Protein AF-A0A0F0IH28-F1 (afdb_monomer)

InterPro domains:
  IPR000581 Dihydroxy-acid/6-phosphogluconate dehydratase, N-terminal [PF00920] (69-387)
  IPR001926 Tryptophan synthase beta chain-like, PALP domain [PF00291] (746-1035)
  IPR004404 Dihydroxy-acid dehydratase [MF_00012] (39-593)
  IPR004404 Dihydroxy-acid dehydratase [TIGR00110] (53-591)
  IPR016142 Citrate synthase-like, large alpha subdomain [G3DSA:1.10.580.10] (1044-1081)
  IPR020558 Dihydroxy-acid/6-phosphogluconate dehydratase, conserved site [PS00886] (157-167)
  IPR020558 Dihydroxy-acid/6-phosphogluconate dehydratase, conserved site [PS00887] (501-512)
  IPR036052 Tryptophan synthase beta chain-like, PALP domain superfamily [G3DSA:3.40.50.1100] (747-1039)
  IPR036052 Tryptophan synthase beta chain-like, PALP domain superfamily [G3DSA:3.40.50.1100] (782-889)
  IPR036052 Tryptophan synthase beta chain-like, PALP domain superfamily [SSF53686] (742-1040)
  IPR036396 Cytochrome P450 superfamily [G3DSA:1.10.630.10] (591-698)
  IPR036396 Cytochrome P450 superfamily [SSF48264] (599-686)
  IPR037237 IlvD/EDD, N-terminal domain [SSF143975] (29-412)
  IPR042096 Dihydroxy-acid dehydratase, C-terminal [G3DSA:3.50.30.80] (413-564)
  IPR050165 Dihydroxy-acid dehydratase IlvD/Edd [PTHR21000] (33-590)
  IPR056740 Dihydroxy-acid/6-phosphogluconate dehydratase, C-terminal [PF24877] (399-590)

Organism: Aspergillus parasiticus (strain ATCC 56775 / NRRL 5862 / SRRC 143 / SU-1) (NCBI:txid1403190)

Secondary structure (DSSP, 8-state):
--------------------------S-----TTS-S-TTTHHHHS-GGGHHHHHHHHHTT--TTGGGSPEEEEEE---TT-TTTTTHHHHHHHHHHHHHHTT-EEEEEE-----HHHHTTSGGGGGHHHHHHHHHHHHHHHHHHTT-SEEEEE--STTHHHHHHHHHHHH-SSEEE----BPPPEE-TTS-EE-HHHHHHHHHHHHTTSS-HHHHHHHHHHS--SSSB-SSSSHHHHHHHHHHHHTSS-TTTTTSBTTSHHHHHHHHHHHHHHHHHHHHT--HHHHS-HHHHHHHHHHHHHTT--THHHHHHHHHHHHTT----HHHHHHHHHH--B-B-BTTTSSB-HHHHHHTTHHHHHHHHHHHTTSS---SB-TTSSBHHHHHTTSPPPPTT--SB--TTS-SBSS-SEEEEBSSS-TTEEEEE--STT-SEEEEEEEEESSHHHHHHHHHTT-SPTTS-EEEEE-S-STTTTTS--EE-HHHHHHHHTT-TTTEEEEESSEE-SS--S-EEEEEES-GGGT-GGGG--TT-EEEEETTTTEEEE-S-HHHHHHHHHH--PPPPS-SSHHHHHHHHHBPPGGGTT-B---S---S---TTT-SSTTS--TTTTT-------------------------GGG---SS-----THHHHHHHHHHHHHHHHHHHS--PPPGGGTT-PPPTHHHHHHHHHHHHHHSS--------------PPPP------PPP-PPP-SSGGGGSS---EEEE-SSSPTTSPEEEEEEGGGSTTSBTHHHHHHHHHHHHHHTTSS-TTPEEEEE-SSHHHHHHHHHHHHHT-EEEEEEETTS-HHHHHHHHHTTPEEEEE--SSSSB-TTHHHHHHHHHHHHHTT-TTEEE--TTT-TTHHHHHHHHHHHHHHHS-S---EEEEE-SSSHHHHHHHHHHHHH-TT-EEEEEEETTS-TTTTS----B--TTS--SS--TT--GGG-SEEEEE-HHHHHHHHHHIIIII---B-HHHHHHHHHHHHHHHHH-TT-EEEEEE-BBGGGGSS--TTS-HHHHHHHH-GGGHHHHTTHHHHHHHHHHHHHHHHHHHTT--SPPPHHHHHHHHHHHH-

Structure (mmCIF, N/CA/C/O backbone):
data_AF-A0A0F0IH28-F1
#
_entry.id   AF-A0A0F0IH28-F1
#
loop_
_atom_site.group_PDB
_atom_site.id
_atom_site.type_symbol
_atom_site.label_atom_id
_atom_site.label_alt_id
_atom_site.label_comp_id
_atom_site.label_asym_id
_atom_site.label_entity_id
_atom_site.label_seq_id
_atom_site.pdbx_PDB_ins_code
_atom_site.Cartn_x
_atom_site.Cartn_y
_atom_site.Cartn_z
_atom_site.occupancy
_atom_site.B_iso_or_equiv
_atom_site.auth_seq_id
_atom_site.auth_comp_id
_atom_site.auth_asym_id
_atom_site.auth_atom_id
_atom_site.pdbx_PDB_model_num
ATOM 1 N N . MET A 1 1 ? -55.793 -12.960 -35.918 1.00 30.67 1 MET A N 1
ATOM 2 C CA . MET A 1 1 ? -56.799 -13.950 -35.475 1.00 30.67 1 MET A CA 1
ATOM 3 C C . MET A 1 1 ? -56.257 -14.594 -34.207 1.00 30.67 1 MET A C 1
ATOM 5 O O . MET A 1 1 ? -55.152 -15.103 -34.256 1.00 30.67 1 MET A O 1
ATOM 9 N N . LEU A 1 2 ? -56.842 -14.237 -33.057 1.00 25.89 2 LEU A N 1
ATOM 10 C CA . LEU A 1 2 ? -57.592 -15.154 -32.170 1.00 25.89 2 LEU A CA 1
ATOM 11 C C . LEU A 1 2 ? -56.662 -16.128 -31.410 1.00 25.89 2 LEU A C 1
ATOM 13 O O . LEU A 1 2 ? -56.031 -16.982 -32.011 1.00 25.89 2 LEU A O 1
ATOM 17 N N . SER A 1 3 ? -56.396 -15.848 -30.126 1.00 23.33 3 SER A N 1
ATOM 18 C CA . SER A 1 3 ? -57.106 -16.417 -28.950 1.00 23.33 3 SER A CA 1
ATOM 19 C C . SER A 1 3 ? -56.545 -17.801 -28.585 1.00 23.33 3 SER A C 1
ATOM 21 O O . SER A 1 3 ? -56.658 -18.732 -29.369 1.00 23.33 3 SER A O 1
ATOM 23 N N . SER A 1 4 ? -55.733 -17.929 -27.535 1.00 25.45 4 SER A N 1
ATOM 24 C CA . SER A 1 4 ? -56.136 -18.127 -26.130 1.00 25.45 4 SER A CA 1
ATOM 25 C C . SER A 1 4 ? -56.776 -19.493 -25.824 1.00 25.45 4 SER A C 1
ATOM 27 O O . SER A 1 4 ? -57.661 -19.956 -26.532 1.00 25.45 4 SER A O 1
ATOM 29 N N . ASN A 1 5 ? -56.366 -20.031 -24.664 1.00 27.17 5 ASN A N 1
ATOM 30 C CA . ASN A 1 5 ? -57.064 -21.003 -23.808 1.00 27.17 5 ASN A CA 1
ATOM 31 C C . ASN A 1 5 ? -57.018 -22.491 -24.213 1.00 27.17 5 ASN A C 1
ATOM 33 O O . ASN A 1 5 ? -57.167 -22.825 -25.373 1.00 27.17 5 ASN A O 1
ATOM 37 N N . ILE A 1 6 ? -56.938 -23.496 -23.331 1.00 26.20 6 ILE A N 1
ATOM 38 C CA . ILE A 1 6 ? -56.562 -23.700 -21.916 1.00 26.20 6 ILE A CA 1
ATOM 39 C C . ILE A 1 6 ? -56.773 -25.223 -21.687 1.00 26.20 6 ILE A C 1
ATOM 41 O O . ILE A 1 6 ? -57.777 -25.761 -22.138 1.00 26.20 6 ILE A O 1
ATOM 45 N N . ARG A 1 7 ? -55.868 -25.883 -20.943 1.00 23.80 7 ARG A N 1
ATOM 46 C CA . ARG A 1 7 ? -56.051 -27.110 -20.112 1.00 23.80 7 ARG A CA 1
ATOM 47 C C . ARG A 1 7 ? -56.674 -28.401 -20.712 1.00 23.80 7 ARG A C 1
ATOM 49 O O . ARG A 1 7 ? -57.869 -28.474 -20.958 1.00 23.80 7 ARG A O 1
ATOM 56 N N . SER A 1 8 ? -55.978 -29.538 -20.562 1.00 22.56 8 SER A N 1
ATOM 57 C CA . SER A 1 8 ? -56.072 -30.455 -19.389 1.00 22.56 8 SER A CA 1
ATOM 58 C C . SER A 1 8 ? -55.725 -31.928 -19.702 1.00 22.56 8 SER A C 1
ATOM 60 O O . SER A 1 8 ? -55.940 -32.391 -20.814 1.00 22.56 8 SER A O 1
ATOM 62 N N . ARG A 1 9 ? -55.329 -32.644 -18.626 1.00 22.75 9 ARG A N 1
ATOM 63 C CA . ARG A 1 9 ? -55.148 -34.108 -18.416 1.00 22.75 9 ARG A CA 1
ATOM 64 C C . ARG A 1 9 ? -53.780 -34.663 -18.838 1.00 22.75 9 ARG A C 1
ATOM 66 O O . ARG A 1 9 ? -53.502 -34.740 -20.019 1.00 22.75 9 ARG A O 1
ATOM 73 N N . ALA A 1 10 ? -52.814 -34.982 -17.970 1.00 22.34 10 ALA A N 1
ATOM 74 C CA . ALA A 1 10 ? -52.734 -35.516 -16.595 1.00 22.34 10 ALA A CA 1
ATOM 75 C C . ALA A 1 10 ? -52.959 -37.038 -16.432 1.00 22.34 10 ALA A C 1
ATOM 77 O O . ALA A 1 10 ? -54.032 -37.536 -16.761 1.00 22.34 10 ALA A O 1
ATOM 78 N N . LEU A 1 11 ? -51.965 -37.646 -15.747 1.00 25.75 11 LEU A N 1
ATOM 79 C CA . LEU A 1 11 ? -51.899 -38.915 -14.981 1.00 25.75 11 LEU A CA 1
ATOM 80 C C . LEU A 1 11 ? -51.422 -40.173 -15.744 1.00 25.75 11 LEU A C 1
ATOM 82 O O . LEU A 1 11 ? -51.957 -40.494 -16.790 1.00 25.75 11 LEU A O 1
ATOM 86 N N . GLY A 1 12 ? -50.450 -40.956 -15.251 1.00 21.72 12 GLY A N 1
ATOM 87 C CA . GLY A 1 12 ? -49.750 -40.922 -13.959 1.00 21.72 12 GLY A CA 1
ATOM 88 C C . GLY A 1 12 ? -48.813 -42.130 -13.738 1.00 21.72 12 GLY A C 1
ATOM 89 O O . GLY A 1 12 ? -48.625 -42.928 -14.650 1.00 21.72 12 GLY A O 1
ATOM 90 N N . LEU A 1 13 ? -48.332 -42.245 -12.481 1.00 23.77 13 LEU A N 1
ATOM 91 C CA . LEU A 1 13 ? -47.480 -43.278 -11.826 1.00 23.77 13 LEU A CA 1
ATOM 92 C C . LEU A 1 13 ? -45.965 -42.936 -11.827 1.00 23.77 13 LEU A C 1
ATOM 94 O O . LEU A 1 13 ? -45.295 -43.137 -12.825 1.00 23.77 13 LEU A O 1
ATOM 98 N N . SER A 1 14 ? -45.378 -42.229 -10.836 1.00 23.34 14 SER A N 1
ATOM 99 C CA . SER A 1 14 ? -45.120 -42.525 -9.393 1.00 23.34 14 SER A CA 1
ATOM 100 C C . SER A 1 14 ? -44.208 -43.756 -9.188 1.00 23.34 14 SER A C 1
ATOM 102 O O . SER A 1 14 ? -44.545 -44.800 -9.722 1.00 23.34 14 SER A O 1
ATOM 104 N N . ARG A 1 15 ? -43.116 -43.789 -8.401 1.00 25.08 15 ARG A N 1
ATOM 105 C CA . ARG A 1 15 ? -42.648 -42.979 -7.255 1.00 25.08 15 ARG A CA 1
ATOM 106 C C . ARG A 1 15 ? -41.189 -43.382 -6.896 1.00 25.08 15 ARG A C 1
ATOM 108 O O . ARG A 1 15 ? -40.871 -44.560 -6.976 1.00 25.08 15 ARG A O 1
ATOM 115 N N . ARG A 1 16 ? -40.443 -42.426 -6.311 1.00 22.33 16 ARG A N 1
ATOM 116 C CA . ARG A 1 16 ? -39.322 -42.543 -5.333 1.00 22.33 16 ARG A CA 1
ATOM 117 C C . ARG A 1 16 ? -37.901 -42.930 -5.798 1.00 22.33 16 ARG A C 1
ATOM 119 O O . ARG A 1 16 ? -37.563 -44.102 -5.836 1.00 22.33 16 ARG A O 1
ATOM 126 N N . ALA A 1 17 ? -37.028 -41.920 -5.852 1.00 22.31 17 ALA A N 1
ATOM 127 C CA . ALA A 1 17 ? -35.825 -41.845 -5.012 1.00 22.31 17 ALA A CA 1
ATOM 128 C C . ALA A 1 17 ? -35.542 -40.366 -4.650 1.00 22.31 17 ALA A C 1
ATOM 130 O O . ALA A 1 17 ? -35.875 -39.467 -5.416 1.00 22.31 17 ALA A O 1
ATOM 131 N N . GLN A 1 18 ? -35.063 -40.151 -3.427 1.00 23.78 18 GLN A N 1
ATOM 132 C CA . GLN A 1 18 ? -34.987 -38.919 -2.629 1.00 23.78 18 GLN A CA 1
ATOM 133 C C . GLN A 1 18 ? -34.367 -37.675 -3.300 1.00 23.78 18 GLN A C 1
ATOM 135 O O . GLN A 1 18 ? -33.198 -37.669 -3.659 1.00 23.78 18 GLN A O 1
ATOM 140 N N . LEU A 1 19 ? -35.138 -36.580 -3.327 1.00 25.47 19 LEU A N 1
ATOM 141 C CA . LEU A 1 19 ? -34.630 -35.211 -3.168 1.00 25.47 19 LEU A CA 1
ATOM 142 C C . LEU A 1 19 ? -34.511 -34.969 -1.657 1.00 25.47 19 LEU A C 1
ATOM 144 O O . LEU A 1 19 ? -35.518 -34.721 -0.989 1.00 25.47 19 LEU A O 1
ATOM 148 N N . GLU A 1 20 ? -33.311 -35.137 -1.109 1.00 23.09 20 GLU A N 1
ATOM 149 C CA . GLU A 1 20 ? -33.007 -34.732 0.262 1.00 23.09 20 GLU A CA 1
ATOM 150 C C . GLU A 1 20 ? -32.701 -33.232 0.318 1.00 23.09 20 GLU A C 1
ATOM 152 O O . GLU A 1 20 ? -32.065 -32.653 -0.558 1.00 23.09 20 GLU A O 1
ATOM 157 N N . ASN A 1 21 ? -33.275 -32.609 1.344 1.00 29.09 21 ASN A N 1
ATOM 158 C CA . ASN A 1 21 ? -33.273 -31.186 1.635 1.00 29.09 21 ASN A CA 1
ATOM 159 C C . ASN A 1 21 ? -31.853 -30.613 1.784 1.00 29.09 21 ASN A C 1
ATOM 161 O O . ASN A 1 21 ? -31.283 -30.700 2.868 1.00 29.09 21 ASN A O 1
ATOM 165 N N . THR A 1 22 ? -31.363 -29.847 0.813 1.00 23.81 22 THR A N 1
ATOM 166 C CA . THR A 1 22 ? -30.497 -28.706 1.136 1.00 23.81 22 THR A CA 1
ATOM 167 C C . THR A 1 22 ? -31.404 -27.556 1.552 1.00 23.81 22 THR A C 1
ATOM 169 O O . THR A 1 22 ? -31.978 -26.830 0.739 1.00 23.81 22 THR A O 1
ATOM 172 N N . ARG A 1 23 ? -31.617 -27.441 2.867 1.00 22.83 23 ARG A N 1
ATOM 173 C CA . ARG A 1 23 ? -32.240 -26.258 3.460 1.00 22.83 23 ARG A CA 1
ATOM 174 C C . ARG A 1 23 ? -31.435 -25.046 2.996 1.00 22.83 23 ARG A C 1
ATOM 176 O O . ARG A 1 23 ? -30.261 -24.931 3.325 1.00 22.83 23 ARG A O 1
ATOM 183 N N . LEU A 1 24 ? -32.080 -24.132 2.271 1.00 26.45 24 LEU A N 1
ATOM 184 C CA . LEU A 1 24 ? -31.647 -22.738 2.242 1.00 26.45 24 LEU A CA 1
ATOM 185 C C . LEU A 1 24 ? -31.359 -22.329 3.698 1.00 26.45 24 LEU A C 1
ATOM 187 O O . LEU A 1 24 ? -32.217 -22.599 4.554 1.00 26.45 24 LEU A O 1
ATOM 191 N N . PRO A 1 25 ? -30.207 -21.708 4.017 1.00 24.64 25 PRO A N 1
ATOM 192 C CA . PRO A 1 25 ? -30.064 -21.094 5.323 1.00 24.64 25 PRO A CA 1
ATOM 193 C C . PRO A 1 25 ? -31.241 -20.121 5.459 1.00 24.64 25 PRO A C 1
ATOM 195 O O . PRO A 1 25 ? -31.531 -19.380 4.514 1.00 24.64 25 PRO A O 1
ATOM 198 N N . PRO A 1 26 ? -32.012 -20.189 6.556 1.00 26.28 26 PRO A N 1
ATOM 199 C CA . PRO A 1 26 ? -33.257 -19.455 6.649 1.00 26.28 26 PRO A CA 1
ATOM 200 C C . PRO A 1 26 ? -32.957 -17.970 6.474 1.00 26.28 26 PRO A C 1
ATOM 202 O O . PRO A 1 26 ? -32.176 -17.395 7.233 1.00 26.28 26 PRO A O 1
ATOM 205 N N . ALA A 1 27 ? -33.604 -17.353 5.483 1.00 37.78 27 ALA A N 1
ATOM 206 C CA . ALA A 1 27 ? -33.809 -15.917 5.450 1.00 37.78 27 ALA A CA 1
ATOM 207 C C . ALA A 1 27 ? -34.465 -15.532 6.785 1.00 37.78 27 ALA A C 1
ATOM 209 O O . ALA A 1 27 ? -35.648 -15.789 7.005 1.00 37.78 27 ALA A O 1
ATOM 210 N N . GLY A 1 28 ? -33.661 -15.037 7.728 1.00 33.03 28 GLY A N 1
ATOM 211 C CA . GLY A 1 28 ? -34.105 -14.785 9.096 1.00 33.03 28 GLY A CA 1
ATOM 212 C C . GLY A 1 28 ? -33.165 -15.310 10.177 1.00 33.03 28 GLY A C 1
ATOM 213 O O . GLY A 1 28 ? -33.569 -16.096 11.029 1.00 33.03 28 GLY A O 1
ATOM 214 N N . ARG A 1 29 ? -31.940 -14.786 10.241 1.00 33.09 29 ARG A N 1
ATOM 215 C CA . ARG A 1 29 ? -31.346 -14.458 11.543 1.00 33.09 29 ARG A CA 1
ATOM 216 C C . ARG A 1 29 ? -31.287 -12.941 11.660 1.00 33.09 29 ARG A C 1
ATOM 218 O O . ARG A 1 29 ? -30.237 -12.338 11.511 1.00 33.09 29 ARG A O 1
ATOM 225 N N . ARG A 1 30 ? -32.433 -12.322 11.961 1.00 37.84 30 ARG A N 1
ATOM 226 C CA . ARG A 1 30 ? -32.399 -11.077 12.737 1.00 37.84 30 ARG A CA 1
ATOM 227 C C . ARG A 1 30 ? -31.787 -11.459 14.079 1.00 37.84 30 ARG A C 1
ATOM 229 O O . ARG A 1 30 ? -32.447 -12.119 14.884 1.00 37.84 30 ARG A O 1
ATOM 236 N N . TYR A 1 31 ? -30.500 -11.171 14.258 1.00 38.06 31 TYR A N 1
ATOM 237 C CA . TYR A 1 31 ? -29.846 -11.336 15.547 1.00 38.06 31 TYR A CA 1
ATOM 238 C C . TYR A 1 31 ? -30.635 -10.513 16.568 1.00 38.06 31 TYR A C 1
ATOM 240 O O . TYR A 1 31 ? -30.985 -9.361 16.320 1.00 38.06 31 TYR A O 1
ATOM 248 N N . LYS A 1 32 ? -31.024 -11.167 17.667 1.00 37.56 32 LYS A N 1
ATOM 249 C CA . LYS A 1 32 ? -31.820 -10.556 18.732 1.00 37.56 32 LYS A CA 1
ATOM 250 C C . LYS A 1 32 ? -31.118 -9.289 19.218 1.00 37.56 32 LYS A C 1
ATOM 252 O O . LYS A 1 32 ? -29.921 -9.306 19.479 1.00 37.56 32 LYS A O 1
ATOM 257 N N . SER A 1 33 ? -31.895 -8.228 19.375 1.00 41.16 33 SER A N 1
ATOM 258 C CA . SER A 1 33 ? -31.515 -6.876 19.794 1.00 41.16 33 SER A CA 1
ATOM 259 C C . SER A 1 33 ? -30.997 -6.750 21.240 1.00 41.16 33 SER A C 1
ATOM 261 O O . SER A 1 33 ? -31.113 -5.674 21.816 1.00 41.16 33 SER A O 1
ATOM 263 N N . ASP A 1 34 ? -30.461 -7.824 21.828 1.00 41.81 34 ASP A N 1
ATOM 264 C CA . ASP A 1 34 ? -30.072 -7.899 23.247 1.00 41.81 34 ASP A CA 1
ATOM 265 C C . ASP A 1 34 ? -28.545 -7.988 23.474 1.00 41.81 34 ASP A C 1
ATOM 267 O O . ASP A 1 34 ? -28.104 -8.043 24.619 1.00 41.81 34 ASP A O 1
ATOM 271 N N . GLU A 1 35 ? -27.712 -7.972 22.423 1.00 57.34 35 GLU A N 1
ATOM 272 C CA . GLU A 1 35 ? -26.243 -7.890 22.548 1.00 57.34 35 GLU A CA 1
ATOM 273 C C . GLU A 1 35 ? -25.740 -6.453 22.332 1.00 57.34 35 GLU A C 1
ATOM 275 O O . GLU A 1 35 ? -26.230 -5.731 21.460 1.00 57.34 35 GLU A O 1
ATOM 280 N N . SER A 1 36 ? -24.755 -6.022 23.129 1.00 77.44 36 SER A N 1
ATOM 281 C CA . SER A 1 36 ? -24.213 -4.662 23.060 1.00 77.44 36 SER A CA 1
ATOM 282 C C . SER A 1 36 ? -23.593 -4.364 21.686 1.00 77.44 36 SER A C 1
ATOM 284 O O . SER A 1 36 ? -22.973 -5.217 21.048 1.00 77.44 36 SER A O 1
ATOM 286 N N . LEU A 1 37 ? -23.750 -3.123 21.214 1.00 91.81 37 LEU A N 1
ATOM 287 C CA . LEU A 1 37 ? -23.288 -2.705 19.882 1.00 91.81 37 LEU A CA 1
ATOM 288 C C . LEU A 1 37 ? -21.749 -2.716 19.739 1.00 91.81 37 LEU A C 1
ATOM 290 O O . LEU A 1 37 ? -21.237 -2.699 18.624 1.00 91.81 37 LEU A O 1
ATOM 294 N N . ASN A 1 38 ? -21.006 -2.744 20.849 1.00 94.25 38 ASN A N 1
ATOM 295 C CA . ASN A 1 38 ? -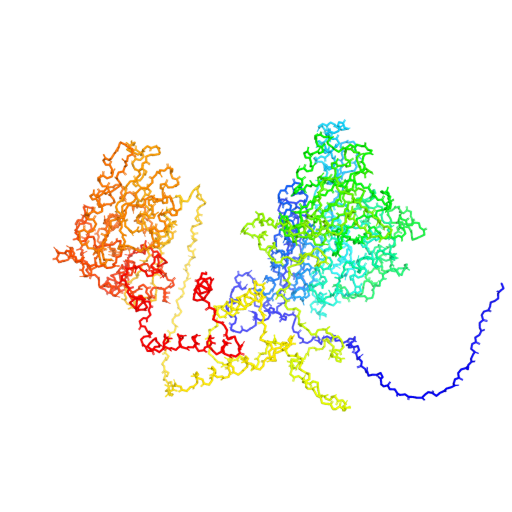19.542 -2.707 20.916 1.00 94.25 38 ASN A CA 1
ATOM 296 C C . ASN A 1 38 ? -18.909 -4.117 20.936 1.00 94.25 38 ASN A C 1
ATOM 298 O O . ASN A 1 38 ? -18.131 -4.472 21.825 1.00 94.25 38 ASN A O 1
ATOM 302 N N . ARG A 1 39 ? -19.279 -4.961 19.968 1.00 91.56 39 ARG A N 1
ATOM 303 C CA . ARG A 1 39 ? -18.934 -6.397 19.917 1.00 91.56 39 ARG A CA 1
ATOM 304 C C . ARG A 1 39 ? -17.430 -6.690 19.916 1.00 91.56 39 ARG A C 1
ATOM 306 O O . ARG A 1 39 ? -17.005 -7.714 20.450 1.00 91.56 39 ARG A O 1
ATOM 313 N N . PHE A 1 40 ? -16.636 -5.808 19.321 1.00 93.31 40 PHE A N 1
ATOM 314 C CA . PHE A 1 40 ? -15.186 -5.922 19.221 1.00 93.31 40 PHE A CA 1
ATOM 315 C C . PHE A 1 40 ? -14.499 -5.037 20.254 1.00 93.31 40 PHE A C 1
ATOM 317 O O . PHE A 1 40 ? -13.676 -5.541 21.018 1.00 93.31 40 PHE A O 1
ATOM 324 N N . SER A 1 41 ? -14.863 -3.756 20.344 1.00 96.00 41 SER A N 1
ATOM 325 C CA . SER A 1 41 ? -14.153 -2.825 21.231 1.00 96.00 41 SER A CA 1
ATOM 326 C C . SER A 1 41 ? -14.364 -3.154 22.708 1.00 96.00 41 SER A C 1
ATOM 328 O O . SER A 1 41 ? -13.462 -2.931 23.516 1.00 96.00 41 SER A O 1
ATOM 330 N N . SER A 1 42 ? -15.468 -3.826 23.065 1.00 96.00 42 SER A N 1
ATOM 331 C CA . SER A 1 42 ? -15.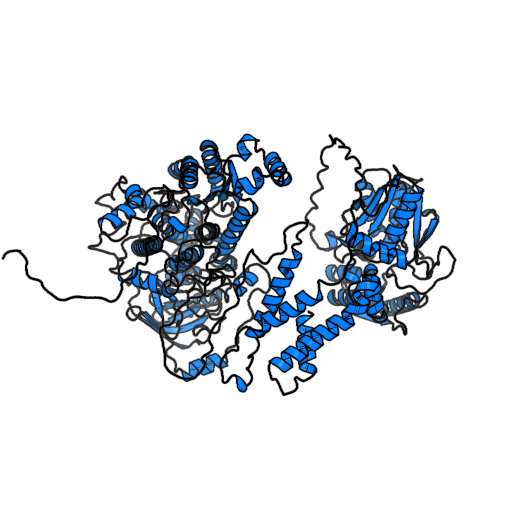663 -4.361 24.418 1.00 96.00 42 SER A CA 1
ATOM 332 C C . SER A 1 42 ? -14.514 -5.250 24.886 1.00 96.00 42 SER A C 1
ATOM 334 O O . SER A 1 42 ? -14.245 -5.291 26.081 1.00 96.00 42 SER A O 1
ATOM 336 N N . LYS A 1 43 ? -13.782 -5.912 23.979 1.00 94.19 43 LYS A N 1
ATOM 337 C CA . LYS A 1 43 ? -12.620 -6.746 24.319 1.00 94.19 43 LYS A CA 1
ATOM 338 C C . LYS A 1 43 ? -11.470 -5.960 24.922 1.00 94.19 43 LYS A C 1
ATOM 340 O O . LYS A 1 43 ? -10.706 -6.568 25.659 1.00 94.19 43 LYS A O 1
ATOM 345 N N . ILE A 1 44 ? -11.367 -4.663 24.638 1.00 96.25 44 ILE A N 1
ATOM 346 C CA . ILE A 1 44 ? -10.337 -3.772 25.182 1.00 96.25 44 ILE A CA 1
ATOM 347 C C . ILE A 1 44 ? -10.901 -2.735 26.159 1.00 96.25 44 ILE A C 1
ATOM 349 O O . ILE A 1 44 ? -10.135 -2.175 26.937 1.00 96.25 44 ILE A O 1
ATOM 353 N N . THR A 1 45 ? -12.218 -2.494 26.163 1.00 96.50 45 THR A N 1
ATOM 354 C CA . THR A 1 45 ? -12.840 -1.504 27.055 1.00 96.50 45 THR A CA 1
ATOM 355 C C . THR A 1 45 ? -13.481 -2.092 28.310 1.00 96.50 45 THR A C 1
ATOM 357 O O . THR A 1 45 ? -13.542 -1.390 29.313 1.00 96.50 45 THR A O 1
ATOM 360 N N . GLN A 1 46 ? -13.918 -3.359 28.318 1.00 95.56 46 GLN A N 1
ATOM 361 C CA . GLN A 1 46 ? -14.699 -3.929 29.434 1.00 95.56 46 GLN A CA 1
ATOM 362 C C . GLN A 1 46 ? -13.891 -4.798 30.424 1.00 95.56 46 GLN A C 1
ATOM 364 O O . GLN A 1 46 ? -14.069 -4.641 31.635 1.00 95.56 46 GLN A O 1
ATOM 369 N N . PRO A 1 47 ? -13.002 -5.724 29.999 1.00 95.88 47 PRO A N 1
ATOM 370 C CA . PRO A 1 47 ? -12.296 -6.595 30.932 1.00 95.88 47 PRO A CA 1
ATOM 371 C C . PRO A 1 47 ? -11.334 -5.826 31.838 1.00 95.88 47 PRO A C 1
ATOM 373 O O . PRO A 1 47 ? -10.487 -5.078 31.362 1.00 95.88 47 PRO A O 1
ATOM 376 N N . LYS A 1 48 ? -11.356 -6.115 33.145 1.00 93.31 48 LYS A N 1
ATOM 377 C CA . LYS A 1 48 ? -10.382 -5.561 34.109 1.00 93.31 48 LYS A CA 1
ATOM 378 C C . LYS A 1 48 ? -8.926 -5.877 33.741 1.00 93.31 48 LYS A C 1
ATOM 380 O O . LYS A 1 48 ? -8.027 -5.108 34.058 1.00 93.31 48 LYS A O 1
ATOM 385 N N . SER A 1 49 ? -8.688 -6.998 33.054 1.00 88.62 49 SER A N 1
ATOM 386 C CA . SER A 1 49 ? -7.362 -7.382 32.555 1.00 88.62 49 SER A CA 1
ATOM 387 C C . SER A 1 49 ? -6.839 -6.470 31.440 1.00 88.62 49 SER A C 1
ATOM 389 O O . SER A 1 49 ? -5.659 -6.537 31.118 1.00 88.62 49 SER A O 1
ATOM 391 N N . GLN A 1 50 ? -7.693 -5.626 30.857 1.00 96.25 50 GLN A N 1
ATOM 392 C CA . GLN A 1 50 ? -7.352 -4.670 29.802 1.00 96.25 50 GLN A CA 1
ATOM 393 C C . GLN A 1 50 ? -7.189 -3.245 30.346 1.00 96.25 50 GLN A C 1
ATOM 395 O O . GLN A 1 50 ? -7.377 -2.269 29.623 1.00 96.25 50 GLN A O 1
ATOM 400 N N . GLY A 1 51 ? -6.784 -3.111 31.615 1.00 90.88 51 GLY A N 1
ATOM 401 C CA . GLY A 1 51 ? -6.515 -1.811 32.239 1.00 90.88 51 GLY A CA 1
ATOM 402 C C . GLY A 1 51 ? -5.492 -0.962 31.473 1.00 90.88 51 GLY A C 1
ATOM 403 O O . GLY A 1 51 ? -5.630 0.255 31.415 1.00 90.88 51 GLY A O 1
ATOM 404 N N . ALA A 1 52 ? -4.511 -1.590 30.812 1.00 95.25 52 ALA A N 1
ATOM 405 C CA . ALA A 1 52 ? -3.555 -0.882 29.958 1.00 95.25 52 ALA A CA 1
ATOM 406 C C . ALA A 1 52 ? -4.225 -0.268 28.716 1.00 95.25 52 ALA A C 1
ATOM 408 O O . ALA A 1 52 ? -3.993 0.898 28.403 1.00 95.25 52 ALA A O 1
ATOM 409 N N . SER A 1 53 ? -5.093 -1.021 28.033 1.00 96.94 53 SER A N 1
ATOM 410 C CA . SER A 1 53 ? -5.856 -0.516 26.888 1.00 96.94 53 SER A CA 1
ATOM 411 C C . SER A 1 53 ? -6.803 0.607 27.301 1.00 96.94 53 SER A C 1
ATOM 413 O O . SER A 1 53 ? -6.836 1.646 26.647 1.00 96.94 53 SER A O 1
ATOM 415 N N . GLN A 1 54 ? -7.517 0.440 28.417 1.00 97.62 54 GLN A N 1
ATOM 416 C CA . GLN A 1 54 ? -8.390 1.472 28.982 1.00 97.62 54 GLN A CA 1
ATOM 417 C C . GLN A 1 54 ? -7.607 2.752 29.303 1.00 97.62 54 GLN A C 1
ATOM 419 O O . GLN A 1 54 ? -8.043 3.831 28.922 1.00 97.62 54 GLN A O 1
ATOM 424 N N . ALA A 1 55 ? -6.432 2.648 29.936 1.00 96.06 55 ALA A N 1
ATOM 425 C CA . ALA A 1 55 ? -5.579 3.799 30.241 1.00 96.06 55 ALA A CA 1
ATOM 426 C C . ALA A 1 55 ? -5.139 4.554 28.976 1.00 96.06 55 ALA A C 1
ATOM 428 O O . ALA A 1 55 ? -5.227 5.781 28.929 1.00 96.06 55 ALA A O 1
ATOM 429 N N . MET A 1 56 ? -4.730 3.830 27.927 1.00 98.06 56 MET A N 1
ATOM 430 C CA . MET A 1 56 ? -4.389 4.429 26.632 1.00 98.06 56 MET A CA 1
ATOM 431 C C . MET A 1 56 ? -5.598 5.130 26.001 1.00 98.06 56 MET A C 1
ATOM 433 O O . MET A 1 56 ? -5.473 6.245 25.504 1.00 98.06 56 MET A O 1
ATOM 437 N N . LEU A 1 57 ? -6.783 4.519 26.063 1.00 97.38 57 LEU A N 1
ATOM 438 C CA . LEU A 1 57 ? -8.019 5.110 25.549 1.00 97.38 57 LEU A CA 1
ATOM 439 C C . LEU A 1 57 ? -8.434 6.364 26.340 1.00 97.38 57 LEU A C 1
ATOM 441 O O . LEU A 1 57 ? -8.777 7.374 25.725 1.00 97.38 57 LEU A O 1
ATOM 445 N N . TYR A 1 58 ? -8.317 6.364 27.671 1.00 98.00 58 TYR A N 1
ATOM 446 C CA . TYR A 1 58 ? -8.517 7.568 28.488 1.00 98.00 58 TYR A CA 1
ATOM 447 C C . TYR A 1 58 ? -7.561 8.694 28.080 1.00 98.00 58 TYR A C 1
ATOM 449 O O . TYR A 1 58 ? -7.987 9.839 27.939 1.00 98.00 58 TYR A O 1
ATOM 457 N N . ALA A 1 59 ? -6.291 8.378 27.805 1.00 97.44 59 ALA A N 1
ATOM 458 C CA . ALA A 1 59 ? -5.312 9.362 27.344 1.00 97.44 59 ALA A CA 1
ATOM 459 C C . ALA A 1 59 ? -5.663 9.974 25.972 1.00 97.44 59 ALA A C 1
ATOM 461 O O . ALA A 1 59 ? -5.270 11.103 25.690 1.00 97.44 59 ALA A O 1
ATOM 462 N N . THR A 1 60 ? -6.443 9.276 25.135 1.00 95.00 60 THR A N 1
ATOM 463 C CA . THR A 1 60 ? -6.988 9.845 23.884 1.00 95.00 60 THR A CA 1
ATOM 464 C C . THR A 1 60 ? -8.205 10.758 24.093 1.00 95.00 60 THR A C 1
ATOM 466 O O . THR A 1 60 ? -8.692 11.356 23.133 1.00 95.00 60 THR A O 1
ATOM 469 N N . GLY A 1 61 ? -8.683 10.898 25.334 1.00 95.25 61 GLY A N 1
ATOM 470 C CA . GLY A 1 61 ? -9.802 11.764 25.709 1.00 95.25 61 GLY A CA 1
ATOM 471 C C . GLY A 1 61 ? -11.160 11.066 25.805 1.00 95.25 61 GLY A C 1
ATOM 472 O O . GLY A 1 61 ? -12.172 11.757 25.902 1.00 95.25 61 GLY A O 1
ATOM 473 N N . LEU A 1 62 ? -11.213 9.728 25.771 1.00 97.31 62 LEU A N 1
ATOM 474 C CA . LEU A 1 62 ? -12.454 8.990 26.036 1.00 97.31 62 LEU A CA 1
ATOM 475 C C . LEU A 1 62 ? -12.839 9.101 27.513 1.00 97.31 62 LEU A C 1
ATOM 477 O O . LEU A 1 62 ? -11.979 9.098 28.389 1.00 97.31 62 LEU A O 1
ATOM 481 N N . THR A 1 63 ? -14.138 9.150 27.786 1.00 96.75 63 THR A N 1
ATOM 482 C CA . THR A 1 63 ? -14.695 9.093 29.144 1.00 96.75 63 THR A CA 1
ATOM 483 C C . THR A 1 63 ? -15.117 7.671 29.520 1.00 96.75 63 THR A C 1
ATOM 485 O O . THR A 1 63 ? -15.167 6.780 28.672 1.00 96.75 63 THR A O 1
ATOM 488 N N . GLU A 1 64 ? -15.463 7.443 30.790 1.00 93.69 64 GLU A N 1
ATOM 489 C CA . GLU A 1 64 ? -15.999 6.151 31.247 1.00 93.69 64 GLU A CA 1
ATOM 490 C C . GLU A 1 64 ? -17.284 5.765 30.489 1.00 93.69 64 GLU A C 1
ATOM 492 O O . GLU A 1 64 ? -17.475 4.605 30.125 1.00 93.69 64 GLU A O 1
ATOM 497 N N . GLU A 1 65 ? -18.128 6.749 30.162 1.00 93.25 65 GLU A N 1
ATOM 498 C CA . GLU A 1 65 ? -19.332 6.537 29.353 1.00 93.25 65 GLU A CA 1
ATOM 499 C C . GLU A 1 65 ? -18.983 6.062 27.932 1.00 93.25 65 GLU A C 1
ATOM 501 O O . GLU A 1 65 ? -19.642 5.179 27.377 1.00 93.25 65 GLU A O 1
ATOM 506 N N . ASP A 1 66 ? -17.914 6.608 27.346 1.00 96.12 66 ASP A N 1
ATOM 507 C CA . ASP A 1 66 ? -17.482 6.257 25.993 1.00 96.12 66 ASP A CA 1
ATOM 508 C C . ASP A 1 66 ? -16.930 4.832 25.897 1.00 96.12 66 ASP A C 1
ATOM 510 O O . ASP A 1 66 ? -17.044 4.207 24.844 1.00 96.12 66 ASP A O 1
ATOM 514 N N . MET A 1 67 ? -16.413 4.266 26.993 1.00 95.62 67 MET A N 1
ATOM 515 C CA . MET A 1 67 ? -15.916 2.881 27.031 1.00 95.62 67 MET A CA 1
ATOM 516 C C . MET A 1 67 ? -17.006 1.848 26.704 1.00 95.62 67 MET A C 1
ATOM 518 O O . MET A 1 67 ? -16.705 0.739 26.247 1.00 95.62 67 MET A O 1
ATOM 522 N N . SER A 1 68 ? -18.276 2.203 26.911 1.00 94.06 68 SER A N 1
ATOM 523 C CA . SER A 1 68 ? -19.429 1.339 26.626 1.00 94.06 68 SER A CA 1
ATOM 524 C C . SER A 1 68 ? -20.012 1.540 25.222 1.00 94.06 68 SER A C 1
ATOM 526 O O . SER A 1 68 ? -20.898 0.789 24.812 1.00 94.06 68 SER A O 1
ATOM 528 N N . LYS A 1 69 ? -19.529 2.534 24.468 1.00 97.12 69 LYS A N 1
ATOM 529 C CA . LYS A 1 69 ? -20.011 2.856 23.120 1.00 97.12 69 LYS A CA 1
ATOM 530 C C . LYS A 1 69 ? -19.197 2.109 22.052 1.00 97.12 69 LYS A C 1
ATOM 532 O O . LYS A 1 69 ? -18.024 1.812 22.276 1.00 97.12 69 LYS A O 1
ATOM 537 N N . PRO A 1 70 ? -19.781 1.822 20.874 1.00 97.94 70 PRO A N 1
ATOM 538 C CA . PRO A 1 70 ? -19.033 1.251 19.759 1.00 97.94 70 PRO A CA 1
ATOM 539 C C . PRO A 1 70 ? -17.993 2.234 19.227 1.00 97.94 70 PRO A C 1
ATOM 541 O O . PRO A 1 70 ? -18.278 3.425 19.067 1.00 97.94 70 PRO A O 1
ATOM 544 N N . GLN A 1 71 ? -16.812 1.721 18.899 1.00 98.56 71 GLN A N 1
ATOM 545 C CA . GLN A 1 71 ? -15.727 2.484 18.297 1.00 98.56 71 GLN A CA 1
ATOM 546 C C . GLN A 1 71 ? -15.749 2.314 16.777 1.00 98.56 71 GLN A C 1
ATOM 548 O O . GLN A 1 71 ? -15.738 1.196 16.268 1.00 98.56 71 GLN A O 1
ATOM 553 N N . VAL A 1 72 ? -15.767 3.421 16.040 1.00 98.88 72 VAL A N 1
ATOM 554 C CA . VAL A 1 72 ? -15.839 3.440 14.575 1.00 98.88 72 VAL A CA 1
ATOM 555 C C . VAL A 1 72 ? -14.518 3.944 14.017 1.00 98.88 72 VAL A C 1
ATOM 557 O O . VAL A 1 72 ? -14.176 5.116 14.186 1.00 98.88 72 VAL A O 1
ATOM 560 N N . GLY A 1 73 ? -13.793 3.075 13.319 1.00 98.75 73 GLY A N 1
ATOM 561 C CA . GLY A 1 73 ? -12.610 3.457 12.560 1.00 98.75 73 GLY A CA 1
ATOM 562 C C . GLY A 1 73 ? -13.000 4.336 11.375 1.00 98.75 73 GLY A C 1
ATOM 563 O O . GLY A 1 73 ? -13.854 3.957 10.579 1.00 98.75 73 GLY A O 1
ATOM 564 N N . ILE A 1 74 ? -12.391 5.511 11.240 1.00 98.88 74 ILE A N 1
ATOM 565 C CA . ILE A 1 74 ? -12.608 6.399 10.091 1.00 98.88 74 ILE A CA 1
ATOM 566 C C . ILE A 1 74 ? -11.308 6.443 9.298 1.00 98.88 74 ILE A C 1
ATOM 568 O O . ILE A 1 74 ? -10.390 7.172 9.668 1.00 98.88 74 ILE A O 1
ATOM 572 N N . SER A 1 75 ? -11.235 5.642 8.236 1.00 98.31 75 SER A N 1
ATOM 573 C CA . SER A 1 75 ? -10.046 5.422 7.409 1.00 98.31 75 SER A CA 1
ATOM 574 C C . SER A 1 75 ? -10.050 6.311 6.166 1.00 98.31 75 SER A C 1
ATOM 576 O O . SER A 1 75 ? -10.531 5.932 5.094 1.00 98.31 75 SER A O 1
ATOM 578 N N . SER A 1 76 ? -9.506 7.522 6.283 1.00 97.94 76 SER A N 1
ATOM 579 C CA . SER A 1 76 ? -9.284 8.372 5.108 1.00 97.94 76 SER A CA 1
ATOM 580 C C . SER A 1 76 ? -8.055 7.931 4.317 1.00 97.94 76 SER A C 1
ATOM 582 O O . SER A 1 76 ? -7.121 7.349 4.863 1.00 97.94 76 SER A O 1
ATOM 584 N N . VAL A 1 77 ? -8.039 8.230 3.019 1.00 98.06 77 VAL A N 1
ATOM 585 C CA . VAL A 1 77 ? -6.847 8.088 2.168 1.00 98.06 77 VAL A CA 1
ATOM 586 C C . VAL A 1 77 ? -6.359 9.479 1.761 1.00 98.06 77 VAL A C 1
ATOM 588 O O . VAL A 1 77 ? -6.239 9.795 0.581 1.00 98.06 77 VAL A O 1
ATOM 591 N N . TRP A 1 78 ? -6.191 10.371 2.739 1.00 97.94 78 TRP A N 1
ATOM 592 C CA . TRP A 1 78 ? -5.830 11.769 2.501 1.00 97.94 78 TRP A CA 1
ATOM 593 C C . TRP A 1 78 ? -4.322 11.948 2.316 1.00 97.94 78 TRP A C 1
ATOM 595 O O . TRP A 1 78 ? -3.527 11.340 3.031 1.00 97.94 78 TRP A O 1
ATOM 605 N N . PHE A 1 79 ? -3.954 12.824 1.381 1.00 96.38 79 PHE A N 1
ATOM 606 C CA . PHE A 1 79 ? -2.636 13.440 1.250 1.00 96.38 79 PHE A CA 1
ATOM 607 C C . PHE A 1 79 ? -2.755 14.670 0.336 1.00 96.38 79 PHE A C 1
ATOM 609 O O . PHE A 1 79 ? -3.624 14.718 -0.536 1.00 96.38 79 PHE A O 1
ATOM 616 N N . GLU A 1 80 ? -1.898 15.672 0.532 1.00 94.56 80 GLU A N 1
ATOM 617 C CA . GLU A 1 80 ? -2.021 16.981 -0.134 1.00 94.56 80 GLU A CA 1
ATOM 618 C C . GLU A 1 80 ? -1.619 16.955 -1.614 1.00 94.56 80 GLU A C 1
ATOM 620 O O . GLU A 1 80 ? -2.189 17.672 -2.431 1.00 94.56 80 GLU A O 1
ATOM 625 N N . GLY A 1 81 ? -0.666 16.095 -1.981 1.00 93.81 81 GLY A N 1
ATOM 626 C CA . GLY A 1 81 ? -0.058 16.057 -3.316 1.00 93.81 81 GLY A CA 1
ATOM 627 C C . GLY A 1 81 ? -0.941 15.514 -4.446 1.00 93.81 81 GLY A C 1
ATOM 628 O O . GLY A 1 81 ? -0.410 15.187 -5.501 1.00 93.81 81 GLY A O 1
ATOM 629 N N . ASN A 1 82 ? -2.254 15.355 -4.252 1.00 96.62 82 ASN A N 1
ATOM 630 C CA . ASN A 1 82 ? -3.172 14.879 -5.290 1.00 96.62 82 ASN A CA 1
ATOM 631 C C . ASN A 1 82 ? -4.553 15.542 -5.167 1.00 96.62 82 ASN A C 1
ATOM 633 O O . ASN A 1 82 ? -5.185 15.408 -4.113 1.00 96.62 82 ASN A O 1
ATOM 637 N N . PRO A 1 83 ? -5.098 16.153 -6.239 1.00 96.56 83 PRO A N 1
ATOM 638 C CA . PRO A 1 83 ? -6.438 16.746 -6.205 1.00 96.56 83 PRO A CA 1
ATOM 639 C C . PRO A 1 83 ? -7.531 15.737 -5.837 1.00 96.56 83 PRO A C 1
ATOM 641 O O . PRO A 1 83 ? -8.523 16.109 -5.214 1.00 96.56 83 PRO A O 1
ATOM 644 N N . CYS A 1 84 ? -7.336 14.451 -6.147 1.00 97.44 84 CYS A N 1
ATOM 645 C CA . CYS A 1 84 ? -8.296 13.400 -5.809 1.00 97.44 84 CYS A CA 1
ATOM 646 C C . CYS A 1 84 ? -8.453 13.181 -4.294 1.00 97.44 84 CYS A C 1
ATOM 648 O O . CYS A 1 84 ? -9.483 12.668 -3.862 1.00 97.44 84 CYS A O 1
ATOM 650 N N . ASN A 1 85 ? -7.433 13.528 -3.495 1.00 98.19 85 ASN A N 1
ATOM 651 C CA . ASN A 1 85 ? -7.338 13.147 -2.084 1.00 98.19 85 ASN A CA 1
ATOM 652 C C . ASN A 1 85 ? -7.198 14.330 -1.117 1.00 98.19 85 ASN A C 1
ATOM 654 O O . ASN A 1 85 ? -7.475 14.155 0.071 1.00 98.19 85 ASN A O 1
ATOM 658 N N . MET A 1 86 ? -6.791 15.513 -1.590 1.00 97.12 86 MET A N 1
ATOM 659 C CA . MET A 1 86 ? -6.422 16.646 -0.730 1.00 97.12 86 MET A CA 1
ATOM 660 C C . MET A 1 86 ? -7.534 17.117 0.221 1.00 97.12 86 MET A C 1
ATOM 662 O O . MET A 1 86 ? -7.245 17.643 1.290 1.00 97.12 86 MET A O 1
ATOM 666 N N . HIS A 1 87 ? -8.803 16.877 -0.119 1.00 97.81 87 HIS A N 1
ATOM 667 C CA . HIS A 1 87 ? -9.974 17.268 0.675 1.00 97.81 87 HIS A CA 1
ATOM 668 C C . HIS A 1 87 ? -10.495 16.191 1.628 1.00 97.81 87 HIS A C 1
ATOM 670 O O . HIS A 1 87 ? -11.399 16.449 2.421 1.00 97.81 87 HIS A O 1
ATOM 676 N N . LEU A 1 88 ? -9.961 14.970 1.563 1.00 98.06 88 LEU A N 1
ATOM 677 C CA . LEU A 1 88 ? -10.498 13.841 2.325 1.00 98.06 88 LEU A CA 1
ATOM 678 C C . LEU A 1 88 ? -10.278 13.989 3.839 1.00 98.06 88 LEU A C 1
ATOM 680 O O . LEU A 1 88 ? -11.030 13.401 4.616 1.00 98.06 88 LEU A O 1
ATOM 684 N N . ASN A 1 89 ? -9.294 14.787 4.274 1.00 95.81 89 ASN A N 1
ATOM 685 C CA . ASN A 1 89 ? -9.097 15.113 5.690 1.00 95.81 89 ASN A CA 1
ATOM 686 C C . ASN A 1 89 ? -10.265 15.944 6.239 1.00 95.81 89 ASN A C 1
ATOM 688 O O . ASN A 1 89 ? -10.763 15.642 7.324 1.00 95.81 89 ASN A O 1
ATOM 692 N N . ASP A 1 90 ? -10.741 16.923 5.465 1.00 97.31 90 ASP A N 1
ATOM 693 C CA . ASP A 1 90 ? -11.887 17.765 5.825 1.00 97.31 90 ASP A CA 1
ATOM 694 C C . ASP A 1 90 ? -13.161 16.916 5.911 1.00 97.31 90 ASP A C 1
ATOM 696 O O . ASP A 1 90 ? -13.860 16.932 6.927 1.00 97.31 90 ASP A O 1
ATOM 700 N N . LEU A 1 91 ? -13.415 16.087 4.888 1.00 98.25 91 LEU A N 1
ATOM 701 C CA . LEU A 1 91 ? -14.557 15.165 4.875 1.00 98.25 91 LEU A CA 1
ATOM 702 C C . LEU A 1 91 ? -14.505 14.176 6.051 1.00 98.25 91 LEU A C 1
ATOM 704 O O . LEU A 1 91 ? -15.517 13.929 6.704 1.00 98.25 91 LEU A O 1
ATOM 708 N N . SER A 1 92 ? -13.319 13.651 6.374 1.00 98.06 92 SER A N 1
ATOM 709 C CA . SER A 1 92 ? -13.093 12.772 7.529 1.00 98.06 92 SER A CA 1
ATOM 710 C C . SER A 1 92 ? -13.402 13.473 8.861 1.00 98.06 92 SER A C 1
ATOM 712 O O . SER A 1 92 ? -13.938 12.850 9.780 1.00 98.06 92 SER A O 1
ATOM 714 N N . GLY A 1 93 ? -13.135 14.780 8.966 1.00 98.38 93 GLY A N 1
ATOM 715 C CA . GLY A 1 93 ? -13.552 15.606 10.102 1.00 98.38 93 GLY A CA 1
ATOM 716 C C . GLY A 1 93 ? -15.075 15.690 10.252 1.00 98.38 93 GLY A C 1
ATOM 717 O O . GLY A 1 93 ? -15.593 15.482 11.350 1.00 98.38 93 GLY A O 1
ATOM 718 N N . ILE A 1 94 ? -15.794 15.899 9.147 1.00 98.62 94 ILE A N 1
ATOM 719 C CA . ILE A 1 94 ? -17.267 15.959 9.130 1.00 98.62 94 ILE A CA 1
ATOM 720 C C . ILE A 1 94 ? -17.874 14.599 9.496 1.00 98.62 94 ILE A C 1
ATOM 722 O O . ILE A 1 94 ? -18.784 14.526 10.324 1.00 98.62 94 ILE A O 1
ATOM 726 N N . VAL A 1 95 ? -17.334 13.508 8.941 1.00 98.69 95 VAL A N 1
ATOM 727 C CA . VAL A 1 95 ? -17.756 12.139 9.274 1.00 98.69 95 VAL A CA 1
ATOM 728 C C . VAL A 1 95 ? -17.519 11.836 10.754 1.00 98.69 95 VAL A C 1
ATOM 730 O O . VAL A 1 95 ? -18.399 11.272 11.401 1.00 98.69 95 VAL A O 1
ATOM 733 N N . ARG A 1 96 ? -16.380 12.244 11.332 1.00 98.62 96 ARG A N 1
ATOM 734 C CA . ARG A 1 96 ? -16.119 12.106 12.779 1.00 98.62 96 ARG A CA 1
ATOM 735 C C . ARG A 1 96 ? -17.208 12.772 13.604 1.00 98.62 96 ARG A C 1
ATOM 737 O O . ARG A 1 96 ? -17.696 12.176 14.562 1.00 98.62 96 ARG A O 1
ATOM 744 N N . ASP A 1 97 ? -17.594 13.986 13.237 1.00 98.56 97 ASP A N 1
ATOM 745 C CA . ASP A 1 97 ? -18.617 14.719 13.976 1.00 98.56 97 ASP A CA 1
ATOM 746 C C . ASP A 1 97 ? -20.007 14.097 13.782 1.00 98.56 97 ASP A C 1
ATOM 748 O O . ASP A 1 97 ? -20.769 14.011 14.743 1.00 98.56 97 ASP A O 1
ATOM 752 N N . SER A 1 98 ? -20.306 13.561 12.594 1.00 98.62 98 SER A N 1
ATOM 753 C CA . SER A 1 98 ? -21.514 12.766 12.333 1.00 98.62 98 SER A CA 1
ATOM 754 C C . SER A 1 98 ? -21.585 11.499 13.198 1.00 98.62 98 SER A C 1
ATOM 756 O O . SER A 1 98 ? -22.580 11.269 13.883 1.00 98.62 98 SER A O 1
ATOM 758 N N . VAL A 1 99 ? -20.507 10.711 13.241 1.00 98.69 99 VAL A N 1
ATOM 759 C CA . VAL A 1 99 ? -20.393 9.495 14.066 1.00 98.69 99 VAL A CA 1
ATOM 760 C C . VAL A 1 99 ? -20.562 9.820 15.552 1.00 98.69 99 VAL A C 1
ATOM 762 O O . VAL A 1 99 ? -21.299 9.126 16.252 1.00 98.69 99 VAL A O 1
ATOM 765 N N . ARG A 1 100 ? -19.952 10.914 16.030 1.00 98.12 100 ARG A N 1
ATOM 766 C CA . ARG A 1 100 ? -20.127 11.375 17.414 1.00 98.12 100 ARG A CA 1
ATOM 767 C C . ARG A 1 100 ? -21.579 11.753 17.712 1.00 98.12 100 ARG A C 1
ATOM 769 O O . ARG A 1 100 ? -22.105 11.335 18.741 1.00 98.12 100 ARG A O 1
ATOM 776 N N . ARG A 1 101 ? -22.245 12.507 16.823 1.00 98.25 101 ARG A N 1
ATOM 777 C CA . ARG A 1 101 ? -23.669 12.879 16.976 1.00 98.25 101 ARG A CA 1
ATOM 778 C C . ARG A 1 101 ? -24.587 11.659 17.050 1.00 98.25 101 ARG A C 1
ATOM 780 O O . ARG A 1 101 ? -25.561 11.693 17.793 1.00 98.25 101 ARG A O 1
ATOM 787 N N . ALA A 1 102 ? -24.239 10.578 16.354 1.00 97.81 102 ALA A N 1
ATOM 788 C CA . ALA A 1 102 ? -24.973 9.317 16.409 1.00 97.81 102 ALA A CA 1
ATOM 789 C C . ALA A 1 102 ? -24.788 8.546 17.737 1.00 97.81 102 ALA A C 1
ATOM 791 O O . ALA A 1 102 ? -25.422 7.508 17.947 1.00 97.81 102 ALA A O 1
ATOM 792 N N . GLY A 1 103 ? -23.963 9.040 18.668 1.00 96.75 103 GLY A N 1
ATOM 793 C CA . GLY A 1 103 ? -23.691 8.392 19.955 1.00 96.75 103 GLY A CA 1
ATOM 794 C C . GLY A 1 103 ? -22.664 7.260 19.866 1.00 96.75 103 GLY A C 1
ATOM 795 O O . GLY A 1 103 ? -22.698 6.340 20.680 1.00 96.75 103 GLY A O 1
ATOM 796 N N . LEU A 1 104 ? -21.780 7.309 18.868 1.00 98.31 104 LEU A N 1
ATOM 797 C CA . LEU A 1 104 ? -20.674 6.372 18.665 1.00 98.31 104 LEU A CA 1
ATOM 798 C C . LEU A 1 104 ? -19.331 7.083 18.906 1.00 98.31 104 LEU A C 1
ATOM 800 O O . LEU A 1 104 ? -19.268 8.315 18.905 1.00 98.31 104 LEU A O 1
ATOM 804 N N . VAL A 1 105 ? -18.245 6.327 19.075 1.00 98.56 105 VAL A N 1
ATOM 805 C CA . VAL A 1 105 ? -16.902 6.891 19.290 1.00 98.56 105 VAL A CA 1
ATOM 806 C C . VAL A 1 105 ? -16.115 6.899 17.977 1.00 98.56 105 VAL A C 1
ATOM 808 O O . VAL A 1 105 ? -15.756 5.831 17.482 1.00 98.56 105 VAL A O 1
ATOM 811 N N . PRO A 1 106 ? -15.821 8.069 17.384 1.00 98.50 106 PRO A N 1
ATOM 812 C CA . PRO A 1 106 ? -15.073 8.138 16.135 1.00 98.50 106 PRO A CA 1
ATOM 813 C C . PRO A 1 106 ? -13.556 8.056 16.355 1.00 98.50 106 PRO A C 1
ATOM 815 O O . PRO A 1 106 ? -12.979 8.885 17.056 1.00 98.50 106 PRO A O 1
ATOM 818 N N . MET A 1 107 ? -12.897 7.128 15.662 1.00 97.94 107 MET A N 1
ATOM 819 C CA . MET A 1 107 ? -11.451 6.899 15.712 1.00 97.94 107 MET A CA 1
ATOM 820 C C . MET A 1 107 ? -10.836 7.115 14.325 1.00 97.94 107 MET A C 1
ATOM 822 O O . MET A 1 107 ? -10.758 6.202 13.502 1.00 97.94 107 MET A O 1
ATOM 826 N N . ARG A 1 108 ? -10.443 8.358 14.026 1.00 98.44 108 ARG A N 1
ATOM 827 C CA . ARG A 1 108 ? -9.854 8.706 12.723 1.00 98.44 108 ARG A CA 1
ATOM 828 C C . ARG A 1 108 ? -8.438 8.158 12.601 1.00 98.44 108 ARG A C 1
ATOM 830 O O . ARG A 1 108 ? -7.612 8.372 13.482 1.00 98.44 108 ARG A O 1
ATOM 837 N N . PHE A 1 109 ? -8.149 7.548 11.463 1.00 98.31 109 PHE A N 1
ATOM 838 C CA . PHE A 1 109 ? -6.803 7.198 11.032 1.00 98.31 109 PHE A CA 1
ATOM 839 C C . PHE A 1 109 ? -6.695 7.350 9.512 1.00 98.31 109 PHE A C 1
ATOM 841 O O . PHE A 1 109 ? -7.695 7.539 8.817 1.00 98.31 109 PHE A O 1
ATOM 848 N N . ASN A 1 110 ? -5.476 7.307 8.982 1.00 95.31 110 ASN A N 1
ATOM 849 C CA . ASN A 1 110 ? -5.236 7.553 7.567 1.00 95.31 110 ASN A CA 1
ATOM 850 C C . ASN A 1 110 ? -4.415 6.421 6.949 1.00 95.31 110 ASN A C 1
ATOM 852 O O . ASN A 1 110 ? -3.455 5.952 7.556 1.00 95.31 110 ASN A O 1
ATOM 856 N N . SER A 1 111 ? -4.792 6.001 5.745 1.00 94.62 111 SER A N 1
ATOM 857 C CA . SER A 1 111 ? -4.025 5.063 4.927 1.00 94.62 111 SER A CA 1
ATOM 858 C C . SER A 1 111 ? -3.216 5.804 3.859 1.00 94.62 111 SER A C 1
ATOM 860 O O . SER A 1 111 ? -3.436 6.986 3.595 1.00 94.62 111 SER A O 1
ATOM 862 N N . VAL A 1 112 ? -2.261 5.111 3.245 1.00 93.94 112 VAL A N 1
ATOM 863 C CA . VAL A 1 112 ? -1.421 5.657 2.168 1.00 93.94 112 VAL A CA 1
ATOM 864 C C . VAL A 1 112 ? -2.169 5.690 0.833 1.00 93.94 112 VAL A C 1
ATOM 866 O O . VAL A 1 112 ? -3.134 4.963 0.634 1.00 93.94 112 VAL A O 1
ATOM 869 N N . GLY A 1 113 ? -1.700 6.490 -0.123 1.00 93.44 113 GLY A N 1
ATOM 870 C CA . GLY A 1 113 ? -2.228 6.510 -1.486 1.00 93.44 113 GLY A CA 1
ATOM 871 C C . GLY A 1 113 ? -1.184 6.990 -2.491 1.00 93.44 113 GLY A C 1
ATOM 872 O O . GLY A 1 113 ? -0.163 7.558 -2.112 1.00 93.44 113 GLY A O 1
ATOM 873 N N . VAL A 1 114 ? -1.442 6.747 -3.775 1.00 95.81 114 VAL A N 1
ATOM 874 C CA . VAL A 1 114 ? -0.624 7.221 -4.901 1.00 95.81 114 VAL A CA 1
ATOM 875 C C . VAL A 1 114 ? -1.549 7.907 -5.905 1.00 95.81 114 VAL A C 1
ATOM 877 O O . VAL A 1 114 ? -2.698 7.498 -6.066 1.00 95.81 114 VAL A O 1
ATOM 880 N N . SER A 1 115 ? -1.064 8.962 -6.563 1.00 95.69 115 SER A N 1
ATOM 881 C CA . SER A 1 115 ? -1.775 9.591 -7.678 1.00 95.69 115 SER A CA 1
ATOM 882 C C . SER A 1 115 ? -1.414 8.895 -8.987 1.00 95.69 115 SER A C 1
ATOM 884 O O . SER A 1 115 ? -0.300 9.058 -9.491 1.00 95.69 115 SER A O 1
ATOM 886 N N . ASP A 1 116 ? -2.355 8.146 -9.564 1.00 91.25 116 ASP A N 1
ATOM 887 C CA . ASP A 1 116 ? -2.206 7.599 -10.919 1.00 91.25 116 ASP A CA 1
ATOM 888 C C . ASP A 1 116 ? -1.960 8.716 -11.944 1.00 91.25 116 ASP A C 1
ATOM 890 O O . ASP A 1 116 ? -1.105 8.576 -12.810 1.00 91.25 116 ASP A O 1
ATOM 894 N N . GLY A 1 117 ? -2.638 9.860 -11.802 1.00 89.62 117 GLY A N 1
ATOM 895 C CA . GLY A 1 117 ? -2.485 10.990 -12.719 1.00 89.62 117 GLY A CA 1
ATOM 896 C C . GLY A 1 117 ? -1.072 11.579 -12.742 1.00 89.62 117 GLY A C 1
ATOM 897 O O . GLY A 1 117 ? -0.561 11.869 -13.817 1.00 89.62 117 GLY A O 1
ATOM 898 N N . ILE A 1 118 ? -0.426 11.725 -11.580 1.00 93.12 118 ILE A N 1
ATOM 899 C CA . ILE A 1 118 ? 0.939 12.280 -11.486 1.00 93.12 118 ILE A CA 1
ATOM 900 C C . ILE A 1 118 ? 1.998 11.238 -11.854 1.00 93.12 118 ILE A C 1
ATOM 902 O O . ILE A 1 118 ? 3.002 11.572 -12.473 1.00 93.12 118 ILE A O 1
ATOM 906 N N . SER A 1 119 ? 1.797 9.981 -11.455 1.00 92.00 119 SER A N 1
ATOM 907 C CA . SER A 1 119 ? 2.786 8.915 -11.670 1.00 92.00 119 SER A CA 1
ATOM 908 C C . SER A 1 119 ? 2.825 8.384 -13.107 1.00 92.00 119 SER A C 1
ATOM 910 O O . SER A 1 119 ? 3.784 7.703 -13.475 1.00 92.00 119 SER A O 1
ATOM 912 N N . MET A 1 120 ? 1.809 8.696 -13.916 1.00 86.69 120 MET A N 1
ATOM 913 C CA . MET A 1 120 ? 1.670 8.259 -15.305 1.00 86.69 120 MET A CA 1
ATOM 914 C C . MET A 1 120 ? 2.903 8.597 -16.153 1.00 86.69 120 MET A C 1
ATOM 916 O O . MET A 1 120 ? 3.370 9.733 -16.153 1.00 86.69 120 MET A O 1
ATOM 920 N N . GLY A 1 121 ? 3.408 7.616 -16.908 1.00 81.94 121 GLY A N 1
ATOM 921 C CA . GLY A 1 121 ? 4.576 7.785 -17.783 1.00 81.94 121 GLY A CA 1
ATOM 922 C C . GLY A 1 121 ? 5.914 7.937 -17.046 1.00 81.94 121 GLY A C 1
ATOM 923 O O . GLY A 1 121 ? 6.861 8.469 -17.620 1.00 81.94 121 GLY A O 1
ATOM 924 N N . THR A 1 122 ? 5.987 7.513 -15.779 1.00 88.50 122 THR A N 1
ATOM 925 C CA . THR A 1 122 ? 7.214 7.484 -14.966 1.00 88.50 122 THR A CA 1
ATOM 926 C C . THR A 1 122 ? 7.354 6.139 -14.248 1.00 88.50 122 THR A C 1
ATOM 928 O O . THR A 1 122 ? 6.373 5.411 -14.074 1.00 88.50 122 THR A 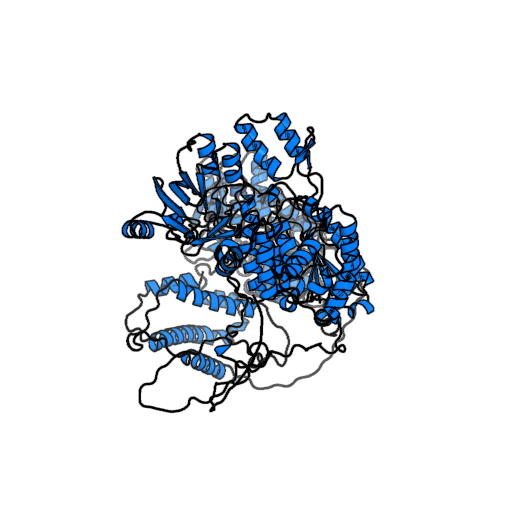O 1
ATOM 931 N N . GLU A 1 123 ? 8.539 5.843 -13.703 1.00 90.38 123 GLU A N 1
ATOM 932 C CA . GLU A 1 123 ? 8.744 4.665 -12.840 1.00 90.38 123 GLU A CA 1
ATOM 933 C C . GLU A 1 123 ? 7.820 4.641 -11.607 1.00 90.38 123 GLU A C 1
ATOM 935 O O . GLU A 1 123 ? 7.541 3.573 -11.055 1.00 90.38 123 GLU A O 1
ATOM 940 N N . GLY A 1 124 ? 7.290 5.798 -11.191 1.00 94.06 124 GLY A N 1
ATOM 941 C CA . GLY A 1 124 ? 6.325 5.902 -10.099 1.00 94.06 124 GLY A CA 1
ATOM 942 C C . GLY A 1 124 ? 5.051 5.085 -10.337 1.00 94.06 124 GLY A C 1
ATOM 943 O O . GLY A 1 124 ? 4.457 4.596 -9.375 1.00 94.06 124 GLY A O 1
ATOM 944 N N . MET A 1 125 ? 4.656 4.861 -11.597 1.00 94.06 125 MET A N 1
ATOM 945 C CA . MET A 1 125 ? 3.452 4.095 -11.941 1.00 94.06 125 MET A CA 1
ATOM 946 C C . MET A 1 125 ? 3.525 2.632 -11.468 1.00 94.06 125 MET A C 1
ATOM 948 O O . MET A 1 125 ? 2.499 2.019 -11.167 1.00 94.06 125 MET A O 1
ATOM 952 N N . ARG A 1 126 ? 4.734 2.084 -11.282 1.00 95.50 126 ARG A N 1
ATOM 953 C CA . ARG A 1 126 ? 4.953 0.750 -10.689 1.00 95.50 126 ARG A CA 1
ATOM 954 C C . ARG A 1 126 ? 4.417 0.648 -9.254 1.00 95.50 126 ARG A C 1
ATOM 956 O O . ARG A 1 126 ? 4.062 -0.431 -8.789 1.00 95.50 126 ARG A O 1
ATOM 963 N N . TYR A 1 127 ? 4.299 1.774 -8.548 1.00 96.62 127 TYR A N 1
ATOM 964 C CA . TYR A 1 127 ? 3.758 1.834 -7.190 1.00 96.62 127 TYR A CA 1
ATOM 965 C C . TYR A 1 127 ? 2.236 2.030 -7.143 1.00 96.62 127 TYR A C 1
ATOM 967 O O . TYR A 1 127 ? 1.665 1.946 -6.053 1.00 96.62 127 TYR A O 1
ATOM 975 N N . SER A 1 128 ? 1.566 2.237 -8.285 1.00 96.75 128 SER A N 1
ATOM 976 C CA . SER A 1 128 ? 0.113 2.444 -8.340 1.00 96.75 128 SER A CA 1
ATOM 977 C C . SER A 1 128 ? -0.656 1.191 -7.911 1.00 96.75 128 SER A C 1
ATOM 979 O O . SER A 1 128 ? -1.238 1.188 -6.826 1.00 96.75 128 SER A O 1
ATOM 981 N N . LEU A 1 129 ? -0.649 0.100 -8.692 1.00 97.25 129 LEU A N 1
ATOM 982 C CA . LEU A 1 129 ? -1.530 -1.050 -8.428 1.00 97.25 129 LEU A CA 1
ATOM 983 C C . LEU A 1 129 ? -1.270 -1.680 -7.056 1.00 97.25 129 LEU A C 1
ATOM 985 O O . LEU A 1 129 ? -2.216 -1.956 -6.325 1.00 97.25 129 LEU A O 1
ATOM 989 N N . GLN A 1 130 ? -0.002 -1.842 -6.670 1.00 95.12 130 GLN A N 1
ATOM 990 C CA . GLN A 1 130 ? 0.367 -2.400 -5.365 1.00 95.12 130 GLN A CA 1
ATOM 991 C C . GLN A 1 130 ? -0.092 -1.534 -4.179 1.00 95.12 130 GLN A C 1
ATOM 993 O O . GLN A 1 130 ? -0.235 -2.051 -3.072 1.00 95.12 130 GLN A O 1
ATOM 998 N N . SER A 1 131 ? -0.376 -0.238 -4.388 1.00 96.81 131 SER A N 1
ATOM 999 C CA . SER A 1 131 ? -0.946 0.605 -3.329 1.00 96.81 131 SER A CA 1
ATOM 1000 C C . SER A 1 131 ? -2.335 0.122 -2.904 1.00 96.81 131 SER A C 1
ATOM 1002 O O . SER A 1 131 ? -2.691 0.298 -1.745 1.00 96.81 131 SER A O 1
ATOM 1004 N N . ARG A 1 132 ? -3.077 -0.577 -3.784 1.00 97.81 132 ARG A N 1
ATOM 1005 C CA . ARG A 1 132 ? -4.325 -1.278 -3.437 1.00 97.81 132 ARG A CA 1
ATOM 1006 C C . ARG A 1 132 ? -4.110 -2.244 -2.271 1.00 97.81 132 ARG A C 1
ATOM 1008 O O . ARG A 1 132 ? -4.876 -2.211 -1.314 1.00 97.81 132 ARG A O 1
ATOM 1015 N N . GLU A 1 133 ? -3.063 -3.068 -2.348 1.00 93.00 133 GLU A N 1
ATOM 1016 C CA . GLU A 1 133 ? -2.735 -4.049 -1.305 1.00 93.00 133 GLU A CA 1
ATOM 1017 C C . GLU A 1 133 ? -2.267 -3.360 -0.027 1.00 93.00 133 GLU A C 1
ATOM 1019 O O . GLU A 1 133 ? -2.712 -3.715 1.055 1.00 93.00 133 GLU A O 1
ATOM 1024 N N . LEU A 1 134 ? -1.427 -2.324 -0.138 1.00 93.19 134 LEU A N 1
ATOM 1025 C CA . LEU A 1 134 ? -0.982 -1.562 1.035 1.00 93.19 134 LEU A CA 1
ATOM 1026 C C . LEU A 1 134 ? -2.148 -0.892 1.770 1.00 93.19 134 LEU A C 1
ATOM 1028 O O . LEU A 1 134 ? -2.162 -0.860 2.999 1.00 93.19 134 LEU A O 1
ATOM 1032 N N . ILE A 1 135 ? -3.130 -0.371 1.029 1.00 97.50 135 ILE A N 1
ATOM 1033 C CA . ILE A 1 135 ? -4.348 0.203 1.605 1.00 97.50 135 ILE A CA 1
ATOM 1034 C C . ILE A 1 135 ? -5.167 -0.879 2.303 1.00 97.50 135 ILE A C 1
ATOM 1036 O O . ILE A 1 135 ? -5.612 -0.652 3.431 1.00 97.50 135 ILE A O 1
ATOM 1040 N N . ALA A 1 136 ? -5.337 -2.036 1.655 1.00 95.69 136 ALA A N 1
ATOM 1041 C CA . ALA A 1 136 ? -6.073 -3.161 2.213 1.00 95.69 136 ALA A CA 1
ATOM 1042 C C . ALA A 1 136 ? -5.434 -3.649 3.526 1.00 95.69 136 ALA A C 1
ATOM 1044 O O . ALA A 1 136 ? -6.088 -3.647 4.569 1.00 95.69 136 ALA A O 1
ATOM 1045 N N . ASP A 1 137 ? -4.137 -3.964 3.487 1.00 90.38 137 ASP A N 1
ATOM 1046 C CA . ASP A 1 137 ? -3.361 -4.463 4.625 1.00 90.38 137 ASP A CA 1
ATOM 1047 C C . ASP A 1 137 ? -3.307 -3.432 5.767 1.00 90.38 137 ASP A C 1
ATOM 1049 O O . ASP A 1 137 ? -3.417 -3.785 6.944 1.00 90.38 137 ASP A O 1
ATOM 1053 N N . GLY A 1 138 ? -3.158 -2.143 5.440 1.00 90.88 138 GLY A N 1
ATOM 1054 C CA . GLY A 1 138 ? -3.089 -1.062 6.423 1.00 90.88 138 GLY A CA 1
ATOM 1055 C C . GLY A 1 138 ? -4.395 -0.881 7.198 1.00 90.88 138 GLY A C 1
ATOM 1056 O O . GLY A 1 138 ? -4.380 -0.800 8.427 1.00 90.88 138 GLY A O 1
ATOM 1057 N N . ILE A 1 139 ? -5.536 -0.861 6.500 1.00 96.06 139 ILE A N 1
ATOM 1058 C CA . ILE A 1 139 ? -6.852 -0.732 7.143 1.00 96.06 139 ILE A CA 1
ATOM 1059 C C . ILE A 1 139 ? -7.191 -1.996 7.933 1.00 96.06 139 ILE A C 1
ATOM 1061 O O . ILE A 1 139 ? -7.630 -1.890 9.077 1.00 96.06 139 ILE A O 1
ATOM 1065 N N . GLU A 1 140 ? -6.940 -3.179 7.369 1.00 94.19 140 GLU A N 1
ATOM 1066 C CA . GLU A 1 140 ? -7.127 -4.459 8.057 1.00 94.19 140 GLU A CA 1
ATOM 1067 C C . GLU A 1 140 ? -6.334 -4.515 9.372 1.00 94.19 140 GLU A C 1
ATOM 1069 O O . GLU A 1 140 ? -6.882 -4.879 10.416 1.00 94.19 140 GLU A O 1
ATOM 1074 N N . SER A 1 141 ? -5.070 -4.081 9.342 1.00 85.88 141 SER A N 1
ATOM 1075 C CA . SER A 1 141 ? -4.188 -4.057 10.512 1.00 85.88 141 SER A CA 1
ATOM 1076 C C . SER A 1 141 ? -4.710 -3.137 11.614 1.00 85.88 141 SER A C 1
ATOM 1078 O O . SER A 1 141 ? -4.735 -3.535 12.778 1.00 85.88 141 SER A O 1
ATOM 1080 N N . VAL A 1 142 ? -5.164 -1.925 11.273 1.00 90.75 142 VAL A N 1
ATOM 1081 C CA . VAL A 1 142 ? -5.708 -0.985 12.266 1.00 90.75 142 VAL A CA 1
ATOM 1082 C C . VAL A 1 142 ? -7.036 -1.490 12.824 1.00 90.75 142 VAL A C 1
ATOM 1084 O O . VAL A 1 142 ? -7.207 -1.531 14.039 1.00 90.75 142 VAL A O 1
ATOM 1087 N N . MET A 1 143 ? -7.956 -1.933 11.966 1.00 96.25 143 MET A N 1
ATOM 1088 C CA . MET A 1 143 ? -9.262 -2.439 12.397 1.00 96.25 143 MET A CA 1
ATOM 1089 C C . MET A 1 143 ? -9.126 -3.630 13.352 1.00 96.25 143 MET A C 1
ATOM 1091 O O . MET A 1 143 ? -9.800 -3.683 14.385 1.00 96.25 143 MET A O 1
ATOM 1095 N N . ASN A 1 144 ? -8.239 -4.579 13.041 1.00 86.62 144 ASN A N 1
ATOM 1096 C CA . ASN A 1 144 ? -8.007 -5.746 13.887 1.00 86.62 144 ASN A CA 1
ATOM 1097 C C . ASN A 1 144 ? -7.182 -5.414 15.136 1.00 86.62 144 ASN A C 1
ATOM 1099 O O . ASN A 1 144 ? -7.554 -5.848 16.223 1.00 86.62 144 ASN A O 1
ATOM 1103 N N . GLY A 1 145 ? -6.119 -4.616 15.008 1.00 85.88 145 GLY A N 1
ATOM 1104 C CA . GLY A 1 145 ? -5.247 -4.248 16.125 1.00 85.88 145 GLY A CA 1
ATOM 1105 C C . GLY A 1 145 ? -5.922 -3.349 17.164 1.00 85.88 145 GLY A C 1
ATOM 1106 O O . GLY A 1 145 ? -5.659 -3.496 18.354 1.00 85.88 145 GLY A O 1
ATOM 1107 N N . GLN A 1 146 ? -6.821 -2.463 16.730 1.00 90.94 146 GLN A N 1
ATOM 1108 C CA . GLN A 1 146 ? -7.518 -1.505 17.598 1.00 90.94 146 GLN A CA 1
ATOM 1109 C C . GLN A 1 146 ? -8.934 -1.942 17.995 1.00 90.94 146 GLN A C 1
ATOM 1111 O O . GLN A 1 146 ? -9.618 -1.219 18.711 1.00 90.94 146 GLN A O 1
ATOM 1116 N N . TRP A 1 147 ? -9.388 -3.119 17.549 1.00 94.94 147 TRP A N 1
ATOM 1117 C CA . TRP A 1 147 ? -10.698 -3.680 17.909 1.00 94.94 147 TRP A CA 1
ATOM 1118 C C . TRP A 1 147 ? -11.915 -2.799 17.557 1.00 94.94 147 TRP A C 1
ATOM 1120 O O . TRP A 1 147 ? -12.954 -2.902 18.200 1.00 94.94 147 TRP A O 1
ATOM 1130 N N . TYR A 1 148 ? -11.837 -1.963 16.517 1.00 98.19 148 TYR A N 1
ATOM 1131 C CA . TYR A 1 148 ? -12.963 -1.105 16.117 1.00 98.19 148 TYR A CA 1
ATOM 1132 C C . TYR A 1 148 ? -14.178 -1.906 15.625 1.00 98.19 148 TYR A C 1
ATOM 1134 O O . TYR A 1 148 ? -14.047 -2.847 14.848 1.00 98.19 148 TYR A O 1
ATOM 1142 N N . ASP A 1 149 ? -15.379 -1.519 16.036 1.00 98.19 149 ASP A N 1
ATOM 1143 C CA . ASP A 1 149 ? -16.622 -2.243 15.753 1.00 98.19 149 ASP A CA 1
ATOM 1144 C C . ASP A 1 149 ? -17.131 -2.046 14.323 1.00 98.19 149 ASP A C 1
ATOM 1146 O O . ASP A 1 149 ? -17.778 -2.936 13.776 1.00 98.19 149 ASP A O 1
ATOM 1150 N N . ALA A 1 150 ? -16.832 -0.897 13.715 1.00 98.62 150 ALA A N 1
ATOM 1151 C CA . ALA A 1 150 ? -17.238 -0.546 12.357 1.00 98.62 150 ALA A CA 1
ATOM 1152 C C . ALA A 1 150 ? -16.180 0.310 11.652 1.00 98.62 150 ALA A C 1
ATOM 1154 O O . ALA A 1 150 ? -15.321 0.903 12.309 1.00 98.62 150 ALA A O 1
ATOM 1155 N N . ASN A 1 151 ? -16.262 0.402 10.324 1.00 98.81 151 ASN A N 1
ATOM 1156 C CA . ASN A 1 151 ? -15.345 1.199 9.510 1.00 98.81 151 ASN A CA 1
ATOM 1157 C C . ASN A 1 151 ? -16.080 2.134 8.536 1.00 98.81 151 ASN A C 1
ATOM 1159 O O . ASN A 1 151 ? -16.966 1.718 7.793 1.00 98.81 151 ASN A O 1
ATOM 1163 N N . VAL A 1 152 ? -15.648 3.391 8.476 1.00 98.88 152 VAL A N 1
ATOM 1164 C CA . VAL A 1 152 ? -15.996 4.327 7.404 1.00 98.88 152 VAL A CA 1
ATOM 1165 C C . VAL A 1 152 ? -14.729 4.648 6.635 1.00 98.88 152 VAL A C 1
ATOM 1167 O O . VAL A 1 152 ? -13.832 5.293 7.175 1.00 98.88 152 VAL A O 1
ATOM 1170 N N . SER A 1 153 ? -14.652 4.238 5.373 1.00 98.81 153 SER A N 1
ATOM 1171 C CA . SER A 1 153 ? -13.509 4.583 4.526 1.00 98.81 153 SER A CA 1
ATOM 1172 C C . SER A 1 153 ? -13.821 5.738 3.593 1.00 98.81 153 SER A C 1
ATOM 1174 O O . SER A 1 153 ? -14.874 5.752 2.956 1.00 98.81 153 SER A O 1
ATOM 1176 N N . LEU A 1 154 ? -12.867 6.660 3.454 1.00 98.69 154 LEU A N 1
ATOM 1177 C CA . LEU A 1 154 ? -12.945 7.785 2.522 1.00 98.69 154 LEU A CA 1
ATOM 1178 C C . LEU A 1 154 ? -11.846 7.673 1.453 1.00 98.69 154 LEU A C 1
ATOM 1180 O O . LEU A 1 154 ? -10.776 8.266 1.619 1.00 98.69 154 LEU A O 1
ATOM 1184 N N . PRO A 1 155 ? -12.057 6.885 0.381 1.00 98.44 155 PRO A N 1
ATOM 1185 C CA . PRO A 1 155 ? -11.166 6.841 -0.773 1.00 98.44 155 PRO A CA 1
ATOM 1186 C C . PRO A 1 155 ? -11.514 7.929 -1.806 1.00 98.44 155 PRO A C 1
ATOM 1188 O O . PRO A 1 155 ? -12.677 8.307 -1.964 1.00 98.44 155 PRO A O 1
ATOM 1191 N N . GLY A 1 156 ? -10.511 8.407 -2.550 1.00 95.00 156 GLY A N 1
ATOM 1192 C CA . GLY A 1 156 ? -10.705 9.449 -3.570 1.00 95.00 156 GLY A CA 1
ATOM 1193 C C . GLY A 1 156 ? -10.071 9.174 -4.934 1.00 95.00 156 GLY A C 1
ATOM 1194 O O . GLY A 1 156 ? -10.481 9.782 -5.913 1.00 95.00 156 GLY A O 1
ATOM 1195 N N . CYS A 1 157 ? -9.099 8.264 -5.038 1.00 95.75 157 CYS A N 1
ATOM 1196 C CA . CYS A 1 157 ? -8.366 7.982 -6.275 1.00 95.75 157 CYS A CA 1
ATOM 1197 C C . CYS A 1 157 ? -8.420 6.495 -6.654 1.00 95.75 157 CYS A C 1
ATOM 1199 O O . CYS A 1 157 ? -8.720 5.645 -5.818 1.00 95.75 157 CYS A O 1
ATOM 1201 N N . ASP A 1 158 ? -8.111 6.189 -7.915 1.00 92.56 158 ASP A N 1
ATOM 1202 C CA . ASP A 1 158 ? -8.244 4.891 -8.592 1.00 92.56 158 ASP A CA 1
ATOM 1203 C C . ASP A 1 158 ? -8.084 3.656 -7.690 1.00 92.56 158 ASP A C 1
ATOM 1205 O O . ASP A 1 158 ? -9.042 2.908 -7.484 1.00 92.56 158 ASP A O 1
ATOM 1209 N N . LYS A 1 159 ? -6.885 3.435 -7.135 1.00 97.19 159 LYS A N 1
ATOM 1210 C CA . LYS A 1 159 ? -6.558 2.213 -6.377 1.00 97.19 159 LYS A CA 1
ATOM 1211 C C . LYS A 1 159 ? -7.043 2.245 -4.924 1.00 97.19 159 LYS A C 1
ATOM 1213 O O . LYS A 1 159 ? -7.013 1.218 -4.247 1.00 97.19 159 LYS A O 1
ATOM 1218 N N . ASN A 1 160 ? -7.544 3.390 -4.451 1.00 98.38 160 ASN A N 1
ATOM 1219 C CA . ASN A 1 160 ? -8.038 3.540 -3.085 1.00 98.38 160 ASN A CA 1
ATOM 1220 C C . ASN A 1 160 ? -9.340 2.764 -2.878 1.00 98.38 160 ASN A C 1
ATOM 1222 O O . ASN A 1 160 ? -9.425 1.964 -1.952 1.00 98.38 160 ASN A O 1
ATOM 1226 N N . MET A 1 161 ? -10.328 2.961 -3.756 1.00 97.88 161 MET A N 1
ATOM 1227 C CA . MET A 1 161 ? -11.638 2.307 -3.668 1.00 97.88 161 MET A CA 1
ATOM 1228 C C . MET A 1 161 ? -11.539 0.777 -3.543 1.00 97.88 161 MET A C 1
ATOM 1230 O O . MET A 1 161 ? -12.098 0.229 -2.597 1.00 97.88 161 MET A O 1
ATOM 1234 N N . PRO A 1 162 ? -10.804 0.055 -4.408 1.00 98.25 162 PRO A N 1
ATOM 1235 C CA . PRO A 1 162 ? -10.712 -1.390 -4.264 1.00 98.25 162 PRO A CA 1
ATOM 1236 C C . PRO A 1 162 ? -9.908 -1.803 -3.027 1.00 98.25 162 PRO A C 1
ATOM 1238 O O . PRO A 1 162 ? -10.272 -2.786 -2.392 1.00 98.25 162 PRO A O 1
ATOM 1241 N N . GLY A 1 163 ? -8.879 -1.043 -2.632 1.00 98.25 163 GLY A N 1
ATOM 1242 C CA . GLY A 1 163 ? -8.101 -1.335 -1.424 1.00 98.25 163 GLY A CA 1
ATOM 1243 C C . GLY A 1 163 ? -8.949 -1.276 -0.152 1.00 98.25 163 GLY A C 1
ATOM 1244 O O . GLY A 1 163 ? -8.891 -2.186 0.674 1.00 98.25 163 GLY A O 1
ATOM 1245 N N . VAL A 1 164 ? -9.801 -0.253 -0.015 1.00 98.62 164 VAL A N 1
ATOM 1246 C CA . VAL A 1 164 ? -10.685 -0.150 1.157 1.00 98.62 164 VAL A CA 1
ATOM 1247 C C . VAL A 1 164 ? -11.769 -1.231 1.148 1.00 98.62 164 VAL A C 1
ATOM 1249 O O . VAL A 1 164 ? -12.052 -1.802 2.195 1.00 98.62 164 VAL A O 1
ATOM 1252 N N . LEU A 1 165 ? -12.321 -1.585 -0.018 1.00 98.50 165 LEU A N 1
ATOM 1253 C CA . LEU A 1 165 ? -13.318 -2.657 -0.133 1.00 98.50 165 LEU A CA 1
ATOM 1254 C C . LEU A 1 165 ? -12.726 -4.035 0.186 1.00 98.50 165 LEU A C 1
ATOM 1256 O O . LEU A 1 165 ? -13.372 -4.823 0.870 1.00 98.50 165 LEU A O 1
ATOM 1260 N N . MET A 1 166 ? -11.487 -4.300 -0.235 1.00 98.12 166 MET A N 1
ATOM 1261 C CA . MET A 1 166 ? -10.767 -5.517 0.145 1.00 98.12 166 MET A CA 1
ATOM 1262 C C . MET A 1 166 ? -10.558 -5.594 1.664 1.00 98.12 166 MET A C 1
ATOM 1264 O O . MET A 1 166 ? -10.810 -6.642 2.254 1.00 98.12 166 MET A O 1
ATOM 1268 N N . ALA A 1 167 ? -10.172 -4.494 2.326 1.00 96.38 167 ALA A N 1
ATOM 1269 C CA . ALA A 1 167 ? -10.061 -4.463 3.790 1.00 96.38 167 ALA A CA 1
ATOM 1270 C C . ALA A 1 167 ? -11.407 -4.713 4.488 1.00 96.38 167 ALA A C 1
ATOM 1272 O O . ALA A 1 167 ? -11.475 -5.457 5.470 1.00 96.38 167 ALA A O 1
ATOM 1273 N N . MET A 1 168 ? -12.486 -4.106 3.984 1.00 97.31 168 MET A N 1
ATOM 1274 C CA . MET A 1 168 ? -13.838 -4.325 4.502 1.00 97.31 168 MET A CA 1
ATOM 1275 C C . MET A 1 168 ? -14.248 -5.793 4.363 1.00 97.31 168 MET A C 1
ATOM 1277 O O . MET A 1 168 ? -14.734 -6.374 5.329 1.00 97.31 168 MET A O 1
ATOM 1281 N N . GLY A 1 169 ? -14.000 -6.413 3.205 1.00 93.44 169 GLY A N 1
ATOM 1282 C CA . GLY A 1 169 ? -14.282 -7.831 2.979 1.00 93.44 169 GLY A CA 1
ATOM 1283 C C . GLY A 1 169 ? -13.520 -8.748 3.938 1.00 93.44 169 GLY A C 1
ATOM 1284 O O . GLY A 1 169 ? -14.137 -9.570 4.611 1.00 93.44 169 GLY A O 1
ATOM 1285 N N . ARG A 1 170 ? -12.204 -8.531 4.090 1.00 90.00 170 ARG A N 1
ATOM 1286 C CA . ARG A 1 170 ? -11.335 -9.328 4.980 1.00 90.00 170 ARG A CA 1
ATOM 1287 C C . ARG A 1 170 ? -11.703 -9.194 6.460 1.00 90.00 170 ARG A C 1
ATOM 1289 O O . ARG A 1 170 ? -11.726 -10.183 7.185 1.00 90.00 170 ARG A O 1
ATOM 1296 N N . THR A 1 171 ? -11.992 -7.975 6.922 1.00 90.50 171 THR A N 1
ATOM 1297 C CA . THR A 1 171 ? -12.362 -7.723 8.330 1.00 90.50 171 THR A CA 1
ATOM 1298 C C . THR A 1 171 ? -13.809 -8.107 8.636 1.00 90.50 171 THR A C 1
ATOM 1300 O O . THR A 1 171 ? -14.117 -8.472 9.771 1.00 90.50 171 THR A O 1
ATOM 1303 N N . ASN A 1 172 ? -14.689 -8.019 7.634 1.00 96.12 172 ASN A N 1
ATOM 1304 C CA . ASN A 1 172 ? -16.113 -8.343 7.670 1.00 96.12 172 ASN A CA 1
ATOM 1305 C C . ASN A 1 172 ? -16.870 -7.757 8.880 1.00 96.12 172 ASN A C 1
ATOM 1307 O O . ASN A 1 172 ? -17.724 -8.411 9.481 1.00 96.12 172 ASN A O 1
ATOM 1311 N N . ARG A 1 173 ? -16.546 -6.513 9.248 1.00 95.56 173 ARG A N 1
ATOM 1312 C CA . ARG A 1 173 ? -17.275 -5.714 10.251 1.00 95.56 173 ARG A CA 1
ATOM 1313 C C . ARG A 1 173 ? -18.178 -4.706 9.539 1.00 95.56 173 ARG A C 1
ATOM 1315 O O . ARG A 1 173 ? -17.836 -4.343 8.410 1.00 95.56 173 ARG A O 1
ATOM 1322 N N . PRO A 1 174 ? -19.278 -4.223 10.149 1.00 98.38 174 PRO A N 1
ATOM 1323 C CA . PRO A 1 174 ? -20.118 -3.188 9.550 1.00 98.38 174 PRO A CA 1
ATOM 1324 C C . PRO A 1 174 ? -19.284 -2.049 8.959 1.00 98.38 174 PRO A C 1
ATOM 1326 O O . PRO A 1 174 ? -18.538 -1.377 9.670 1.00 98.38 174 PRO A O 1
ATOM 1329 N N . SER A 1 175 ? -19.335 -1.893 7.635 1.00 98.44 175 SER A N 1
ATOM 1330 C CA . SER A 1 175 ? -18.437 -0.988 6.920 1.00 98.44 175 SER A CA 1
ATOM 1331 C C . SER A 1 175 ? -19.103 -0.295 5.745 1.00 98.44 175 SER A C 1
ATOM 1333 O O . SER A 1 175 ? -19.813 -0.931 4.972 1.00 98.44 175 SER A O 1
ATOM 1335 N N . ILE A 1 176 ? -18.805 0.988 5.568 1.00 98.75 176 ILE A N 1
ATOM 1336 C CA . ILE A 1 176 ? -19.327 1.806 4.473 1.00 98.75 176 ILE A CA 1
ATOM 1337 C C . ILE A 1 176 ? -18.204 2.592 3.796 1.00 98.75 176 ILE A C 1
ATOM 1339 O O . ILE A 1 176 ? -17.288 3.099 4.451 1.00 98.75 176 ILE A O 1
ATOM 1343 N N . MET A 1 177 ? -18.279 2.703 2.470 1.00 98.75 177 MET A N 1
ATOM 1344 C CA . MET A 1 177 ? -17.407 3.572 1.687 1.00 98.75 177 MET A CA 1
ATOM 1345 C C . MET A 1 177 ? -18.106 4.909 1.408 1.00 98.75 177 MET A C 1
ATOM 1347 O O . MET A 1 177 ? -19.255 4.941 0.971 1.00 98.75 177 MET A O 1
ATOM 1351 N N . VAL A 1 178 ? -17.384 6.011 1.610 1.00 98.69 178 VAL A N 1
ATOM 1352 C CA . VAL A 1 178 ? -17.792 7.370 1.232 1.00 98.69 178 VAL A CA 1
ATOM 1353 C C . VAL A 1 178 ? -16.838 7.860 0.151 1.00 98.69 178 VAL A C 1
ATOM 1355 O O . VAL A 1 178 ? -15.681 8.169 0.432 1.00 98.69 178 VAL A O 1
ATOM 1358 N N . TYR A 1 179 ? -17.293 7.903 -1.100 1.00 98.56 179 TYR A N 1
ATOM 1359 C CA . TYR A 1 179 ? -16.436 8.340 -2.201 1.00 98.56 179 TYR A CA 1
ATOM 1360 C C . TYR A 1 179 ? -16.118 9.836 -2.092 1.00 98.56 179 TYR A C 1
ATOM 1362 O O . TYR A 1 179 ? -17.019 10.650 -1.883 1.00 98.56 179 TYR A O 1
ATOM 1370 N N . GLY A 1 180 ? -14.852 10.209 -2.305 1.00 97.75 180 GLY A N 1
ATOM 1371 C CA . GLY A 1 180 ? -14.401 11.604 -2.300 1.00 97.75 180 GLY A CA 1
ATOM 1372 C C . GLY A 1 180 ? -15.085 12.504 -3.334 1.00 97.75 180 GLY A C 1
ATOM 1373 O O . GLY A 1 180 ? -15.138 13.715 -3.135 1.00 97.75 180 GLY A O 1
ATOM 1374 N N . GLY A 1 181 ? -15.639 11.930 -4.403 1.00 97.69 181 GLY A N 1
ATOM 1375 C CA . GLY A 1 181 ? -16.332 12.656 -5.464 1.00 97.69 181 GLY A CA 1
ATOM 1376 C C . GLY A 1 181 ? -15.443 12.973 -6.666 1.00 97.69 181 GLY A C 1
ATOM 1377 O O . GLY A 1 181 ? -14.213 13.008 -6.583 1.00 97.69 181 GLY A O 1
ATOM 1378 N N . SER A 1 182 ? -16.083 13.199 -7.812 1.00 97.25 182 SER A N 1
ATOM 1379 C CA . SER A 1 182 ? -15.393 13.503 -9.069 1.00 97.25 182 SER A CA 1
ATOM 1380 C C . SER A 1 182 ? -15.038 14.992 -9.181 1.00 97.25 182 SER A C 1
ATOM 1382 O O . SER A 1 182 ? -15.753 15.852 -8.660 1.00 97.25 182 SER A O 1
ATOM 1384 N N . ILE A 1 183 ? -13.931 15.297 -9.861 1.00 97.12 183 ILE A N 1
ATOM 1385 C CA . ILE A 1 183 ? -13.521 16.656 -10.217 1.00 97.12 183 ILE A CA 1
ATOM 1386 C C . ILE A 1 183 ? -14.479 17.232 -11.265 1.00 97.12 183 ILE A C 1
ATOM 1388 O O . ILE A 1 183 ? -14.954 16.527 -12.161 1.00 97.12 183 ILE A O 1
ATOM 1392 N N . LYS A 1 184 ? -14.745 18.536 -11.182 1.00 95.38 184 LYS A N 1
ATOM 1393 C CA . LYS A 1 184 ? -15.458 19.252 -12.248 1.00 95.38 184 LYS A CA 1
ATOM 1394 C C . LYS A 1 184 ? -14.562 19.385 -13.490 1.00 95.38 184 LYS A C 1
ATOM 1396 O O . LYS A 1 184 ? -13.343 19.474 -13.344 1.00 95.38 184 LYS A O 1
ATOM 1401 N N . PRO A 1 185 ? -15.134 19.405 -14.708 1.00 94.25 185 PRO A N 1
ATOM 1402 C CA . PRO A 1 185 ? -14.349 19.625 -15.917 1.00 94.25 185 PRO A CA 1
ATOM 1403 C C . PRO A 1 185 ? -13.697 21.012 -15.902 1.00 94.25 185 PRO A C 1
ATOM 1405 O O . PRO A 1 185 ? -14.303 21.993 -15.467 1.00 94.25 185 PRO A O 1
ATOM 1408 N N . GLY A 1 186 ? -12.467 21.073 -16.402 1.00 94.12 186 GLY A N 1
ATOM 1409 C CA . GLY A 1 186 ? -11.741 22.308 -16.653 1.00 94.12 186 GLY A CA 1
ATOM 1410 C C . GLY A 1 186 ? -12.250 23.053 -17.887 1.00 94.12 186 GLY A C 1
ATOM 1411 O O . GLY A 1 186 ? -13.084 22.539 -18.638 1.00 94.12 186 GLY A O 1
ATOM 1412 N N . CYS A 1 187 ? -11.722 24.251 -18.133 1.00 93.88 187 CYS A N 1
ATOM 1413 C CA . CYS A 1 187 ? -12.070 25.047 -19.310 1.00 93.88 187 CYS A CA 1
ATOM 1414 C C . CYS A 1 187 ? -10.840 25.777 -19.856 1.00 93.88 187 CYS A C 1
ATOM 1416 O O . CYS A 1 187 ? -10.177 26.488 -19.106 1.00 93.88 187 CYS A O 1
ATOM 1418 N N . SER A 1 188 ? -10.532 25.610 -21.143 1.00 91.00 188 SER A N 1
ATOM 1419 C CA . SER A 1 188 ? -9.445 26.351 -21.795 1.00 91.00 188 SER A CA 1
ATOM 1420 C C . SER A 1 188 ? -9.785 27.837 -21.931 1.00 91.00 188 SER A C 1
ATOM 1422 O O . SER A 1 188 ? -10.956 28.225 -21.878 1.00 91.00 188 SER A O 1
ATOM 1424 N N . ALA A 1 189 ? -8.791 28.678 -22.223 1.00 87.38 189 ALA A N 1
ATOM 1425 C CA . ALA A 1 189 ? -9.011 30.091 -22.543 1.00 87.38 189 ALA A CA 1
ATOM 1426 C C . ALA A 1 189 ? -9.952 30.295 -23.750 1.00 87.38 189 ALA A C 1
ATOM 1428 O O . ALA A 1 189 ? -10.573 31.348 -23.889 1.00 87.38 189 ALA A O 1
ATOM 1429 N N . LYS A 1 190 ? -10.086 29.278 -24.614 1.00 86.38 190 LYS A N 1
ATOM 1430 C CA . LYS A 1 190 ? -10.985 29.258 -25.781 1.00 86.38 190 LYS A CA 1
ATOM 1431 C C . LYS A 1 190 ? -12.374 28.673 -25.479 1.00 86.38 190 LYS A C 1
ATOM 1433 O O . LYS A 1 190 ? -13.157 28.471 -26.404 1.00 86.38 190 LYS A O 1
ATOM 1438 N N . GLY A 1 191 ? -12.687 28.368 -24.219 1.00 87.31 191 GLY A N 1
ATOM 1439 C CA . GLY A 1 191 ? -13.989 27.832 -23.815 1.00 87.31 191 GLY A CA 1
ATOM 1440 C C . GLY A 1 191 ? -14.170 26.326 -24.050 1.00 87.31 191 GLY A C 1
ATOM 1441 O O . GLY A 1 191 ? -15.293 25.828 -23.979 1.00 87.31 191 GLY A O 1
ATOM 1442 N N . GLN A 1 192 ? -13.101 25.585 -24.358 1.00 87.56 192 GLN A N 1
ATOM 1443 C CA . GLN A 1 192 ? -13.185 24.135 -24.562 1.00 87.56 192 GLN A CA 1
ATOM 1444 C C . GLN A 1 192 ? -13.173 23.416 -23.211 1.00 87.56 192 GLN A C 1
ATOM 1446 O O . GLN A 1 192 ? -12.332 23.712 -22.366 1.00 87.56 192 GLN A O 1
ATOM 1451 N N . LYS A 1 193 ? -14.076 22.445 -23.012 1.00 90.00 193 LYS A N 1
ATOM 1452 C CA . LYS A 1 193 ? -14.079 21.599 -21.808 1.00 90.00 193 LYS A CA 1
ATOM 1453 C C . LYS A 1 193 ? -12.812 20.737 -21.771 1.00 90.00 193 LYS A C 1
ATOM 1455 O O . LYS A 1 193 ? -12.549 19.997 -22.717 1.00 90.00 193 LYS A O 1
ATOM 1460 N N . LEU A 1 194 ? -12.084 20.792 -20.660 1.00 91.81 194 LEU A N 1
ATOM 1461 C CA . LEU A 1 194 ? -10.833 20.070 -20.437 1.00 91.81 194 LEU A CA 1
ATOM 1462 C C . LEU A 1 194 ? -10.963 19.042 -19.312 1.00 91.81 194 LEU A C 1
ATOM 1464 O O . LEU A 1 194 ? -11.813 19.142 -18.428 1.00 91.81 194 LEU A O 1
ATOM 1468 N N . ASP A 1 195 ? -10.079 18.056 -19.348 1.00 90.50 195 ASP A N 1
ATOM 1469 C CA . ASP A 1 195 ? -9.849 17.076 -18.292 1.00 90.50 195 ASP A CA 1
ATOM 1470 C C . ASP A 1 195 ? -8.378 16.630 -18.291 1.00 90.50 195 ASP A C 1
ATOM 1472 O O . ASP A 1 195 ? -7.576 17.075 -19.113 1.00 90.50 195 ASP A O 1
ATOM 1476 N N . LEU A 1 196 ? -8.018 15.715 -17.389 1.00 89.12 196 LEU A N 1
ATOM 1477 C CA . LEU A 1 196 ? -6.649 15.210 -17.293 1.00 89.12 196 LEU A CA 1
ATOM 1478 C C . LEU A 1 196 ? -6.156 14.554 -18.601 1.00 89.12 196 LEU A C 1
ATOM 1480 O O . LEU A 1 196 ? -4.997 14.720 -18.970 1.00 89.12 196 LEU A O 1
ATOM 1484 N N . VAL A 1 197 ? -7.026 13.857 -19.343 1.00 86.00 197 VAL A N 1
ATOM 1485 C CA . VAL A 1 197 ? -6.653 13.251 -20.636 1.00 86.00 197 VAL A CA 1
ATOM 1486 C C . VAL A 1 197 ? -6.332 14.312 -21.685 1.00 86.00 197 VAL A C 1
ATOM 1488 O O . VAL A 1 197 ? -5.402 14.123 -22.465 1.00 86.00 197 VAL A O 1
ATOM 1491 N N . SER A 1 198 ? -7.017 15.456 -21.649 1.00 87.81 198 SER A N 1
ATOM 1492 C CA . SER A 1 198 ? -6.705 16.609 -22.501 1.00 87.81 198 SER A CA 1
ATOM 1493 C C . SER A 1 198 ? -5.258 17.081 -22.285 1.00 87.81 198 SER A C 1
ATOM 1495 O O . SER A 1 198 ? -4.548 17.357 -23.250 1.00 87.81 198 SER A O 1
ATOM 1497 N N . ALA A 1 199 ? -4.778 17.100 -21.034 1.00 89.31 199 ALA A N 1
ATOM 1498 C CA . ALA A 1 199 ? -3.386 17.432 -20.725 1.00 89.31 199 ALA A CA 1
ATOM 1499 C C . ALA A 1 199 ? -2.399 16.391 -21.286 1.00 89.31 199 ALA A C 1
ATOM 1501 O O . ALA A 1 199 ? -1.390 16.778 -21.875 1.00 89.31 199 ALA A O 1
ATOM 1502 N N . PHE A 1 200 ? -2.706 15.092 -21.196 1.00 83.81 200 PHE A N 1
ATOM 1503 C CA . PHE A 1 200 ? -1.866 14.040 -21.790 1.00 83.81 200 PHE A CA 1
ATOM 1504 C C . PHE A 1 200 ? -1.814 14.106 -23.323 1.00 83.81 200 PHE A C 1
ATOM 1506 O O . PHE A 1 200 ? -0.740 14.005 -23.915 1.00 83.81 200 PHE A O 1
ATOM 1513 N N . GLN A 1 201 ? -2.958 14.322 -23.976 1.00 83.56 201 GLN A N 1
ATOM 1514 C CA . GLN A 1 201 ? -3.050 14.417 -25.436 1.00 83.56 201 GLN A CA 1
ATOM 1515 C C . GLN A 1 201 ? -2.353 15.666 -25.990 1.00 83.56 201 GLN A C 1
ATOM 1517 O O . GLN A 1 201 ? -1.808 15.614 -27.095 1.00 83.56 201 GLN A O 1
ATOM 1522 N N . SER A 1 202 ? -2.304 16.755 -25.213 1.00 87.81 202 SER A N 1
ATOM 1523 C CA . SER A 1 202 ? -1.668 18.010 -25.630 1.00 87.81 202 SER A CA 1
ATOM 1524 C C . SER A 1 202 ? -0.195 17.835 -26.023 1.00 87.81 202 SER A C 1
ATOM 1526 O O . SER A 1 202 ? 0.283 18.500 -26.938 1.00 87.81 202 SER A O 1
ATOM 1528 N N . TYR A 1 203 ? 0.528 16.890 -25.408 1.00 84.25 203 TYR A N 1
ATOM 1529 C CA . TYR A 1 203 ? 1.913 16.606 -25.788 1.00 84.25 203 TYR A CA 1
ATOM 1530 C C . TYR A 1 203 ? 2.015 15.970 -27.182 1.00 84.25 203 TYR A C 1
ATOM 1532 O O . TYR A 1 203 ? 2.812 16.420 -28.002 1.00 84.25 203 TYR A O 1
ATOM 1540 N N . GLY A 1 204 ? 1.158 14.988 -27.489 1.00 78.12 204 GLY A N 1
ATOM 1541 C CA . GLY A 1 204 ? 1.086 14.366 -28.817 1.00 78.12 204 GLY A CA 1
ATOM 1542 C C . GLY A 1 204 ? 0.701 15.362 -29.920 1.00 78.12 204 GLY A C 1
ATOM 1543 O O . GLY A 1 204 ? 1.239 15.329 -31.026 1.00 78.12 204 GLY A O 1
ATOM 1544 N N . GLN A 1 205 ? -0.196 16.297 -29.607 1.00 84.88 205 GLN A N 1
ATOM 1545 C CA . GLN A 1 205 ? -0.580 17.382 -30.515 1.00 84.88 205 GLN A CA 1
ATOM 1546 C C . GLN A 1 205 ? 0.559 18.388 -30.726 1.00 84.88 205 GLN A C 1
ATOM 1548 O O . GLN A 1 205 ? 0.756 18.871 -31.838 1.00 84.88 205 GLN A O 1
ATOM 1553 N N . TYR A 1 206 ? 1.340 18.677 -29.684 1.00 86.38 206 TYR A N 1
ATOM 1554 C CA . TYR A 1 206 ? 2.487 19.578 -29.763 1.00 86.38 206 TYR A CA 1
ATOM 1555 C C . TYR A 1 206 ? 3.614 19.006 -30.638 1.00 86.38 206 TYR A C 1
ATOM 1557 O O . TYR A 1 206 ? 4.079 19.682 -31.554 1.00 86.38 206 TYR A O 1
ATOM 1565 N N . ILE A 1 207 ? 4.013 17.742 -30.435 1.00 79.75 207 ILE A N 1
ATOM 1566 C CA . ILE A 1 207 ? 5.106 17.122 -31.217 1.00 79.75 207 ILE A CA 1
ATOM 1567 C C . ILE A 1 207 ? 4.756 16.937 -32.701 1.00 79.75 207 ILE A C 1
ATOM 1569 O O . ILE A 1 207 ? 5.646 16.897 -33.545 1.00 79.75 207 ILE A O 1
ATOM 1573 N N . THR A 1 208 ? 3.464 16.852 -33.031 1.00 77.56 208 THR A N 1
ATOM 1574 C CA . THR A 1 208 ? 2.977 16.783 -34.418 1.00 77.56 208 THR A CA 1
ATOM 1575 C C . THR A 1 208 ? 2.713 18.158 -35.037 1.00 77.56 208 THR A C 1
ATOM 1577 O O . THR A 1 208 ? 2.330 18.237 -36.203 1.00 77.56 208 THR A O 1
ATOM 1580 N N . GLY A 1 209 ? 2.916 19.243 -34.280 1.00 82.94 209 GLY A N 1
ATOM 1581 C CA . GLY A 1 209 ? 2.705 20.618 -34.731 1.00 82.94 209 GLY A CA 1
ATOM 1582 C C . GLY A 1 209 ? 1.236 21.043 -34.853 1.00 82.94 209 GLY A C 1
ATOM 1583 O O . GLY A 1 209 ? 0.960 22.043 -35.511 1.00 82.94 209 GLY A O 1
ATOM 1584 N N . GLN A 1 210 ? 0.289 20.307 -34.254 1.00 86.69 210 GLN A N 1
ATOM 1585 C CA . GLN A 1 210 ? -1.145 20.644 -34.267 1.00 86.69 210 GLN A CA 1
ATOM 1586 C C . GLN A 1 210 ? -1.502 21.793 -33.315 1.00 86.69 210 GLN A C 1
ATOM 1588 O O . GLN A 1 210 ? -2.449 22.528 -33.590 1.00 86.69 210 GLN A O 1
ATOM 1593 N N . ILE A 1 211 ? -0.774 21.925 -32.203 1.00 91.62 211 ILE A N 1
ATOM 1594 C CA . ILE A 1 211 ? -0.921 23.019 -31.231 1.00 91.62 211 ILE A CA 1
ATOM 1595 C C . ILE A 1 211 ? 0.445 23.624 -30.910 1.00 91.62 211 ILE A C 1
ATOM 1597 O O . ILE A 1 211 ? 1.465 22.935 -30.994 1.00 91.62 211 ILE A O 1
ATOM 1601 N N . ASP A 1 212 ? 0.467 24.893 -30.506 1.00 92.94 212 ASP A N 1
ATOM 1602 C CA . ASP A 1 212 ? 1.690 25.545 -30.030 1.00 92.94 212 ASP A CA 1
ATOM 1603 C C . ASP A 1 212 ? 1.915 25.372 -28.509 1.00 92.94 212 ASP A C 1
ATOM 1605 O O . ASP A 1 212 ? 1.072 24.860 -27.767 1.00 92.94 212 ASP A O 1
ATOM 1609 N N . GLU A 1 213 ? 3.083 25.799 -28.018 1.00 94.44 213 GLU A N 1
ATOM 1610 C CA . GLU A 1 213 ? 3.434 25.712 -26.591 1.00 94.44 213 GLU A CA 1
ATOM 1611 C C . GLU A 1 213 ? 2.505 26.553 -25.694 1.00 94.44 213 GLU A C 1
ATOM 1613 O O . GLU A 1 213 ? 2.264 26.194 -24.540 1.00 94.44 213 GLU A O 1
ATOM 1618 N N . LYS A 1 214 ? 1.947 27.660 -26.205 1.00 95.12 214 LYS A N 1
ATOM 1619 C CA . LYS A 1 214 ? 1.026 28.508 -25.433 1.00 95.12 214 LYS A CA 1
ATOM 1620 C C . LYS A 1 214 ? -0.307 27.797 -25.231 1.00 95.12 214 LYS A C 1
ATOM 1622 O O . LYS A 1 214 ? -0.831 27.806 -24.120 1.00 95.12 214 LYS A O 1
ATOM 1627 N N . GLU A 1 215 ? -0.829 27.164 -26.276 1.00 94.25 215 GLU A N 1
ATOM 1628 C CA . GLU A 1 215 ? -2.040 26.345 -26.224 1.00 94.25 215 GLU A CA 1
ATOM 1629 C C . GLU A 1 215 ? -1.848 25.120 -25.328 1.00 94.25 215 GLU A C 1
ATOM 1631 O O . GLU A 1 215 ? -2.688 24.853 -24.466 1.00 94.25 215 GLU A O 1
ATOM 1636 N N . ARG A 1 216 ? -0.714 24.416 -25.454 1.00 94.19 216 ARG A N 1
ATOM 1637 C CA . ARG A 1 216 ? -0.374 23.283 -24.578 1.00 94.19 216 ARG A CA 1
ATOM 1638 C C . ARG A 1 216 ? -0.383 23.698 -23.106 1.00 94.19 216 ARG A C 1
ATOM 1640 O O . ARG A 1 216 ? -0.957 23.011 -22.259 1.00 94.19 216 ARG A O 1
ATOM 1647 N N . PHE A 1 217 ? 0.232 24.835 -22.788 1.00 95.56 217 PHE A N 1
ATOM 1648 C CA . PHE A 1 217 ? 0.332 25.308 -21.412 1.00 95.56 217 PHE A CA 1
ATOM 1649 C C . PHE A 1 217 ? -0.997 25.841 -20.851 1.00 95.56 217 PHE A C 1
ATOM 1651 O O . PHE A 1 217 ? -1.262 25.669 -19.659 1.00 95.56 217 PHE A O 1
ATOM 1658 N N . ASP A 1 218 ? -1.860 26.419 -21.694 1.00 96.06 218 ASP A N 1
ATOM 1659 C CA . ASP A 1 218 ? -3.242 26.764 -21.331 1.00 96.06 218 ASP A CA 1
ATOM 1660 C C . ASP A 1 218 ? -4.050 25.519 -20.938 1.00 96.06 218 ASP A C 1
ATOM 1662 O O . ASP A 1 218 ? -4.718 25.514 -19.901 1.00 96.06 218 ASP A O 1
ATOM 1666 N N . ILE A 1 219 ? -3.924 24.429 -21.704 1.00 95.19 219 ILE A N 1
ATOM 1667 C CA . ILE A 1 219 ? -4.571 23.151 -21.378 1.00 95.19 219 ILE A CA 1
ATOM 1668 C C . ILE A 1 219 ? -4.091 22.639 -20.014 1.00 95.19 219 ILE A C 1
ATOM 1670 O O . ILE A 1 219 ? -4.908 22.305 -19.156 1.00 95.19 219 ILE A O 1
ATOM 1674 N N . ILE A 1 220 ? -2.775 22.613 -19.783 1.00 94.50 220 ILE A N 1
ATOM 1675 C CA . ILE A 1 220 ? -2.180 22.081 -18.545 1.00 94.50 220 ILE A CA 1
ATOM 1676 C C . ILE A 1 220 ? -2.648 22.845 -17.307 1.00 94.50 220 ILE A C 1
ATOM 1678 O O . ILE A 1 220 ? -2.971 22.228 -16.293 1.00 94.50 220 ILE A O 1
ATOM 1682 N N . ARG A 1 221 ? -2.710 24.179 -17.376 1.00 95.19 221 ARG A N 1
ATOM 1683 C CA . ARG A 1 221 ? -3.110 25.014 -16.232 1.00 95.19 221 ARG A CA 1
ATOM 1684 C C . ARG A 1 221 ? -4.586 24.890 -15.874 1.00 95.19 221 ARG A C 1
ATOM 1686 O O . ARG A 1 221 ? -4.936 25.117 -14.721 1.00 95.19 221 ARG A O 1
ATOM 1693 N N . ASN A 1 222 ? -5.432 24.542 -16.839 1.00 96.25 222 ASN A N 1
ATOM 1694 C CA . ASN A 1 222 ? -6.880 24.577 -16.666 1.00 96.25 222 ASN A CA 1
ATOM 1695 C C . ASN A 1 222 ? -7.548 23.194 -16.660 1.00 96.25 222 ASN A C 1
ATOM 1697 O O . ASN A 1 222 ? -8.743 23.115 -16.390 1.00 96.25 222 ASN A O 1
ATOM 1701 N N . ALA A 1 223 ? -6.819 22.105 -16.932 1.00 94.25 223 ALA A N 1
ATOM 1702 C CA . ALA A 1 223 ? -7.368 20.745 -16.989 1.00 94.25 223 ALA A CA 1
ATOM 1703 C C . ALA A 1 223 ? -7.910 20.221 -15.644 1.00 94.25 223 ALA A C 1
ATOM 1705 O O . ALA A 1 223 ? -8.877 19.457 -15.631 1.00 94.25 223 ALA A O 1
ATOM 1706 N N . CYS A 1 224 ? -7.307 20.635 -14.526 1.00 95.94 224 CYS A N 1
ATOM 1707 C CA . CYS A 1 224 ? -7.647 20.185 -13.174 1.00 95.94 224 CYS A CA 1
ATOM 1708 C C . CYS A 1 224 ? -8.038 21.390 -12.297 1.00 95.94 224 CYS A C 1
ATOM 1710 O O . CYS A 1 224 ? -7.184 21.926 -11.593 1.00 95.94 224 CYS A O 1
ATOM 1712 N N . PRO A 1 225 ? -9.305 21.844 -12.327 1.00 94.69 225 PRO A N 1
ATOM 1713 C CA . PRO A 1 225 ? -9.713 23.105 -11.698 1.00 94.69 225 PRO A CA 1
ATOM 1714 C C . PRO A 1 225 ? -9.848 23.055 -10.165 1.00 94.69 225 PRO A C 1
ATOM 1716 O O . PRO A 1 225 ? -10.061 24.095 -9.547 1.00 94.69 225 PRO A O 1
ATOM 1719 N N . GLY A 1 226 ? -9.775 21.877 -9.535 1.00 94.31 226 GLY A N 1
ATOM 1720 C CA . GLY A 1 226 ? -10.035 21.738 -8.101 1.00 94.31 226 GLY A CA 1
ATOM 1721 C C . GLY A 1 226 ? -9.896 20.313 -7.566 1.00 94.31 226 GLY A C 1
ATOM 1722 O O . GLY A 1 226 ? -9.169 19.492 -8.124 1.00 94.31 226 GLY A O 1
ATOM 1723 N N . ARG A 1 227 ? -10.587 20.032 -6.455 1.00 96.12 227 ARG A N 1
ATOM 1724 C CA . ARG A 1 227 ? -10.574 18.726 -5.769 1.00 96.12 227 ARG A CA 1
ATOM 1725 C C . ARG A 1 227 ? -11.451 17.695 -6.486 1.00 96.12 227 ARG A C 1
ATOM 1727 O O . ARG A 1 227 ? -12.436 18.045 -7.133 1.00 96.12 227 ARG A O 1
ATOM 1734 N N . GLY A 1 228 ? -11.123 16.418 -6.312 1.00 97.12 228 GLY A N 1
ATOM 1735 C CA . GLY A 1 228 ? -11.895 15.276 -6.809 1.00 97.12 228 GLY A CA 1
ATOM 1736 C C . GLY A 1 228 ? -11.138 14.384 -7.794 1.00 97.12 228 GLY A C 1
ATOM 1737 O O . GLY A 1 228 ? -10.085 14.745 -8.318 1.00 97.12 228 GLY A O 1
ATOM 1738 N N . ALA A 1 229 ? -11.668 13.181 -8.016 1.00 96.81 229 ALA A N 1
ATOM 1739 C CA . ALA A 1 229 ? -11.078 12.195 -8.921 1.00 96.81 229 ALA A CA 1
ATOM 1740 C C . ALA A 1 229 ? -11.312 12.536 -10.399 1.00 96.81 229 ALA A C 1
ATOM 1742 O O . ALA A 1 229 ? -12.251 13.258 -10.727 1.00 96.81 229 ALA A O 1
ATOM 1743 N N . CYS A 1 230 ? -10.524 11.946 -11.304 1.00 94.81 230 CYS A N 1
ATOM 1744 C CA . CYS A 1 230 ? -10.624 12.163 -12.753 1.00 94.81 230 CYS A CA 1
ATOM 1745 C C . CYS A 1 230 ? -12.074 12.093 -13.280 1.00 94.81 230 CYS A C 1
ATOM 1747 O O . CYS A 1 230 ? -12.790 11.136 -13.002 1.00 94.81 230 CYS A O 1
ATOM 1749 N N . GLY A 1 231 ? -12.489 13.094 -14.068 1.00 93.75 231 GLY A N 1
ATOM 1750 C CA . GLY A 1 231 ? -13.897 13.342 -14.429 1.00 93.75 231 GLY A CA 1
ATOM 1751 C C . GLY A 1 231 ? -14.574 12.308 -15.338 1.00 93.75 231 GLY A C 1
ATOM 1752 O O . GLY A 1 231 ? -15.789 12.132 -15.277 1.00 93.75 231 GLY A O 1
ATOM 1753 N N . GLY A 1 232 ? -13.817 11.625 -16.198 1.00 92.62 232 GLY A N 1
ATOM 1754 C CA . GLY A 1 232 ? -14.356 10.606 -17.107 1.00 92.62 232 GLY A CA 1
ATOM 1755 C C . GLY A 1 232 ? -14.708 9.295 -16.398 1.00 92.62 232 GLY A C 1
ATOM 1756 O O . GLY A 1 232 ? -14.443 9.120 -15.208 1.00 92.62 232 GLY A O 1
ATOM 1757 N N . MET A 1 233 ? -15.253 8.334 -17.142 1.00 93.56 233 MET A N 1
ATOM 1758 C CA . MET A 1 233 ? -15.489 6.957 -16.697 1.00 93.56 233 MET A CA 1
ATOM 1759 C C . MET A 1 233 ? -14.186 6.130 -16.698 1.00 93.56 233 MET A C 1
ATOM 1761 O O . MET A 1 233 ? -14.087 5.042 -17.265 1.00 93.56 233 MET A O 1
ATOM 1765 N N . TYR A 1 234 ? -13.154 6.682 -16.058 1.00 91.69 234 TYR A N 1
ATOM 1766 C CA . TYR A 1 234 ? -11.901 5.997 -15.737 1.00 91.69 234 TYR A CA 1
ATOM 1767 C C . TYR A 1 234 ? -12.091 5.102 -14.505 1.00 91.69 234 TYR A C 1
ATOM 1769 O O . TYR A 1 234 ? -13.217 4.930 -14.027 1.00 91.69 234 TYR A O 1
ATOM 1777 N N . THR A 1 235 ? -11.016 4.512 -13.977 1.00 94.25 235 THR A N 1
ATOM 1778 C CA . THR A 1 235 ? -11.117 3.538 -12.879 1.00 94.25 235 THR A CA 1
ATOM 1779 C C . THR A 1 235 ? -11.838 4.111 -11.662 1.00 94.25 235 THR A C 1
ATOM 1781 O O . THR A 1 235 ? -12.725 3.440 -11.144 1.00 94.25 235 THR A O 1
ATOM 1784 N N . ALA A 1 236 ? -11.531 5.347 -11.244 1.00 95.69 236 ALA A N 1
ATOM 1785 C CA . ALA A 1 236 ? -12.145 5.932 -10.057 1.00 95.69 236 ALA A CA 1
ATOM 1786 C C . ALA A 1 236 ? -13.679 5.982 -10.121 1.00 95.69 236 ALA A C 1
ATOM 1788 O O . ALA A 1 236 ? -14.354 5.400 -9.274 1.00 95.69 236 ALA A O 1
ATOM 1789 N N . ASN A 1 237 ? -14.232 6.607 -11.161 1.00 97.44 237 ASN A N 1
ATOM 1790 C CA . ASN A 1 237 ? -15.679 6.710 -11.344 1.00 97.44 237 ASN A CA 1
ATOM 1791 C C . ASN A 1 237 ? -16.328 5.366 -11.711 1.00 97.44 237 ASN A C 1
ATOM 1793 O O . ASN A 1 237 ? -17.447 5.098 -11.273 1.00 97.44 237 ASN A O 1
ATOM 1797 N N . THR A 1 238 ? -15.621 4.495 -12.444 1.00 97.81 238 THR A N 1
ATOM 1798 C CA . THR A 1 238 ? -16.094 3.131 -12.738 1.00 97.81 238 THR A CA 1
ATOM 1799 C C . THR A 1 238 ? -16.302 2.354 -11.440 1.00 97.81 238 THR A C 1
ATOM 1801 O O . THR A 1 238 ? -17.372 1.793 -11.220 1.00 97.81 238 THR A O 1
ATOM 1804 N N . LEU A 1 239 ? -15.302 2.347 -10.553 1.00 98.25 239 LEU A N 1
ATOM 1805 C CA . LEU A 1 239 ? -15.378 1.621 -9.290 1.00 98.25 239 LEU A CA 1
ATOM 1806 C C . LEU A 1 239 ? -16.318 2.284 -8.295 1.00 98.25 239 LEU A C 1
ATOM 1808 O O . LEU A 1 239 ? -17.064 1.569 -7.643 1.00 98.25 239 LEU A O 1
ATOM 1812 N N . ALA A 1 240 ? -16.341 3.614 -8.195 1.00 98.50 240 ALA A N 1
ATOM 1813 C CA . ALA A 1 240 ? -17.309 4.296 -7.341 1.00 98.50 240 ALA A CA 1
ATOM 1814 C C . ALA A 1 240 ? -18.744 3.885 -7.715 1.00 98.50 240 ALA A C 1
ATOM 1816 O O . ALA A 1 240 ? -19.523 3.496 -6.848 1.00 98.50 240 ALA A O 1
ATOM 1817 N N . THR A 1 241 ? -19.058 3.878 -9.014 1.00 98.62 241 THR A N 1
ATOM 1818 C CA . THR A 1 241 ? -20.382 3.496 -9.522 1.00 98.62 241 THR A CA 1
ATOM 1819 C C . THR A 1 241 ? -20.668 2.005 -9.333 1.00 98.62 241 THR A C 1
ATOM 1821 O O . THR A 1 241 ? -21.762 1.630 -8.910 1.00 98.62 241 THR A O 1
ATOM 1824 N N . ALA A 1 242 ? -19.680 1.140 -9.582 1.00 98.56 242 ALA A N 1
ATOM 1825 C CA . ALA A 1 242 ? -19.792 -0.296 -9.335 1.00 98.56 242 ALA A CA 1
ATOM 1826 C C . ALA A 1 242 ? -20.032 -0.606 -7.848 1.00 98.56 242 ALA A C 1
ATOM 1828 O O . ALA A 1 242 ? -20.855 -1.450 -7.519 1.00 98.56 242 ALA A O 1
ATOM 1829 N N . ILE A 1 243 ? -19.358 0.098 -6.937 1.00 98.75 243 ILE A N 1
ATOM 1830 C CA . ILE A 1 243 ? -19.476 -0.107 -5.488 1.00 98.75 243 ILE A CA 1
ATOM 1831 C C . ILE A 1 243 ? -20.815 0.421 -4.956 1.00 98.75 243 ILE A C 1
ATOM 1833 O O . ILE A 1 243 ? -21.425 -0.231 -4.107 1.00 98.75 243 ILE A O 1
ATOM 1837 N N . GLU A 1 244 ? -21.321 1.537 -5.489 1.00 98.56 244 GLU A N 1
ATOM 1838 C CA . GLU A 1 244 ? -22.691 1.990 -5.209 1.00 98.56 244 GLU A CA 1
ATOM 1839 C C . GLU A 1 244 ? -23.727 0.978 -5.716 1.00 98.56 244 GLU A C 1
ATOM 1841 O O . GLU A 1 244 ? -24.669 0.644 -5.000 1.00 98.56 244 GLU A O 1
ATOM 1846 N N . THR A 1 245 ? -23.503 0.408 -6.904 1.00 98.50 245 THR A N 1
ATOM 1847 C CA . THR A 1 245 ? -24.327 -0.683 -7.454 1.00 98.50 245 THR A CA 1
ATOM 1848 C C . THR A 1 245 ? -24.261 -1.937 -6.580 1.00 98.50 245 THR A C 1
ATOM 1850 O O . THR A 1 245 ? -25.249 -2.642 -6.433 1.00 98.50 245 THR A O 1
ATOM 1853 N N . MET A 1 246 ? -23.129 -2.241 -5.950 1.00 98.50 246 MET A N 1
ATOM 1854 C CA . MET A 1 246 ? -23.074 -3.355 -5.000 1.00 98.50 246 MET A CA 1
ATOM 1855 C C . MET A 1 246 ? -23.758 -3.033 -3.667 1.00 98.50 246 MET A C 1
ATOM 1857 O O . MET A 1 246 ? -24.057 -3.950 -2.916 1.00 98.50 246 MET A O 1
ATOM 1861 N N . GLY A 1 247 ? -24.027 -1.757 -3.373 1.00 98.25 247 GLY A N 1
ATOM 1862 C CA . GLY A 1 247 ? -24.707 -1.326 -2.153 1.00 98.25 247 GLY A CA 1
ATOM 1863 C C . GLY A 1 247 ? -23.780 -0.972 -0.992 1.00 98.25 247 GLY A C 1
ATOM 1864 O O . GLY A 1 247 ? -24.262 -0.871 0.132 1.00 98.25 247 GLY A O 1
ATOM 1865 N N . MET A 1 248 ? -22.479 -0.776 -1.236 1.00 98.56 248 MET A N 1
ATOM 1866 C CA . MET A 1 248 ? -21.471 -0.456 -0.205 1.00 98.56 248 MET A CA 1
ATOM 1867 C C . MET A 1 248 ? -21.273 1.053 0.036 1.00 98.56 248 MET A C 1
ATOM 1869 O O . MET A 1 248 ? -20.404 1.456 0.813 1.00 98.56 248 MET A O 1
ATOM 1873 N N . THR A 1 249 ? -22.085 1.890 -0.612 1.00 98.00 249 THR A N 1
ATOM 1874 C CA . THR A 1 249 ? -22.184 3.338 -0.374 1.00 98.00 249 THR A CA 1
ATOM 1875 C C . THR A 1 249 ? -23.639 3.726 -0.146 1.00 98.00 249 THR A C 1
ATOM 1877 O O . THR A 1 249 ? -24.557 2.981 -0.496 1.00 98.00 249 THR A O 1
ATOM 1880 N N . VAL A 1 250 ? -23.874 4.932 0.375 1.00 97.06 250 VAL A N 1
ATOM 1881 C CA . VAL A 1 250 ? -25.214 5.519 0.271 1.00 97.06 250 VAL A CA 1
ATOM 1882 C C . VAL A 1 250 ? -25.536 5.875 -1.193 1.00 97.06 250 VAL A C 1
ATOM 1884 O O . VAL A 1 250 ? -24.613 6.169 -1.966 1.00 97.06 250 VAL A O 1
ATOM 1887 N N . PRO A 1 251 ? -26.820 5.861 -1.596 1.00 96.56 251 PRO A N 1
ATOM 1888 C CA . PRO A 1 251 ? -27.228 6.253 -2.943 1.00 96.56 251 PRO A CA 1
ATOM 1889 C C . PRO A 1 251 ? -26.800 7.686 -3.297 1.00 96.56 251 PRO A C 1
ATOM 1891 O O . PRO A 1 251 ? -26.997 8.617 -2.517 1.00 96.56 251 PRO A O 1
ATOM 1894 N N . GLY A 1 252 ? -26.236 7.866 -4.490 1.00 95.75 252 GLY A N 1
ATOM 1895 C CA . GLY A 1 252 ? -25.749 9.136 -5.026 1.00 95.75 252 GLY A CA 1
ATOM 1896 C C . GLY A 1 252 ? -24.276 9.439 -4.733 1.00 95.75 252 GLY A C 1
ATOM 1897 O O . GLY A 1 252 ? -23.724 10.349 -5.362 1.00 95.75 252 GLY A O 1
ATOM 1898 N N . SER A 1 253 ? -23.623 8.678 -3.845 1.00 96.75 253 SER A N 1
ATOM 1899 C CA . SER A 1 253 ? -22.231 8.905 -3.422 1.00 96.75 253 SER A CA 1
ATOM 1900 C C . SER A 1 253 ? -21.250 8.938 -4.599 1.00 96.75 253 SER A C 1
ATOM 1902 O O . SER A 1 253 ? -20.394 9.827 -4.665 1.00 96.75 253 SER A O 1
ATOM 1904 N N . SER A 1 254 ? -21.403 8.005 -5.546 1.00 96.88 254 SER A N 1
ATOM 1905 C CA . SER A 1 254 ? -20.492 7.793 -6.680 1.00 96.88 254 SER A CA 1
ATOM 1906 C C . SER A 1 254 ? -20.527 8.904 -7.727 1.00 96.88 254 SER A C 1
ATOM 1908 O O . SER A 1 254 ? -19.501 9.213 -8.328 1.00 96.88 254 SER A O 1
ATOM 1910 N N . SER A 1 255 ? -21.693 9.522 -7.927 1.00 96.56 255 SER A N 1
ATOM 1911 C CA . SER A 1 255 ? -21.884 10.568 -8.939 1.00 96.56 255 SER A CA 1
ATOM 1912 C C . SER A 1 255 ? -21.699 11.989 -8.405 1.00 96.56 255 SER A C 1
ATOM 1914 O O . SER A 1 255 ? -21.468 12.903 -9.189 1.00 96.56 255 SER A O 1
ATOM 1916 N N . CYS A 1 256 ? -21.775 12.200 -7.087 1.00 96.50 256 CYS A N 1
ATOM 1917 C CA . CYS A 1 256 ? -21.669 13.532 -6.494 1.00 96.50 256 CYS A CA 1
ATOM 1918 C C . CYS A 1 256 ? -20.262 14.138 -6.709 1.00 96.50 256 CYS A C 1
ATOM 1920 O O . CYS A 1 256 ? -19.272 13.536 -6.275 1.00 96.50 256 CYS A O 1
ATOM 1922 N N . PRO A 1 257 ? -20.138 15.332 -7.326 1.00 97.62 257 PRO A N 1
ATOM 1923 C CA . PRO A 1 257 ? -18.859 16.028 -7.442 1.00 97.62 257 PRO A CA 1
ATOM 1924 C C . PRO A 1 257 ? -18.257 16.358 -6.072 1.00 97.62 257 PRO A C 1
ATOM 1926 O O . PRO A 1 257 ? -18.984 16.581 -5.103 1.00 97.62 257 PRO A O 1
ATOM 1929 N N . ALA A 1 258 ? -16.928 16.426 -5.996 1.00 97.31 258 ALA A N 1
ATOM 1930 C CA . ALA A 1 258 ? -16.215 16.646 -4.734 1.00 97.31 258 ALA A CA 1
ATOM 1931 C C . ALA A 1 258 ? -16.480 18.030 -4.105 1.00 97.31 258 ALA A C 1
ATOM 1933 O O . ALA A 1 258 ? -16.494 18.156 -2.884 1.00 97.31 258 ALA A O 1
ATOM 1934 N N . ASP A 1 259 ? -16.717 19.050 -4.937 1.00 94.56 259 ASP A N 1
ATOM 1935 C CA . ASP A 1 259 ? -17.054 20.423 -4.520 1.00 94.56 259 ASP A CA 1
ATOM 1936 C C . ASP A 1 259 ? -18.573 20.685 -4.445 1.00 94.56 259 ASP A C 1
ATOM 1938 O O . ASP A 1 259 ? -19.000 21.833 -4.308 1.00 94.56 259 ASP A O 1
ATOM 1942 N N . ASP A 1 260 ? -19.421 19.665 -4.611 1.00 96.88 260 ASP A N 1
ATOM 1943 C CA . ASP A 1 260 ? -20.868 19.848 -4.465 1.00 96.88 260 ASP A CA 1
ATOM 1944 C C . ASP A 1 260 ? -21.257 19.856 -2.971 1.00 96.88 260 ASP A C 1
ATOM 1946 O O . ASP A 1 260 ? -20.859 18.945 -2.237 1.00 96.88 260 ASP A O 1
ATOM 1950 N N . PRO A 1 261 ? -22.063 20.826 -2.494 1.00 95.75 261 PRO A N 1
ATOM 1951 C CA . PRO A 1 261 ? -22.519 20.868 -1.104 1.00 95.75 261 PRO A CA 1
ATOM 1952 C C . PRO A 1 261 ? -23.194 19.576 -0.622 1.00 95.75 261 PRO A C 1
ATOM 1954 O O . PRO A 1 261 ? -23.112 19.246 0.560 1.00 95.75 261 PRO A O 1
ATOM 1957 N N . LYS A 1 262 ? -23.823 18.801 -1.517 1.00 95.81 262 LYS A N 1
ATOM 1958 C CA . LYS A 1 262 ? -24.434 17.513 -1.162 1.00 95.81 262 LYS A CA 1
ATOM 1959 C C . LYS A 1 262 ? -23.417 16.475 -0.694 1.00 95.81 262 LYS A C 1
ATOM 1961 O O . LYS A 1 262 ? -23.800 15.589 0.064 1.00 95.81 262 LYS A O 1
ATOM 1966 N N . LYS A 1 263 ? -22.136 16.589 -1.068 1.00 97.62 263 LYS A N 1
ATOM 1967 C CA . LYS A 1 263 ? -21.073 15.723 -0.535 1.00 97.62 263 LYS A CA 1
ATOM 1968 C C . LYS A 1 263 ? -20.874 15.949 0.966 1.00 97.62 263 LYS A C 1
ATOM 1970 O O . LYS A 1 263 ? -20.656 14.997 1.707 1.00 97.62 263 LYS A O 1
ATOM 1975 N N . LEU A 1 264 ? -21.013 17.193 1.430 1.00 96.69 264 LEU A N 1
ATOM 1976 C CA . LEU A 1 264 ? -20.964 17.514 2.859 1.00 96.69 264 LEU A CA 1
ATOM 1977 C C . LEU A 1 264 ? -22.183 16.933 3.580 1.00 96.69 264 LEU A C 1
ATOM 1979 O O . LEU A 1 264 ? -22.024 16.270 4.601 1.00 96.69 264 LEU A O 1
ATOM 1983 N N . VAL A 1 265 ? -23.374 17.094 2.992 1.00 96.94 265 VAL A N 1
ATOM 1984 C CA . VAL A 1 265 ? -24.624 16.523 3.523 1.00 96.94 265 VAL A CA 1
ATOM 1985 C C . VAL A 1 265 ? -24.547 14.997 3.607 1.00 96.94 265 VAL A C 1
ATOM 1987 O O . VAL A 1 265 ? -25.004 14.409 4.583 1.00 96.94 265 VAL A O 1
ATOM 1990 N N . GLU A 1 266 ? -23.943 14.330 2.622 1.00 97.50 266 GLU A N 1
ATOM 1991 C CA . GLU A 1 266 ? -23.653 12.897 2.696 1.00 97.50 266 GLU A CA 1
ATOM 1992 C C . GLU A 1 266 ? -22.819 12.580 3.944 1.00 97.50 266 GLU A C 1
ATOM 1994 O O . GLU A 1 266 ? -23.268 11.805 4.789 1.00 97.50 266 GLU A O 1
ATOM 1999 N N . CYS A 1 267 ? -21.653 13.222 4.103 1.00 98.19 267 CYS A N 1
ATOM 2000 C CA . CYS A 1 267 ? -20.755 13.017 5.243 1.00 98.19 267 CYS A CA 1
ATOM 2001 C C . CYS A 1 267 ? -21.424 13.297 6.600 1.00 98.19 267 CYS A C 1
ATOM 2003 O O . CYS A 1 267 ? -21.167 12.585 7.572 1.00 98.19 267 CYS A O 1
ATOM 2005 N N . GLU A 1 268 ? -22.301 14.300 6.676 1.00 98.00 268 GLU A N 1
ATOM 2006 C CA . GLU A 1 268 ? -23.037 14.670 7.889 1.00 98.00 268 GLU A CA 1
ATOM 2007 C C . GLU A 1 268 ? -24.028 13.602 8.361 1.00 98.00 268 GLU A C 1
ATOM 2009 O O . GLU A 1 268 ? -24.336 13.564 9.558 1.00 98.00 268 GLU A O 1
ATOM 2014 N N . ASN A 1 269 ? -24.480 12.725 7.460 1.00 96.88 269 ASN A N 1
ATOM 2015 C CA . ASN A 1 269 ? -25.480 11.692 7.728 1.00 96.88 269 ASN A CA 1
ATOM 2016 C C . ASN A 1 269 ? -24.888 10.282 7.926 1.00 96.88 269 ASN A C 1
ATOM 2018 O O . ASN A 1 269 ? -25.613 9.366 8.317 1.00 96.88 269 ASN A O 1
ATOM 2022 N N . ILE A 1 270 ? -23.582 10.087 7.707 1.00 98.25 270 ILE A N 1
ATOM 2023 C CA . ILE A 1 270 ? -22.941 8.760 7.776 1.00 98.25 270 ILE A CA 1
ATOM 2024 C C . ILE A 1 270 ? -23.044 8.110 9.160 1.00 98.25 270 ILE A C 1
ATOM 2026 O O . ILE A 1 270 ? -23.224 6.897 9.245 1.00 98.25 270 ILE A O 1
ATOM 2030 N N . GLY A 1 271 ? -22.963 8.882 10.244 1.00 98.06 271 GLY A N 1
ATOM 2031 C CA . GLY A 1 271 ? -23.018 8.358 11.609 1.00 98.06 271 GLY A CA 1
ATOM 2032 C C . GLY A 1 271 ? -24.288 7.556 11.901 1.00 98.06 271 GLY A C 1
ATOM 2033 O O . GLY A 1 271 ? -24.206 6.470 12.474 1.00 98.06 271 GLY A O 1
ATOM 2034 N N . GLU A 1 272 ? -25.449 8.040 11.451 1.00 97.81 272 GLU A N 1
ATOM 2035 C CA . GLU A 1 272 ? -26.725 7.330 11.626 1.00 97.81 272 GLU A CA 1
ATOM 2036 C C . GLU A 1 272 ? -26.803 6.065 10.766 1.00 97.81 272 GLU A C 1
ATOM 2038 O O . GLU A 1 272 ? -27.314 5.040 11.219 1.00 97.81 272 GLU A O 1
ATOM 2043 N N . VAL A 1 273 ? -26.230 6.093 9.556 1.00 98.12 273 VAL A N 1
ATOM 2044 C CA . VAL A 1 273 ? -26.132 4.900 8.702 1.00 98.12 273 VAL A CA 1
ATOM 2045 C C . VAL A 1 273 ? -25.279 3.833 9.388 1.00 98.12 273 VAL A C 1
ATOM 2047 O O . VAL A 1 273 ? -25.731 2.702 9.543 1.00 98.12 273 VAL A O 1
ATOM 2050 N N . VAL A 1 274 ? -24.097 4.193 9.898 1.00 98.31 274 VAL A N 1
ATOM 2051 C CA . VAL A 1 274 ? -23.207 3.266 10.620 1.00 98.31 274 VAL A CA 1
ATOM 2052 C C . VAL A 1 274 ? -23.874 2.714 11.878 1.00 98.31 274 VAL A C 1
ATOM 2054 O O . VAL A 1 274 ? -23.783 1.518 12.151 1.00 98.31 274 VAL A O 1
ATOM 2057 N N . LYS A 1 275 ? -24.588 3.552 12.635 1.00 97.31 275 LYS A N 1
ATOM 2058 C CA . LYS A 1 275 ? -25.345 3.113 13.812 1.00 97.31 275 LYS A CA 1
ATOM 2059 C C . LYS A 1 275 ? -26.419 2.092 13.446 1.00 97.31 275 LYS A C 1
ATOM 2061 O O . LYS A 1 275 ? -26.579 1.099 14.156 1.00 97.31 275 LYS A O 1
ATOM 2066 N N . ASN A 1 276 ? -27.137 2.315 12.346 1.00 96.69 276 ASN A N 1
ATOM 2067 C CA . ASN A 1 276 ? -28.114 1.360 11.839 1.00 96.69 276 ASN A CA 1
ATOM 2068 C C . ASN A 1 276 ? -27.445 0.049 11.402 1.00 96.69 276 ASN A C 1
ATOM 2070 O O . ASN A 1 276 ? -27.911 -1.023 11.772 1.00 96.69 276 ASN A O 1
ATOM 2074 N N . MET A 1 277 ? -26.311 0.123 10.700 1.00 97.25 277 MET A N 1
ATOM 2075 C CA . MET A 1 277 ? -25.546 -1.063 10.309 1.00 97.25 277 MET A CA 1
ATOM 2076 C C . MET A 1 277 ? -25.033 -1.858 11.510 1.00 97.25 277 MET A C 1
ATOM 2078 O O . MET A 1 277 ? -25.069 -3.079 11.473 1.00 97.25 277 MET A O 1
ATOM 2082 N N . LEU A 1 278 ? -24.591 -1.197 12.583 1.00 96.44 278 LEU A N 1
ATOM 2083 C CA . LEU A 1 278 ? -24.200 -1.859 13.833 1.00 96.44 278 LEU A CA 1
ATOM 2084 C C . LEU A 1 278 ? -25.396 -2.526 14.525 1.00 96.44 278 LEU A C 1
ATOM 2086 O O . LEU A 1 278 ? -25.260 -3.629 15.050 1.00 96.44 278 LEU A O 1
ATOM 2090 N N . ARG A 1 279 ? -26.566 -1.872 14.524 1.00 94.88 279 ARG A N 1
ATOM 2091 C CA . ARG A 1 279 ? -27.805 -2.421 15.102 1.00 94.88 279 ARG A CA 1
ATOM 2092 C C . ARG A 1 279 ? -28.295 -3.659 14.361 1.00 94.88 279 ARG A C 1
ATOM 2094 O O . ARG A 1 279 ? -28.638 -4.645 15.003 1.00 94.88 279 ARG A O 1
ATOM 2101 N N . GLU A 1 280 ? -28.336 -3.589 13.037 1.00 93.38 280 GLU A N 1
ATOM 2102 C CA . GLU A 1 280 ? -28.808 -4.677 12.176 1.00 93.38 280 GLU A CA 1
ATOM 2103 C C . GLU A 1 280 ? -27.694 -5.684 11.834 1.00 93.38 280 GLU A C 1
ATOM 2105 O O . GLU A 1 280 ? -27.969 -6.709 11.221 1.00 93.38 280 GLU A O 1
ATOM 2110 N N . ASP A 1 281 ? -26.452 -5.408 12.252 1.00 93.88 281 ASP A N 1
ATOM 2111 C CA . ASP A 1 281 ? -25.239 -6.170 11.929 1.00 93.88 281 ASP A CA 1
ATOM 2112 C C . ASP A 1 281 ? -25.045 -6.398 10.425 1.00 93.88 281 ASP A C 1
ATOM 2114 O O . ASP A 1 281 ? -24.730 -7.499 9.987 1.00 93.88 281 ASP A O 1
ATOM 2118 N N . ILE A 1 282 ? -25.245 -5.347 9.627 1.00 96.31 282 ILE A N 1
ATOM 2119 C CA . ILE A 1 282 ? -25.067 -5.400 8.172 1.00 96.31 282 ILE A CA 1
ATOM 2120 C C . ILE A 1 282 ? -23.571 -5.389 7.872 1.00 96.31 282 ILE A C 1
ATOM 2122 O O . ILE A 1 282 ? -22.902 -4.365 8.056 1.00 96.31 282 ILE A O 1
ATOM 2126 N N . ARG A 1 283 ? -23.043 -6.516 7.394 1.00 95.38 283 ARG A N 1
ATOM 2127 C CA . ARG A 1 283 ? -21.620 -6.689 7.094 1.00 95.38 283 ARG A CA 1
ATOM 2128 C C . ARG A 1 283 ? -21.352 -6.670 5.589 1.00 95.38 283 ARG A C 1
ATOM 2130 O O . ARG A 1 283 ? -22.250 -6.932 4.789 1.00 95.38 283 ARG A O 1
ATOM 2137 N N . PRO A 1 284 ? -20.096 -6.426 5.176 1.00 96.62 284 PRO A N 1
ATOM 2138 C CA . PRO A 1 284 ? -19.697 -6.485 3.774 1.00 96.62 284 PRO A CA 1
ATOM 2139 C C . PRO A 1 284 ? -20.100 -7.789 3.077 1.00 96.62 284 PRO A C 1
ATOM 2141 O O . PRO A 1 284 ? -20.576 -7.730 1.953 1.00 96.62 284 PRO A O 1
ATOM 2144 N N . SER A 1 285 ? -19.987 -8.946 3.739 1.00 94.69 285 SER A N 1
ATOM 2145 C CA . SER A 1 285 ? -20.415 -10.240 3.169 1.00 94.69 285 SER A CA 1
ATOM 2146 C C . SER A 1 285 ? -21.930 -10.386 2.947 1.00 94.69 285 SER A C 1
ATOM 2148 O O . SER A 1 285 ? -22.330 -11.180 2.098 1.00 94.69 285 SER A O 1
ATOM 2150 N N . ASP A 1 286 ? -22.770 -9.611 3.642 1.00 94.94 286 ASP A N 1
ATOM 2151 C CA . ASP A 1 286 ? -24.225 -9.602 3.424 1.00 94.94 286 ASP A CA 1
ATOM 2152 C C . ASP A 1 286 ? -24.614 -8.760 2.196 1.00 94.94 286 ASP A C 1
ATOM 2154 O O . ASP A 1 286 ? -25.625 -9.019 1.544 1.00 94.94 286 ASP A O 1
ATOM 2158 N N . VAL A 1 287 ? -23.804 -7.744 1.884 1.00 98.31 287 VAL A N 1
ATOM 2159 C CA . VAL A 1 287 ? -24.027 -6.781 0.793 1.00 98.31 287 VAL A CA 1
ATOM 2160 C C . VAL A 1 287 ? -23.343 -7.246 -0.500 1.00 98.31 287 VAL A C 1
ATOM 2162 O O . VAL A 1 287 ? -23.958 -7.300 -1.566 1.00 98.31 287 VAL A O 1
ATOM 2165 N N . LEU A 1 288 ? -22.070 -7.639 -0.409 1.00 97.62 288 LEU A N 1
ATOM 2166 C CA . LEU A 1 288 ? -21.227 -8.081 -1.520 1.00 97.62 288 LEU A CA 1
ATOM 2167 C C . LEU A 1 288 ? -21.539 -9.532 -1.895 1.00 97.62 288 LEU A C 1
ATOM 2169 O O . LEU A 1 288 ? -20.737 -10.429 -1.671 1.00 97.62 288 LEU A O 1
ATOM 2173 N N . THR A 1 289 ? -22.720 -9.765 -2.462 1.00 98.12 289 THR A N 1
ATOM 2174 C CA . THR A 1 289 ? -23.166 -11.082 -2.943 1.00 98.12 289 THR A CA 1
ATOM 2175 C C . THR A 1 289 ? -22.783 -11.319 -4.404 1.00 98.12 289 THR A C 1
ATOM 2177 O O . THR A 1 289 ? -22.473 -10.383 -5.141 1.00 98.12 289 THR A O 1
ATOM 2180 N N . ARG A 1 290 ? -22.870 -12.570 -4.879 1.00 97.38 290 ARG A N 1
ATOM 2181 C CA . ARG A 1 290 ? -22.645 -12.896 -6.300 1.00 97.38 290 ARG A CA 1
ATOM 2182 C C . ARG A 1 290 ? -23.537 -12.054 -7.223 1.00 97.38 290 ARG A C 1
ATOM 2184 O O . ARG A 1 290 ? -23.046 -11.514 -8.208 1.00 97.38 290 ARG A O 1
ATOM 2191 N N . GLN A 1 291 ? -24.806 -11.875 -6.850 1.00 98.00 291 GLN A N 1
ATOM 2192 C CA . GLN A 1 291 ? -25.747 -11.023 -7.579 1.00 98.00 291 GLN A CA 1
ATOM 2193 C C . GLN A 1 291 ? -25.296 -9.553 -7.611 1.00 98.00 291 GLN A C 1
ATOM 2195 O O . GLN A 1 291 ? -25.416 -8.896 -8.644 1.00 98.00 291 GLN A O 1
ATOM 2200 N N . ALA A 1 292 ? -24.742 -9.035 -6.510 1.00 98.44 292 ALA A N 1
ATOM 2201 C CA . ALA A 1 292 ? -24.215 -7.672 -6.453 1.00 98.44 292 ALA A CA 1
ATOM 2202 C C . ALA A 1 292 ? -23.037 -7.474 -7.426 1.00 98.44 292 ALA A C 1
ATOM 2204 O O . ALA A 1 292 ? -23.009 -6.482 -8.157 1.00 98.44 292 ALA A O 1
ATOM 2205 N N . PHE A 1 293 ? -22.109 -8.437 -7.502 1.00 98.69 293 PHE A N 1
ATOM 2206 C CA . PHE A 1 293 ? -21.017 -8.409 -8.484 1.00 98.69 293 PHE A CA 1
ATOM 2207 C C . PHE A 1 293 ? -21.529 -8.489 -9.925 1.00 98.69 293 PHE A C 1
ATOM 2209 O O . PHE A 1 293 ? -21.032 -7.766 -10.786 1.00 98.69 293 PHE A O 1
ATOM 2216 N N . GLU A 1 294 ? -22.542 -9.313 -10.202 1.00 98.44 294 GLU A N 1
ATOM 2217 C CA . GLU A 1 294 ? -23.150 -9.392 -11.535 1.00 98.44 294 GLU A CA 1
ATOM 2218 C C . GLU A 1 294 ? -23.808 -8.074 -11.950 1.00 98.44 294 GLU A C 1
ATOM 2220 O O . GLU A 1 294 ? -23.535 -7.577 -13.044 1.00 98.44 294 GLU A O 1
ATOM 2225 N N . ASN A 1 295 ? -24.576 -7.444 -11.058 1.00 98.56 295 ASN A N 1
ATOM 2226 C CA . ASN A 1 295 ? -25.128 -6.111 -11.299 1.00 98.56 295 ASN A CA 1
ATOM 2227 C C . ASN A 1 295 ? -24.023 -5.080 -11.563 1.00 98.56 295 ASN A C 1
ATOM 2229 O O . ASN A 1 295 ? -24.139 -4.268 -12.481 1.00 98.56 295 ASN A O 1
ATOM 2233 N N . ALA A 1 296 ? -22.938 -5.118 -10.785 1.00 98.62 296 ALA A N 1
ATOM 2234 C CA . ALA A 1 296 ? -21.805 -4.220 -10.971 1.00 98.62 296 ALA A CA 1
ATOM 2235 C C . ALA A 1 296 ? -21.146 -4.411 -12.346 1.00 98.62 296 ALA A C 1
ATOM 2237 O O . ALA A 1 296 ? -20.893 -3.425 -13.033 1.00 98.62 296 ALA A O 1
ATOM 2238 N N . MET A 1 297 ? -20.927 -5.653 -12.792 1.00 98.62 297 MET A N 1
ATOM 2239 C CA . MET A 1 297 ? -20.388 -5.943 -14.129 1.00 98.62 297 MET A CA 1
ATOM 2240 C C . MET A 1 297 ? -21.309 -5.448 -15.255 1.00 98.62 297 MET A C 1
ATOM 2242 O O . MET A 1 297 ? -20.822 -4.951 -16.274 1.00 98.62 297 MET A O 1
ATOM 2246 N N . ILE A 1 298 ? -22.631 -5.547 -15.074 1.00 98.50 298 ILE A N 1
ATOM 2247 C CA . ILE A 1 298 ? -23.622 -5.023 -16.027 1.00 98.50 298 ILE A CA 1
ATOM 2248 C C . ILE A 1 298 ? -23.495 -3.501 -16.110 1.00 98.50 298 ILE A C 1
ATOM 2250 O O . ILE A 1 298 ? -23.305 -2.954 -17.194 1.00 98.50 298 ILE A O 1
ATOM 2254 N N . VAL A 1 299 ? -23.507 -2.811 -14.968 1.00 98.25 299 VAL A N 1
ATOM 2255 C CA . VAL A 1 299 ? -23.383 -1.346 -14.916 1.00 98.25 299 VAL A CA 1
ATOM 2256 C C . VAL A 1 299 ? -22.046 -0.866 -15.491 1.00 98.25 299 VAL A C 1
ATOM 2258 O O . VAL A 1 299 ? -22.019 0.122 -16.225 1.00 98.25 299 VAL A O 1
ATOM 2261 N N . VAL A 1 300 ? -20.946 -1.583 -15.243 1.00 97.88 300 VAL A N 1
ATOM 2262 C CA . VAL A 1 300 ? -19.634 -1.282 -15.842 1.00 97.88 300 VAL A CA 1
ATOM 2263 C C . VAL A 1 300 ? -19.695 -1.326 -17.375 1.00 97.88 300 VAL A C 1
ATOM 2265 O O . VAL A 1 300 ? -19.165 -0.417 -18.017 1.00 97.88 300 VAL A O 1
ATOM 2268 N N . ASN A 1 301 ? -20.354 -2.326 -17.973 1.00 96.44 301 ASN A N 1
ATOM 2269 C CA . ASN A 1 301 ? -20.525 -2.413 -19.430 1.00 96.44 301 ASN A CA 1
ATOM 2270 C C . ASN A 1 301 ? -21.464 -1.329 -19.978 1.00 96.44 301 ASN A C 1
ATOM 2272 O O . ASN A 1 301 ? -21.116 -0.661 -20.950 1.00 96.44 301 ASN A O 1
ATOM 2276 N N . ILE A 1 302 ? -22.601 -1.088 -19.315 1.00 97.38 302 ILE A N 1
ATOM 2277 C CA . ILE A 1 302 ? -23.561 -0.032 -19.682 1.00 97.38 302 ILE A CA 1
ATOM 2278 C C . ILE A 1 302 ? -22.864 1.330 -19.779 1.00 97.38 302 ILE A C 1
ATOM 2280 O O . ILE A 1 302 ? -23.122 2.095 -20.711 1.00 97.38 302 ILE A O 1
ATOM 2284 N N . LEU A 1 303 ? -21.961 1.612 -18.836 1.00 96.56 303 LEU A N 1
ATOM 2285 C CA . LEU A 1 303 ? -21.275 2.894 -18.709 1.00 96.56 303 LEU A CA 1
ATOM 2286 C C . LEU A 1 303 ? -19.981 3.029 -19.520 1.00 96.56 303 LEU A C 1
ATOM 2288 O O . LEU A 1 303 ? -19.386 4.106 -19.520 1.00 96.56 303 LEU A O 1
ATOM 2292 N N . GLY A 1 304 ? -19.508 1.979 -20.196 1.00 93.38 304 GLY A N 1
ATOM 2293 C CA . GLY A 1 304 ? -18.233 2.063 -20.916 1.00 93.38 304 GLY A CA 1
ATOM 2294 C C . GLY A 1 304 ? -17.000 2.060 -20.000 1.00 93.38 304 GLY A C 1
ATOM 2295 O O . GLY A 1 304 ? -15.960 2.620 -20.372 1.00 93.38 304 GLY A O 1
ATOM 2296 N N . GLY A 1 305 ? -17.121 1.467 -18.805 1.00 93.00 305 GLY A N 1
ATOM 2297 C CA . GLY A 1 305 ? -16.151 1.540 -17.710 1.00 93.00 305 GLY A CA 1
ATOM 2298 C C . GLY A 1 305 ? -14.752 0.983 -17.991 1.00 93.00 305 GLY A C 1
ATOM 2299 O O . GLY A 1 305 ? -14.486 0.323 -18.994 1.00 93.00 305 GLY A O 1
ATOM 2300 N N . SER A 1 306 ? -13.820 1.270 -17.086 1.00 92.81 306 SER A N 1
ATOM 2301 C CA . SER A 1 306 ? -12.409 0.876 -17.210 1.00 92.81 306 SER A CA 1
ATOM 2302 C C . SER A 1 306 ? -12.195 -0.646 -17.204 1.00 92.81 306 SER A C 1
ATOM 2304 O O . SER A 1 306 ? -12.825 -1.365 -16.428 1.00 92.81 306 SER A O 1
ATOM 2306 N N . THR A 1 307 ? -11.229 -1.134 -17.991 1.00 93.56 307 THR A N 1
ATOM 2307 C CA . THR A 1 307 ? -10.753 -2.534 -17.964 1.00 93.56 307 THR A CA 1
ATOM 2308 C C . THR A 1 307 ? -10.167 -2.920 -16.602 1.00 93.56 307 THR A C 1
ATOM 2310 O O . THR A 1 307 ? -10.268 -4.077 -16.194 1.00 93.56 307 THR A O 1
ATOM 2313 N N . ASN A 1 308 ? -9.643 -1.952 -15.838 1.00 94.94 308 ASN A N 1
ATOM 2314 C CA . ASN A 1 308 ? -9.177 -2.154 -14.461 1.00 94.94 308 ASN A CA 1
ATOM 2315 C C . ASN A 1 308 ? -10.288 -2.689 -13.534 1.00 94.94 308 ASN A C 1
ATOM 2317 O O . ASN A 1 308 ? -9.987 -3.335 -12.530 1.00 94.94 308 ASN A O 1
ATOM 2321 N N . ALA A 1 309 ? -11.570 -2.463 -13.858 1.00 96.81 309 ALA A N 1
ATOM 2322 C CA . ALA A 1 309 ? -12.684 -3.010 -13.085 1.00 96.81 309 ALA A CA 1
ATOM 2323 C C . ALA A 1 309 ? -12.655 -4.544 -13.023 1.00 96.81 309 ALA A C 1
ATOM 2325 O O . ALA A 1 309 ? -13.019 -5.098 -11.990 1.00 96.81 309 ALA A O 1
ATOM 2326 N N . VAL A 1 310 ? -12.154 -5.217 -14.069 1.00 97.38 310 VAL A N 1
ATOM 2327 C CA . VAL A 1 310 ? -11.985 -6.678 -14.087 1.00 97.38 310 VAL A CA 1
ATOM 2328 C C . VAL A 1 310 ? -11.057 -7.119 -12.954 1.00 97.38 310 VAL A C 1
ATOM 2330 O O . VAL A 1 310 ? -11.441 -7.931 -12.117 1.00 97.38 310 VAL A O 1
ATOM 2333 N N . LEU A 1 311 ? -9.869 -6.511 -12.855 1.00 97.06 311 LEU A N 1
ATOM 2334 C CA . LEU A 1 311 ? -8.886 -6.846 -11.818 1.00 97.06 311 LEU A CA 1
ATOM 2335 C C . LEU A 1 311 ? -9.432 -6.591 -10.412 1.00 97.06 311 LEU A C 1
ATOM 2337 O O . LEU A 1 311 ? -9.248 -7.379 -9.486 1.00 97.06 311 LEU A O 1
ATOM 2341 N N . HIS A 1 312 ? -10.074 -5.440 -10.248 1.00 98.19 312 HIS A N 1
ATOM 2342 C CA . HIS A 1 312 ? -10.497 -4.952 -8.949 1.00 98.19 312 HIS A CA 1
ATOM 2343 C C . HIS A 1 312 ? -11.713 -5.698 -8.409 1.00 98.19 312 HIS A C 1
ATOM 2345 O O . HIS A 1 312 ? -11.702 -6.071 -7.242 1.00 98.19 312 HIS A O 1
ATOM 2351 N N . LEU A 1 313 ? -12.726 -5.966 -9.232 1.00 98.50 313 LEU A N 1
ATOM 2352 C CA . LEU A 1 313 ? -13.904 -6.715 -8.796 1.00 98.50 313 LEU A CA 1
ATOM 2353 C C . LEU A 1 313 ? -13.567 -8.179 -8.488 1.00 98.50 313 LEU A C 1
ATOM 2355 O O . LEU A 1 313 ? -14.097 -8.700 -7.513 1.00 98.50 313 LEU A O 1
ATOM 2359 N N . ILE A 1 314 ? -12.647 -8.814 -9.228 1.00 97.94 314 ILE A N 1
ATOM 2360 C CA . ILE A 1 314 ? -12.149 -10.161 -8.889 1.00 97.94 314 ILE A CA 1
ATOM 2361 C C . ILE A 1 314 ? -11.468 -10.151 -7.512 1.00 97.94 314 ILE A C 1
ATOM 2363 O O . ILE A 1 314 ? -11.782 -10.983 -6.664 1.00 97.94 314 ILE A O 1
ATOM 2367 N N . ALA A 1 315 ? -10.597 -9.172 -7.248 1.00 96.44 315 ALA A N 1
ATOM 2368 C CA . ALA A 1 315 ? -9.914 -9.061 -5.957 1.00 96.44 315 ALA A CA 1
ATOM 2369 C C . ALA A 1 315 ? -10.869 -8.742 -4.787 1.00 96.44 315 ALA A C 1
ATOM 2371 O O . ALA A 1 315 ? -10.711 -9.278 -3.691 1.00 96.44 315 ALA A O 1
ATOM 2372 N N . ILE A 1 316 ? -11.881 -7.894 -5.007 1.00 97.75 316 ILE A N 1
ATOM 2373 C CA . ILE A 1 316 ? -12.906 -7.605 -3.994 1.00 97.75 316 ILE A CA 1
ATOM 2374 C C . ILE A 1 316 ? -13.766 -8.854 -3.747 1.00 97.75 316 ILE A C 1
ATOM 2376 O O . ILE A 1 316 ? -14.031 -9.174 -2.591 1.00 97.75 316 ILE A O 1
ATOM 2380 N N . ALA A 1 317 ? -14.163 -9.588 -4.789 1.00 96.31 317 ALA A N 1
ATOM 2381 C CA . ALA A 1 317 ? -14.930 -10.824 -4.644 1.00 96.31 317 ALA A CA 1
ATOM 2382 C C . ALA A 1 317 ? -14.170 -11.883 -3.832 1.00 96.31 317 ALA A C 1
ATOM 2384 O O . ALA A 1 317 ? -14.742 -12.477 -2.916 1.00 96.31 317 ALA A O 1
ATOM 2385 N N . ASP A 1 318 ? -12.871 -12.056 -4.091 1.00 91.12 318 ASP A N 1
ATOM 2386 C CA . ASP A 1 318 ? -12.028 -12.974 -3.320 1.00 91.12 318 ASP A CA 1
ATOM 2387 C C . ASP A 1 318 ? -11.977 -12.597 -1.831 1.00 91.12 318 ASP A C 1
ATOM 2389 O O . ASP A 1 318 ? -12.094 -13.472 -0.972 1.00 91.12 318 ASP A O 1
ATOM 2393 N N . SER A 1 319 ? -11.928 -11.296 -1.514 1.00 89.12 319 SER A N 1
ATOM 2394 C CA . SER A 1 319 ? -11.896 -10.809 -0.127 1.00 89.12 319 SER A CA 1
ATOM 2395 C C . SER A 1 319 ? -13.130 -11.171 0.712 1.00 89.12 319 SER A C 1
ATOM 2397 O O . SER A 1 319 ? -13.040 -11.184 1.937 1.00 89.12 319 SER A O 1
ATOM 2399 N N . VAL A 1 320 ? -14.261 -11.490 0.072 1.00 89.94 320 VAL A N 1
ATOM 2400 C CA . VAL A 1 320 ? -15.497 -11.974 0.720 1.00 89.94 320 VAL A CA 1
ATOM 2401 C C . VAL A 1 320 ? -15.801 -13.447 0.418 1.00 89.94 320 VAL A C 1
ATOM 2403 O O . VAL A 1 320 ? -16.887 -13.936 0.720 1.00 89.94 320 VAL A O 1
ATOM 2406 N N . GLY A 1 321 ? -14.850 -14.178 -0.172 1.00 85.44 321 GLY A N 1
ATOM 2407 C CA . GLY A 1 321 ? -14.985 -15.604 -0.474 1.00 85.44 321 GLY A CA 1
ATOM 2408 C C . GLY A 1 321 ? -15.869 -15.931 -1.682 1.00 85.44 321 GLY A C 1
ATOM 2409 O O . GLY A 1 321 ? -16.297 -17.077 -1.828 1.00 85.44 321 GLY A O 1
ATOM 2410 N N . ILE A 1 322 ? -16.138 -14.965 -2.565 1.00 90.81 322 ILE A N 1
ATOM 2411 C CA . ILE A 1 322 ? -16.897 -15.179 -3.800 1.00 90.81 322 ILE A CA 1
ATOM 2412 C C . ILE A 1 322 ? -15.942 -15.467 -4.950 1.00 90.81 322 ILE A C 1
ATOM 2414 O O . ILE A 1 322 ? -15.015 -14.713 -5.235 1.00 90.81 322 ILE A O 1
ATOM 2418 N N . LYS A 1 323 ? -16.204 -16.563 -5.665 1.00 92.19 323 LYS A N 1
ATOM 2419 C CA . LYS A 1 323 ? -15.507 -16.861 -6.914 1.00 92.19 323 LYS A CA 1
ATOM 2420 C C . LYS A 1 323 ? -16.072 -15.976 -8.025 1.00 92.19 323 LYS A C 1
ATOM 2422 O O . LYS A 1 323 ? -17.262 -16.055 -8.331 1.00 92.19 323 LYS A O 1
ATOM 2427 N N . LEU A 1 324 ? -15.205 -15.172 -8.625 1.00 94.75 324 LEU A N 1
ATOM 2428 C CA . LEU A 1 324 ? -15.471 -14.375 -9.817 1.00 94.75 324 LEU A CA 1
ATOM 2429 C C . LEU A 1 324 ? -14.290 -14.560 -10.774 1.00 94.75 324 LEU A C 1
ATOM 2431 O O . LEU A 1 324 ? -13.143 -14.491 -10.335 1.00 94.75 324 LEU A O 1
ATOM 2435 N N . THR A 1 325 ? -14.551 -14.844 -12.046 1.00 96.75 325 THR A N 1
ATOM 2436 C CA . THR A 1 325 ? -13.508 -15.092 -13.054 1.00 96.75 325 THR A CA 1
ATOM 2437 C C . THR A 1 325 ? -13.632 -14.123 -14.221 1.00 96.75 325 THR A C 1
ATOM 2439 O O . THR A 1 325 ? -14.664 -13.483 -14.405 1.00 96.75 325 THR A O 1
ATOM 2442 N N . ILE A 1 326 ? -12.596 -14.035 -15.056 1.00 96.94 326 ILE A N 1
ATOM 2443 C CA . ILE A 1 326 ? -12.665 -13.254 -16.298 1.00 96.94 326 ILE A CA 1
ATOM 2444 C C . ILE A 1 326 ? -13.774 -13.753 -17.240 1.00 96.94 326 ILE A C 1
ATOM 2446 O O . ILE A 1 326 ? -14.405 -12.945 -17.911 1.00 96.94 326 ILE A O 1
ATOM 2450 N N . ASP A 1 327 ? -14.096 -15.048 -17.235 1.00 96.56 327 ASP A N 1
ATOM 2451 C CA . ASP A 1 327 ? -15.165 -15.594 -18.081 1.00 96.56 327 ASP A CA 1
ATOM 2452 C C . ASP A 1 327 ? -16.555 -15.086 -17.652 1.00 96.56 327 ASP A C 1
ATOM 2454 O O . ASP A 1 327 ? -17.428 -14.889 -18.498 1.00 96.56 327 ASP A O 1
ATOM 2458 N N . ASP A 1 328 ? -16.748 -14.779 -16.362 1.00 98.00 328 ASP A N 1
ATOM 2459 C CA . ASP A 1 328 ? -17.975 -14.137 -15.875 1.00 98.00 328 ASP A CA 1
ATOM 2460 C C . ASP A 1 328 ? -18.165 -12.744 -16.504 1.00 98.00 328 ASP A C 1
ATOM 2462 O O . ASP A 1 328 ? -19.278 -12.377 -16.888 1.00 98.00 328 ASP A O 1
ATOM 2466 N N . PHE A 1 329 ? -17.077 -11.982 -16.682 1.00 97.81 329 PHE A N 1
ATOM 2467 C CA . PHE A 1 329 ? -17.123 -10.682 -17.361 1.00 97.81 329 PHE A CA 1
ATOM 2468 C C . PHE A 1 329 ? -17.500 -10.823 -18.826 1.00 97.81 329 PHE A C 1
ATOM 2470 O O . PHE A 1 329 ? -18.278 -10.008 -19.321 1.00 97.81 329 PHE A O 1
ATOM 2477 N N . GLN A 1 330 ? -16.984 -11.845 -19.514 1.00 96.81 330 GLN A N 1
ATOM 2478 C CA . GLN A 1 330 ? -17.361 -12.098 -20.901 1.00 96.81 330 GLN A CA 1
ATOM 2479 C C . GLN A 1 330 ? -18.843 -12.464 -21.010 1.00 96.81 330 GLN A C 1
ATOM 2481 O O . GLN A 1 330 ? -19.561 -11.869 -21.811 1.00 96.81 330 GLN A O 1
ATOM 2486 N N . ALA A 1 331 ? -19.324 -13.376 -20.161 1.00 96.94 331 ALA A N 1
ATOM 2487 C CA . ALA A 1 331 ? -20.727 -13.782 -20.145 1.00 96.94 331 ALA A CA 1
ATOM 2488 C C . ALA A 1 331 ? -21.670 -12.601 -19.864 1.00 96.94 331 ALA A C 1
ATOM 2490 O O . ALA A 1 331 ? -22.762 -12.519 -20.429 1.00 96.94 331 ALA A O 1
ATOM 2491 N N . VAL A 1 332 ? -21.257 -11.661 -19.006 1.00 97.06 332 VAL A N 1
ATOM 2492 C CA . VAL A 1 332 ? -21.992 -10.409 -18.792 1.00 97.06 332 VAL A CA 1
ATOM 2493 C C . VAL A 1 332 ? -21.882 -9.473 -19.991 1.00 97.06 332 VAL A C 1
ATOM 2495 O O . VAL A 1 332 ? -22.900 -8.925 -20.408 1.00 97.06 332 VAL A O 1
ATOM 2498 N N . SER A 1 333 ? -20.697 -9.299 -20.568 1.00 95.25 333 SER A N 1
ATOM 2499 C CA . SER A 1 333 ? -20.487 -8.428 -21.727 1.00 95.25 333 SER A CA 1
ATOM 2500 C C . SER A 1 333 ? -21.342 -8.853 -22.927 1.00 95.25 333 SER A C 1
ATOM 2502 O O . SER A 1 333 ? -21.949 -8.011 -23.585 1.00 95.25 333 SER A O 1
ATOM 2504 N N . ASP A 1 334 ? -21.490 -10.160 -23.152 1.00 94.81 334 ASP A N 1
ATOM 2505 C CA . ASP A 1 334 ? -22.261 -10.727 -24.265 1.00 94.81 334 ASP A CA 1
ATOM 2506 C C . ASP A 1 334 ? -23.752 -10.371 -24.218 1.00 94.81 334 ASP A C 1
ATOM 2508 O O . ASP A 1 334 ? -24.377 -10.167 -25.258 1.00 94.81 334 ASP A O 1
ATOM 2512 N N . LYS A 1 335 ? -24.322 -10.271 -23.012 1.00 94.81 335 LYS A N 1
ATOM 2513 C CA . LYS A 1 335 ? -25.749 -9.986 -22.789 1.00 94.81 335 LYS A CA 1
ATOM 2514 C C . LYS A 1 335 ? -26.051 -8.524 -22.448 1.00 94.81 335 LYS A C 1
ATOM 2516 O O . LYS A 1 335 ? -27.217 -8.185 -22.258 1.00 94.81 335 LYS A O 1
ATOM 2521 N N . THR A 1 336 ? -25.030 -7.673 -22.323 1.00 96.50 336 THR A N 1
ATOM 2522 C CA . THR A 1 336 ? -25.183 -6.294 -21.830 1.00 96.50 336 THR A CA 1
ATOM 2523 C C . THR A 1 336 ? -24.831 -5.286 -22.916 1.00 96.50 336 THR A C 1
ATOM 2525 O O . THR A 1 336 ? -23.692 -5.292 -23.371 1.00 96.50 336 THR A O 1
ATOM 2528 N N . PRO A 1 337 ? -25.734 -4.375 -23.312 1.00 96.06 337 PRO A N 1
ATOM 2529 C CA . PRO A 1 337 ? -25.385 -3.337 -24.271 1.00 96.06 337 PRO A CA 1
ATOM 2530 C C . PRO A 1 337 ? -24.500 -2.252 -23.645 1.00 96.06 337 PRO A C 1
ATOM 2532 O O . PRO A 1 337 ? -24.533 -2.009 -22.440 1.00 96.06 337 PRO A O 1
ATOM 2535 N N . PHE A 1 338 ? -23.761 -1.533 -24.484 1.00 95.31 338 PHE A N 1
ATOM 2536 C CA . PHE A 1 338 ? -23.068 -0.303 -24.106 1.00 95.31 338 PHE A CA 1
ATOM 2537 C C . PHE A 1 338 ? -23.944 0.913 -24.452 1.00 95.31 338 PHE A C 1
ATOM 2539 O O . PHE A 1 338 ? -24.313 1.097 -25.617 1.00 95.31 338 PHE A O 1
ATOM 2546 N N . LEU A 1 339 ? -24.294 1.735 -23.452 1.00 96.19 339 LEU A N 1
ATOM 2547 C CA . LEU A 1 339 ? -25.295 2.807 -23.594 1.00 96.19 339 LEU A CA 1
ATOM 2548 C C . LEU A 1 339 ? -24.765 4.219 -23.338 1.00 96.19 339 LEU A C 1
ATOM 2550 O O . LEU A 1 339 ? -25.323 5.167 -23.884 1.00 96.19 339 LEU A O 1
ATOM 2554 N N . ALA A 1 340 ? -23.764 4.387 -22.476 1.00 96.00 340 ALA A N 1
ATOM 2555 C CA . ALA A 1 340 ? -23.378 5.716 -22.013 1.00 96.00 340 ALA A CA 1
ATOM 2556 C C . ALA A 1 340 ? -22.367 6.405 -22.939 1.00 96.00 340 ALA A C 1
ATOM 2558 O O . ALA A 1 340 ? -21.268 5.898 -23.164 1.00 96.00 340 ALA A O 1
ATOM 2559 N N . ASP A 1 341 ? -22.681 7.621 -23.380 1.00 94.81 341 ASP A N 1
ATOM 2560 C CA . ASP A 1 341 ? -21.779 8.491 -24.138 1.00 94.81 341 ASP A CA 1
ATOM 2561 C C . ASP A 1 341 ? -20.807 9.245 -23.208 1.00 94.81 341 ASP A C 1
ATOM 2563 O O . ASP A 1 341 ? -20.696 10.471 -23.216 1.00 94.81 341 ASP A O 1
ATOM 2567 N N . LEU A 1 342 ? -20.094 8.502 -22.359 1.00 93.31 342 LEU A N 1
ATOM 2568 C CA . LEU A 1 342 ? -19.140 9.048 -21.394 1.00 93.31 342 LEU A CA 1
ATOM 2569 C C . LEU A 1 342 ? -17.698 8.855 -21.868 1.00 93.31 342 LEU A C 1
ATOM 2571 O O . LEU A 1 342 ? -17.312 7.800 -22.386 1.00 93.31 342 LEU A O 1
ATOM 2575 N N . LYS A 1 343 ? -16.861 9.869 -21.643 1.00 90.19 343 LYS A N 1
ATOM 2576 C CA . LYS A 1 343 ? -15.413 9.769 -21.810 1.00 90.19 343 LYS A CA 1
ATOM 2577 C C . LYS A 1 343 ? -14.889 8.570 -21.019 1.00 90.19 343 LYS A C 1
ATOM 2579 O O . LYS A 1 343 ? -15.325 8.360 -19.889 1.00 90.19 343 LYS A O 1
ATOM 2584 N N . PRO A 1 344 ? -13.927 7.809 -21.555 1.00 83.25 344 PRO A N 1
ATOM 2585 C CA . PRO A 1 344 ? -13.161 8.105 -22.771 1.00 83.25 344 PRO A CA 1
ATOM 2586 C C . PRO A 1 344 ? -13.784 7.603 -24.084 1.00 83.25 344 PRO A C 1
ATOM 2588 O O . PRO A 1 344 ? -13.267 7.921 -25.145 1.00 83.25 344 PRO A O 1
ATOM 2591 N N . SER A 1 345 ? -14.873 6.829 -24.046 1.00 84.19 345 SER A N 1
ATOM 2592 C CA . SER A 1 345 ? -15.529 6.321 -25.267 1.00 84.19 345 SER A CA 1
ATOM 2593 C C . SER A 1 345 ? -16.386 7.376 -25.973 1.00 84.19 345 SER A C 1
ATOM 2595 O O . SER A 1 345 ? -16.595 7.295 -27.188 1.00 84.19 345 SER A O 1
ATOM 2597 N N . GLY A 1 346 ? -16.905 8.312 -25.182 1.00 87.75 346 GLY A N 1
ATOM 2598 C CA . GLY A 1 346 ? -17.905 9.294 -25.560 1.00 87.75 346 GLY A CA 1
ATOM 2599 C C . GLY A 1 346 ? -17.537 10.733 -25.211 1.00 87.75 346 GLY A C 1
ATOM 2600 O O . GLY A 1 346 ? -16.373 11.048 -24.951 1.00 87.75 346 GLY A O 1
ATOM 2601 N N . LYS A 1 347 ? -18.536 11.616 -25.210 1.00 89.56 347 LYS A N 1
ATOM 2602 C CA . LYS A 1 347 ? -18.360 13.071 -25.066 1.00 89.56 347 LYS A CA 1
ATOM 2603 C C . LYS A 1 347 ? -18.446 13.583 -23.623 1.00 89.56 347 LYS A C 1
ATOM 2605 O O . LYS A 1 347 ? -17.737 14.531 -23.274 1.00 89.56 347 LYS A O 1
ATOM 2610 N N . TYR A 1 348 ? -19.325 13.005 -22.810 1.00 93.81 348 TYR A N 1
ATOM 2611 C CA . TYR A 1 348 ? -19.719 13.540 -21.502 1.00 93.81 348 TYR A CA 1
ATOM 2612 C C . TYR A 1 348 ? -18.819 13.044 -20.355 1.00 93.81 348 TYR A C 1
ATOM 2614 O O . TYR A 1 348 ? -18.048 12.099 -20.510 1.00 93.81 348 TYR A O 1
ATOM 2622 N N . VAL A 1 349 ? -18.891 13.677 -19.184 1.00 94.81 349 VAL A N 1
ATOM 2623 C CA . VAL A 1 349 ? -18.160 13.279 -17.960 1.00 94.81 349 VAL A CA 1
ATOM 2624 C C . VAL A 1 349 ? -19.122 12.962 -16.808 1.00 94.81 349 VAL A C 1
ATOM 2626 O O . VAL A 1 349 ? -20.318 13.224 -16.900 1.00 94.81 349 VAL A O 1
ATOM 2629 N N . MET A 1 350 ? -18.619 12.423 -15.690 1.00 97.00 350 MET A N 1
ATOM 2630 C CA . MET A 1 350 ? -19.441 12.063 -14.521 1.00 97.00 350 MET A CA 1
ATOM 2631 C C . MET A 1 350 ? -20.269 13.241 -13.988 1.00 97.00 350 MET A C 1
ATOM 2633 O O . MET A 1 350 ? -21.410 13.060 -13.571 1.00 97.00 350 MET A O 1
ATOM 2637 N N . ASN A 1 351 ? -19.731 14.463 -14.059 1.00 95.94 351 ASN A N 1
ATOM 2638 C CA . ASN A 1 351 ? -20.475 15.665 -13.684 1.00 95.94 351 ASN A CA 1
ATOM 2639 C C . ASN A 1 351 ? -21.738 15.861 -14.541 1.00 95.94 351 ASN A C 1
ATOM 2641 O O . ASN A 1 351 ? -22.756 16.298 -14.016 1.00 95.94 351 ASN A O 1
ATOM 2645 N N . ASP A 1 352 ? -21.702 15.521 -15.832 1.00 96.06 352 ASP A N 1
ATOM 2646 C CA . ASP A 1 352 ? -22.888 15.603 -16.686 1.00 96.06 352 ASP A CA 1
ATOM 2647 C C . ASP A 1 352 ? -23.909 14.511 -16.288 1.00 96.06 352 ASP A C 1
ATOM 2649 O O . ASP A 1 352 ? -25.087 14.821 -16.110 1.00 96.06 352 ASP A O 1
ATOM 2653 N N . LEU A 1 353 ? -23.473 13.271 -16.006 1.00 96.88 353 LEU A N 1
ATOM 2654 C CA . LEU A 1 353 ? -24.366 12.217 -15.489 1.00 96.88 353 LEU A CA 1
ATOM 2655 C C . LEU A 1 353 ? -25.036 12.618 -14.160 1.00 96.88 353 LEU A C 1
ATOM 2657 O O . LEU A 1 353 ? -26.232 12.397 -13.972 1.00 96.88 353 LEU A O 1
ATOM 2661 N N . TYR A 1 354 ? -24.287 13.243 -13.250 1.00 96.75 354 TYR A N 1
ATOM 2662 C CA . TYR A 1 354 ? -24.821 13.791 -12.002 1.00 96.75 354 TYR A CA 1
ATOM 2663 C C . TYR A 1 354 ? -25.942 14.809 -12.246 1.00 96.75 354 TYR A C 1
ATOM 2665 O O . TYR A 1 354 ? -26.985 14.733 -11.593 1.00 96.75 354 TYR A O 1
ATOM 2673 N N . THR A 1 355 ? -25.772 15.718 -13.215 1.00 95.44 355 THR A N 1
ATOM 2674 C CA . THR A 1 355 ? -26.784 16.749 -13.517 1.00 95.44 355 THR A CA 1
ATOM 2675 C C . THR A 1 355 ? -28.119 16.193 -14.006 1.00 95.44 355 THR A C 1
ATOM 2677 O O . THR A 1 355 ? -29.145 16.826 -13.771 1.00 95.44 355 THR A O 1
ATOM 2680 N N . ILE A 1 356 ? -28.136 15.002 -14.613 1.00 96.12 356 ILE A N 1
ATOM 2681 C CA . ILE A 1 356 ? -29.370 14.354 -15.086 1.00 96.12 356 ILE A CA 1
ATOM 2682 C C . ILE A 1 356 ? -29.963 13.340 -14.092 1.00 96.12 356 ILE A C 1
ATOM 2684 O O . ILE A 1 356 ? -30.921 12.654 -14.427 1.00 96.12 356 ILE A O 1
ATOM 2688 N N . GLY A 1 357 ? -29.426 13.236 -12.872 1.00 94.88 357 GLY A N 1
ATOM 2689 C CA . GLY A 1 357 ? -29.961 12.365 -11.813 1.00 94.88 357 GLY A CA 1
ATOM 2690 C C . GLY A 1 357 ? -28.949 11.391 -11.203 1.00 94.88 357 GLY A C 1
ATOM 2691 O O . GLY A 1 357 ? -29.241 10.792 -10.165 1.00 94.88 357 GLY A O 1
ATOM 2692 N N . GLY A 1 358 ? -27.757 11.276 -11.794 1.00 96.81 358 GLY A N 1
ATOM 2693 C CA . GLY A 1 358 ? -26.642 10.495 -11.265 1.00 96.81 358 GLY A CA 1
ATOM 2694 C C . GLY A 1 358 ? -26.841 8.980 -11.326 1.00 96.81 358 GLY A C 1
ATOM 2695 O O . GLY A 1 358 ? -27.720 8.456 -12.014 1.00 96.81 358 GLY A O 1
ATOM 2696 N N . THR A 1 359 ? -26.007 8.268 -10.572 1.00 97.94 359 THR A N 1
ATOM 2697 C CA . THR A 1 359 ? -26.035 6.800 -10.483 1.00 97.94 359 THR A CA 1
ATOM 2698 C C . THR A 1 359 ? -27.394 6.244 -10.038 1.00 97.94 359 THR A C 1
ATOM 2700 O O . THR A 1 359 ? -27.850 5.269 -10.630 1.00 97.94 359 THR A O 1
ATOM 2703 N N . PRO A 1 360 ? -28.123 6.841 -9.079 1.00 97.75 360 PRO A N 1
ATOM 2704 C CA . PRO A 1 360 ? -29.413 6.286 -8.671 1.00 97.75 360 PRO A CA 1
ATOM 2705 C C . PRO A 1 360 ? -30.492 6.334 -9.760 1.00 97.75 360 PRO A C 1
ATOM 2707 O O . PRO A 1 360 ? -31.271 5.387 -9.872 1.00 97.75 360 PRO A O 1
ATOM 2710 N N . ALA A 1 361 ? -30.517 7.381 -10.596 1.00 97.62 361 ALA A N 1
ATOM 2711 C CA . ALA A 1 361 ? -31.413 7.443 -11.755 1.00 97.62 361 ALA A CA 1
ATOM 2712 C C . ALA A 1 361 ? -31.069 6.350 -12.784 1.00 97.62 361 ALA A C 1
ATOM 2714 O O . ALA A 1 361 ? -31.968 5.696 -13.317 1.00 97.62 361 ALA A O 1
ATOM 2715 N N . LEU A 1 362 ? -29.771 6.072 -12.985 1.00 97.81 362 LEU A N 1
ATOM 2716 C CA . LEU A 1 362 ? -29.309 4.949 -13.806 1.00 97.81 362 LEU A CA 1
ATOM 2717 C C . LEU A 1 362 ? -29.794 3.608 -13.251 1.00 97.81 362 LEU A C 1
ATOM 2719 O O . LEU A 1 362 ? -30.376 2.818 -13.988 1.00 97.81 362 LEU A O 1
ATOM 2723 N N . LEU A 1 363 ? -29.582 3.350 -11.960 1.00 98.00 363 LEU A N 1
ATOM 2724 C CA . LEU A 1 363 ? -30.003 2.098 -11.328 1.00 98.00 363 LEU A CA 1
ATOM 2725 C C . LEU A 1 363 ? -31.523 1.922 -11.400 1.00 98.00 363 LEU A C 1
ATOM 2727 O O . LEU A 1 363 ? -32.000 0.835 -11.718 1.00 98.00 363 LEU A O 1
ATOM 2731 N N . ARG A 1 364 ? -32.295 2.996 -11.188 1.00 97.31 364 ARG A N 1
ATOM 2732 C CA . ARG A 1 364 ? -33.755 2.979 -11.351 1.00 97.31 364 ARG A CA 1
ATOM 2733 C C . ARG A 1 364 ? -34.164 2.612 -12.781 1.00 97.31 364 ARG A C 1
ATOM 2735 O O . ARG A 1 364 ? -35.044 1.767 -12.954 1.00 97.31 364 ARG A O 1
ATOM 2742 N N . TYR A 1 365 ? -33.522 3.203 -13.789 1.00 97.00 365 TYR A N 1
ATOM 2743 C CA . TYR A 1 365 ? -33.755 2.877 -15.198 1.00 97.00 365 TYR A CA 1
ATOM 2744 C C . TYR A 1 365 ? -33.447 1.401 -15.495 1.00 97.00 365 TYR A C 1
ATOM 2746 O O . TYR A 1 365 ? -34.303 0.689 -16.014 1.00 97.00 365 TYR A O 1
ATOM 2754 N N . LEU A 1 366 ? -32.279 0.902 -15.085 1.00 97.25 366 LEU A N 1
ATOM 2755 C CA . LEU A 1 366 ? -31.875 -0.485 -15.339 1.00 97.25 366 LEU A CA 1
ATOM 2756 C C . LEU A 1 366 ? -32.766 -1.511 -14.619 1.00 97.25 366 LEU A C 1
ATOM 2758 O O . LEU A 1 366 ? -33.030 -2.579 -15.169 1.00 97.25 366 LEU A O 1
ATOM 2762 N N . LEU A 1 367 ? -33.274 -1.187 -13.424 1.00 97.06 367 LEU A N 1
ATOM 2763 C CA . LEU A 1 367 ? -34.264 -2.009 -12.718 1.00 97.06 367 LEU A CA 1
ATOM 2764 C C . LEU A 1 367 ? -35.604 -2.060 -13.456 1.00 97.06 367 LEU A C 1
ATOM 2766 O O . LEU A 1 367 ? -36.233 -3.115 -13.513 1.00 97.06 367 LEU A O 1
ATOM 2770 N N . LYS A 1 368 ? -36.052 -0.926 -14.008 1.00 95.56 368 LYS A N 1
ATOM 2771 C CA . LYS A 1 368 ? -37.302 -0.839 -14.775 1.00 95.56 368 LYS A CA 1
ATOM 2772 C C . LYS A 1 368 ? -37.233 -1.666 -16.058 1.00 95.56 368 LYS A C 1
ATOM 2774 O O . LYS A 1 368 ? -38.209 -2.329 -16.396 1.00 95.56 368 LYS A O 1
ATOM 2779 N N . GLU A 1 369 ? -36.079 -1.661 -16.717 1.00 95.56 369 GLU A N 1
ATOM 2780 C CA . GLU A 1 369 ? -35.815 -2.462 -17.916 1.00 95.56 369 GLU A CA 1
ATOM 2781 C C . GLU A 1 369 ? -35.466 -3.933 -17.606 1.00 95.56 369 GLU A C 1
ATOM 2783 O O . GLU A 1 369 ? -35.277 -4.732 -18.519 1.00 95.56 369 GLU A O 1
ATOM 2788 N N . GLY A 1 370 ? -35.384 -4.317 -16.325 1.00 95.81 370 GLY A N 1
ATOM 2789 C CA . GLY A 1 370 ? -35.116 -5.696 -15.907 1.00 95.81 370 GLY A CA 1
ATOM 2790 C C . GLY A 1 370 ? -33.686 -6.180 -16.175 1.00 95.81 370 GLY A C 1
ATOM 2791 O O . GLY A 1 370 ? -33.465 -7.386 -16.259 1.00 95.81 370 GLY A O 1
ATOM 2792 N N . LEU A 1 371 ? -32.721 -5.265 -16.315 1.00 96.38 371 LEU A N 1
ATOM 2793 C CA . LEU A 1 371 ? -31.318 -5.600 -16.588 1.00 96.38 371 LEU A CA 1
ATOM 2794 C C . LEU A 1 371 ? -30.518 -5.958 -15.336 1.00 96.38 371 LEU A C 1
ATOM 2796 O O . LEU A 1 371 ? -29.538 -6.687 -15.436 1.00 96.38 371 LEU A O 1
ATOM 2800 N N . ILE A 1 372 ? -30.908 -5.443 -14.171 1.00 97.44 372 ILE A N 1
ATOM 2801 C CA . ILE A 1 372 ? -30.244 -5.712 -12.890 1.00 97.44 372 ILE A CA 1
ATOM 2802 C C . ILE A 1 372 ? -31.265 -6.156 -11.842 1.00 97.44 372 ILE A C 1
ATOM 2804 O O . ILE A 1 372 ? -32.446 -5.815 -11.932 1.00 97.44 372 ILE A O 1
ATOM 2808 N N . ASP A 1 373 ? -30.806 -6.886 -10.826 1.00 97.06 373 ASP A N 1
ATOM 2809 C CA . ASP A 1 373 ? -31.638 -7.296 -9.691 1.00 97.06 373 ASP A CA 1
ATOM 2810 C C . ASP A 1 373 ? -31.408 -6.381 -8.480 1.00 97.06 373 ASP A C 1
ATOM 2812 O O . ASP A 1 373 ? -30.333 -6.355 -7.888 1.00 97.06 373 ASP A O 1
ATOM 2816 N N . GLY A 1 374 ? -32.438 -5.641 -8.076 1.00 95.44 374 GLY A N 1
ATOM 2817 C CA . GLY A 1 374 ? -32.372 -4.707 -6.952 1.00 95.44 374 GLY A CA 1
ATOM 2818 C C . GLY A 1 374 ? -32.753 -5.295 -5.595 1.00 95.44 374 GLY A C 1
ATOM 2819 O O . GLY A 1 374 ? -32.993 -4.515 -4.675 1.00 95.44 374 GLY A O 1
ATOM 2820 N N . SER A 1 375 ? -32.884 -6.618 -5.467 1.00 96.56 375 SER A N 1
ATOM 2821 C CA . SER A 1 375 ? -33.335 -7.292 -4.240 1.00 96.56 375 SER A CA 1
ATOM 2822 C C . SER A 1 375 ? -32.283 -7.365 -3.125 1.00 96.56 375 SER A C 1
ATOM 2824 O O . SER A 1 375 ? -32.644 -7.553 -1.964 1.00 96.56 375 SER A O 1
ATOM 2826 N N . GLY A 1 376 ? -30.998 -7.187 -3.450 1.00 95.00 376 GLY A N 1
ATOM 2827 C CA . GLY A 1 376 ? -29.899 -7.227 -2.481 1.00 95.00 376 GLY A CA 1
ATOM 2828 C C . GLY A 1 376 ? -29.950 -6.085 -1.461 1.00 95.00 376 GLY A C 1
ATOM 2829 O O . GLY A 1 376 ? -30.284 -4.949 -1.813 1.00 95.00 376 GLY A O 1
ATOM 2830 N N . ILE A 1 377 ? -29.609 -6.389 -0.202 1.00 97.56 377 ILE A N 1
ATOM 2831 C CA . ILE A 1 377 ? -29.480 -5.401 0.877 1.00 97.56 377 ILE A CA 1
ATOM 2832 C C . ILE A 1 377 ? -28.278 -4.485 0.629 1.00 97.56 377 ILE A C 1
ATOM 2834 O O . ILE A 1 377 ? -27.276 -4.887 0.046 1.00 97.56 377 ILE A O 1
ATOM 2838 N N . THR A 1 378 ? -28.377 -3.246 1.090 1.00 98.50 378 THR A N 1
ATOM 2839 C CA . THR A 1 378 ? -27.304 -2.249 1.016 1.00 98.50 378 THR A CA 1
ATOM 2840 C C . THR A 1 378 ? -26.932 -1.763 2.415 1.00 98.50 378 THR A C 1
ATOM 2842 O O . THR A 1 378 ? -27.646 -2.023 3.386 1.00 98.50 378 THR A O 1
ATOM 2845 N N . VAL A 1 379 ? -25.867 -0.970 2.523 1.00 97.94 379 VAL A N 1
ATOM 2846 C CA . VAL A 1 379 ? -25.446 -0.313 3.776 1.00 97.94 379 VAL A CA 1
ATOM 2847 C C . VAL A 1 379 ? -26.535 0.558 4.420 1.00 97.94 379 VAL A C 1
ATOM 2849 O O . VAL A 1 379 ? -26.458 0.850 5.608 1.00 97.94 379 VAL A O 1
ATOM 2852 N N . THR A 1 380 ? -27.586 0.948 3.687 1.00 96.75 380 THR A N 1
ATOM 2853 C CA . THR A 1 380 ? -28.726 1.691 4.257 1.00 96.75 380 THR A CA 1
ATOM 2854 C C . THR A 1 380 ? -29.666 0.812 5.092 1.00 96.75 380 THR A C 1
ATOM 2856 O O . THR A 1 380 ? -30.547 1.337 5.770 1.00 96.75 380 THR A O 1
ATOM 2859 N N . GLY A 1 381 ? -29.521 -0.517 5.030 1.00 95.81 381 GLY A N 1
ATOM 2860 C CA . GLY A 1 381 ? -30.469 -1.486 5.590 1.00 95.81 381 GLY A CA 1
ATOM 2861 C C . GLY A 1 381 ? -31.714 -1.720 4.735 1.00 95.81 381 GLY A C 1
ATOM 2862 O O . GLY A 1 381 ? -32.586 -2.490 5.126 1.00 95.81 381 GLY A O 1
ATOM 2863 N N . LYS A 1 382 ? -31.794 -1.083 3.563 1.00 97.62 382 LYS A N 1
ATOM 2864 C CA . LYS A 1 382 ? -32.828 -1.321 2.551 1.00 97.62 382 LYS A CA 1
ATOM 2865 C C . LYS A 1 382 ? -32.232 -2.016 1.337 1.00 97.62 382 LYS A C 1
ATOM 2867 O O . LYS A 1 382 ? -31.016 -1.978 1.115 1.00 97.62 382 LYS A O 1
ATOM 2872 N N . THR A 1 383 ? -33.100 -2.609 0.532 1.00 98.25 383 THR A N 1
ATOM 2873 C CA . THR A 1 383 ? -32.721 -3.139 -0.777 1.00 98.25 383 THR A CA 1
ATOM 2874 C C . THR A 1 383 ? -32.355 -2.010 -1.743 1.00 98.25 383 THR A C 1
ATOM 2876 O O . THR A 1 383 ? -32.828 -0.876 -1.601 1.00 98.25 383 THR A O 1
ATOM 2879 N N . MET A 1 384 ? -31.543 -2.298 -2.765 1.00 97.56 384 MET A N 1
ATOM 2880 C CA . MET A 1 384 ? -31.243 -1.313 -3.816 1.00 97.56 384 MET A CA 1
ATOM 2881 C C . MET A 1 384 ? -32.530 -0.767 -4.447 1.00 97.56 384 MET A C 1
ATOM 2883 O O . MET A 1 384 ? -32.661 0.441 -4.642 1.00 97.56 384 MET A O 1
ATOM 2887 N N . LYS A 1 385 ? -33.498 -1.646 -4.730 1.00 97.50 385 LYS A N 1
ATOM 2888 C CA . LYS A 1 385 ? -34.782 -1.273 -5.330 1.00 97.50 385 LYS A CA 1
ATOM 2889 C C . LYS A 1 385 ? -35.543 -0.264 -4.472 1.00 97.50 385 LYS A C 1
ATOM 2891 O O . LYS A 1 385 ? -36.073 0.704 -5.008 1.00 97.50 385 LYS A O 1
ATOM 2896 N N . GLU A 1 386 ? -35.585 -0.464 -3.158 1.00 97.88 386 GLU A N 1
ATOM 2897 C CA . GLU A 1 386 ? -36.230 0.472 -2.229 1.00 97.88 386 GLU A CA 1
ATOM 2898 C C . GLU A 1 386 ? -35.494 1.810 -2.152 1.00 97.88 386 GLU A C 1
ATOM 2900 O O . GLU A 1 386 ? -36.139 2.855 -2.092 1.00 97.88 386 GLU A O 1
ATOM 2905 N N . ASN A 1 387 ? -34.158 1.791 -2.181 1.00 96.81 387 ASN A N 1
ATOM 2906 C CA . ASN A 1 387 ? -33.345 3.005 -2.138 1.00 96.81 387 ASN A CA 1
ATOM 2907 C C . ASN A 1 387 ? -33.594 3.926 -3.340 1.00 96.81 387 ASN A C 1
ATOM 2909 O O . ASN A 1 387 ? -33.628 5.145 -3.174 1.00 96.81 387 ASN A O 1
ATOM 2913 N N . VAL A 1 388 ? -33.767 3.363 -4.540 1.00 96.38 388 VAL A N 1
ATOM 2914 C CA . VAL A 1 388 ? -33.921 4.157 -5.772 1.00 96.38 388 VAL A CA 1
ATOM 2915 C C . VAL A 1 388 ? -35.377 4.375 -6.189 1.00 96.38 388 VAL A C 1
ATOM 2917 O O . VAL A 1 388 ? -35.630 5.167 -7.092 1.00 96.38 388 VAL A O 1
ATOM 2920 N N . ALA A 1 389 ? -36.351 3.737 -5.529 1.00 95.31 389 ALA A N 1
ATOM 2921 C CA . ALA A 1 389 ? -37.770 3.817 -5.897 1.00 95.31 389 ALA A CA 1
ATOM 2922 C C . ALA A 1 389 ? -38.319 5.256 -5.944 1.00 95.31 389 ALA A C 1
ATOM 2924 O O . ALA A 1 389 ? -39.138 5.573 -6.804 1.00 95.31 389 ALA A O 1
ATOM 2925 N N . SER A 1 390 ? -37.868 6.126 -5.034 1.00 90.38 390 SER A N 1
ATOM 2926 C CA . SER A 1 390 ? -38.286 7.534 -4.970 1.00 90.38 390 SER A CA 1
ATOM 2927 C C . SER A 1 390 ? -37.378 8.491 -5.747 1.00 90.38 390 SER A C 1
ATOM 2929 O O . SER A 1 390 ? -37.638 9.693 -5.759 1.00 90.38 390 SER A O 1
ATOM 2931 N N . TRP A 1 391 ? -36.298 8.000 -6.358 1.00 93.81 391 TRP A N 1
ATOM 2932 C CA . TRP A 1 391 ? -35.341 8.844 -7.075 1.00 93.81 391 TRP A CA 1
ATOM 2933 C C . TRP A 1 391 ? -35.896 9.247 -8.438 1.00 93.81 391 TRP A C 1
ATOM 2935 O O . TRP A 1 391 ? -36.407 8.359 -9.103 1.00 93.81 391 TRP A O 1
ATOM 2945 N N . PRO A 1 392 ? -35.812 10.506 -8.904 1.00 92.06 392 PRO A N 1
ATOM 2946 C CA . PRO A 1 392 ? -36.329 10.893 -10.220 1.00 92.06 392 PRO A CA 1
ATOM 2947 C C . PRO A 1 392 ? -35.812 10.014 -11.372 1.00 92.06 392 PRO A C 1
ATOM 2949 O O . PRO A 1 392 ? -34.656 9.588 -11.356 1.00 92.06 392 PRO A O 1
ATOM 2952 N N . ASP A 1 393 ? -36.671 9.760 -12.367 1.00 93.19 393 ASP A N 1
ATOM 2953 C CA . ASP A 1 393 ? -36.237 9.188 -13.647 1.00 93.19 393 ASP A CA 1
ATOM 2954 C C . ASP A 1 393 ? -35.353 10.203 -14.397 1.00 93.19 393 ASP A C 1
ATOM 2956 O O . ASP A 1 393 ? -35.386 11.404 -14.111 1.00 93.19 393 ASP A O 1
ATOM 2960 N N . PHE A 1 394 ? -34.586 9.728 -15.380 1.00 92.88 394 PHE A N 1
ATOM 2961 C CA . PHE A 1 394 ? -33.842 10.615 -16.272 1.00 92.88 394 PHE A CA 1
ATOM 2962 C C . PHE A 1 394 ? -34.774 11.612 -16.993 1.00 92.88 394 PHE A C 1
ATOM 2964 O O . PHE A 1 394 ? -35.894 11.238 -17.361 1.00 92.88 394 PHE A O 1
ATOM 2971 N N . PRO A 1 395 ? -34.316 12.852 -17.262 1.00 93.81 395 PRO A N 1
ATOM 2972 C CA . PRO A 1 395 ? -34.979 13.745 -18.209 1.00 93.81 395 PRO A CA 1
ATOM 2973 C C . PRO A 1 395 ? -35.201 13.030 -19.546 1.00 93.81 395 PRO A C 1
ATOM 2975 O O . PRO A 1 395 ? -34.312 12.332 -20.025 1.00 93.81 395 PRO A O 1
ATOM 2978 N N . ALA A 1 396 ? -36.381 13.170 -20.151 1.00 88.31 396 ALA A N 1
ATOM 2979 C CA . ALA A 1 396 ? -36.733 12.409 -21.356 1.00 88.31 396 ALA A CA 1
ATOM 2980 C C . ALA A 1 396 ? -35.889 12.782 -22.593 1.00 88.31 396 ALA A C 1
ATOM 2982 O O . ALA A 1 396 ? -35.804 11.998 -23.535 1.00 88.31 396 ALA A O 1
ATOM 2983 N N . ASP A 1 397 ? -35.290 13.972 -22.589 1.00 91.06 397 ASP A N 1
ATOM 2984 C CA . ASP A 1 397 ? -34.512 14.582 -23.667 1.00 91.06 397 ASP A CA 1
ATOM 2985 C C . ASP A 1 397 ? -32.988 14.479 -23.478 1.00 91.06 397 ASP A C 1
ATOM 2987 O O . ASP A 1 397 ? -32.238 14.984 -24.312 1.00 91.06 397 ASP A O 1
ATOM 2991 N N . GLN A 1 398 ? -32.514 13.820 -22.413 1.00 94.56 398 GLN A N 1
ATOM 2992 C CA . GLN A 1 398 ? -31.079 13.608 -22.204 1.00 94.56 398 GLN A CA 1
ATOM 2993 C C . GLN A 1 398 ? -30.471 12.707 -23.295 1.00 94.56 398 GLN A C 1
ATOM 2995 O O . GLN A 1 398 ? -31.092 11.742 -23.740 1.00 94.56 398 GLN A O 1
ATOM 3000 N N . ASP A 1 399 ? -29.230 12.994 -23.686 1.00 94.44 399 ASP A N 1
ATOM 3001 C CA . ASP A 1 399 ? -28.484 12.288 -24.735 1.00 94.44 399 ASP A CA 1
ATOM 3002 C C . ASP A 1 399 ? -27.242 11.544 -24.205 1.00 94.44 399 ASP A C 1
ATOM 3004 O O . ASP A 1 399 ? -26.420 11.071 -24.985 1.00 94.44 399 ASP A O 1
ATOM 3008 N N . ILE A 1 400 ? -27.108 11.416 -22.880 1.00 96.31 400 ILE A N 1
ATOM 3009 C CA . ILE A 1 400 ? -25.954 10.795 -22.215 1.00 96.31 400 ILE A CA 1
ATOM 3010 C C . ILE A 1 400 ? -26.112 9.272 -22.144 1.00 96.31 400 ILE A C 1
ATOM 3012 O O . ILE A 1 400 ? -25.175 8.538 -22.447 1.00 96.31 400 ILE A O 1
ATOM 3016 N N . ILE A 1 401 ? -27.277 8.778 -21.722 1.00 97.00 401 ILE A N 1
ATOM 3017 C CA . ILE A 1 401 ? -27.603 7.351 -21.618 1.00 97.00 401 ILE A CA 1
ATOM 3018 C C . ILE A 1 401 ? -28.542 6.982 -22.762 1.00 97.00 401 ILE A C 1
ATOM 3020 O O . ILE A 1 401 ? -29.716 7.354 -22.764 1.00 97.00 401 ILE A O 1
ATOM 3024 N N . HIS A 1 402 ? -28.040 6.230 -23.736 1.00 95.50 402 HIS A N 1
ATOM 3025 C CA . HIS A 1 402 ? -28.845 5.779 -24.864 1.00 95.50 402 HIS A CA 1
ATOM 3026 C C . HIS A 1 402 ? -29.944 4.784 -24.436 1.00 95.50 402 HIS A C 1
ATOM 3028 O O . HIS A 1 402 ? -29.732 3.975 -23.526 1.00 95.50 402 HIS A O 1
ATOM 3034 N N . PRO A 1 403 ? -31.112 4.782 -25.108 1.00 93.38 403 PRO A N 1
ATOM 3035 C CA . PRO A 1 403 ? -32.150 3.788 -24.857 1.00 93.38 403 PRO A CA 1
ATOM 3036 C C . PRO A 1 403 ? -31.718 2.397 -25.347 1.00 93.38 403 PRO A C 1
ATOM 3038 O O . PRO A 1 403 ? -30.961 2.279 -26.313 1.00 93.38 403 PRO A O 1
ATOM 3041 N N . LEU A 1 404 ? -32.269 1.330 -24.753 1.00 93.94 404 LEU A N 1
ATOM 3042 C CA . LEU A 1 404 ? -31.967 -0.058 -25.152 1.00 93.94 404 LEU A CA 1
ATOM 3043 C C . LEU A 1 404 ? -32.308 -0.377 -26.611 1.00 93.94 404 LEU A C 1
ATOM 3045 O O . LEU A 1 404 ? -31.709 -1.268 -27.202 1.00 93.94 404 LEU A O 1
ATOM 3049 N N . SER A 1 405 ? -33.248 0.358 -27.205 1.00 94.69 405 SER A N 1
ATOM 3050 C CA . SER A 1 405 ? -33.606 0.234 -28.620 1.00 94.69 405 SER A CA 1
ATOM 3051 C C . SER A 1 405 ? -32.564 0.829 -29.573 1.00 94.69 405 SER A C 1
ATOM 3053 O O . SER A 1 405 ? -32.590 0.522 -30.764 1.00 94.69 405 SER A O 1
ATOM 3055 N N . LYS A 1 406 ? -31.658 1.683 -29.079 1.00 95.00 406 LYS A N 1
ATOM 3056 C CA . LYS A 1 406 ? -30.612 2.347 -29.869 1.00 95.00 406 LYS A CA 1
ATOM 3057 C C . LYS A 1 406 ? -29.293 2.434 -29.078 1.00 95.00 406 LYS A C 1
ATOM 3059 O O . LYS A 1 406 ? -28.816 3.546 -28.819 1.00 95.00 406 LYS A O 1
ATOM 3064 N N . PRO A 1 407 ? -28.709 1.286 -28.685 1.00 95.06 407 PRO A N 1
ATOM 3065 C CA . PRO A 1 407 ? -27.468 1.266 -27.925 1.00 95.06 407 PRO A CA 1
ATOM 3066 C C . PRO A 1 407 ? -26.303 1.766 -28.787 1.00 95.06 407 PRO A C 1
ATOM 3068 O O . PRO A 1 407 ? -26.365 1.720 -30.017 1.00 95.06 407 PRO A O 1
ATOM 3071 N N . ILE A 1 408 ? -25.219 2.207 -28.149 1.00 92.88 408 ILE A N 1
ATOM 3072 C CA . ILE A 1 408 ? -23.978 2.554 -28.858 1.00 92.88 408 ILE A CA 1
ATOM 3073 C C . ILE A 1 408 ? -23.362 1.283 -29.454 1.00 92.88 408 ILE A C 1
ATOM 3075 O O . ILE A 1 408 ? -22.927 1.280 -30.604 1.00 92.88 408 ILE A O 1
ATOM 3079 N N . LYS A 1 409 ? -23.368 0.191 -28.680 1.00 91.50 409 LYS A N 1
ATOM 3080 C CA . LYS A 1 409 ? -22.999 -1.158 -29.123 1.00 91.50 409 LYS A CA 1
ATOM 3081 C C . LYS A 1 409 ? -23.972 -2.173 -28.507 1.00 91.50 409 LYS A C 1
ATOM 3083 O O . LYS A 1 409 ? -24.283 -2.050 -27.321 1.00 91.50 409 LYS A O 1
ATOM 3088 N N . PRO A 1 410 ? -24.465 -3.164 -29.274 1.00 92.00 410 PRO A N 1
ATOM 3089 C CA . PRO A 1 410 ? -25.421 -4.152 -28.767 1.00 92.00 410 PRO A CA 1
ATOM 3090 C C . PRO A 1 410 ? -24.824 -5.102 -27.717 1.00 92.00 410 PRO A C 1
ATOM 3092 O O . PRO A 1 410 ? -25.574 -5.673 -26.934 1.00 92.00 410 PRO A O 1
ATOM 3095 N N . SER A 1 411 ? -23.496 -5.239 -27.676 1.00 91.31 411 SER A N 1
ATOM 3096 C CA . SER A 1 411 ? -22.755 -5.944 -26.628 1.00 91.31 411 SER A CA 1
ATOM 3097 C C . SER A 1 411 ? -21.840 -4.994 -25.854 1.00 91.31 411 SER A C 1
ATOM 3099 O O . SER A 1 411 ? -21.642 -3.837 -26.244 1.00 91.31 411 SER A O 1
ATOM 3101 N N . GLY A 1 412 ? -21.258 -5.489 -24.766 1.00 90.00 412 GLY A N 1
ATOM 3102 C CA . GLY A 1 412 ? -20.343 -4.740 -23.926 1.00 90.00 412 GLY A CA 1
ATOM 3103 C C . GLY A 1 412 ? -19.033 -4.418 -24.642 1.00 90.00 412 GLY A C 1
ATOM 3104 O O . GLY A 1 412 ? -18.609 -5.071 -25.609 1.00 90.00 412 GLY A O 1
ATOM 3105 N N . HIS A 1 413 ? -18.364 -3.368 -24.173 1.00 89.38 413 HIS A N 1
ATOM 3106 C CA . HIS A 1 413 ? -17.055 -2.977 -24.696 1.00 89.38 413 HIS A CA 1
ATOM 3107 C C . HIS A 1 413 ? -15.919 -3.807 -24.097 1.00 89.38 413 HIS A C 1
ATOM 3109 O O . HIS A 1 413 ? -14.880 -3.926 -24.735 1.00 89.38 413 HIS A O 1
ATOM 3115 N N . LEU A 1 414 ? -16.077 -4.374 -22.897 1.00 92.38 414 LEU A N 1
ATOM 3116 C CA . LEU A 1 414 ? -15.056 -5.241 -22.307 1.00 92.38 414 LEU A CA 1
ATOM 3117 C C . LEU A 1 414 ? -15.085 -6.601 -23.001 1.00 92.38 414 LEU A C 1
ATOM 3119 O O . LEU A 1 414 ? -16.114 -7.271 -22.993 1.00 92.38 414 LEU A O 1
ATOM 3123 N N . GLN A 1 415 ? -13.971 -7.002 -23.600 1.00 92.81 415 GLN A N 1
ATOM 3124 C CA . GLN A 1 415 ? -13.826 -8.302 -24.246 1.00 92.81 415 GLN A CA 1
ATOM 3125 C C . GLN A 1 415 ? -12.644 -9.048 -23.637 1.00 92.81 415 GLN A C 1
ATOM 3127 O O . GLN A 1 415 ? -11.567 -8.481 -23.432 1.00 92.81 415 GLN A O 1
ATOM 3132 N N . ILE A 1 416 ? -12.870 -10.321 -23.344 1.00 96.31 416 ILE A N 1
ATOM 3133 C CA . ILE A 1 416 ? -11.875 -11.275 -22.886 1.00 96.31 416 ILE A CA 1
ATOM 3134 C C . ILE A 1 416 ? -11.393 -12.045 -24.103 1.00 96.31 416 ILE A C 1
ATOM 3136 O O . ILE A 1 416 ? -12.173 -12.736 -24.755 1.00 96.31 416 ILE A O 1
ATOM 3140 N N . LEU A 1 417 ? -10.107 -11.913 -24.402 1.00 96.31 417 LEU A N 1
ATOM 3141 C CA . LEU A 1 417 ? -9.487 -12.533 -25.567 1.00 96.31 417 LEU A CA 1
ATOM 3142 C C . LEU A 1 417 ? -8.513 -13.620 -25.100 1.00 96.31 417 LEU A C 1
ATOM 3144 O O . LEU A 1 417 ? -7.739 -13.399 -24.161 1.00 96.31 417 LEU A O 1
ATOM 3148 N N . ARG A 1 418 ? -8.560 -14.791 -25.738 1.00 96.50 418 ARG A N 1
ATOM 3149 C CA . ARG A 1 418 ? -7.643 -15.927 -25.510 1.00 96.50 418 ARG A CA 1
ATOM 3150 C C . ARG A 1 418 ? -6.826 -16.192 -26.773 1.00 96.50 418 ARG A C 1
ATOM 3152 O O . ARG A 1 418 ? -6.767 -15.331 -27.629 1.00 96.50 418 ARG A O 1
ATOM 3159 N N . GLY A 1 419 ? -6.164 -17.335 -26.892 1.00 95.00 419 GLY A N 1
ATOM 3160 C CA . GLY A 1 419 ? -5.379 -17.705 -28.076 1.00 95.00 419 GLY A CA 1
ATOM 3161 C C . GLY A 1 419 ? -3.959 -18.107 -27.712 1.00 95.00 419 GLY A C 1
ATOM 3162 O O . GLY A 1 419 ? -3.600 -18.157 -26.530 1.00 95.00 419 GLY A O 1
ATOM 3163 N N . SER A 1 420 ? -3.146 -18.409 -28.721 1.00 95.19 420 SER A N 1
ATOM 3164 C CA . SER A 1 420 ? -1.776 -18.884 -28.514 1.00 95.19 420 SER A CA 1
ATOM 3165 C C . SER A 1 420 ? -0.886 -17.846 -27.823 1.00 95.19 420 SER A C 1
ATOM 3167 O O . SER A 1 420 ? 0.048 -18.232 -27.118 1.00 95.19 420 SER A O 1
ATOM 3169 N N . LEU A 1 421 ? -1.201 -16.548 -27.944 1.00 95.81 421 LEU A N 1
ATOM 3170 C CA . LEU A 1 421 ? -0.458 -15.476 -27.278 1.00 95.81 421 LEU A CA 1
ATOM 3171 C C . LEU A 1 421 ? -0.917 -15.219 -25.830 1.00 95.81 421 LEU A C 1
ATOM 3173 O O . LEU A 1 421 ? -0.104 -14.826 -24.992 1.00 95.81 421 LEU A O 1
ATOM 3177 N N . ALA A 1 422 ? -2.196 -15.456 -25.524 1.00 96.94 422 ALA A N 1
ATOM 3178 C CA . ALA A 1 422 ? -2.816 -15.171 -24.225 1.00 96.94 422 ALA A CA 1
ATOM 3179 C C . ALA A 1 422 ? -3.640 -16.367 -23.696 1.00 96.94 422 ALA A C 1
ATOM 3181 O O . ALA A 1 422 ? -4.858 -16.255 -23.523 1.00 96.94 422 ALA A O 1
ATOM 3182 N N . PRO A 1 423 ? -3.022 -17.532 -23.420 1.00 95.62 423 PRO A N 1
ATOM 3183 C CA . PRO A 1 423 ? -3.762 -18.739 -23.048 1.00 95.62 423 PRO A CA 1
ATOM 3184 C C . PRO A 1 423 ? -4.515 -18.595 -21.713 1.00 95.62 423 PRO A C 1
ATOM 3186 O O . PRO A 1 423 ? -5.626 -19.109 -21.566 1.00 95.62 423 PRO A O 1
ATOM 3189 N N . GLY A 1 424 ? -3.965 -17.837 -20.757 1.00 93.38 424 GLY A N 1
ATOM 3190 C CA . GLY A 1 424 ? -4.631 -17.494 -19.494 1.00 93.38 424 GLY A CA 1
ATOM 3191 C C . GLY A 1 424 ? -5.728 -16.434 -19.642 1.00 93.38 424 GLY A C 1
ATOM 3192 O O . GLY A 1 424 ? -6.565 -16.295 -18.752 1.00 93.38 424 GLY A O 1
ATOM 3193 N N . GLY A 1 425 ? -5.795 -15.771 -20.797 1.00 96.94 425 GLY A N 1
ATOM 3194 C CA . GLY A 1 425 ? -6.721 -14.691 -21.111 1.00 96.94 425 GLY A CA 1
ATOM 3195 C C . GLY A 1 425 ? -6.044 -13.323 -21.122 1.00 96.94 425 GLY A C 1
ATOM 3196 O O . GLY A 1 425 ? -4.896 -13.160 -20.711 1.00 96.94 425 GLY A O 1
ATOM 3197 N N . SER A 1 426 ? -6.778 -12.342 -21.631 1.00 97.19 426 SER A N 1
ATOM 3198 C CA . SER A 1 426 ? -6.407 -10.930 -21.697 1.00 97.19 426 SER A CA 1
ATOM 3199 C C . SER A 1 426 ? -7.670 -10.075 -21.736 1.00 97.19 426 SER A C 1
ATOM 3201 O O . SER A 1 426 ? -8.766 -10.604 -21.934 1.00 97.19 426 SER A O 1
ATOM 3203 N N . VAL A 1 427 ? -7.538 -8.765 -21.524 1.00 95.38 427 VAL A N 1
ATOM 3204 C CA . VAL A 1 427 ? -8.680 -7.844 -21.498 1.00 95.38 427 VAL A CA 1
ATOM 3205 C C . VAL A 1 427 ? -8.454 -6.713 -22.492 1.00 95.38 427 VAL A C 1
ATOM 3207 O O . VAL A 1 427 ? -7.486 -5.957 -22.386 1.00 95.38 427 VAL A O 1
ATOM 3210 N N . GLY A 1 428 ? -9.384 -6.574 -23.432 1.00 90.88 428 GLY A N 1
ATOM 3211 C CA . GLY A 1 428 ? -9.435 -5.481 -24.396 1.00 90.88 428 GLY A CA 1
ATOM 3212 C C . GLY A 1 428 ? -10.687 -4.627 -24.216 1.00 90.88 428 GLY A C 1
ATOM 3213 O O . GLY A 1 428 ? -11.758 -5.122 -23.855 1.00 90.88 428 GLY A O 1
ATOM 3214 N N . LYS A 1 429 ? -10.564 -3.328 -24.496 1.00 87.88 429 LYS A N 1
ATOM 3215 C CA . LYS A 1 429 ? -11.715 -2.433 -24.657 1.00 87.88 429 LYS A CA 1
ATOM 3216 C C . LYS A 1 429 ? -12.051 -2.346 -26.143 1.00 87.88 429 LYS A C 1
ATOM 3218 O O . LYS A 1 429 ? -11.460 -1.536 -26.842 1.00 87.88 429 LYS A O 1
ATOM 3223 N N . ILE A 1 430 ? -12.995 -3.174 -26.593 1.00 85.50 430 ILE A N 1
ATOM 3224 C CA . ILE A 1 430 ? -13.399 -3.274 -27.996 1.00 85.50 430 ILE A CA 1
ATOM 3225 C C . ILE A 1 430 ? -14.717 -2.534 -28.242 1.00 85.50 430 ILE A C 1
ATOM 3227 O O . ILE A 1 430 ? -15.803 -3.038 -27.927 1.00 85.50 430 ILE A O 1
ATOM 3231 N N . THR A 1 431 ? -14.643 -1.334 -28.815 1.00 77.50 431 THR A N 1
ATOM 3232 C CA . THR A 1 431 ? -15.827 -0.497 -29.094 1.00 77.50 431 THR A CA 1
ATOM 3233 C C . THR A 1 431 ? -16.483 -0.803 -30.440 1.00 77.50 431 THR A C 1
ATOM 3235 O O . THR A 1 431 ? -17.652 -0.481 -30.634 1.00 77.50 431 THR A O 1
ATOM 3238 N N . GLY A 1 432 ? -15.749 -1.447 -31.349 1.00 73.25 432 GLY A N 1
ATOM 3239 C CA . GLY A 1 432 ? -16.160 -1.755 -32.722 1.00 73.25 432 GLY A CA 1
ATOM 3240 C C . GLY A 1 432 ? -15.820 -0.658 -33.739 1.00 73.25 432 GLY A C 1
ATOM 3241 O O . GLY A 1 432 ? -15.863 -0.912 -34.939 1.00 73.25 432 GLY A O 1
ATOM 3242 N N . LYS A 1 433 ? -15.423 0.543 -33.292 1.00 74.06 433 LYS A N 1
ATOM 3243 C CA . LYS A 1 433 ? -14.955 1.638 -34.168 1.00 74.06 433 LYS A CA 1
ATOM 3244 C C . LYS A 1 433 ? -13.595 1.337 -34.808 1.00 74.06 433 LYS A C 1
ATOM 3246 O O . LYS A 1 433 ? -13.255 1.895 -35.844 1.00 74.06 433 LYS A O 1
ATOM 3251 N N . GLU A 1 434 ? -12.824 0.475 -34.166 1.00 73.50 434 GLU A N 1
ATOM 3252 C CA . GLU A 1 434 ? -11.500 0.005 -34.561 1.00 73.50 434 GLU A CA 1
ATOM 3253 C C . GLU A 1 434 ? -11.534 -1.140 -35.587 1.00 73.50 434 GLU A C 1
ATOM 3255 O O . GLU A 1 434 ? -10.492 -1.499 -36.128 1.00 73.50 434 GLU A O 1
ATOM 3260 N N . GLY A 1 435 ? -12.719 -1.682 -35.888 1.00 82.38 435 GLY A N 1
ATOM 3261 C CA . GLY A 1 435 ? -12.888 -2.924 -36.642 1.00 82.38 435 GLY A CA 1
ATOM 3262 C C . GLY A 1 435 ? -12.986 -4.148 -35.728 1.00 82.38 435 GLY A C 1
ATOM 3263 O O . GLY A 1 435 ? -12.929 -4.037 -34.505 1.00 82.38 435 GLY A O 1
ATOM 3264 N N . LEU A 1 436 ? -13.181 -5.323 -36.328 1.00 85.81 436 LEU A N 1
ATOM 3265 C CA . LEU A 1 436 ? -13.343 -6.590 -35.600 1.00 85.81 436 LEU A CA 1
ATOM 3266 C C . LEU A 1 436 ? -12.129 -7.517 -35.714 1.00 85.81 436 LEU A C 1
ATOM 3268 O O . LEU A 1 436 ? -11.987 -8.436 -34.917 1.00 85.81 436 LEU A O 1
ATOM 3272 N N . ARG A 1 437 ? -11.223 -7.245 -36.656 1.00 92.19 437 ARG A N 1
ATOM 3273 C CA . ARG A 1 437 ? -10.029 -8.052 -36.893 1.00 92.19 437 ARG A CA 1
ATOM 3274 C C . ARG A 1 437 ? -8.839 -7.165 -37.233 1.00 92.19 437 ARG A C 1
ATOM 3276 O O . ARG A 1 437 ? -8.983 -6.198 -37.981 1.00 92.19 437 ARG A O 1
ATOM 3283 N N . PHE A 1 438 ? -7.672 -7.510 -36.704 1.00 93.62 438 PHE A N 1
ATOM 3284 C CA . PHE A 1 438 ? -6.406 -6.843 -36.979 1.00 93.62 438 PHE A CA 1
ATOM 3285 C C . PHE A 1 438 ? -5.313 -7.886 -37.209 1.00 93.62 438 PHE A C 1
ATOM 3287 O O . PHE A 1 438 ? -5.082 -8.751 -36.369 1.00 93.62 438 PHE A O 1
ATOM 3294 N N . GLU A 1 439 ? -4.620 -7.786 -38.339 1.00 95.75 439 GLU A N 1
ATOM 3295 C CA . GLU A 1 439 ? -3.471 -8.630 -38.664 1.00 95.75 439 GLU A CA 1
ATOM 3296 C C . GLU A 1 439 ? -2.277 -7.740 -38.970 1.00 95.75 439 GLU A C 1
ATOM 3298 O O . GLU A 1 439 ? -2.376 -6.830 -39.796 1.00 95.75 439 GLU A O 1
ATOM 3303 N N . GLY A 1 440 ? -1.153 -7.996 -38.311 1.00 95.38 440 GLY A N 1
ATOM 3304 C CA . GLY A 1 440 ? 0.040 -7.184 -38.489 1.00 95.38 440 GLY A CA 1
ATOM 3305 C C . GLY A 1 440 ? 1.307 -7.873 -38.017 1.00 95.38 440 GLY A C 1
ATOM 3306 O O . GLY A 1 440 ? 1.282 -8.964 -37.441 1.00 95.38 440 GLY A O 1
ATOM 3307 N N . THR A 1 441 ? 2.422 -7.206 -38.280 1.00 96.81 441 THR A N 1
ATOM 3308 C CA . THR A 1 441 ? 3.754 -7.683 -37.916 1.00 96.81 441 THR A CA 1
ATOM 3309 C C . THR A 1 441 ? 4.125 -7.188 -36.522 1.00 96.81 441 THR A C 1
ATOM 3311 O O . THR A 1 441 ? 3.934 -6.011 -36.208 1.00 96.81 441 THR A O 1
ATOM 3314 N N . ALA A 1 442 ? 4.655 -8.079 -35.688 1.00 97.25 442 ALA A N 1
ATOM 3315 C CA . ALA A 1 442 ? 5.074 -7.780 -34.331 1.00 97.25 442 ALA A CA 1
ATOM 3316 C C . ALA A 1 442 ? 6.291 -6.849 -34.311 1.00 97.25 442 ALA A C 1
ATOM 3318 O O . ALA A 1 442 ? 7.253 -7.047 -35.061 1.00 97.25 442 ALA A O 1
ATOM 3319 N N . LYS A 1 443 ? 6.258 -5.871 -33.405 1.00 96.94 443 LYS A N 1
ATOM 3320 C CA . LYS A 1 443 ? 7.423 -5.087 -32.996 1.00 96.94 443 LYS A CA 1
ATOM 3321 C C . LYS A 1 443 ? 7.477 -5.008 -31.472 1.00 96.94 443 LYS A C 1
ATOM 3323 O O . LYS A 1 443 ? 6.553 -4.487 -30.843 1.00 96.94 443 LYS A O 1
ATOM 3328 N N . CYS A 1 444 ? 8.526 -5.577 -30.893 1.00 96.81 444 CYS A N 1
ATOM 3329 C CA . CYS A 1 444 ? 8.634 -5.892 -29.475 1.00 96.81 444 CYS A CA 1
ATOM 3330 C C . CYS A 1 444 ? 9.485 -4.869 -28.714 1.00 96.81 444 CYS A C 1
ATOM 3332 O O . CYS A 1 444 ? 10.564 -4.476 -29.150 1.00 96.81 444 CYS A O 1
ATOM 3334 N N . TYR A 1 445 ? 9.025 -4.510 -27.518 1.00 96.25 445 TYR A N 1
ATOM 3335 C CA . TYR A 1 445 ? 9.684 -3.588 -26.600 1.00 96.25 445 TYR A CA 1
ATOM 3336 C C . TYR A 1 445 ? 9.640 -4.146 -25.173 1.00 96.25 445 TYR A C 1
ATOM 3338 O O . TYR A 1 445 ? 8.603 -4.629 -24.721 1.00 96.25 445 TYR A O 1
ATOM 3346 N N . ASP A 1 446 ? 10.752 -4.049 -24.443 1.00 93.56 446 ASP A N 1
ATOM 3347 C CA . ASP A 1 446 ? 10.892 -4.610 -23.082 1.00 93.56 446 ASP A CA 1
ATOM 3348 C C . ASP A 1 446 ? 10.618 -3.574 -21.974 1.00 93.56 446 ASP A C 1
ATOM 3350 O O . ASP A 1 446 ? 10.777 -3.856 -20.780 1.00 93.56 446 ASP A O 1
ATOM 3354 N N . TYR A 1 447 ? 10.284 -2.344 -22.370 1.00 86.19 447 TYR A N 1
ATOM 3355 C CA . TYR A 1 447 ? 9.909 -1.235 -21.497 1.00 86.19 447 TYR A CA 1
ATOM 3356 C C . TYR A 1 447 ? 9.172 -0.144 -22.292 1.00 86.19 447 TYR A C 1
ATOM 3358 O O . TYR A 1 447 ? 9.375 -0.003 -23.500 1.00 86.19 447 TYR A O 1
ATOM 3366 N N . GLU A 1 448 ? 8.327 0.635 -21.607 1.00 87.69 448 GLU A N 1
ATOM 3367 C CA . GLU A 1 448 ? 7.468 1.679 -22.200 1.00 87.69 448 GLU A CA 1
ATOM 3368 C C . GLU A 1 448 ? 8.250 2.731 -23.010 1.00 87.69 448 GLU A C 1
ATOM 3370 O O . GLU A 1 448 ? 7.865 3.057 -24.133 1.00 87.69 448 GLU A O 1
ATOM 3375 N N . ASP A 1 449 ? 9.362 3.249 -22.479 1.00 86.44 449 ASP A N 1
ATOM 3376 C CA . ASP A 1 449 ? 10.105 4.333 -23.137 1.00 86.44 449 ASP A CA 1
ATOM 3377 C C . ASP A 1 449 ? 10.760 3.906 -24.461 1.00 86.44 449 ASP A C 1
ATOM 3379 O O . ASP A 1 449 ? 10.821 4.713 -25.385 1.00 86.44 449 ASP A O 1
ATOM 3383 N N . ALA A 1 450 ? 11.139 2.631 -24.622 1.00 89.38 450 ALA A N 1
ATOM 3384 C CA . ALA A 1 450 ? 11.697 2.119 -25.880 1.00 89.38 450 ALA A CA 1
ATOM 3385 C C . ALA A 1 450 ? 10.728 2.314 -27.054 1.00 89.38 450 ALA A C 1
ATOM 3387 O O . ALA A 1 450 ? 11.131 2.632 -28.176 1.00 89.38 450 ALA A O 1
ATOM 3388 N N . PHE A 1 451 ? 9.436 2.118 -26.780 1.00 89.94 451 PHE A N 1
ATOM 3389 C CA . PHE A 1 451 ? 8.379 2.320 -27.756 1.00 89.94 451 PHE A CA 1
ATOM 3390 C C . PHE A 1 451 ? 8.230 3.803 -28.115 1.00 89.94 451 PHE A C 1
ATOM 3392 O O . PHE A 1 451 ? 8.120 4.144 -29.293 1.00 89.94 451 PHE A O 1
ATOM 3399 N N . ILE A 1 452 ? 8.262 4.690 -27.116 1.00 85.81 452 ILE A N 1
ATOM 3400 C CA . ILE A 1 452 ? 8.146 6.137 -27.335 1.00 85.81 452 ILE A CA 1
ATOM 3401 C C . ILE A 1 452 ? 9.309 6.653 -28.179 1.00 85.81 452 ILE A C 1
ATOM 3403 O O . ILE A 1 452 ? 9.079 7.339 -29.170 1.00 85.81 452 ILE A O 1
ATOM 3407 N N . GLU A 1 453 ? 10.540 6.264 -27.854 1.00 89.00 453 GLU A N 1
ATOM 3408 C CA . GLU A 1 453 ? 11.717 6.659 -28.629 1.00 89.00 453 GLU A CA 1
ATOM 3409 C C . GLU A 1 453 ? 11.645 6.151 -30.084 1.00 89.00 453 GLU A C 1
ATOM 3411 O O . GLU A 1 453 ? 12.061 6.843 -31.013 1.00 89.00 453 GLU A O 1
ATOM 3416 N N . SER A 1 454 ? 11.098 4.950 -30.314 1.00 88.38 454 SER A N 1
ATOM 3417 C CA . SER A 1 454 ? 10.874 4.416 -31.668 1.00 88.38 454 SER A CA 1
ATOM 3418 C C . SER A 1 454 ? 9.836 5.230 -32.449 1.00 88.38 454 SER A C 1
ATOM 3420 O O . SER A 1 454 ? 10.011 5.485 -33.646 1.00 88.38 454 SER A O 1
ATOM 3422 N N . LEU A 1 455 ? 8.781 5.690 -31.769 1.00 84.50 455 LEU A N 1
ATOM 3423 C CA . LEU A 1 455 ? 7.768 6.564 -32.353 1.00 84.50 455 LEU A CA 1
ATOM 3424 C C . LEU A 1 455 ? 8.345 7.946 -32.703 1.00 84.50 455 LEU A C 1
ATOM 3426 O O . LEU A 1 455 ? 8.089 8.444 -33.796 1.00 84.50 455 LEU A O 1
ATOM 3430 N N . GLU A 1 456 ? 9.165 8.534 -31.828 1.00 84.69 456 GLU A N 1
ATOM 3431 C CA . GLU A 1 456 ? 9.856 9.813 -32.065 1.00 84.69 456 GLU A CA 1
ATOM 3432 C C . GLU A 1 456 ? 10.817 9.749 -33.260 1.00 84.69 456 GLU A C 1
ATOM 3434 O O . GLU A 1 456 ? 10.940 10.712 -34.018 1.00 84.69 456 GLU A O 1
ATOM 3439 N N . ARG A 1 457 ? 11.458 8.594 -33.479 1.00 88.12 457 ARG A N 1
ATOM 3440 C CA . ARG A 1 457 ? 12.302 8.336 -34.657 1.00 88.12 457 ARG A CA 1
ATOM 3441 C C . ARG A 1 457 ? 11.510 8.050 -35.939 1.00 88.12 457 ARG A C 1
ATOM 3443 O O . ARG A 1 457 ? 12.118 7.895 -36.997 1.00 88.12 457 ARG A O 1
ATOM 3450 N N . GLY A 1 458 ? 10.178 7.974 -35.873 1.00 84.19 458 GLY A N 1
ATOM 3451 C CA . GLY A 1 458 ? 9.320 7.710 -37.030 1.00 84.19 458 GLY A CA 1
ATOM 3452 C C . GLY A 1 458 ? 9.461 6.292 -37.592 1.00 84.19 458 GLY A C 1
ATOM 3453 O O . GLY A 1 458 ? 9.256 6.078 -38.787 1.00 84.19 458 GLY A O 1
ATOM 3454 N N . GLU A 1 459 ? 9.832 5.315 -36.759 1.00 86.38 459 GLU A N 1
ATOM 3455 C CA . GLU A 1 459 ? 10.033 3.931 -37.207 1.00 86.38 459 GLU A CA 1
ATOM 3456 C C . GLU A 1 459 ? 8.720 3.180 -37.475 1.00 86.38 459 GLU A C 1
ATOM 3458 O O . GLU A 1 459 ? 8.739 2.142 -38.136 1.00 86.38 459 GLU A O 1
ATOM 3463 N N . ILE A 1 460 ? 7.594 3.675 -36.951 1.00 86.50 460 ILE A N 1
ATOM 3464 C CA . ILE A 1 460 ? 6.253 3.135 -37.196 1.00 86.50 460 ILE A CA 1
ATOM 3465 C C . ILE A 1 460 ? 5.575 4.009 -38.243 1.00 86.50 460 ILE A C 1
ATOM 3467 O O . ILE A 1 460 ? 5.345 5.200 -38.022 1.00 86.50 460 ILE A O 1
ATOM 3471 N N . LYS A 1 461 ? 5.258 3.419 -39.395 1.00 83.81 461 LYS A N 1
ATOM 3472 C CA . LYS A 1 461 ? 4.740 4.152 -40.549 1.00 83.81 461 LYS A CA 1
ATOM 3473 C C . LYS A 1 461 ? 3.229 4.022 -40.665 1.00 83.81 461 LYS A C 1
ATOM 3475 O O . LYS A 1 461 ? 2.655 2.948 -40.506 1.00 83.81 461 LYS A O 1
ATOM 3480 N N . LYS A 1 462 ? 2.588 5.131 -41.025 1.00 86.50 462 LYS A N 1
ATOM 3481 C CA . LYS A 1 462 ? 1.165 5.158 -41.364 1.00 86.50 462 LYS A CA 1
ATOM 3482 C C . LYS A 1 462 ? 0.889 4.255 -42.572 1.00 86.50 462 LYS A C 1
ATOM 3484 O O . LYS A 1 462 ? 1.616 4.319 -43.561 1.00 86.50 462 LYS A O 1
ATOM 3489 N N . GLY A 1 463 ? -0.170 3.452 -42.496 1.00 84.62 463 GLY A N 1
ATOM 3490 C CA . GLY A 1 463 ? -0.549 2.468 -43.515 1.00 84.62 463 GLY A CA 1
ATOM 3491 C C . GLY A 1 463 ? 0.112 1.086 -43.394 1.00 84.62 463 GLY A C 1
ATOM 3492 O O . GLY A 1 463 ? -0.347 0.158 -44.058 1.00 84.62 463 GLY A O 1
ATOM 3493 N N . GLU A 1 464 ? 1.130 0.906 -42.545 1.00 90.00 464 GLU A N 1
ATOM 3494 C CA . GLU A 1 464 ? 1.722 -0.409 -42.252 1.00 90.00 464 GLU A CA 1
ATOM 3495 C C . GLU A 1 464 ? 1.078 -1.006 -40.989 1.00 90.00 464 GLU A C 1
ATOM 3497 O O . GLU A 1 464 ? 1.176 -0.431 -39.904 1.00 90.00 464 GLU A O 1
ATOM 3502 N N . LYS A 1 465 ? 0.422 -2.172 -41.107 1.00 93.62 465 LYS A N 1
ATOM 3503 C CA . LYS A 1 465 ? -0.212 -2.835 -39.955 1.00 93.62 465 LYS A CA 1
ATOM 3504 C C . LYS A 1 465 ? 0.837 -3.408 -39.008 1.00 93.62 465 LYS A C 1
ATOM 3506 O O . LYS A 1 465 ? 1.468 -4.424 -39.300 1.00 93.62 465 LYS A O 1
ATOM 3511 N N . THR A 1 466 ? 0.988 -2.762 -37.856 1.00 95.12 466 THR A N 1
ATOM 3512 C CA . THR A 1 466 ? 1.990 -3.114 -36.844 1.00 95.12 466 THR A CA 1
ATOM 3513 C C . THR A 1 466 ? 1.309 -3.536 -35.547 1.00 95.12 466 THR A C 1
ATOM 3515 O O . THR A 1 466 ? 0.424 -2.843 -35.047 1.00 95.12 466 THR A O 1
ATOM 3518 N N . VAL A 1 467 ? 1.740 -4.659 -34.974 1.00 95.88 467 VAL A N 1
ATOM 3519 C CA . VAL A 1 467 ? 1.343 -5.089 -33.628 1.00 95.88 467 VAL A CA 1
ATOM 3520 C C . VAL A 1 467 ? 2.486 -4.767 -32.676 1.00 95.88 467 VAL A C 1
ATOM 3522 O O . VAL A 1 467 ? 3.511 -5.443 -32.648 1.00 95.88 467 VAL A O 1
ATOM 3525 N N . VAL A 1 468 ? 2.331 -3.699 -31.908 1.00 95.75 468 VAL A N 1
ATOM 3526 C CA . VAL A 1 468 ? 3.312 -3.283 -30.909 1.00 95.75 468 VAL A CA 1
ATOM 3527 C C . VAL A 1 468 ? 3.110 -4.107 -29.646 1.00 95.75 468 VAL A C 1
ATOM 3529 O O . VAL A 1 468 ? 2.011 -4.145 -29.093 1.00 95.75 468 VAL A O 1
ATOM 3532 N N . ILE A 1 469 ? 4.181 -4.733 -29.168 1.00 96.75 469 ILE A N 1
ATOM 3533 C CA . ILE A 1 469 ? 4.170 -5.553 -27.956 1.00 96.75 469 ILE A CA 1
ATOM 3534 C C . ILE A 1 469 ? 5.080 -4.909 -26.926 1.00 96.75 469 ILE A C 1
ATOM 3536 O O . ILE A 1 469 ? 6.284 -4.822 -27.143 1.00 96.75 469 ILE A O 1
ATOM 3540 N N . ILE A 1 470 ? 4.513 -4.493 -25.798 1.00 96.44 470 ILE A N 1
ATOM 3541 C CA . ILE A 1 470 ? 5.275 -3.992 -24.652 1.00 96.44 470 ILE A CA 1
ATOM 3542 C C . ILE A 1 470 ? 5.229 -5.068 -23.568 1.00 96.44 470 ILE A C 1
ATOM 3544 O O . ILE A 1 470 ? 4.167 -5.327 -22.999 1.00 96.44 470 ILE A O 1
ATOM 3548 N N . ARG A 1 471 ? 6.357 -5.732 -23.317 1.00 95.56 471 ARG A N 1
ATOM 3549 C CA . ARG A 1 471 ? 6.466 -6.890 -22.415 1.00 95.56 471 ARG A CA 1
ATOM 3550 C C . ARG A 1 471 ? 7.295 -6.580 -21.172 1.00 95.56 471 ARG A C 1
ATOM 3552 O O . ARG A 1 471 ? 8.037 -5.604 -21.141 1.00 95.56 471 ARG A O 1
ATOM 3559 N N . TYR A 1 472 ? 7.201 -7.458 -20.171 1.00 95.81 472 TYR A N 1
ATOM 3560 C CA . TYR A 1 472 ? 7.811 -7.271 -18.849 1.00 95.81 472 TYR A CA 1
ATOM 3561 C C . TYR A 1 472 ? 7.258 -6.043 -18.118 1.00 95.81 472 TYR A C 1
ATOM 3563 O O . TYR A 1 472 ? 7.976 -5.397 -17.352 1.00 95.81 472 TYR A O 1
ATOM 3571 N N . GLU A 1 473 ? 5.977 -5.753 -18.342 1.00 96.25 473 GLU A N 1
ATOM 3572 C CA . GLU A 1 473 ? 5.205 -4.735 -17.632 1.00 96.25 473 GLU A CA 1
ATOM 3573 C C . GLU A 1 473 ? 4.025 -5.353 -16.864 1.00 96.25 473 GLU A C 1
ATOM 3575 O O . GLU A 1 473 ? 3.154 -4.641 -16.372 1.00 96.25 473 GLU A O 1
ATOM 3580 N N . GLY A 1 474 ? 4.005 -6.681 -16.706 1.00 96.62 474 GLY A N 1
ATOM 3581 C CA . GLY A 1 474 ? 3.030 -7.403 -15.889 1.00 96.62 474 GLY A CA 1
ATOM 3582 C C . GLY A 1 474 ? 3.187 -7.210 -14.371 1.00 96.62 474 GLY A C 1
ATOM 3583 O O . GLY A 1 474 ? 4.032 -6.430 -13.904 1.00 96.62 474 GLY A O 1
ATOM 3584 N N . PRO A 1 475 ? 2.353 -7.893 -13.561 1.00 95.88 475 PRO A N 1
ATOM 3585 C CA . PRO A 1 475 ? 2.383 -7.799 -12.100 1.00 95.88 475 PRO A CA 1
ATOM 3586 C C . PRO A 1 475 ? 3.767 -8.027 -11.492 1.00 95.88 475 PRO A C 1
ATOM 3588 O O . PRO A 1 475 ? 4.188 -7.256 -10.623 1.00 95.88 475 PRO A O 1
ATOM 3591 N N . LYS A 1 476 ? 4.502 -9.031 -11.970 1.00 95.19 476 LYS A N 1
ATOM 3592 C CA . LYS A 1 476 ? 5.848 -9.354 -11.491 1.00 95.19 476 LYS A CA 1
ATOM 3593 C C . LYS A 1 476 ? 6.945 -8.749 -12.368 1.00 95.19 476 LYS A C 1
ATOM 3595 O O . LYS A 1 476 ? 7.990 -8.360 -11.845 1.00 95.19 476 LYS A O 1
ATOM 3600 N N . GLY A 1 477 ? 6.713 -8.664 -13.678 1.00 94.00 477 GLY A N 1
ATOM 3601 C CA . GLY A 1 477 ? 7.689 -8.212 -14.671 1.00 94.00 477 GLY A CA 1
ATOM 3602 C C . GLY A 1 477 ? 7.974 -6.719 -14.593 1.00 94.00 477 GLY A C 1
ATOM 3603 O O . GLY A 1 477 ? 9.136 -6.311 -14.671 1.00 94.00 477 GLY A O 1
ATOM 3604 N N . GLY A 1 478 ? 6.923 -5.926 -14.353 1.00 93.44 478 GLY A N 1
ATOM 3605 C CA . GLY A 1 478 ? 7.040 -4.489 -14.161 1.00 93.44 478 GLY A CA 1
ATOM 3606 C C . GLY A 1 478 ? 8.035 -4.167 -13.040 1.00 93.44 478 GLY A C 1
ATOM 3607 O O . GLY A 1 478 ? 9.089 -3.585 -13.299 1.00 93.44 478 GLY A O 1
ATOM 3608 N N . PRO A 1 479 ? 7.800 -4.587 -11.786 1.00 93.25 479 PRO A N 1
ATOM 3609 C CA . PRO A 1 479 ? 6.571 -5.110 -11.182 1.00 93.25 479 PRO A CA 1
ATOM 3610 C C . PRO A 1 479 ? 5.520 -4.017 -10.939 1.00 93.25 479 PRO A C 1
ATOM 3612 O O . PRO A 1 479 ? 5.771 -2.833 -11.160 1.00 93.25 479 PRO A O 1
ATOM 3615 N N . GLY A 1 480 ? 4.347 -4.419 -10.447 1.00 94.44 480 GLY A N 1
ATOM 3616 C CA . GLY A 1 480 ? 3.246 -3.511 -10.116 1.00 94.44 480 GLY A CA 1
ATOM 3617 C C . GLY A 1 480 ? 2.278 -3.255 -11.266 1.00 94.44 480 GLY A C 1
ATOM 3618 O O . GLY A 1 480 ? 1.390 -2.419 -11.120 1.00 94.44 480 GLY A O 1
ATOM 3619 N N . MET A 1 481 ? 2.434 -3.973 -12.385 1.00 96.88 481 MET A N 1
ATOM 3620 C CA . MET A 1 481 ? 1.556 -3.901 -13.551 1.00 96.88 481 MET A CA 1
ATOM 3621 C C . MET A 1 481 ? 1.240 -2.443 -13.954 1.00 96.88 481 MET A C 1
ATOM 3623 O O . MET A 1 481 ? 0.085 -2.015 -13.825 1.00 96.88 481 MET A O 1
ATOM 3627 N N . PRO A 1 482 ? 2.242 -1.610 -14.303 1.00 94.69 482 PRO A N 1
ATOM 3628 C CA . PRO A 1 482 ? 2.026 -0.190 -14.565 1.00 94.69 482 PRO A CA 1
ATOM 3629 C C . PRO A 1 482 ? 0.971 0.058 -15.650 1.00 94.69 482 PRO A C 1
ATOM 3631 O O . PRO A 1 482 ? 0.784 -0.735 -16.573 1.00 94.69 482 PRO A O 1
ATOM 3634 N N . GLU A 1 483 ? 0.246 1.167 -15.497 1.00 89.94 483 GLU A N 1
ATOM 3635 C CA . GLU A 1 483 ? -0.714 1.636 -16.492 1.00 89.94 483 GLU A CA 1
ATOM 3636 C C . GLU A 1 483 ? -0.021 2.567 -17.484 1.00 89.94 483 GLU A C 1
ATOM 3638 O O . GLU A 1 483 ? 0.520 3.599 -17.099 1.00 89.94 483 GLU A O 1
ATOM 3643 N N . MET A 1 484 ? -0.049 2.200 -18.760 1.00 87.19 484 MET A N 1
ATOM 3644 C CA . MET A 1 484 ? 0.615 2.925 -19.836 1.00 87.19 484 MET A CA 1
ATOM 3645 C C . MET A 1 484 ? -0.412 3.751 -20.611 1.00 87.19 484 MET A C 1
ATOM 3647 O O . MET A 1 484 ? -1.185 3.223 -21.412 1.00 87.19 484 MET A O 1
ATOM 3651 N N . LEU A 1 485 ? -0.449 5.061 -20.355 1.00 79.81 485 LEU A N 1
ATOM 3652 C CA . LEU A 1 485 ? -1.250 6.028 -21.125 1.00 79.81 485 LEU A CA 1
ATOM 3653 C C . LEU A 1 485 ? -0.412 6.773 -22.171 1.00 79.81 485 LEU A C 1
ATOM 3655 O O . LEU A 1 485 ? -0.951 7.226 -23.184 1.00 79.81 485 LEU A O 1
ATOM 3659 N N . LYS A 1 486 ? 0.895 6.928 -21.927 1.00 78.88 486 LYS A N 1
ATOM 3660 C CA . LYS A 1 486 ? 1.806 7.676 -22.801 1.00 78.88 486 LYS A CA 1
ATOM 3661 C C . LYS A 1 486 ? 1.878 7.024 -24.197 1.00 78.88 486 LYS A C 1
ATOM 3663 O O . LYS A 1 486 ? 1.631 7.748 -25.160 1.00 78.88 486 LYS A O 1
ATOM 3668 N N . PRO A 1 487 ? 2.049 5.690 -24.344 1.00 82.38 487 PRO A N 1
ATOM 3669 C CA . PRO A 1 487 ? 1.989 5.004 -25.632 1.00 82.38 487 PRO A CA 1
ATOM 3670 C C . PRO A 1 487 ? 0.689 5.217 -26.400 1.00 82.38 487 PRO A C 1
ATOM 3672 O O . PRO A 1 487 ? 0.709 5.612 -27.564 1.00 82.38 487 PRO A O 1
ATOM 3675 N N . SER A 1 488 ? -0.454 4.990 -25.750 1.00 80.25 488 SER A N 1
ATOM 3676 C CA . SER A 1 488 ? -1.753 5.046 -26.420 1.00 80.25 488 SER A CA 1
ATOM 3677 C C . SER A 1 488 ? -2.117 6.476 -26.833 1.00 80.25 488 SER A C 1
ATOM 3679 O O . SER A 1 488 ? -2.606 6.700 -27.942 1.00 80.25 488 SER A O 1
ATOM 3681 N N . SER A 1 489 ? -1.792 7.464 -25.993 1.00 76.31 489 SER A N 1
ATOM 3682 C CA . SER A 1 489 ? -1.981 8.885 -26.306 1.00 76.31 489 SER A CA 1
ATOM 3683 C C . SER A 1 489 ? -1.043 9.363 -27.415 1.00 76.31 489 SER A C 1
ATOM 3685 O O . SER A 1 489 ? -1.467 10.141 -28.268 1.00 76.31 489 SER A O 1
ATOM 3687 N N . ALA A 1 490 ? 0.205 8.884 -27.444 1.00 78.44 490 ALA A N 1
ATOM 3688 C CA . ALA A 1 490 ? 1.173 9.254 -28.472 1.00 78.44 490 ALA A CA 1
ATOM 3689 C C . ALA A 1 490 ? 0.783 8.704 -29.854 1.00 78.44 490 ALA A C 1
ATOM 3691 O O . ALA A 1 490 ? 0.811 9.449 -30.830 1.00 78.44 490 ALA A O 1
ATOM 3692 N N . ILE A 1 491 ? 0.312 7.452 -29.937 1.00 82.06 491 ILE A N 1
ATOM 3693 C CA . ILE A 1 491 ? -0.239 6.866 -31.175 1.00 82.06 491 ILE A CA 1
ATOM 3694 C C . ILE A 1 491 ? -1.430 7.681 -31.689 1.00 82.06 491 ILE A C 1
ATOM 3696 O O . ILE A 1 491 ? -1.534 7.944 -32.889 1.00 82.06 491 ILE A O 1
ATOM 3700 N N . MET A 1 492 ? -2.329 8.089 -30.787 1.00 79.69 492 MET A N 1
ATOM 3701 C CA . MET A 1 492 ? -3.494 8.903 -31.143 1.00 79.69 492 MET A CA 1
ATOM 3702 C C . MET A 1 492 ? -3.092 10.291 -31.634 1.00 79.69 492 MET A C 1
ATOM 3704 O O . MET A 1 492 ? -3.563 10.716 -32.687 1.00 79.69 492 MET A O 1
ATOM 3708 N N . GLY A 1 493 ? -2.185 10.965 -30.922 1.00 75.38 493 GLY A N 1
ATOM 3709 C CA . GLY A 1 493 ? -1.630 12.254 -31.337 1.00 75.38 493 GLY A CA 1
ATOM 3710 C C . GLY A 1 493 ? -0.928 12.183 -32.697 1.00 75.38 493 GLY A C 1
ATOM 3711 O O . GLY A 1 493 ? -1.094 13.087 -33.511 1.00 75.38 493 GLY A O 1
ATOM 3712 N N . ALA A 1 494 ? -0.233 11.074 -32.977 1.00 76.31 494 ALA A N 1
ATOM 3713 C CA . ALA A 1 494 ? 0.433 10.792 -34.251 1.00 76.31 494 ALA A CA 1
ATOM 3714 C C . ALA A 1 494 ? -0.518 10.351 -35.386 1.00 76.31 494 ALA A C 1
ATOM 3716 O O . ALA A 1 494 ? -0.088 10.202 -36.529 1.00 76.31 494 ALA A O 1
ATOM 3717 N N . GLY A 1 495 ? -1.807 10.130 -35.104 1.00 81.12 495 GLY A N 1
ATOM 3718 C CA . GLY A 1 495 ? -2.786 9.694 -36.104 1.00 81.12 495 GLY A CA 1
ATOM 3719 C C . GLY A 1 495 ? -2.589 8.254 -36.599 1.00 81.12 495 GLY A C 1
ATOM 3720 O O . GLY A 1 495 ? -2.973 7.947 -37.728 1.00 81.12 495 GLY A O 1
ATOM 3721 N N . LEU A 1 496 ? -2.003 7.382 -35.768 1.00 84.38 496 LEU A N 1
ATOM 3722 C CA . LEU A 1 496 ? -1.688 5.977 -36.074 1.00 84.38 496 LEU A CA 1
ATOM 3723 C C . LEU A 1 496 ? -2.713 4.973 -35.509 1.00 84.38 496 LEU A C 1
ATOM 3725 O O . LEU A 1 496 ? -2.536 3.764 -35.634 1.00 84.38 496 LEU A O 1
ATOM 3729 N N . GLY A 1 497 ? -3.802 5.448 -34.896 1.00 81.31 497 GLY A N 1
ATOM 3730 C CA . GLY A 1 497 ? -4.744 4.609 -34.137 1.00 81.31 497 GLY A CA 1
ATOM 3731 C C . GLY A 1 497 ? -5.468 3.502 -34.919 1.00 81.31 497 GLY A C 1
ATOM 3732 O O . GLY A 1 497 ? -6.009 2.596 -34.296 1.00 81.31 497 GLY A O 1
ATOM 3733 N N . GLN A 1 498 ? -5.491 3.553 -36.257 1.00 83.00 498 GLN A N 1
ATOM 3734 C CA . GLN A 1 498 ? -6.044 2.480 -37.103 1.00 83.00 498 GLN A CA 1
ATOM 3735 C C . GLN A 1 498 ? -4.978 1.528 -37.663 1.00 83.00 498 GLN A C 1
ATOM 3737 O O . GLN A 1 498 ? -5.320 0.469 -38.188 1.00 83.00 498 GLN A O 1
ATOM 3742 N N . ASP A 1 499 ? -3.699 1.890 -37.580 1.00 88.94 499 ASP A N 1
ATOM 3743 C CA . ASP A 1 499 ? -2.584 1.143 -38.175 1.00 88.94 499 ASP A CA 1
ATOM 3744 C C . ASP A 1 499 ? -1.760 0.375 -37.143 1.00 88.94 499 ASP A C 1
ATOM 3746 O O . ASP A 1 499 ? -0.990 -0.510 -37.511 1.00 88.94 499 ASP A O 1
ATOM 3750 N N . VAL A 1 500 ? -1.955 0.672 -35.857 1.00 91.50 500 VAL A N 1
ATOM 3751 C CA . VAL A 1 500 ? -1.221 0.056 -34.753 1.00 91.50 500 VAL A CA 1
ATOM 3752 C C . VAL A 1 500 ? -2.183 -0.595 -33.766 1.00 91.50 500 VAL A C 1
ATOM 3754 O O . VAL A 1 500 ? -3.100 0.056 -33.265 1.00 91.50 500 VAL A O 1
ATOM 3757 N N . ALA A 1 501 ? -1.931 -1.863 -33.447 1.00 92.62 501 ALA A N 1
ATOM 3758 C CA . ALA A 1 501 ? -2.488 -2.532 -32.274 1.00 92.62 501 ALA A CA 1
ATOM 3759 C C . ALA A 1 501 ? -1.442 -2.553 -31.152 1.00 92.62 501 ALA A C 1
ATOM 3761 O O . ALA A 1 501 ? -0.254 -2.727 -31.423 1.00 92.62 501 ALA A O 1
ATOM 3762 N N . LEU A 1 502 ? -1.872 -2.387 -29.901 1.00 93.25 502 LEU A N 1
ATOM 3763 C CA . LEU A 1 502 ? -1.009 -2.424 -28.722 1.00 93.25 502 LEU A CA 1
ATOM 3764 C C . LEU A 1 502 ? -1.366 -3.619 -27.838 1.00 93.25 502 LEU A C 1
ATOM 3766 O O . LEU A 1 502 ? -2.501 -3.742 -27.374 1.00 93.25 502 LEU A O 1
ATOM 3770 N N . LEU A 1 503 ? -0.369 -4.458 -27.567 1.00 95.88 503 LEU A N 1
ATOM 3771 C CA . LEU A 1 503 ? -0.457 -5.631 -26.704 1.00 95.88 503 LEU A CA 1
ATOM 3772 C C . LEU A 1 503 ? 0.515 -5.501 -25.530 1.00 95.88 503 LEU A C 1
ATOM 3774 O O . LEU A 1 503 ? 1.660 -5.083 -25.706 1.00 95.88 503 LEU A O 1
ATOM 3778 N N . THR A 1 504 ? 0.082 -5.882 -24.329 1.00 96.94 504 THR A N 1
ATOM 3779 C CA . THR A 1 504 ? 0.961 -5.901 -23.152 1.00 96.94 504 THR A CA 1
ATOM 3780 C C . THR A 1 504 ? 0.516 -6.891 -22.073 1.00 96.94 504 THR A C 1
ATOM 3782 O O . THR A 1 504 ? -0.672 -7.177 -21.909 1.00 96.94 504 THR A O 1
ATOM 3785 N N . ASP A 1 505 ? 1.478 -7.380 -21.291 1.00 97.06 505 ASP A N 1
ATOM 3786 C CA . ASP A 1 505 ? 1.233 -8.045 -20.008 1.00 97.06 505 ASP A CA 1
ATOM 3787 C C . ASP A 1 505 ? 0.917 -7.050 -18.867 1.00 97.06 505 ASP A C 1
ATOM 3789 O O . ASP A 1 505 ? 0.384 -7.451 -17.831 1.00 97.06 505 ASP A O 1
ATOM 3793 N N . GLY A 1 506 ? 1.167 -5.751 -19.073 1.00 95.62 506 GLY A N 1
ATOM 3794 C CA . GLY A 1 506 ? 0.752 -4.644 -18.209 1.00 95.62 506 GLY A CA 1
ATOM 3795 C C . GLY A 1 506 ? -0.688 -4.169 -18.439 1.00 95.62 506 GLY A C 1
ATOM 3796 O O . GLY A 1 506 ? -1.582 -4.954 -18.770 1.00 95.62 506 GLY A O 1
ATOM 3797 N N . ARG A 1 507 ? -0.945 -2.867 -18.245 1.00 93.81 507 ARG A N 1
ATOM 3798 C CA . ARG A 1 507 ? -2.281 -2.257 -18.405 1.00 93.81 507 ARG A CA 1
ATOM 3799 C C . ARG A 1 507 ? -2.222 -1.064 -19.353 1.00 93.81 507 ARG A C 1
ATOM 3801 O O . ARG A 1 507 ? -1.284 -0.278 -19.288 1.00 93.81 507 ARG A O 1
ATOM 3808 N N . PHE A 1 508 ? -3.255 -0.879 -20.171 1.00 86.56 508 PHE A N 1
ATOM 3809 C CA . PHE A 1 508 ? -3.456 0.364 -20.919 1.00 86.56 508 PHE A CA 1
ATOM 3810 C C . PHE A 1 508 ? -4.493 1.234 -20.229 1.00 86.56 508 PHE A C 1
ATOM 3812 O O . PHE A 1 508 ? -5.503 0.735 -19.726 1.00 86.56 508 PHE A O 1
ATOM 3819 N N . SER A 1 509 ? -4.254 2.542 -20.232 1.00 70.62 509 SER A N 1
ATOM 3820 C CA . SER A 1 509 ? -5.243 3.477 -19.719 1.00 70.62 509 SER A CA 1
ATOM 3821 C C . SER A 1 509 ? -6.395 3.628 -20.705 1.00 70.62 509 SER A C 1
ATOM 3823 O O . SER A 1 509 ? -6.191 3.731 -21.913 1.00 70.62 509 SER A O 1
ATOM 3825 N N . GLY A 1 510 ? -7.628 3.664 -20.197 1.00 59.28 510 GLY A N 1
ATOM 3826 C CA . GLY A 1 510 ? -8.838 3.648 -21.025 1.00 59.28 510 GLY A CA 1
ATOM 3827 C C . GLY A 1 510 ? -9.014 4.848 -21.969 1.00 59.28 510 GLY A C 1
ATOM 3828 O O . GLY A 1 510 ? -9.974 4.855 -22.731 1.00 59.28 510 GLY A O 1
ATOM 3829 N N . GLY A 1 511 ? -8.133 5.854 -21.924 1.00 54.62 511 GLY A N 1
ATOM 3830 C CA . GLY A 1 511 ? -8.205 7.139 -22.634 1.00 54.62 511 GLY A CA 1
ATOM 3831 C C . GLY A 1 511 ? -8.000 7.121 -24.154 1.00 54.62 511 GLY A C 1
ATOM 3832 O O . GLY A 1 511 ? -7.748 8.177 -24.732 1.00 54.62 511 GLY A O 1
ATOM 3833 N N . SER A 1 512 ? -8.034 5.967 -24.819 1.00 60.28 512 SER A N 1
ATOM 3834 C CA . SER A 1 512 ? -7.646 5.846 -26.231 1.00 60.28 512 SER A CA 1
ATOM 3835 C C . SER A 1 512 ? -8.545 4.854 -26.985 1.00 60.28 512 SER A C 1
ATOM 3837 O O . SER A 1 512 ? -9.171 3.986 -26.382 1.00 60.28 512 SER A O 1
ATOM 3839 N N . HIS A 1 513 ? -8.655 5.019 -28.305 1.00 65.81 513 HIS A N 1
ATOM 3840 C CA . HIS A 1 513 ? -9.403 4.128 -29.205 1.00 65.81 513 HIS A CA 1
ATOM 3841 C C . HIS A 1 513 ? -8.460 3.086 -29.859 1.00 65.81 513 HIS A C 1
ATOM 3843 O O . HIS A 1 513 ? -7.246 3.199 -29.723 1.00 65.81 513 HIS A O 1
ATOM 3849 N N . GLY A 1 514 ? -8.967 2.070 -30.561 1.00 76.38 514 GLY A N 1
ATOM 3850 C CA . GLY A 1 514 ? -8.119 1.056 -31.220 1.00 76.38 514 GLY A CA 1
ATOM 3851 C C . GLY A 1 514 ? -7.982 -0.263 -30.448 1.00 76.38 514 GLY A C 1
ATOM 3852 O O . GLY A 1 514 ? -8.522 -0.415 -29.354 1.00 76.38 514 GLY A O 1
ATOM 3853 N N . PHE A 1 515 ? -7.243 -1.220 -31.022 1.00 86.56 515 PHE A N 1
ATOM 3854 C CA . PHE A 1 515 ? -6.948 -2.512 -30.388 1.00 86.56 515 PHE A CA 1
ATOM 3855 C C . PHE A 1 515 ? -5.897 -2.342 -29.285 1.00 86.56 515 PHE A C 1
ATOM 3857 O O . PHE A 1 515 ? -4.700 -2.495 -29.517 1.00 86.56 515 PHE A O 1
ATOM 3864 N N . LEU A 1 516 ? -6.363 -1.991 -28.086 1.00 89.44 516 LEU A N 1
ATOM 3865 C CA . LEU A 1 516 ? -5.554 -1.830 -26.878 1.00 89.44 516 LEU A CA 1
ATOM 3866 C C . LEU A 1 516 ? -5.866 -2.982 -25.926 1.00 89.44 516 LEU A C 1
ATOM 3868 O O . LEU A 1 516 ? -6.907 -2.984 -25.260 1.00 89.44 516 LEU A O 1
ATOM 3872 N N . ILE A 1 517 ? -4.986 -3.977 -25.886 1.00 93.38 517 ILE A N 1
ATOM 3873 C CA . ILE A 1 517 ? -5.214 -5.210 -25.134 1.00 93.38 517 ILE A CA 1
ATOM 3874 C C . ILE A 1 517 ? -4.120 -5.358 -24.084 1.00 93.38 517 ILE A C 1
ATOM 3876 O O . ILE A 1 517 ? -2.939 -5.504 -24.396 1.00 93.38 517 ILE A O 1
ATOM 3880 N N . GLY A 1 518 ? -4.534 -5.307 -22.822 1.00 95.19 518 GLY A N 1
ATOM 3881 C CA . GLY A 1 518 ? -3.659 -5.524 -21.678 1.00 95.19 518 GLY A CA 1
ATOM 3882 C C . GLY A 1 518 ? -3.962 -6.842 -20.982 1.00 95.19 518 GLY A C 1
ATOM 3883 O O . GLY A 1 518 ? -4.808 -7.628 -21.415 1.00 95.19 518 GLY A O 1
ATOM 3884 N N . HIS A 1 519 ? -3.318 -7.042 -19.836 1.00 96.94 519 HIS A N 1
ATOM 3885 C CA . HIS A 1 519 ? -3.571 -8.175 -18.948 1.00 96.94 519 HIS A CA 1
ATOM 3886 C C . HIS A 1 519 ? -3.278 -9.528 -19.611 1.00 96.94 519 HIS A C 1
ATOM 3888 O O . HIS A 1 519 ? -3.942 -10.508 -19.289 1.00 96.94 519 HIS A O 1
ATOM 3894 N N . ILE A 1 520 ? -2.334 -9.595 -20.554 1.00 98.31 520 ILE A N 1
ATOM 3895 C CA . ILE A 1 520 ? -1.975 -10.860 -21.203 1.00 98.31 520 ILE A CA 1
ATOM 3896 C C . ILE A 1 520 ? -1.379 -11.821 -20.166 1.00 98.31 520 ILE A C 1
ATOM 3898 O O . ILE A 1 520 ? -0.378 -11.510 -19.520 1.00 98.31 520 ILE A O 1
ATOM 3902 N N . VAL A 1 521 ? -2.008 -12.991 -20.017 1.00 97.62 521 VAL A N 1
ATOM 3903 C CA . VAL A 1 521 ? -1.595 -14.054 -19.091 1.00 97.62 521 VAL A CA 1
ATOM 3904 C C . VAL A 1 521 ? -1.216 -15.329 -19.859 1.00 97.62 521 VAL A C 1
ATOM 3906 O O . VAL A 1 521 ? -1.980 -15.767 -20.727 1.00 97.62 521 VAL A O 1
ATOM 3909 N N . PRO A 1 522 ? -0.108 -16.007 -19.495 1.00 97.25 522 PRO A N 1
ATOM 3910 C CA . PRO A 1 522 ? 0.896 -15.605 -18.499 1.00 97.25 522 PRO A CA 1
ATOM 3911 C C . PRO A 1 522 ? 1.727 -14.386 -18.926 1.00 97.25 522 PRO A C 1
ATOM 3913 O O . PRO A 1 522 ? 1.954 -14.174 -20.116 1.00 97.25 522 PRO A O 1
ATOM 3916 N N . GLU A 1 523 ? 2.195 -13.607 -17.947 1.00 97.69 523 GLU A N 1
ATOM 3917 C CA . GLU A 1 523 ? 3.065 -12.449 -18.196 1.00 97.69 523 GLU A CA 1
ATOM 3918 C C . GLU A 1 523 ? 4.472 -12.865 -18.660 1.00 97.69 523 GLU A C 1
ATOM 3920 O O . GLU A 1 523 ? 4.892 -14.017 -18.500 1.00 97.69 523 GLU A O 1
ATOM 3925 N N . ALA A 1 524 ? 5.236 -11.924 -19.222 1.00 97.81 524 ALA A N 1
ATOM 3926 C CA . ALA A 1 524 ? 6.503 -12.240 -19.868 1.00 97.81 524 ALA A CA 1
ATOM 3927 C C . ALA A 1 524 ? 7.567 -12.781 -18.902 1.00 97.81 524 ALA A C 1
ATOM 3929 O O . ALA A 1 524 ? 8.319 -13.682 -19.265 1.00 97.81 524 ALA A O 1
ATOM 3930 N N . ILE A 1 525 ? 7.630 -12.274 -17.664 1.00 95.88 525 ILE A N 1
ATOM 3931 C CA . ILE A 1 525 ? 8.631 -12.724 -16.679 1.00 95.88 525 ILE A CA 1
ATOM 3932 C C . ILE A 1 525 ? 8.388 -14.156 -16.180 1.00 95.88 525 ILE A C 1
ATOM 3934 O O . ILE A 1 525 ? 9.296 -14.767 -15.630 1.00 95.88 525 ILE A O 1
ATOM 3938 N N . GLU A 1 526 ? 7.190 -14.702 -16.399 1.00 94.25 526 GLU A N 1
ATOM 3939 C CA . GLU A 1 526 ? 6.832 -16.090 -16.082 1.00 94.25 526 GLU A CA 1
ATOM 3940 C C . GLU A 1 526 ? 7.002 -17.018 -17.304 1.00 94.25 526 GLU A C 1
ATOM 3942 O O . GLU A 1 526 ? 6.592 -18.176 -17.273 1.00 94.25 526 GLU A O 1
ATOM 3947 N N . GLY A 1 527 ? 7.582 -16.524 -18.405 1.00 95.31 527 GLY A N 1
ATOM 3948 C CA . GLY A 1 527 ? 7.780 -17.304 -19.630 1.00 95.31 527 GLY A CA 1
ATOM 3949 C C . GLY A 1 527 ? 6.493 -17.515 -20.433 1.00 95.31 527 GLY A C 1
ATOM 3950 O O . GLY A 1 527 ? 6.369 -18.492 -21.183 1.00 95.31 527 GLY A O 1
ATOM 3951 N N . GLY A 1 528 ? 5.514 -16.618 -20.273 1.00 96.19 528 GLY A N 1
ATOM 3952 C CA . GLY A 1 528 ? 4.307 -16.604 -21.094 1.00 96.19 528 GLY A CA 1
ATOM 3953 C C . GLY A 1 528 ? 4.618 -16.432 -22.587 1.00 96.19 528 GLY A C 1
ATOM 3954 O O . GLY A 1 528 ? 5.685 -15.918 -22.933 1.00 96.19 528 GLY A O 1
ATOM 3955 N N . PRO A 1 529 ? 3.709 -16.828 -23.500 1.00 96.88 529 PRO A N 1
ATOM 3956 C CA . PRO A 1 529 ? 3.945 -16.725 -24.945 1.00 96.88 529 PRO A CA 1
ATOM 3957 C C . PRO A 1 529 ? 4.358 -15.323 -25.419 1.00 96.88 529 PRO A C 1
ATOM 3959 O O . PRO A 1 529 ? 5.184 -15.205 -26.320 1.00 96.88 529 PRO A O 1
ATOM 3962 N N . ILE A 1 530 ? 3.877 -14.265 -24.757 1.00 97.62 530 ILE A N 1
ATOM 3963 C CA . ILE A 1 530 ? 4.275 -12.874 -25.020 1.00 97.62 530 ILE A CA 1
ATOM 3964 C C . ILE A 1 530 ? 5.790 -12.621 -24.871 1.00 97.62 530 ILE A C 1
ATOM 3966 O O . ILE A 1 530 ? 6.346 -11.780 -25.575 1.00 97.62 530 ILE A O 1
ATOM 3970 N N . ALA A 1 531 ? 6.497 -13.377 -24.023 1.00 97.44 531 ALA A N 1
ATOM 3971 C CA . ALA A 1 531 ? 7.954 -13.286 -23.894 1.00 97.44 531 ALA A CA 1
ATOM 3972 C C . ALA A 1 531 ? 8.702 -13.828 -25.122 1.00 97.44 531 ALA A C 1
ATOM 3974 O O . ALA A 1 531 ? 9.852 -13.458 -25.353 1.00 97.44 531 ALA A O 1
ATOM 3975 N N . LEU A 1 532 ? 8.062 -14.713 -25.891 1.00 97.00 532 LEU A N 1
ATOM 3976 C CA . LEU A 1 532 ? 8.678 -15.493 -26.968 1.00 97.00 532 LEU A CA 1
ATOM 3977 C C . LEU A 1 532 ? 8.503 -14.852 -28.350 1.00 97.00 532 LEU A C 1
ATOM 3979 O O . LEU A 1 532 ? 9.080 -15.337 -29.330 1.00 97.00 532 LEU A O 1
ATOM 3983 N N . VAL A 1 533 ? 7.728 -13.769 -28.434 1.00 97.38 533 VAL A N 1
ATOM 3984 C CA . VAL A 1 533 ? 7.527 -13.027 -29.679 1.00 97.38 533 VAL A CA 1
ATOM 3985 C C . VAL A 1 533 ? 8.809 -12.298 -30.076 1.00 97.38 533 VAL A C 1
ATOM 3987 O O . VAL A 1 533 ? 9.501 -11.705 -29.240 1.00 97.38 533 VAL A O 1
ATOM 3990 N N . ARG A 1 534 ? 9.128 -12.351 -31.367 1.00 96.69 534 ARG A N 1
ATOM 3991 C CA . ARG A 1 534 ? 10.253 -11.669 -32.007 1.00 96.69 534 ARG A CA 1
ATOM 3992 C C . ARG A 1 534 ? 9.724 -10.676 -33.043 1.00 96.69 534 ARG A C 1
ATOM 3994 O O . ARG A 1 534 ? 8.660 -10.884 -33.625 1.00 96.69 534 ARG A O 1
ATOM 4001 N N . ASP A 1 535 ? 10.491 -9.616 -33.286 1.00 96.69 535 ASP A N 1
ATOM 4002 C CA . ASP A 1 535 ? 10.203 -8.670 -34.365 1.00 96.69 535 ASP A CA 1
ATOM 4003 C C . ASP A 1 535 ? 10.040 -9.417 -35.692 1.00 96.69 535 ASP A C 1
ATOM 4005 O O . ASP A 1 535 ? 10.858 -10.273 -36.036 1.00 96.69 535 ASP A O 1
ATOM 4009 N N . GLY A 1 536 ? 8.985 -9.090 -36.436 1.00 95.06 536 GLY A N 1
ATOM 4010 C CA . GLY A 1 536 ? 8.674 -9.769 -37.694 1.00 95.06 536 GLY A CA 1
ATOM 4011 C C . GLY A 1 536 ? 7.648 -10.900 -37.585 1.00 95.06 536 GLY A C 1
ATOM 4012 O O . GLY A 1 536 ? 7.102 -11.293 -38.615 1.00 95.06 536 GLY A O 1
ATOM 4013 N N . ASP A 1 537 ? 7.351 -11.413 -36.386 1.00 97.19 537 ASP A N 1
ATOM 4014 C CA . ASP A 1 537 ? 6.325 -12.450 -36.229 1.00 97.19 537 ASP A CA 1
ATOM 4015 C C . ASP A 1 537 ? 4.940 -11.907 -36.619 1.00 97.19 537 ASP A C 1
ATOM 4017 O O . ASP A 1 537 ? 4.602 -10.754 -36.343 1.00 97.19 537 ASP A O 1
ATOM 4021 N N . ARG A 1 538 ? 4.102 -12.739 -37.237 1.00 97.25 538 ARG A N 1
ATOM 4022 C CA . ARG A 1 538 ? 2.733 -12.355 -37.588 1.00 97.25 538 ARG A CA 1
ATOM 4023 C C . ARG A 1 538 ? 1.797 -12.603 -36.407 1.00 97.25 538 ARG A C 1
ATOM 4025 O O . ARG A 1 538 ? 1.810 -13.682 -35.817 1.00 97.25 538 ARG A O 1
ATOM 4032 N N . ILE A 1 539 ? 0.975 -11.608 -36.079 1.00 97.44 539 ILE A N 1
ATOM 4033 C CA . ILE A 1 539 ? -0.048 -11.708 -35.032 1.00 97.44 539 ILE A CA 1
ATOM 4034 C C . ILE A 1 539 ? -1.421 -11.420 -35.622 1.00 97.44 539 ILE A C 1
ATOM 4036 O O . ILE A 1 539 ? -1.602 -10.474 -36.395 1.00 97.44 539 ILE A O 1
ATOM 4040 N N . VAL A 1 540 ? -2.385 -12.240 -35.218 1.00 96.62 540 VAL A N 1
ATOM 4041 C CA . VAL A 1 540 ? -3.792 -12.136 -35.590 1.00 96.62 540 VAL A CA 1
ATOM 4042 C C . VAL A 1 540 ? -4.602 -11.834 -34.336 1.00 96.62 540 VAL A C 1
ATOM 4044 O O . VAL A 1 540 ? -4.583 -12.607 -33.384 1.00 96.62 540 VAL A O 1
ATOM 4047 N N . ILE A 1 541 ? -5.318 -10.714 -34.343 1.00 95.75 541 ILE A N 1
ATOM 4048 C CA . ILE A 1 541 ? -6.288 -10.335 -33.315 1.00 95.75 541 ILE A CA 1
ATOM 4049 C C . ILE A 1 541 ? -7.670 -10.415 -33.954 1.00 95.75 541 ILE A C 1
ATOM 4051 O O . ILE A 1 541 ? -7.945 -9.706 -34.923 1.00 95.75 541 ILE A O 1
ATOM 4055 N N . ASP A 1 542 ? -8.542 -11.247 -33.403 1.00 94.00 542 ASP A N 1
ATOM 4056 C CA . ASP A 1 542 ? -9.922 -11.402 -33.845 1.00 94.00 542 ASP A CA 1
ATOM 4057 C C . ASP A 1 542 ? -10.867 -11.204 -32.657 1.00 94.00 542 ASP A C 1
ATOM 4059 O O . ASP A 1 542 ? -10.867 -11.977 -31.700 1.00 94.00 542 ASP A O 1
ATOM 4063 N N . ALA A 1 543 ? -11.653 -10.131 -32.694 1.00 88.19 543 ALA A N 1
ATOM 4064 C CA . ALA A 1 543 ? -12.603 -9.796 -31.644 1.00 88.19 543 ALA A CA 1
ATOM 4065 C C . ALA A 1 543 ? -13.940 -10.547 -31.772 1.00 88.19 543 ALA A C 1
ATOM 4067 O O . ALA A 1 543 ? -14.685 -10.584 -30.792 1.00 88.19 543 ALA A O 1
ATOM 4068 N N . GLU A 1 544 ? -14.256 -11.129 -32.935 1.00 87.88 544 GLU A N 1
ATOM 4069 C CA . GLU A 1 544 ? -15.449 -11.968 -33.121 1.00 87.88 544 GLU A CA 1
ATOM 4070 C C . GLU A 1 544 ? -15.211 -13.354 -32.527 1.00 87.88 544 GLU A C 1
ATOM 4072 O O . GLU A 1 544 ? -15.964 -13.788 -31.654 1.00 87.88 544 GLU A O 1
ATOM 4077 N N . GLU A 1 545 ? -14.105 -13.988 -32.920 1.00 92.44 545 GLU A N 1
ATOM 4078 C CA . GLU A 1 545 ? -13.673 -15.295 -32.405 1.00 92.44 545 GLU A CA 1
ATOM 4079 C C . GLU A 1 545 ? -13.006 -15.196 -31.023 1.00 92.44 545 GLU A C 1
ATOM 4081 O O . GLU A 1 545 ? -12.808 -16.196 -30.333 1.00 92.44 545 GLU A O 1
ATOM 4086 N N . ARG A 1 546 ? -12.694 -13.971 -30.587 1.00 93.62 546 ARG A N 1
ATOM 4087 C CA . ARG A 1 546 ? -12.067 -13.633 -29.299 1.00 93.62 546 ARG A CA 1
ATOM 4088 C C . ARG A 1 546 ? -10.687 -14.263 -29.122 1.00 93.62 546 ARG A C 1
ATOM 4090 O O . ARG A 1 546 ? -10.336 -14.728 -28.031 1.00 93.62 546 ARG A O 1
ATOM 4097 N N . VAL A 1 547 ? -9.896 -14.247 -30.191 1.00 95.56 547 VAL A N 1
ATOM 4098 C CA . VAL A 1 547 ? -8.553 -14.830 -30.233 1.00 95.56 547 VAL A CA 1
ATOM 4099 C C . VAL A 1 547 ? -7.460 -13.795 -30.502 1.00 95.56 547 VAL A C 1
ATOM 4101 O O . VAL A 1 547 ? -7.658 -12.800 -31.196 1.00 95.56 547 VAL A O 1
ATOM 4104 N N . ILE A 1 548 ? -6.286 -14.047 -29.933 1.00 96.31 548 ILE A N 1
ATOM 4105 C CA . ILE A 1 548 ? -5.020 -13.365 -30.172 1.00 96.31 548 ILE A CA 1
ATOM 4106 C C . ILE A 1 548 ? -3.979 -14.458 -30.378 1.00 96.31 548 ILE A C 1
ATOM 4108 O O . ILE A 1 548 ? -3.482 -15.065 -29.420 1.00 96.31 548 ILE A O 1
ATOM 4112 N N . ASP A 1 549 ? -3.665 -14.706 -31.641 1.00 96.69 549 ASP A N 1
ATOM 4113 C CA . ASP A 1 549 ? -2.789 -15.789 -32.051 1.00 96.69 549 ASP A CA 1
ATOM 4114 C C . ASP A 1 549 ? -1.471 -15.255 -32.602 1.00 96.69 549 ASP A C 1
ATOM 4116 O O . ASP A 1 549 ? -1.419 -14.338 -33.423 1.00 96.69 549 ASP A O 1
ATOM 4120 N N . LEU A 1 550 ? -0.391 -15.874 -32.139 1.00 95.25 550 LEU A N 1
ATOM 4121 C CA . LEU A 1 550 ? 0.930 -15.801 -32.733 1.00 95.25 550 LEU A CA 1
ATOM 4122 C C . LEU A 1 550 ? 1.019 -16.847 -33.853 1.00 95.25 550 LEU A C 1
ATOM 4124 O O . LEU A 1 550 ? 1.013 -18.049 -33.579 1.00 95.25 550 LEU A O 1
ATOM 4128 N N . ASP A 1 551 ? 1.097 -16.389 -35.102 1.00 94.06 551 ASP A N 1
ATOM 4129 C CA . ASP A 1 551 ? 1.121 -17.224 -36.310 1.00 94.06 551 ASP A CA 1
ATOM 4130 C C . ASP A 1 551 ? 2.544 -17.746 -36.575 1.00 94.06 551 ASP A C 1
ATOM 4132 O O . ASP A 1 551 ? 3.228 -17.338 -37.516 1.00 94.06 551 ASP A O 1
ATOM 4136 N N . ILE A 1 552 ? 3.022 -18.616 -35.677 1.00 92.19 552 ILE A N 1
ATOM 4137 C CA . ILE A 1 552 ? 4.284 -19.353 -35.824 1.00 92.19 552 ILE A CA 1
ATOM 4138 C C . ILE A 1 552 ? 4.075 -20.852 -35.556 1.00 92.19 552 ILE A C 1
ATOM 4140 O O . ILE A 1 552 ? 3.222 -21.220 -34.743 1.00 92.19 552 ILE A O 1
ATOM 4144 N N . PRO A 1 553 ? 4.872 -21.748 -36.173 1.00 92.00 553 PRO A N 1
ATOM 4145 C CA . PRO A 1 553 ? 4.792 -23.179 -35.895 1.00 92.00 553 PRO A CA 1
ATOM 4146 C C . PRO A 1 553 ? 5.040 -23.495 -34.415 1.00 92.00 553 PRO A C 1
ATOM 4148 O O . PRO A 1 553 ? 5.974 -22.970 -33.805 1.00 92.00 553 PRO A O 1
ATOM 4151 N N . THR A 1 554 ? 4.258 -24.417 -33.847 1.00 89.44 554 THR A N 1
ATOM 4152 C CA . THR A 1 554 ? 4.374 -24.830 -32.436 1.00 89.44 554 THR A CA 1
ATOM 4153 C C . THR A 1 554 ? 5.783 -25.315 -32.077 1.00 89.44 554 THR A C 1
ATOM 4155 O O . THR A 1 554 ? 6.266 -25.039 -30.983 1.00 89.44 554 THR A O 1
ATOM 4158 N N . GLU A 1 555 ? 6.477 -25.980 -33.006 1.00 92.19 555 GLU A N 1
ATOM 4159 C CA . GLU A 1 555 ? 7.864 -26.431 -32.821 1.00 92.19 555 GLU A CA 1
ATOM 4160 C C . GLU A 1 555 ? 8.842 -25.267 -32.596 1.00 92.19 555 GLU A C 1
ATOM 4162 O O . GLU A 1 555 ? 9.718 -25.349 -31.733 1.00 92.19 555 GLU A O 1
ATOM 4167 N N . GLU A 1 556 ? 8.674 -24.162 -33.330 1.00 94.06 556 GLU A N 1
ATOM 4168 C CA . GLU A 1 556 ? 9.494 -22.959 -33.161 1.00 94.06 556 GLU A CA 1
ATOM 4169 C C . GLU A 1 556 ? 9.152 -22.258 -31.841 1.00 94.06 556 GLU A C 1
ATOM 4171 O O . GLU A 1 556 ? 10.060 -21.846 -31.121 1.00 94.06 556 GLU A O 1
ATOM 4176 N N . LEU A 1 557 ? 7.870 -22.186 -31.461 1.00 90.94 557 LEU A N 1
ATOM 4177 C CA . LEU A 1 557 ? 7.464 -21.626 -30.167 1.00 90.94 557 LEU A CA 1
ATOM 4178 C C . LEU A 1 557 ? 8.077 -22.407 -28.991 1.00 90.94 557 LEU A C 1
ATOM 4180 O O . LEU A 1 557 ? 8.615 -21.804 -28.062 1.00 90.94 557 LEU A O 1
ATOM 4184 N N . GLU A 1 558 ? 8.062 -23.740 -29.048 1.00 92.56 558 GLU A N 1
ATOM 4185 C CA . GLU A 1 558 ? 8.664 -24.602 -28.024 1.00 92.56 558 GLU A CA 1
ATOM 4186 C C . GLU A 1 558 ? 10.194 -24.514 -27.997 1.00 92.56 558 GLU A C 1
ATOM 4188 O O . GLU A 1 558 ? 10.807 -24.534 -26.926 1.00 92.56 558 GLU A O 1
ATOM 4193 N N . LYS A 1 559 ? 10.838 -24.352 -29.158 1.00 95.75 559 LYS A N 1
ATOM 4194 C CA . LYS A 1 559 ? 12.273 -24.059 -29.224 1.00 95.75 559 LYS A CA 1
ATOM 4195 C C . LYS A 1 559 ? 12.594 -22.737 -28.523 1.00 95.75 559 LYS A C 1
ATOM 4197 O O . LYS A 1 559 ? 13.463 -22.710 -27.653 1.00 95.75 559 LYS A O 1
ATOM 4202 N N . ARG A 1 560 ? 11.854 -21.665 -28.830 1.00 96.56 560 ARG A N 1
ATOM 4203 C CA . ARG A 1 560 ? 12.017 -20.354 -28.177 1.00 96.56 560 ARG A CA 1
ATOM 4204 C C . ARG A 1 560 ? 11.765 -20.435 -26.672 1.00 96.56 560 ARG A C 1
ATOM 4206 O O . ARG A 1 560 ? 12.502 -19.823 -25.907 1.00 96.56 560 ARG A O 1
ATOM 4213 N N . ARG A 1 561 ? 10.781 -21.230 -26.237 1.00 93.81 561 ARG A N 1
ATOM 4214 C CA . ARG A 1 561 ? 10.494 -21.484 -24.816 1.00 93.81 561 ARG A CA 1
ATOM 4215 C C . ARG A 1 561 ? 11.684 -22.114 -24.089 1.00 93.81 561 ARG A C 1
ATOM 4217 O O . ARG A 1 561 ? 11.991 -21.696 -22.980 1.00 93.81 561 ARG A O 1
ATOM 4224 N N . LYS A 1 562 ? 12.372 -23.081 -24.710 1.00 94.50 562 LYS A N 1
ATOM 4225 C CA . LYS A 1 562 ? 13.586 -23.713 -24.150 1.00 94.50 562 LYS A CA 1
ATOM 4226 C C . LYS A 1 562 ? 14.797 -22.777 -24.129 1.00 94.50 562 LYS A C 1
ATOM 4228 O O . LYS A 1 562 ? 15.656 -22.914 -23.264 1.00 94.50 562 LYS A O 1
ATOM 4233 N N . GLU A 1 563 ? 14.885 -21.859 -25.089 1.00 95.69 563 GLU A N 1
ATOM 4234 C CA . GLU A 1 563 ? 15.949 -20.848 -25.165 1.00 95.69 563 GLU A CA 1
ATOM 4235 C C . GLU A 1 563 ? 15.734 -19.686 -24.179 1.00 95.69 563 GLU A C 1
ATOM 4237 O O . GLU A 1 563 ? 16.700 -19.026 -23.785 1.00 95.69 563 GLU A O 1
ATOM 4242 N N . TRP A 1 564 ? 14.485 -19.425 -23.781 1.00 96.62 564 TRP A N 1
ATOM 4243 C CA . TRP A 1 564 ? 14.129 -18.305 -22.919 1.00 96.62 564 TRP A CA 1
ATOM 4244 C C . TRP A 1 564 ? 14.667 -18.477 -21.496 1.00 96.62 564 TRP A C 1
ATOM 4246 O O . TRP A 1 564 ? 14.602 -19.545 -20.888 1.00 96.62 564 TRP A O 1
ATOM 4256 N N . LYS A 1 565 ? 15.187 -17.377 -20.948 1.00 92.62 565 LYS A N 1
ATOM 4257 C CA . LYS A 1 565 ? 15.668 -17.286 -19.571 1.00 92.62 565 LYS A CA 1
ATOM 4258 C C . LYS A 1 565 ? 14.983 -16.114 -18.895 1.00 92.62 565 LYS A C 1
ATOM 4260 O O . LYS A 1 565 ? 15.039 -14.998 -19.410 1.00 92.62 565 LYS A O 1
ATOM 4265 N N . ALA A 1 566 ? 14.384 -16.372 -17.736 1.00 88.31 566 ALA A N 1
ATOM 4266 C CA . ALA A 1 566 ? 13.747 -15.334 -16.944 1.00 88.31 566 ALA A CA 1
ATOM 4267 C C . ALA A 1 566 ? 14.762 -14.234 -16.585 1.00 88.31 566 ALA A C 1
ATOM 4269 O O . ALA A 1 566 ? 15.823 -14.550 -16.031 1.00 88.31 566 ALA A O 1
ATOM 4270 N N . PRO A 1 567 ? 14.471 -12.953 -16.877 1.00 90.62 567 PRO A N 1
ATOM 4271 C CA . PRO A 1 567 ? 15.288 -11.864 -16.368 1.00 90.62 567 PRO A CA 1
ATOM 4272 C C . PRO A 1 567 ? 15.164 -11.789 -14.836 1.00 90.62 567 PRO A C 1
ATOM 4274 O O . PRO A 1 567 ? 14.136 -12.180 -14.273 1.00 90.62 567 PRO A O 1
ATOM 4277 N N . PRO A 1 568 ? 16.182 -11.274 -14.125 1.00 88.06 568 PRO A N 1
ATOM 4278 C CA . PRO A 1 568 ? 16.049 -11.017 -12.697 1.00 88.06 568 PRO A CA 1
ATOM 4279 C C . PRO A 1 568 ? 14.958 -9.967 -12.445 1.00 88.06 568 PRO A C 1
ATOM 4281 O O . PRO A 1 568 ? 14.758 -9.056 -13.249 1.00 88.06 568 PRO A O 1
ATOM 4284 N N . PHE A 1 569 ? 14.286 -10.042 -11.290 1.00 86.44 569 PHE A N 1
ATOM 4285 C CA . PHE A 1 569 ? 13.351 -8.990 -10.886 1.00 86.44 569 PHE A CA 1
ATOM 4286 C C . PHE A 1 569 ? 14.034 -7.618 -10.889 1.00 86.44 569 PHE A C 1
ATOM 4288 O O . PHE A 1 569 ? 15.131 -7.464 -10.346 1.00 86.44 569 PHE A O 1
ATOM 4295 N N . ARG A 1 570 ? 13.352 -6.601 -11.431 1.00 89.50 570 ARG A N 1
ATOM 4296 C CA . ARG A 1 570 ? 13.903 -5.238 -11.520 1.00 89.50 570 ARG A CA 1
ATOM 4297 C C . ARG A 1 570 ? 14.260 -4.651 -10.149 1.00 89.50 570 ARG A C 1
ATOM 4299 O O . ARG A 1 570 ? 15.253 -3.946 -10.017 1.00 89.50 570 ARG A O 1
ATOM 4306 N N . TYR A 1 571 ? 13.487 -4.990 -9.114 1.00 86.81 571 TYR A N 1
ATOM 4307 C CA . TYR A 1 571 ? 13.715 -4.544 -7.737 1.00 86.81 571 TYR A CA 1
ATOM 4308 C C . TYR A 1 571 ? 14.067 -5.728 -6.834 1.00 86.81 571 TYR A C 1
ATOM 4310 O O . TYR A 1 571 ? 13.332 -6.711 -6.774 1.00 86.81 571 TYR A O 1
ATOM 4318 N N . GLN A 1 572 ? 15.174 -5.612 -6.092 1.00 81.69 572 GLN A N 1
ATOM 4319 C CA . GLN A 1 572 ? 15.694 -6.672 -5.209 1.00 81.69 572 GLN A CA 1
ATOM 4320 C C . GLN A 1 572 ? 15.280 -6.517 -3.736 1.00 81.69 572 GLN A C 1
ATOM 4322 O O . GLN A 1 572 ? 15.444 -7.439 -2.944 1.00 81.69 572 GLN A O 1
ATOM 4327 N N . LYS A 1 573 ? 14.720 -5.363 -3.358 1.00 78.94 573 LYS A N 1
ATOM 4328 C CA . LYS A 1 573 ? 14.264 -5.038 -1.997 1.00 78.94 573 LYS A CA 1
ATOM 4329 C C . LYS A 1 573 ? 13.059 -4.092 -2.036 1.00 78.94 573 LYS A C 1
ATOM 4331 O O . LYS A 1 573 ? 12.727 -3.554 -3.090 1.00 78.94 573 LYS A O 1
ATOM 4336 N N . GLY A 1 574 ? 12.424 -3.866 -0.886 1.00 84.25 574 GLY A N 1
ATOM 4337 C CA . GLY A 1 574 ? 11.300 -2.931 -0.739 1.00 84.25 574 GLY A CA 1
ATOM 4338 C C . GLY A 1 574 ? 9.936 -3.501 -1.155 1.00 84.25 574 GLY A C 1
ATOM 4339 O O . GLY A 1 574 ? 9.803 -4.691 -1.448 1.00 84.25 574 GLY A O 1
ATOM 4340 N N . THR A 1 575 ? 8.903 -2.646 -1.172 1.00 85.38 575 THR A N 1
ATOM 4341 C CA . THR A 1 575 ? 7.504 -3.075 -1.396 1.00 85.38 575 THR A CA 1
ATOM 4342 C C . THR A 1 575 ? 7.286 -3.725 -2.764 1.00 85.38 575 THR A C 1
ATOM 4344 O O . THR A 1 575 ? 6.555 -4.703 -2.859 1.00 85.38 575 THR A O 1
ATOM 4347 N N . LEU A 1 576 ? 7.986 -3.270 -3.808 1.00 91.00 576 LEU A N 1
ATOM 4348 C CA . LEU A 1 576 ? 7.884 -3.853 -5.149 1.00 91.00 576 LEU A CA 1
ATOM 4349 C C . LEU A 1 576 ? 8.449 -5.275 -5.225 1.00 91.00 576 LEU A C 1
ATOM 4351 O O . LEU A 1 576 ? 7.865 -6.124 -5.894 1.00 91.00 576 LEU A O 1
ATOM 4355 N N . LYS A 1 577 ? 9.531 -5.570 -4.491 1.00 90.81 577 LYS A N 1
ATOM 4356 C CA . LYS A 1 577 ? 10.049 -6.941 -4.372 1.00 90.81 577 LYS A CA 1
ATOM 4357 C C . LYS A 1 577 ? 9.059 -7.842 -3.633 1.00 90.81 577 LYS A C 1
ATOM 4359 O O . LYS A 1 577 ? 8.818 -8.966 -4.072 1.00 90.81 577 LYS A O 1
ATOM 4364 N N . LYS A 1 578 ? 8.468 -7.345 -2.537 1.00 81.50 578 LYS A N 1
ATOM 4365 C CA . LYS A 1 578 ? 7.404 -8.050 -1.803 1.00 81.50 578 LYS A CA 1
ATOM 4366 C C . LYS A 1 578 ? 6.221 -8.345 -2.731 1.00 81.50 578 LYS A C 1
ATOM 4368 O O . LYS A 1 578 ? 5.785 -9.488 -2.807 1.00 81.50 578 LYS A O 1
ATOM 4373 N N . TYR A 1 579 ? 5.770 -7.340 -3.481 1.00 88.44 579 TYR A N 1
ATOM 4374 C CA . TYR A 1 579 ? 4.663 -7.463 -4.423 1.00 88.44 579 TYR A CA 1
ATOM 4375 C C . TYR A 1 579 ? 4.944 -8.513 -5.501 1.00 88.44 579 TYR A C 1
ATOM 4377 O O . TYR A 1 579 ? 4.197 -9.478 -5.609 1.00 88.44 579 TYR A O 1
ATOM 4385 N N . ALA A 1 580 ? 6.068 -8.402 -6.216 1.00 88.56 580 ALA A N 1
ATOM 4386 C CA . ALA A 1 580 ? 6.452 -9.343 -7.273 1.00 88.56 580 ALA A CA 1
ATOM 4387 C C . ALA A 1 580 ? 6.576 -10.800 -6.787 1.00 88.56 580 ALA A C 1
ATOM 4389 O O . ALA A 1 580 ? 6.428 -11.735 -7.565 1.00 88.56 580 ALA A O 1
ATOM 4390 N N . THR A 1 581 ? 6.855 -11.002 -5.497 1.00 82.19 581 THR A N 1
ATOM 4391 C CA . THR A 1 581 ? 6.981 -12.342 -4.909 1.00 82.19 581 THR A CA 1
ATOM 4392 C C . THR A 1 581 ? 5.619 -12.960 -4.578 1.00 82.19 581 THR A C 1
ATOM 4394 O O . THR A 1 581 ? 5.467 -14.175 -4.667 1.00 82.19 581 THR A O 1
ATOM 4397 N N . LEU A 1 582 ? 4.642 -12.142 -4.176 1.00 83.88 582 LEU A N 1
ATOM 4398 C CA . LEU A 1 582 ? 3.368 -12.609 -3.618 1.00 83.88 582 LEU A CA 1
ATOM 4399 C C . LEU A 1 582 ? 2.189 -12.488 -4.581 1.00 83.88 582 LEU A C 1
ATOM 4401 O O . LEU A 1 582 ? 1.156 -13.102 -4.344 1.00 83.88 582 LEU A O 1
ATOM 4405 N N . VAL A 1 583 ? 2.292 -11.666 -5.619 1.00 89.81 583 VAL A N 1
ATOM 4406 C CA . VAL A 1 583 ? 1.167 -11.354 -6.501 1.00 89.81 583 VAL A CA 1
ATOM 4407 C C . VAL A 1 583 ? 0.782 -12.543 -7.394 1.00 89.81 583 VAL A C 1
ATOM 4409 O O . VAL A 1 583 ? 1.643 -13.236 -7.941 1.00 89.81 583 VAL A O 1
ATOM 4412 N N . SER A 1 584 ? -0.524 -12.774 -7.536 1.00 90.31 584 SER A N 1
ATOM 4413 C CA . SER A 1 584 ? -1.103 -13.648 -8.564 1.00 90.31 584 SER A CA 1
ATOM 4414 C C . SER A 1 584 ? -1.109 -12.971 -9.941 1.00 90.31 584 SER A C 1
ATOM 4416 O O . SER A 1 584 ? -0.861 -11.770 -10.063 1.00 90.31 584 SER A O 1
ATOM 4418 N N . ASP A 1 585 ? -1.385 -13.731 -10.999 1.00 94.56 585 ASP A N 1
ATOM 4419 C CA . ASP A 1 585 ? -1.522 -13.156 -12.337 1.00 94.56 585 ASP A CA 1
ATOM 4420 C C . ASP A 1 585 ? -2.785 -12.275 -12.482 1.00 94.56 585 ASP A C 1
ATOM 4422 O O . ASP A 1 585 ? -3.675 -12.224 -11.623 1.00 94.56 585 ASP A O 1
ATOM 4426 N N . ALA A 1 586 ? -2.873 -11.573 -13.611 1.00 96.00 586 ALA A N 1
ATOM 4427 C CA . ALA A 1 586 ? -3.966 -10.653 -13.902 1.00 96.00 586 ALA A CA 1
ATOM 4428 C C . ALA A 1 586 ? -5.346 -11.323 -14.016 1.00 96.00 586 ALA A C 1
ATOM 4430 O O . ALA A 1 586 ? -6.351 -10.701 -13.670 1.00 96.00 586 ALA A O 1
ATOM 4431 N N . SER A 1 587 ? -5.421 -12.592 -14.427 1.00 95.25 587 SER A N 1
ATOM 4432 C CA . SER A 1 587 ? -6.694 -13.320 -14.528 1.00 95.25 587 SER A CA 1
ATOM 4433 C C . SER A 1 587 ? -7.307 -13.623 -13.155 1.00 95.25 587 SER A C 1
ATOM 4435 O O . SER A 1 587 ? -8.520 -13.796 -13.041 1.00 95.25 587 SER A O 1
ATOM 4437 N N . HIS A 1 588 ? -6.484 -13.578 -12.104 1.00 93.38 588 HIS A N 1
ATOM 4438 C CA . HIS A 1 588 ? -6.870 -13.708 -10.698 1.00 93.38 588 HIS A CA 1
ATOM 4439 C C . HIS A 1 588 ? -6.935 -12.351 -9.966 1.00 93.38 588 HIS A C 1
ATOM 4441 O O . HIS A 1 588 ? -6.959 -12.286 -8.737 1.00 93.38 588 HIS A O 1
ATOM 4447 N N . GLY A 1 589 ? -6.970 -11.240 -10.710 1.00 94.06 589 GLY A N 1
ATOM 4448 C CA . GLY A 1 589 ? -7.129 -9.893 -10.161 1.00 94.06 589 GLY A CA 1
ATOM 4449 C C . GLY A 1 589 ? -5.871 -9.299 -9.525 1.00 94.06 589 GLY A C 1
ATOM 4450 O O . GLY A 1 589 ? -5.967 -8.301 -8.797 1.00 94.06 589 GLY A O 1
ATOM 4451 N N . CYS A 1 590 ? -4.695 -9.885 -9.776 1.00 93.56 590 CYS A N 1
ATOM 4452 C CA . CYS A 1 590 ? -3.414 -9.483 -9.186 1.00 93.56 590 CYS A CA 1
ATOM 4453 C C . CYS A 1 590 ? -3.459 -9.387 -7.653 1.00 93.56 590 CYS A C 1
ATOM 4455 O O . CYS A 1 590 ? -2.775 -8.547 -7.066 1.00 93.56 590 CYS A O 1
ATOM 4457 N N . ALA A 1 591 ? -4.344 -10.136 -6.992 1.00 80.50 591 ALA A N 1
ATOM 4458 C CA . ALA A 1 591 ? -4.378 -10.194 -5.534 1.00 80.50 591 ALA A CA 1
ATOM 4459 C C . ALA A 1 591 ? -3.123 -10.922 -5.040 1.00 80.50 591 ALA A C 1
ATOM 4461 O O . ALA A 1 591 ? -2.559 -11.746 -5.770 1.00 80.50 591 ALA A O 1
ATOM 4462 N N . TYR A 1 592 ? -2.668 -10.650 -3.817 1.00 75.25 592 TYR A N 1
ATOM 4463 C CA . TYR A 1 592 ? -1.672 -11.535 -3.220 1.00 75.25 592 TYR A CA 1
ATOM 4464 C C . TYR A 1 592 ? -2.219 -12.958 -3.176 1.00 75.25 592 TYR A C 1
ATOM 4466 O O . TYR A 1 592 ? -3.354 -13.171 -2.749 1.00 75.25 592 TYR A O 1
ATOM 4474 N N . VAL A 1 593 ? -1.417 -13.918 -3.646 1.00 55.53 593 VAL A N 1
ATOM 4475 C CA . VAL A 1 593 ? -1.701 -15.343 -3.505 1.00 55.53 593 VAL A CA 1
ATOM 4476 C C . VAL A 1 593 ? -1.960 -15.570 -2.027 1.00 55.53 593 VAL A C 1
ATOM 4478 O O . VAL A 1 593 ? -1.096 -15.341 -1.178 1.00 55.53 593 VAL A O 1
ATOM 4481 N N . SER A 1 594 ? -3.206 -15.906 -1.732 1.00 39.25 594 SER A N 1
ATOM 4482 C CA . SER A 1 594 ? -3.724 -15.858 -0.386 1.00 39.25 594 SER A CA 1
ATOM 4483 C C . SER A 1 594 ? -2.937 -16.787 0.543 1.00 39.25 594 SER A C 1
ATOM 4485 O O . SER A 1 594 ? -3.064 -18.005 0.460 1.00 39.25 594 SER A O 1
ATOM 4487 N N . PHE A 1 595 ? -2.170 -16.214 1.476 1.00 34.91 595 PHE A N 1
ATOM 4488 C CA . PHE A 1 595 ? -1.896 -16.868 2.762 1.00 34.91 595 PHE A CA 1
ATOM 4489 C C . PHE A 1 595 ? -3.088 -16.711 3.728 1.00 34.91 595 PHE A C 1
ATOM 4491 O O . PHE A 1 595 ? -3.084 -17.294 4.812 1.00 34.91 595 PHE A O 1
ATOM 4498 N N . LEU A 1 596 ? -4.126 -15.956 3.339 1.00 31.06 596 LEU A N 1
ATOM 4499 C CA . LEU A 1 596 ? -5.383 -15.845 4.073 1.00 31.06 596 LEU A CA 1
ATOM 4500 C C . LEU A 1 596 ? -6.223 -17.100 3.790 1.00 31.06 596 LEU A C 1
ATOM 4502 O O . LEU A 1 596 ? -6.555 -17.434 2.651 1.00 31.06 596 LEU A O 1
ATOM 4506 N N . GLY A 1 597 ? -6.544 -17.845 4.839 1.00 29.05 597 GLY A N 1
ATOM 4507 C CA . GLY A 1 597 ? -7.381 -19.027 4.730 1.00 29.05 597 GLY A CA 1
ATOM 4508 C C . GLY A 1 597 ? -8.736 -18.706 4.101 1.00 29.05 597 GLY A C 1
ATOM 4509 O O . GLY A 1 597 ? -9.632 -18.199 4.766 1.00 29.05 597 GLY A O 1
ATOM 4510 N N . ARG A 1 598 ? -8.938 -19.147 2.857 1.00 27.20 598 ARG A N 1
ATOM 4511 C CA . ARG A 1 598 ? -10.178 -19.863 2.565 1.00 27.20 598 ARG A CA 1
ATOM 4512 C C . ARG A 1 598 ? -10.149 -21.100 3.467 1.00 27.20 598 ARG A C 1
ATOM 4514 O O . ARG A 1 598 ? -9.177 -21.857 3.381 1.00 27.20 598 ARG A O 1
ATOM 4521 N N . PRO A 1 599 ? -11.145 -21.356 4.330 1.00 29.38 599 PRO A N 1
ATOM 4522 C CA . PRO A 1 599 ? -11.327 -22.713 4.808 1.00 29.38 599 PRO A CA 1
ATOM 4523 C C . PRO A 1 599 ? -11.447 -23.566 3.546 1.00 29.38 599 PRO A C 1
ATOM 4525 O O . PRO A 1 599 ? -12.234 -23.256 2.654 1.00 29.38 599 PRO A O 1
ATOM 4528 N N . LEU A 1 600 ? -10.638 -24.609 3.440 1.00 31.45 600 LEU A N 1
ATOM 4529 C CA . LEU A 1 600 ? -10.552 -25.513 2.291 1.00 31.45 600 LEU A CA 1
ATOM 4530 C C . LEU A 1 600 ? -11.869 -26.287 2.003 1.00 31.45 600 LEU A C 1
ATOM 4532 O O . LEU A 1 600 ? -11.837 -27.307 1.330 1.00 31.45 600 LEU A O 1
ATOM 4536 N N . GLN A 1 601 ? -13.018 -25.869 2.548 1.00 38.06 601 GLN A N 1
ATOM 4537 C CA . GLN A 1 601 ? -14.193 -26.713 2.790 1.00 38.06 601 GLN A CA 1
ATOM 4538 C C . GLN A 1 601 ? -15.542 -26.056 2.436 1.00 38.06 601 GLN A C 1
ATOM 4540 O O . GLN A 1 601 ? -16.546 -26.307 3.093 1.00 38.06 601 GLN A O 1
ATOM 4545 N N . CYS A 1 602 ? -15.597 -25.241 1.381 1.00 32.97 602 CYS A N 1
ATOM 4546 C CA . CYS A 1 602 ? -16.860 -24.709 0.846 1.00 32.97 602 CYS A CA 1
ATOM 4547 C C . CYS A 1 602 ? -17.302 -25.434 -0.439 1.00 32.97 602 CYS A C 1
ATOM 4549 O O . CYS A 1 602 ? -17.710 -24.778 -1.396 1.00 32.97 602 CYS A O 1
ATOM 4551 N N . ASN A 1 603 ? -17.192 -26.768 -0.493 1.00 39.28 603 ASN A N 1
ATOM 4552 C CA . ASN A 1 603 ? -17.798 -27.557 -1.570 1.00 39.28 603 ASN A CA 1
ATOM 4553 C C . ASN A 1 603 ? -19.228 -27.976 -1.161 1.00 39.28 603 ASN A C 1
ATOM 4555 O O . ASN A 1 603 ? -19.376 -28.729 -0.196 1.00 39.28 603 ASN A O 1
ATOM 4559 N N . PRO A 1 604 ? -20.285 -27.511 -1.853 1.00 38.12 604 PRO A N 1
ATOM 4560 C CA . PRO A 1 604 ? -21.673 -27.853 -1.527 1.00 38.12 604 PRO A CA 1
ATOM 4561 C C . PRO A 1 604 ? -22.007 -29.341 -1.706 1.00 38.12 604 PRO A C 1
ATOM 4563 O O . PRO A 1 604 ? -22.989 -29.810 -1.143 1.00 38.12 604 PRO A O 1
ATOM 4566 N N . GLU A 1 605 ? -21.204 -30.086 -2.474 1.00 39.28 605 GLU A N 1
ATOM 4567 C CA . GLU A 1 605 ? -21.394 -31.532 -2.681 1.00 39.28 605 GLU A CA 1
ATOM 4568 C C . GLU A 1 605 ? -20.997 -32.374 -1.453 1.00 39.28 605 GLU A C 1
ATOM 4570 O O . GLU A 1 605 ? -21.445 -33.515 -1.283 1.00 39.28 605 GLU A O 1
ATOM 4575 N N . ASP A 1 606 ? -20.187 -31.799 -0.560 1.00 39.25 606 ASP A N 1
ATOM 4576 C CA . ASP A 1 606 ? -19.593 -32.512 0.569 1.00 39.25 606 ASP A CA 1
ATOM 4577 C C . ASP A 1 606 ? -20.358 -32.304 1.891 1.00 39.25 606 ASP A C 1
ATOM 4579 O O . ASP A 1 606 ? -20.201 -33.114 2.809 1.00 39.25 606 ASP A O 1
ATOM 4583 N N . PHE A 1 607 ? -21.235 -31.288 1.998 1.00 41.97 607 PHE A N 1
ATOM 4584 C CA . PHE A 1 607 ? -21.926 -30.938 3.251 1.00 41.97 607 PHE A CA 1
ATOM 4585 C C . PHE A 1 607 ? -23.364 -30.413 3.056 1.00 41.97 607 PHE A C 1
ATOM 4587 O O . PHE A 1 607 ? -23.610 -29.532 2.241 1.00 41.97 607 PHE A O 1
ATOM 4594 N N . GLU A 1 608 ? -24.301 -30.894 3.886 1.00 39.25 608 GLU A N 1
ATOM 4595 C CA . GLU A 1 608 ? -25.753 -30.609 3.806 1.00 39.25 608 GLU A CA 1
ATOM 4596 C C . GLU A 1 608 ? -26.158 -29.135 4.066 1.00 39.25 608 GLU A C 1
ATOM 4598 O O . GLU A 1 608 ? -27.244 -28.725 3.660 1.00 39.25 608 GLU A O 1
ATOM 4603 N N . ASP A 1 609 ? -25.322 -28.328 4.741 1.00 43.94 609 ASP A N 1
ATOM 4604 C CA . ASP A 1 609 ? -25.598 -26.900 5.026 1.00 43.94 609 ASP A CA 1
ATOM 4605 C C . ASP A 1 609 ? -24.290 -26.075 5.126 1.00 43.94 609 ASP A C 1
ATOM 4607 O O . ASP A 1 609 ? -23.811 -25.775 6.224 1.00 43.94 609 ASP A O 1
ATOM 4611 N N . PRO A 1 610 ? -23.637 -25.732 4.006 1.00 39.50 610 PRO A N 1
ATOM 4612 C CA . PRO A 1 610 ? -22.241 -25.277 3.969 1.00 39.50 610 PRO A CA 1
ATOM 4613 C C . PRO A 1 610 ? -21.946 -23.963 4.717 1.00 39.50 610 PRO A C 1
ATOM 4615 O O . PRO A 1 610 ? -20.789 -23.697 5.027 1.00 39.50 610 PRO A O 1
ATOM 4618 N N . PHE A 1 611 ? -22.962 -23.189 5.117 1.00 36.72 611 PHE A N 1
ATOM 4619 C CA . PHE A 1 611 ? -22.785 -21.863 5.732 1.00 36.72 611 PHE A CA 1
ATOM 4620 C C . PHE A 1 611 ? -23.077 -21.798 7.242 1.00 36.72 611 PHE A C 1
ATOM 4622 O O . PHE A 1 611 ? -22.856 -20.765 7.876 1.00 36.72 611 PHE A O 1
ATOM 4629 N N . LYS A 1 612 ? -23.547 -22.886 7.864 1.00 36.44 612 LYS A N 1
ATOM 4630 C CA . LYS A 1 612 ? -23.774 -22.932 9.317 1.00 36.44 612 LYS A CA 1
ATOM 4631 C C . LYS A 1 612 ? -22.458 -23.148 10.080 1.00 36.44 612 LYS A C 1
ATOM 4633 O O . LYS A 1 612 ? -21.828 -24.189 9.940 1.00 36.44 612 LYS A O 1
ATOM 4638 N N . TYR A 1 613 ? -22.065 -22.196 10.929 1.00 35.81 613 TYR A N 1
ATOM 4639 C CA . TYR A 1 613 ? -20.896 -22.348 11.807 1.00 35.81 613 TYR A CA 1
ATOM 4640 C C . TYR A 1 613 ? -21.083 -23.540 12.758 1.00 35.81 613 TYR A C 1
ATOM 4642 O O . TYR A 1 613 ? -21.999 -23.547 13.585 1.00 35.81 613 TYR A O 1
ATOM 4650 N N . ASP A 1 614 ? -20.222 -24.543 12.610 1.00 36.44 614 ASP A N 1
ATOM 4651 C CA . ASP A 1 614 ? -20.173 -25.752 13.424 1.00 36.44 614 ASP A CA 1
ATOM 4652 C C . ASP A 1 614 ? -18.706 -26.004 13.818 1.00 36.44 614 ASP A C 1
ATOM 4654 O O . ASP A 1 614 ? -17.886 -26.320 12.951 1.00 36.44 614 ASP A O 1
ATOM 4658 N N . PRO A 1 615 ? -18.351 -25.835 15.102 1.00 33.75 615 PRO A N 1
ATOM 4659 C CA . PRO A 1 615 ? -16.976 -25.969 15.577 1.00 33.75 615 PRO A CA 1
ATOM 4660 C C . PRO A 1 615 ? -16.454 -27.414 15.511 1.00 33.75 615 PRO A C 1
ATOM 4662 O O . PRO A 1 615 ? -15.247 -27.625 15.600 1.00 33.75 615 PRO A O 1
ATOM 4665 N N . LEU A 1 616 ? -17.336 -28.400 15.305 1.00 31.05 616 LEU A N 1
ATOM 4666 C CA . LEU A 1 616 ? -17.003 -29.819 15.193 1.00 31.05 616 LEU A CA 1
ATOM 4667 C C . LEU A 1 616 ? -17.052 -30.333 13.747 1.00 31.05 616 LEU A C 1
ATOM 4669 O O . LEU A 1 616 ? -16.862 -31.528 13.532 1.00 31.05 616 LEU A O 1
ATOM 4673 N N . ARG A 1 617 ? -17.240 -29.472 12.734 1.00 38.09 617 ARG A N 1
ATOM 4674 C CA . ARG A 1 617 ? -17.267 -29.890 11.311 1.00 38.09 617 ARG A CA 1
ATOM 4675 C C . ARG A 1 617 ? -16.010 -30.616 10.840 1.00 38.09 617 ARG A C 1
ATOM 4677 O O . ARG A 1 617 ? -16.071 -31.388 9.891 1.00 38.09 617 ARG A O 1
ATOM 4684 N N . PHE A 1 618 ? -14.896 -30.424 11.540 1.00 31.17 618 PHE A N 1
ATOM 4685 C CA . PHE A 1 618 ? -13.631 -31.118 11.300 1.00 31.17 618 PHE A CA 1
ATOM 4686 C C . PHE A 1 618 ? -13.553 -32.522 11.930 1.00 31.17 618 PHE A C 1
ATOM 4688 O O . PHE A 1 618 ? -12.587 -33.239 11.685 1.00 31.17 618 PHE A O 1
ATOM 4695 N N . ALA A 1 619 ? -14.540 -32.918 12.742 1.00 30.36 619 ALA A N 1
ATOM 4696 C CA . ALA A 1 619 ? -14.529 -34.148 13.537 1.00 30.36 619 ALA A CA 1
ATOM 4697 C C . ALA A 1 619 ? -15.548 -35.211 13.081 1.00 30.36 619 ALA A C 1
ATOM 4699 O O . ALA A 1 619 ? -15.512 -36.336 13.581 1.00 30.36 619 ALA A O 1
ATOM 4700 N N . TRP A 1 620 ? -16.441 -34.900 12.135 1.00 26.45 620 TRP A N 1
ATOM 4701 C CA . TRP A 1 620 ? -17.434 -35.866 11.657 1.00 26.45 620 TRP A CA 1
ATOM 4702 C C . TRP A 1 620 ? -16.915 -36.652 10.452 1.00 26.45 620 TRP A C 1
ATOM 4704 O O . TRP A 1 620 ? -16.731 -36.129 9.355 1.00 26.45 620 TRP A O 1
ATOM 4714 N N . ILE A 1 621 ? -16.703 -37.947 10.672 1.00 29.64 621 ILE A N 1
ATOM 4715 C CA . ILE A 1 621 ? -16.523 -38.947 9.620 1.00 29.64 621 ILE A CA 1
ATOM 4716 C C . ILE A 1 621 ? -17.883 -39.149 8.936 1.00 29.64 621 ILE A C 1
ATOM 4718 O O . ILE A 1 621 ? -18.887 -39.367 9.613 1.00 29.64 621 ILE A O 1
ATOM 4722 N N . ARG A 1 622 ? -17.925 -39.122 7.596 1.00 28.22 622 ARG A N 1
ATOM 4723 C CA . ARG A 1 622 ? -19.074 -39.626 6.824 1.00 28.22 622 ARG A CA 1
ATOM 4724 C C . ARG A 1 622 ? -19.200 -41.129 7.108 1.00 28.22 622 ARG A C 1
ATOM 4726 O O . ARG A 1 622 ? -18.438 -41.933 6.574 1.00 28.22 622 ARG A O 1
ATOM 4733 N N . GLU A 1 623 ? -20.124 -41.516 7.982 1.00 35.81 623 GLU A N 1
ATOM 4734 C CA . GLU A 1 623 ? -20.540 -42.910 8.114 1.00 35.81 623 GLU A CA 1
ATOM 4735 C C . GLU A 1 623 ? -21.504 -43.292 6.979 1.00 35.81 623 GLU A C 1
ATOM 4737 O O . GLU A 1 623 ? -22.428 -42.550 6.653 1.00 35.81 623 GLU A O 1
ATOM 4742 N N . LYS A 1 624 ? -21.303 -44.520 6.481 1.00 27.02 624 LYS A N 1
ATOM 4743 C CA . LYS A 1 624 ? -22.140 -45.342 5.584 1.00 27.02 624 LYS A CA 1
ATOM 4744 C C . LYS A 1 624 ? -21.950 -45.170 4.075 1.00 27.02 624 LYS A C 1
ATOM 4746 O O . LYS A 1 624 ? -22.714 -44.514 3.378 1.00 27.02 624 LYS A O 1
ATOM 4751 N N . ALA A 1 625 ? -21.009 -45.963 3.566 1.00 27.97 625 ALA A N 1
ATOM 4752 C CA . ALA A 1 625 ? -21.111 -46.567 2.243 1.00 27.97 625 ALA A CA 1
ATOM 4753 C C . ALA A 1 625 ? -22.178 -47.688 2.238 1.00 27.97 625 ALA A C 1
ATOM 4755 O O . ALA A 1 625 ? -22.170 -48.520 3.154 1.00 27.97 625 ALA A O 1
ATOM 4756 N N . PRO A 1 626 ? -23.043 -47.790 1.211 1.00 27.69 626 PRO A N 1
ATOM 4757 C CA . PRO A 1 626 ? -23.737 -49.028 0.889 1.00 27.69 626 PRO A CA 1
ATOM 4758 C C . PRO A 1 626 ? -22.850 -49.924 0.009 1.00 27.69 626 PRO A C 1
ATOM 4760 O O . PRO A 1 626 ? -22.552 -49.607 -1.136 1.00 27.69 626 PRO A O 1
ATOM 4763 N N . THR A 1 627 ? -22.447 -51.044 0.608 1.00 30.50 627 THR A N 1
ATOM 4764 C CA . THR A 1 627 ? -22.366 -52.404 0.040 1.00 30.50 627 THR A CA 1
ATOM 4765 C C . THR A 1 627 ? -21.739 -52.637 -1.346 1.00 30.50 627 THR A C 1
ATOM 4767 O O . THR A 1 627 ? -22.392 -52.513 -2.375 1.00 30.50 627 THR A O 1
ATOM 4770 N N . ASP A 1 628 ? -20.532 -53.207 -1.273 1.00 29.22 628 ASP A N 1
ATOM 4771 C CA . ASP A 1 628 ? -20.179 -54.548 -1.778 1.00 29.22 628 ASP A CA 1
ATOM 4772 C C . ASP A 1 628 ? -19.944 -54.743 -3.294 1.00 29.22 628 ASP A C 1
ATOM 4774 O O . ASP A 1 628 ? -20.863 -54.820 -4.102 1.00 29.22 628 ASP A O 1
ATOM 4778 N N . THR A 1 629 ? -18.684 -54.962 -3.687 1.00 31.05 629 THR A N 1
ATOM 4779 C CA . THR A 1 629 ? -18.187 -56.322 -3.990 1.00 31.05 629 THR A CA 1
ATOM 4780 C C . THR A 1 629 ? -16.685 -56.326 -4.321 1.00 31.05 629 THR A C 1
ATOM 4782 O O . THR A 1 629 ? -16.228 -55.757 -5.302 1.00 31.05 629 THR A O 1
ATOM 4785 N N . LYS A 1 630 ? -15.940 -57.061 -3.485 1.00 31.88 630 LYS A N 1
ATOM 4786 C CA . LYS A 1 630 ? -14.672 -57.773 -3.754 1.00 31.88 630 LYS A CA 1
ATOM 4787 C C . LYS A 1 630 ? -13.448 -56.990 -4.277 1.00 31.88 630 LYS A C 1
ATOM 4789 O O . LYS A 1 630 ? -13.199 -56.906 -5.470 1.00 31.88 630 LYS A O 1
ATOM 4794 N N . GLY A 1 631 ? -12.552 -56.707 -3.325 1.00 35.06 631 GLY A N 1
ATOM 4795 C CA . GLY A 1 631 ? -11.131 -57.076 -3.429 1.00 35.06 631 GLY A CA 1
ATOM 4796 C C . GLY A 1 631 ? -10.181 -56.058 -4.065 1.00 35.06 631 GLY A C 1
ATOM 4797 O O . GLY A 1 631 ? -9.872 -56.157 -5.244 1.00 35.06 631 GLY A O 1
ATOM 4798 N N . GLY A 1 632 ? -9.617 -55.169 -3.241 1.00 26.16 632 GLY A N 1
ATOM 4799 C CA . GLY A 1 632 ? -8.466 -54.326 -3.593 1.00 26.16 632 GLY A CA 1
ATOM 4800 C C . GLY A 1 632 ? -8.529 -52.973 -2.890 1.00 26.16 632 GLY A C 1
ATOM 4801 O O . GLY A 1 632 ? -9.349 -52.136 -3.247 1.00 26.16 632 GLY A O 1
ATOM 4802 N N . SER A 1 633 ? -7.714 -52.763 -1.852 1.00 26.02 633 SER A N 1
ATOM 4803 C CA . SER A 1 633 ? -7.749 -51.539 -1.044 1.00 26.02 633 SER A CA 1
ATOM 4804 C C . SER A 1 633 ? -7.184 -50.342 -1.814 1.00 26.02 633 SER A C 1
ATOM 4806 O O . SER A 1 633 ? -5.970 -50.196 -1.942 1.00 26.02 633 SER A O 1
ATOM 4808 N N . THR A 1 634 ? -8.064 -49.466 -2.288 1.00 27.53 634 THR A N 1
ATOM 4809 C CA . THR A 1 634 ? -7.721 -48.144 -2.817 1.00 27.53 634 THR A CA 1
ATOM 4810 C C . THR A 1 634 ? -7.604 -47.138 -1.678 1.00 27.53 634 THR A C 1
ATOM 4812 O O . THR A 1 634 ? -8.584 -46.768 -1.032 1.00 27.53 634 THR A O 1
ATOM 4815 N N . THR A 1 635 ? -6.375 -46.706 -1.432 1.00 29.98 635 THR A N 1
ATOM 4816 C CA . THR A 1 635 ? -6.002 -45.568 -0.595 1.00 29.98 635 THR A CA 1
ATOM 4817 C C . THR A 1 635 ? -6.219 -44.254 -1.339 1.00 29.98 635 THR A C 1
ATOM 4819 O O . THR A 1 635 ? -5.599 -44.043 -2.376 1.00 29.98 635 THR A O 1
ATOM 4822 N N . SER A 1 636 ? -6.994 -43.326 -0.772 1.00 26.08 636 SER A N 1
ATOM 4823 C CA . SER A 1 636 ? -6.843 -41.898 -1.079 1.00 26.08 636 SER A CA 1
ATOM 4824 C C . SER A 1 636 ? -7.426 -40.991 0.013 1.00 26.08 636 SER A C 1
ATOM 4826 O O . SER A 1 636 ? -8.612 -41.056 0.321 1.00 26.08 636 SER A O 1
ATOM 4828 N N . ASN A 1 637 ? -6.557 -40.090 0.487 1.00 26.72 637 ASN A N 1
ATOM 4829 C CA . ASN A 1 637 ? -6.823 -38.705 0.901 1.00 26.72 637 ASN A CA 1
ATOM 4830 C C . ASN A 1 637 ? -7.316 -38.418 2.333 1.00 26.72 637 ASN A C 1
ATOM 4832 O O . ASN A 1 637 ? -8.495 -38.231 2.598 1.00 26.72 637 ASN A O 1
ATOM 4836 N N . LEU A 1 638 ? -6.345 -38.207 3.228 1.00 24.02 638 LEU A N 1
ATOM 4837 C CA . LEU A 1 638 ? -6.458 -37.300 4.378 1.00 24.02 638 LEU A CA 1
ATOM 4838 C C . LEU A 1 638 ? -5.449 -36.163 4.163 1.00 24.02 638 LEU A C 1
ATOM 4840 O O . LEU A 1 638 ? -4.261 -36.457 4.056 1.00 24.02 638 LEU A O 1
ATOM 4844 N N . SER A 1 639 ? -5.875 -34.897 4.100 1.00 26.77 639 SER A N 1
ATOM 4845 C CA . SER A 1 639 ? -4.982 -33.723 4.106 1.00 26.77 639 SER A CA 1
ATOM 4846 C C . SER A 1 639 ? -4.901 -33.110 5.505 1.00 26.77 639 SER A C 1
ATOM 4848 O O . SER A 1 639 ? -5.925 -32.916 6.155 1.00 26.77 639 SER A O 1
ATOM 4850 N N . PHE A 1 640 ? -3.690 -32.773 5.950 1.00 21.53 640 PHE A N 1
ATOM 4851 C CA . PHE A 1 640 ? -3.431 -32.049 7.195 1.00 21.53 640 PHE A CA 1
ATOM 4852 C C . PHE A 1 640 ? -3.913 -30.594 7.104 1.00 21.53 640 PHE A C 1
ATOM 4854 O O . PHE A 1 640 ? -3.311 -29.802 6.387 1.00 21.53 640 PHE A O 1
ATOM 4861 N N . VAL A 1 641 ? -4.917 -30.225 7.902 1.00 26.31 641 VAL A N 1
ATOM 4862 C CA . VAL A 1 641 ? -5.083 -28.859 8.425 1.00 26.31 641 VAL A CA 1
ATOM 4863 C C . VAL A 1 641 ? -5.613 -28.995 9.853 1.00 26.31 641 VAL A C 1
ATOM 4865 O O . VAL A 1 641 ? -6.701 -29.521 10.059 1.00 26.31 641 VAL A O 1
ATOM 4868 N N . SER A 1 642 ? -4.831 -28.577 10.849 1.00 28.67 642 SER A N 1
ATOM 4869 C CA . SER A 1 642 ? -5.265 -28.519 12.249 1.00 28.67 642 SER A CA 1
ATOM 4870 C C . SER A 1 642 ? -5.234 -27.072 12.722 1.00 28.67 642 SER A C 1
ATOM 4872 O O . SER A 1 642 ? -4.161 -26.512 12.930 1.00 28.67 642 SER A O 1
ATOM 4874 N N . THR A 1 643 ? -6.419 -26.510 12.950 1.00 29.25 643 THR A N 1
ATOM 4875 C CA . THR A 1 643 ? -6.664 -25.342 13.811 1.00 29.25 643 THR A CA 1
ATOM 4876 C C . THR A 1 643 ? -7.670 -25.718 14.902 1.00 29.25 643 THR A C 1
ATOM 4878 O O . THR A 1 643 ? -8.653 -25.016 15.124 1.00 29.25 643 THR A O 1
ATOM 4881 N N . ALA A 1 644 ? -7.475 -26.867 15.557 1.00 27.73 644 ALA A N 1
ATOM 4882 C CA . ALA A 1 644 ? -8.316 -27.260 16.682 1.00 27.73 644 ALA A CA 1
ATOM 4883 C C . ALA A 1 644 ? -7.889 -26.510 17.954 1.00 27.73 644 ALA A C 1
ATOM 4885 O O . ALA A 1 644 ? -6.741 -26.616 18.391 1.00 27.73 644 ALA A O 1
ATOM 4886 N N . LEU A 1 645 ? -8.835 -25.792 18.569 1.00 30.34 645 LEU A N 1
ATOM 4887 C CA . LEU A 1 645 ? -8.681 -25.140 19.877 1.00 30.34 645 LEU A CA 1
ATOM 4888 C C . LEU A 1 645 ? -8.505 -26.144 21.036 1.00 30.34 645 LEU A C 1
ATOM 4890 O O . LEU A 1 645 ? -8.154 -25.748 22.140 1.00 30.34 645 LEU A O 1
ATOM 4894 N N . GLU A 1 646 ? -8.712 -27.439 20.795 1.00 29.61 646 GLU A N 1
ATOM 4895 C CA . GLU A 1 646 ? -8.798 -28.469 21.841 1.00 29.61 646 GLU A CA 1
ATOM 4896 C C . GLU A 1 646 ? -7.463 -29.189 22.131 1.00 29.61 646 GLU A C 1
ATOM 4898 O O . GLU A 1 646 ? -7.400 -30.076 22.981 1.00 29.61 646 GLU A O 1
ATOM 4903 N N . HIS A 1 647 ? -6.362 -28.796 21.477 1.00 30.94 647 HIS A N 1
ATOM 4904 C CA . HIS A 1 647 ? -5.018 -29.345 21.738 1.00 30.94 647 HIS A CA 1
ATOM 4905 C C . HIS A 1 647 ? -3.943 -28.291 22.041 1.00 30.94 647 HIS A C 1
ATOM 4907 O O . HIS A 1 647 ? -2.746 -28.563 21.951 1.00 30.94 647 HIS A O 1
ATOM 4913 N N . LEU A 1 648 ? -4.357 -27.102 22.479 1.00 29.67 648 LEU A N 1
ATOM 4914 C CA . LEU A 1 648 ? -3.479 -26.161 23.166 1.00 29.67 648 LEU A CA 1
ATOM 4915 C C . LEU A 1 648 ? -3.534 -26.453 24.676 1.00 29.67 648 LEU A C 1
ATOM 4917 O O . LEU A 1 648 ? -4.578 -26.222 25.284 1.00 29.67 648 LEU A O 1
ATOM 4921 N N . PRO A 1 649 ? -2.453 -26.927 25.325 1.00 27.75 649 PRO A N 1
ATOM 4922 C CA . PRO A 1 649 ? -2.373 -26.902 26.776 1.00 27.75 649 PRO A CA 1
ATOM 4923 C C . PRO A 1 649 ? -2.133 -25.445 27.195 1.00 27.75 649 PRO A C 1
ATOM 4925 O O . PRO A 1 649 ? -1.001 -25.025 27.411 1.00 27.75 649 PRO A O 1
ATOM 4928 N N . PHE A 1 650 ? -3.204 -24.657 27.236 1.00 29.22 650 PHE A N 1
ATOM 4929 C CA . PHE A 1 650 ? -3.237 -23.318 27.821 1.00 29.22 650 PHE A CA 1
ATOM 4930 C C . PHE A 1 650 ? -4.488 -23.179 28.695 1.00 29.22 650 PHE A C 1
ATOM 4932 O O . PHE A 1 650 ? -5.294 -22.273 28.520 1.00 29.22 650 PHE A O 1
ATOM 4939 N N . GLU A 1 651 ? -4.629 -24.073 29.672 1.00 29.50 651 GLU A N 1
ATOM 4940 C CA . GLU A 1 651 ? -5.219 -23.679 30.947 1.00 29.50 651 GLU A CA 1
ATOM 4941 C C . GLU A 1 651 ? -4.081 -23.542 31.958 1.00 29.50 651 GLU A C 1
ATOM 4943 O O . GLU A 1 651 ? -3.341 -24.483 32.234 1.00 29.50 651 GLU A O 1
ATOM 4948 N N . HIS A 1 652 ? -3.976 -22.322 32.479 1.00 29.52 652 HIS A N 1
ATOM 4949 C CA . HIS A 1 652 ? -3.070 -21.839 33.514 1.00 29.52 652 HIS A CA 1
ATOM 4950 C C . HIS A 1 652 ? -1.610 -21.507 33.146 1.00 29.52 652 HIS A C 1
ATOM 4952 O O . HIS A 1 652 ? -0.864 -22.264 32.536 1.00 29.52 652 HIS A O 1
ATOM 4958 N N . VAL A 1 653 ? -1.224 -20.354 33.706 1.00 27.44 653 VAL A N 1
ATOM 4959 C CA . VAL A 1 653 ? 0.098 -19.724 33.853 1.00 27.44 653 VAL A CA 1
ATOM 4960 C C . VAL A 1 653 ? 0.572 -18.857 32.673 1.00 27.44 653 VAL A C 1
ATOM 4962 O O . VAL A 1 653 ? 0.604 -19.267 31.520 1.00 27.44 653 VAL A O 1
ATOM 4965 N N . GLY A 1 654 ? 0.867 -17.592 32.997 1.00 35.28 654 GLY A N 1
ATOM 4966 C CA . GLY A 1 654 ? 1.051 -16.478 32.069 1.00 35.28 654 GLY A CA 1
ATOM 4967 C C . GLY A 1 654 ? 2.308 -16.501 31.192 1.00 35.28 654 GLY A C 1
ATOM 4968 O O . GLY A 1 654 ? 3.234 -17.279 31.395 1.00 35.28 654 GLY A O 1
ATOM 4969 N N . HIS A 1 655 ? 2.311 -15.539 30.261 1.00 36.88 655 HIS A N 1
ATOM 4970 C CA . HIS A 1 655 ? 3.327 -15.200 29.253 1.00 36.88 655 HIS A CA 1
ATOM 4971 C C . HIS A 1 655 ? 3.323 -16.049 27.968 1.00 36.88 655 HIS A C 1
ATOM 4973 O O . HIS A 1 655 ? 3.857 -17.152 27.904 1.00 36.88 655 HIS A O 1
ATOM 4979 N N . SER A 1 656 ? 2.798 -15.465 26.886 1.00 30.58 656 SER A N 1
ATOM 4980 C CA . SER A 1 656 ? 2.908 -15.983 25.515 1.00 30.58 656 SER A CA 1
ATOM 4981 C C . SER A 1 656 ? 3.897 -15.120 24.718 1.00 30.58 656 SER A C 1
ATOM 4983 O O . SER A 1 656 ? 3.701 -13.915 24.588 1.00 30.58 656 SER A O 1
ATOM 4985 N N . CYS A 1 657 ? 4.968 -15.731 24.200 1.00 28.66 657 CYS A N 1
ATOM 4986 C CA . CYS A 1 657 ? 6.040 -15.077 23.440 1.00 28.66 657 CYS A CA 1
ATOM 4987 C C . CYS A 1 657 ? 5.788 -15.152 21.911 1.00 28.66 657 CYS A C 1
ATOM 4989 O O . CYS A 1 657 ? 5.559 -16.257 21.407 1.00 28.66 657 CYS A O 1
ATOM 4991 N N . PRO A 1 658 ? 5.912 -14.039 21.155 1.00 31.06 658 PRO A N 1
ATOM 4992 C CA . PRO A 1 658 ? 5.803 -13.994 19.686 1.00 31.06 658 PRO A CA 1
ATOM 4993 C C . PRO A 1 658 ? 6.771 -14.920 18.924 1.00 31.06 658 PRO A C 1
ATOM 4995 O O . PRO A 1 658 ? 6.484 -15.328 17.801 1.00 31.06 658 PRO A O 1
ATOM 4998 N N . GLY A 1 659 ? 7.900 -15.310 19.528 1.00 29.27 659 GLY A N 1
ATOM 4999 C CA . GLY A 1 659 ? 8.933 -16.122 18.869 1.00 29.27 659 GLY A CA 1
ATOM 5000 C C . GLY A 1 659 ? 8.497 -17.543 18.494 1.00 29.27 659 GLY A C 1
ATOM 5001 O O . GLY A 1 659 ? 9.056 -18.139 17.581 1.00 29.27 659 GLY A O 1
ATOM 5002 N N . ARG A 1 660 ? 7.462 -18.094 19.142 1.00 33.81 660 ARG A N 1
ATOM 5003 C CA . ARG A 1 660 ? 6.980 -19.459 18.856 1.00 33.81 660 ARG A CA 1
ATOM 5004 C C . ARG A 1 660 ? 6.112 -19.546 17.597 1.00 33.81 660 ARG A C 1
ATOM 5006 O O . ARG A 1 660 ? 6.028 -20.610 16.997 1.00 33.81 660 ARG A O 1
ATOM 5013 N N . PHE A 1 661 ? 5.513 -18.426 17.198 1.00 35.62 661 PHE A N 1
ATOM 5014 C CA . PHE A 1 661 ? 4.779 -18.278 15.942 1.00 35.62 661 PHE A CA 1
ATOM 5015 C C . PHE A 1 661 ? 5.736 -18.201 14.740 1.00 35.62 661 PHE A C 1
ATOM 5017 O O . PHE A 1 661 ? 5.464 -18.797 13.704 1.00 35.62 661 PHE A O 1
ATOM 5024 N N . LEU A 1 662 ? 6.893 -17.546 14.910 1.00 33.62 662 LEU A N 1
ATOM 5025 C CA . LEU A 1 662 ? 7.936 -17.417 13.884 1.00 33.62 662 LEU A CA 1
ATOM 5026 C C . LEU A 1 662 ? 8.573 -18.763 13.503 1.00 33.62 662 LEU A C 1
ATOM 5028 O O . LEU A 1 662 ? 8.645 -19.084 12.322 1.00 33.62 662 LEU A O 1
ATOM 5032 N N . VAL A 1 663 ? 8.934 -19.592 14.487 1.00 38.84 663 VAL A N 1
ATOM 5033 C CA . VAL A 1 663 ? 9.602 -20.889 14.241 1.00 38.84 663 VAL A CA 1
ATOM 5034 C C . VAL A 1 663 ? 8.701 -21.885 13.494 1.00 38.84 663 VAL A C 1
ATOM 5036 O O . VAL A 1 663 ? 9.166 -22.628 12.630 1.00 38.84 663 VAL A O 1
ATOM 5039 N N . ASP A 1 664 ? 7.400 -21.900 13.794 1.00 38.78 664 ASP A N 1
ATOM 5040 C CA . ASP A 1 664 ? 6.438 -22.766 13.097 1.00 38.78 664 ASP A CA 1
ATOM 5041 C C . ASP A 1 664 ? 6.198 -22.302 11.646 1.00 38.78 664 ASP A C 1
ATOM 5043 O O . ASP A 1 664 ? 5.969 -23.116 10.750 1.00 38.78 664 ASP A O 1
ATOM 5047 N N . PHE A 1 665 ? 6.309 -20.995 11.394 1.00 40.09 665 PHE A N 1
ATOM 5048 C CA . PHE A 1 665 ? 6.203 -20.406 10.060 1.00 40.09 665 PHE A CA 1
ATOM 5049 C C . PHE A 1 665 ? 7.455 -20.690 9.212 1.00 40.09 665 PHE A C 1
ATOM 5051 O O . PHE A 1 665 ? 7.338 -21.089 8.054 1.00 40.09 665 PHE A O 1
ATOM 5058 N N . GLU A 1 666 ? 8.646 -20.586 9.804 1.00 40.78 666 GLU A N 1
ATOM 5059 C CA . GLU A 1 666 ? 9.928 -20.887 9.152 1.00 40.78 666 GLU A CA 1
ATOM 5060 C C . GLU A 1 666 ? 10.033 -22.359 8.731 1.00 40.78 666 GLU A C 1
ATOM 5062 O O . GLU A 1 666 ? 10.395 -22.655 7.592 1.00 40.78 666 GLU A O 1
ATOM 5067 N N . LEU A 1 667 ? 9.617 -23.299 9.586 1.00 41.91 667 LEU A N 1
ATOM 5068 C CA . LEU A 1 667 ? 9.607 -24.731 9.255 1.00 41.91 667 LEU A CA 1
ATOM 5069 C C . LEU A 1 667 ? 8.666 -25.067 8.089 1.00 41.91 667 LEU A C 1
ATOM 5071 O O . LEU A 1 667 ? 8.995 -25.898 7.240 1.00 41.91 667 LEU A O 1
ATOM 5075 N N . LYS A 1 668 ? 7.511 -24.402 8.012 1.00 42.16 668 LYS A N 1
ATOM 5076 C CA . LYS A 1 668 ? 6.558 -24.572 6.905 1.00 42.16 668 LYS A CA 1
ATOM 5077 C C . LYS A 1 668 ? 7.100 -23.997 5.597 1.00 42.16 668 LYS A C 1
ATOM 5079 O O . LYS A 1 668 ? 6.922 -24.622 4.553 1.00 42.16 668 LYS A O 1
ATOM 5084 N N . ILE A 1 669 ? 7.804 -22.865 5.658 1.00 39.66 669 ILE A N 1
ATOM 5085 C CA . ILE A 1 669 ? 8.479 -22.250 4.505 1.00 39.66 669 ILE A CA 1
ATOM 5086 C C . ILE A 1 669 ? 9.602 -23.156 3.987 1.00 39.66 669 ILE A C 1
ATOM 5088 O O . ILE A 1 669 ? 9.697 -23.368 2.781 1.00 39.66 669 ILE A O 1
ATOM 5092 N N . ILE A 1 670 ? 10.395 -23.755 4.878 1.00 43.03 670 ILE A N 1
ATOM 5093 C CA . ILE A 1 670 ? 11.480 -24.678 4.510 1.00 43.03 670 ILE A CA 1
ATOM 5094 C C . ILE A 1 670 ? 10.932 -25.923 3.797 1.00 43.03 670 ILE A C 1
ATOM 5096 O O . ILE A 1 670 ? 11.448 -26.325 2.755 1.00 43.03 670 ILE A O 1
ATOM 5100 N N . VAL A 1 671 ? 9.856 -26.523 4.313 1.00 41.66 671 VAL A N 1
ATOM 5101 C CA . VAL A 1 671 ? 9.236 -27.707 3.692 1.00 41.66 671 VAL A CA 1
ATOM 5102 C C . VAL A 1 671 ? 8.580 -27.359 2.353 1.00 41.66 671 VAL A C 1
ATOM 5104 O O . VAL A 1 671 ? 8.685 -28.131 1.401 1.00 41.66 671 VAL A O 1
ATOM 5107 N N . ALA A 1 672 ? 7.948 -26.187 2.248 1.00 38.62 672 ALA A N 1
ATOM 5108 C CA . ALA A 1 672 ? 7.379 -25.705 0.994 1.00 38.62 672 ALA A CA 1
ATOM 5109 C C . ALA A 1 672 ? 8.460 -25.432 -0.064 1.00 38.62 672 ALA A C 1
ATOM 5111 O O . ALA A 1 672 ? 8.273 -25.781 -1.226 1.00 38.62 672 ALA A O 1
ATOM 5112 N N . TYR A 1 673 ? 9.603 -24.871 0.338 1.00 38.88 673 TYR A N 1
ATOM 5113 C CA . TYR A 1 673 ? 10.751 -24.636 -0.537 1.00 38.88 673 TYR A CA 1
ATOM 5114 C C . TYR A 1 673 ? 11.347 -25.952 -1.058 1.00 38.88 673 TYR A C 1
ATOM 5116 O O . TYR A 1 673 ? 11.558 -26.105 -2.258 1.00 38.88 673 TYR A O 1
ATOM 5124 N N . LEU A 1 674 ? 11.526 -26.951 -0.188 1.00 38.59 674 LEU A N 1
ATOM 5125 C CA . LEU A 1 674 ? 12.067 -28.259 -0.578 1.00 38.59 674 LEU A CA 1
ATOM 5126 C C . LEU A 1 674 ? 11.157 -29.029 -1.547 1.00 38.59 674 LEU A C 1
ATOM 5128 O O . LEU A 1 674 ? 11.660 -29.719 -2.425 1.00 38.59 674 LEU A O 1
ATOM 5132 N N . LEU A 1 675 ? 9.836 -28.903 -1.411 1.00 39.94 675 LEU A N 1
ATOM 5133 C CA . LEU A 1 675 ? 8.870 -29.538 -2.316 1.00 39.94 675 LEU A CA 1
ATOM 5134 C C . LEU A 1 675 ? 8.679 -28.778 -3.636 1.00 39.94 675 LEU A C 1
ATOM 5136 O O . LEU A 1 675 ? 8.122 -29.341 -4.575 1.00 39.94 675 LEU A O 1
ATOM 5140 N N . ARG A 1 676 ? 9.085 -27.504 -3.694 1.00 36.09 676 ARG A N 1
ATOM 5141 C CA . ARG A 1 676 ? 8.972 -26.655 -4.887 1.00 36.09 676 ARG A CA 1
ATOM 5142 C C . ARG A 1 676 ? 10.217 -26.715 -5.766 1.00 36.09 676 ARG A C 1
ATOM 5144 O O . ARG A 1 676 ? 10.096 -26.648 -6.980 1.00 36.09 676 ARG A O 1
ATOM 5151 N N . GLU A 1 677 ? 11.392 -26.807 -5.151 1.00 34.62 677 GLU A N 1
ATOM 5152 C CA . GLU A 1 677 ? 12.679 -26.693 -5.850 1.00 34.62 677 GLU A CA 1
ATOM 5153 C C . GLU A 1 677 ? 13.314 -28.053 -6.193 1.00 34.62 677 GLU A C 1
ATOM 5155 O O . GLU A 1 677 ? 14.300 -28.097 -6.927 1.00 34.62 677 GLU A O 1
ATOM 5160 N N . TYR A 1 678 ? 12.767 -29.169 -5.691 1.00 36.56 678 TYR A N 1
ATOM 5161 C CA . TYR A 1 678 ? 13.291 -30.514 -5.950 1.00 36.56 678 TYR A CA 1
ATOM 5162 C C . TYR A 1 678 ? 12.174 -31.492 -6.341 1.00 36.56 678 TYR A C 1
ATOM 5164 O O . TYR A 1 678 ? 11.182 -31.626 -5.624 1.00 36.56 678 TYR A O 1
ATOM 5172 N N . ASP A 1 679 ? 12.371 -32.236 -7.436 1.00 32.56 679 ASP A N 1
ATOM 5173 C CA . ASP A 1 679 ? 11.523 -33.376 -7.804 1.00 32.56 679 ASP A CA 1
ATOM 5174 C C . ASP A 1 679 ? 11.784 -34.540 -6.838 1.00 32.56 679 ASP A C 1
ATOM 5176 O O . ASP A 1 679 ? 12.816 -35.213 -6.884 1.00 32.56 679 ASP A O 1
ATOM 5180 N N . VAL A 1 680 ? 10.853 -34.768 -5.913 1.00 37.78 680 VAL A N 1
ATOM 5181 C CA . VAL A 1 680 ? 10.942 -35.864 -4.943 1.00 37.78 680 VAL A CA 1
ATOM 5182 C C . VAL A 1 680 ? 10.275 -37.110 -5.533 1.00 37.78 680 VAL A C 1
ATOM 5184 O O . VAL A 1 680 ? 9.054 -37.253 -5.475 1.00 37.78 680 VAL A O 1
ATOM 5187 N N . GLU A 1 681 ? 11.064 -38.034 -6.087 1.00 34.44 681 GLU A N 1
ATOM 5188 C CA . GLU A 1 681 ? 10.563 -39.353 -6.497 1.00 34.44 681 GLU A CA 1
ATOM 5189 C C . GLU A 1 681 ? 10.315 -40.257 -5.281 1.00 34.44 681 GLU A C 1
ATOM 5191 O O . GLU A 1 681 ? 11.194 -40.486 -4.444 1.00 34.44 681 GLU A O 1
ATOM 5196 N N . PHE A 1 682 ? 9.105 -40.811 -5.194 1.00 39.69 682 PHE A N 1
ATOM 5197 C CA . PHE A 1 682 ? 8.765 -41.811 -4.186 1.00 39.69 682 PHE A CA 1
ATOM 5198 C C . PHE A 1 682 ? 9.247 -43.209 -4.619 1.00 39.69 682 PHE A C 1
ATOM 5200 O O . PHE A 1 682 ? 9.256 -43.515 -5.811 1.00 39.69 682 PHE A O 1
ATOM 5207 N N . PRO A 1 683 ? 9.614 -44.094 -3.675 1.00 35.78 683 PRO A N 1
ATOM 5208 C CA . PRO A 1 683 ? 10.051 -45.455 -3.986 1.00 35.78 683 PRO A CA 1
ATOM 5209 C C . PRO A 1 683 ? 9.047 -46.244 -4.837 1.00 35.78 683 PRO A C 1
ATOM 5211 O O . PRO A 1 683 ? 7.836 -46.148 -4.635 1.00 35.78 683 PRO A O 1
ATOM 5214 N N . ALA A 1 684 ? 9.558 -47.107 -5.723 1.00 38.28 684 ALA A N 1
ATOM 5215 C CA . ALA A 1 684 ? 8.773 -47.924 -6.661 1.00 38.28 684 ALA A CA 1
ATOM 5216 C C . ALA A 1 684 ? 7.693 -48.811 -5.999 1.00 38.28 684 ALA A C 1
ATOM 5218 O O . ALA A 1 684 ? 6.705 -49.172 -6.632 1.00 38.28 684 ALA A O 1
ATOM 5219 N N . GLU A 1 685 ? 7.845 -49.117 -4.710 1.00 37.00 685 GLU A N 1
ATOM 5220 C CA . GLU A 1 685 ? 6.883 -49.852 -3.875 1.00 37.00 685 GLU A CA 1
ATOM 5221 C C . GLU A 1 685 ? 5.539 -49.127 -3.661 1.00 37.00 685 GLU A C 1
ATOM 5223 O O . GLU A 1 685 ? 4.564 -49.768 -3.276 1.00 37.00 685 GLU A O 1
ATOM 5228 N N . TYR A 1 686 ? 5.448 -47.830 -3.980 1.00 37.34 686 TYR A N 1
ATOM 5229 C CA . TYR A 1 686 ? 4.200 -47.057 -3.945 1.00 37.34 686 TYR A CA 1
ATOM 5230 C C . TYR A 1 686 ? 3.533 -46.882 -5.320 1.00 37.34 686 TYR A C 1
ATOM 5232 O O . TYR A 1 686 ? 2.463 -46.283 -5.405 1.00 37.34 686 TYR A O 1
ATOM 5240 N N . ASN A 1 687 ? 4.140 -47.404 -6.395 1.00 38.00 687 ASN A N 1
ATOM 5241 C CA . ASN A 1 687 ? 3.593 -47.478 -7.758 1.00 38.00 687 ASN A CA 1
ATOM 5242 C C . ASN A 1 687 ? 2.892 -46.189 -8.259 1.00 38.00 687 ASN A C 1
ATOM 5244 O O . ASN A 1 687 ? 1.833 -46.244 -8.882 1.00 38.00 687 ASN A O 1
ATOM 5248 N N . GLY A 1 688 ? 3.454 -45.018 -7.938 1.00 39.34 688 GLY A N 1
ATOM 5249 C CA . GLY A 1 688 ? 2.907 -43.710 -8.325 1.00 39.34 688 GLY A CA 1
ATOM 5250 C C . GLY A 1 688 ? 1.775 -43.158 -7.442 1.00 39.34 688 GLY A C 1
ATOM 5251 O O . GLY A 1 688 ? 1.226 -42.108 -7.768 1.00 39.34 688 GLY A O 1
ATOM 5252 N N . GLN A 1 689 ? 1.422 -43.800 -6.322 1.00 33.09 689 GLN A N 1
ATOM 5253 C CA . GLN A 1 689 ? 0.439 -43.284 -5.358 1.00 33.09 689 GLN A CA 1
ATOM 5254 C C . GLN A 1 689 ? 1.094 -42.737 -4.079 1.00 33.09 689 GLN A C 1
ATOM 5256 O O . GLN A 1 689 ? 2.053 -43.285 -3.549 1.00 33.09 689 GLN A O 1
ATOM 5261 N N . ARG A 1 690 ? 0.558 -41.627 -3.557 1.00 34.25 690 ARG A N 1
ATOM 5262 C CA . ARG A 1 690 ? 1.086 -40.914 -2.378 1.00 34.25 690 ARG A CA 1
ATOM 5263 C C . ARG A 1 690 ? 0.778 -41.692 -1.078 1.00 34.25 690 ARG A C 1
ATOM 5265 O O . ARG A 1 690 ? -0.370 -42.106 -0.903 1.00 34.25 690 ARG A O 1
ATOM 5272 N N . PRO A 1 691 ? 1.726 -41.865 -0.134 1.00 34.91 691 PRO A N 1
ATOM 5273 C CA . PRO A 1 691 ? 1.474 -42.625 1.093 1.00 34.91 691 PRO A CA 1
ATOM 5274 C C . PRO A 1 691 ? 0.517 -41.896 2.053 1.00 34.91 691 PRO A C 1
ATOM 5276 O O . PRO A 1 691 ? 0.508 -40.668 2.149 1.00 34.91 691 PRO A O 1
ATOM 5279 N N . ALA A 1 692 ? -0.290 -42.661 2.797 1.00 39.56 692 ALA A N 1
ATOM 5280 C CA . ALA A 1 692 ? -1.254 -42.125 3.758 1.00 39.56 692 ALA A CA 1
ATOM 5281 C C . ALA A 1 692 ? -0.573 -41.538 5.014 1.00 39.56 692 ALA A C 1
ATOM 5283 O O . ALA A 1 692 ? 0.373 -42.101 5.565 1.00 39.56 692 ALA A O 1
ATOM 5284 N N . ASN A 1 693 ? -1.124 -40.431 5.515 1.00 35.62 693 ASN A N 1
ATOM 5285 C CA . ASN A 1 693 ? -0.574 -39.525 6.538 1.00 35.62 693 ASN A CA 1
ATOM 5286 C C . ASN A 1 693 ? -0.380 -40.080 7.973 1.00 35.62 693 ASN A C 1
ATOM 5288 O O . ASN A 1 693 ? -0.225 -39.311 8.921 1.00 35.62 693 ASN A O 1
ATOM 5292 N N . ARG A 1 694 ? -0.337 -41.403 8.171 1.00 34.09 694 ARG A N 1
ATOM 5293 C CA . ARG A 1 694 ? -0.128 -42.022 9.496 1.00 34.09 694 ARG A CA 1
ATOM 5294 C C . ARG A 1 694 ? 1.260 -41.765 10.091 1.00 34.09 694 ARG A C 1
ATOM 5296 O O . ARG A 1 694 ? 1.375 -41.644 11.308 1.00 34.09 694 ARG A O 1
ATOM 5303 N N . TRP A 1 695 ? 2.288 -41.634 9.257 1.00 36.34 695 TRP A N 1
ATOM 5304 C CA . TRP A 1 695 ? 3.682 -41.580 9.714 1.00 36.34 695 TRP A CA 1
ATOM 5305 C C . TRP A 1 695 ? 3.998 -40.361 10.605 1.00 36.34 695 TRP A C 1
ATOM 5307 O O . TRP A 1 695 ? 4.770 -40.462 11.557 1.00 36.34 695 TRP A O 1
ATOM 5317 N N . MET A 1 696 ? 3.350 -39.219 10.357 1.00 34.66 696 MET A N 1
ATOM 5318 C CA . MET A 1 696 ? 3.615 -37.973 11.087 1.00 34.66 696 MET A CA 1
ATOM 5319 C C . MET A 1 696 ? 2.922 -37.934 12.464 1.00 34.66 696 MET A C 1
ATOM 5321 O O . MET A 1 696 ? 3.435 -37.338 13.410 1.00 34.66 696 MET A O 1
ATOM 5325 N N . ALA A 1 697 ? 1.797 -38.643 12.614 1.00 34.06 697 ALA A N 1
ATOM 5326 C CA . ALA A 1 697 ? 1.068 -38.754 13.880 1.00 34.06 697 ALA A CA 1
ATOM 5327 C C . ALA A 1 697 ? 1.752 -39.707 14.883 1.00 34.06 697 ALA A C 1
ATOM 5329 O O . ALA A 1 697 ? 1.726 -39.456 16.091 1.00 34.06 697 ALA A O 1
ATOM 5330 N N . GLU A 1 698 ? 2.403 -40.774 14.407 1.00 35.56 698 GLU A N 1
ATOM 5331 C CA . GLU A 1 698 ? 3.201 -41.668 15.261 1.00 35.56 698 GLU A CA 1
ATOM 5332 C C . GLU A 1 698 ? 4.487 -40.996 15.764 1.00 35.56 698 GLU A C 1
ATOM 5334 O O . GLU A 1 698 ? 4.830 -41.131 16.940 1.00 35.56 698 GLU A O 1
ATOM 5339 N N . ALA A 1 699 ? 5.150 -40.192 14.926 1.00 33.06 699 ALA A N 1
ATOM 5340 C CA . ALA A 1 699 ? 6.350 -39.448 15.313 1.00 33.06 699 ALA A CA 1
ATOM 5341 C C . ALA A 1 699 ? 6.079 -38.431 16.443 1.00 33.06 699 ALA A C 1
ATOM 5343 O O . ALA A 1 699 ? 6.858 -38.324 17.392 1.00 33.06 699 ALA A O 1
ATOM 5344 N N . LEU A 1 700 ? 4.938 -37.735 16.389 1.00 36.09 700 LEU A N 1
ATOM 5345 C CA . LEU A 1 700 ? 4.536 -36.756 17.406 1.00 36.09 700 LEU A CA 1
ATOM 5346 C C . LEU A 1 700 ? 4.106 -37.412 18.731 1.00 36.09 700 LEU A C 1
ATOM 5348 O O . LEU A 1 700 ? 4.422 -36.891 19.804 1.00 36.09 700 LEU A O 1
ATOM 5352 N N . LYS A 1 701 ? 3.466 -38.592 18.690 1.00 34.56 701 LYS A N 1
ATOM 5353 C CA . LYS A 1 701 ? 3.115 -39.360 19.903 1.00 34.56 701 LYS A CA 1
ATOM 5354 C C . LYS A 1 701 ? 4.345 -39.833 20.680 1.00 34.56 701 LYS A C 1
ATOM 5356 O O . LYS A 1 701 ? 4.347 -39.781 21.911 1.00 34.56 701 LYS A O 1
ATOM 5361 N N . HIS A 1 702 ? 5.404 -40.245 19.985 1.00 33.25 702 HIS A N 1
ATOM 5362 C CA . HIS A 1 702 ? 6.648 -40.660 20.636 1.00 33.25 702 HIS A CA 1
ATOM 5363 C C . HIS A 1 702 ? 7.424 -39.489 21.265 1.00 33.25 702 HIS A C 1
ATOM 5365 O O . HIS A 1 702 ? 8.055 -39.673 22.306 1.00 33.25 702 HIS A O 1
ATOM 5371 N N . LEU A 1 703 ? 7.316 -38.278 20.706 1.00 32.56 703 LEU A N 1
ATOM 5372 C CA . LEU A 1 703 ? 7.899 -37.053 21.272 1.00 32.56 703 LEU A CA 1
ATOM 5373 C C . LEU A 1 703 ? 7.171 -36.574 22.540 1.00 32.56 703 LEU A C 1
ATOM 5375 O O . LEU A 1 703 ? 7.819 -36.121 23.482 1.00 32.56 703 LEU A O 1
ATOM 5379 N N . HIS A 1 704 ? 5.845 -36.737 22.610 1.00 34.00 704 HIS A N 1
ATOM 5380 C CA . HIS A 1 704 ? 5.051 -36.348 23.783 1.00 34.00 704 HIS A CA 1
ATOM 5381 C C . HIS A 1 704 ? 5.274 -37.275 24.995 1.00 34.00 704 HIS A C 1
ATOM 5383 O O . HIS A 1 704 ? 5.340 -36.812 26.134 1.00 34.00 704 HIS A O 1
ATOM 5389 N N . HIS A 1 705 ? 5.466 -38.581 24.766 1.00 33.44 705 HIS A N 1
ATOM 5390 C CA . HIS A 1 705 ? 5.720 -39.557 25.838 1.00 33.44 705 HIS A CA 1
ATOM 5391 C C . HIS A 1 705 ? 7.105 -39.395 26.499 1.00 33.44 705 HIS A C 1
ATOM 5393 O O . HIS A 1 705 ? 7.295 -39.794 27.646 1.00 33.44 705 HIS A O 1
ATOM 5399 N N . ALA A 1 706 ? 8.072 -38.791 25.799 1.00 33.44 706 ALA A N 1
ATOM 5400 C CA . ALA A 1 706 ? 9.430 -38.580 26.304 1.00 33.44 706 ALA A CA 1
ATOM 5401 C C . ALA A 1 706 ? 9.565 -37.354 27.232 1.00 33.44 706 ALA A C 1
ATOM 5403 O O . ALA A 1 706 ? 10.521 -37.278 28.001 1.00 33.44 706 ALA A O 1
ATOM 5404 N N . ALA A 1 707 ? 8.621 -36.406 27.182 1.00 33.12 707 ALA A N 1
ATOM 5405 C CA . ALA A 1 707 ? 8.724 -35.115 27.867 1.00 33.12 707 ALA A CA 1
ATOM 5406 C C . ALA A 1 707 ? 8.109 -35.078 29.284 1.00 33.12 707 ALA A C 1
ATOM 5408 O O . ALA A 1 707 ? 8.399 -34.160 30.045 1.00 33.12 707 ALA A O 1
ATOM 5409 N N . THR A 1 708 ? 7.273 -36.051 29.669 1.00 32.28 708 THR A N 1
ATOM 5410 C CA . THR A 1 708 ? 6.364 -35.926 30.832 1.00 32.28 708 THR A CA 1
ATOM 5411 C C . THR A 1 708 ? 6.773 -36.676 32.110 1.00 32.28 708 THR A C 1
ATOM 5413 O O . THR A 1 708 ? 6.075 -36.576 33.113 1.00 32.28 708 THR A O 1
ATOM 5416 N N . LYS A 1 709 ? 7.903 -37.401 32.150 1.00 32.44 709 LYS A N 1
ATOM 5417 C CA . LYS A 1 709 ? 8.273 -38.281 33.289 1.00 32.44 709 LYS A CA 1
ATOM 5418 C C . LYS A 1 709 ? 9.486 -37.837 34.128 1.00 32.44 709 LYS A C 1
ATOM 5420 O O . LYS A 1 709 ? 10.288 -38.673 34.538 1.00 32.44 709 LYS A O 1
ATOM 5425 N N . GLY A 1 710 ? 9.629 -36.548 34.444 1.00 35.19 710 GLY A N 1
ATOM 5426 C CA . GLY A 1 710 ? 10.746 -36.118 35.296 1.00 35.19 710 GLY A CA 1
ATOM 5427 C C . GLY A 1 710 ? 10.616 -34.769 35.995 1.00 35.19 710 GLY A C 1
ATOM 5428 O O . GLY A 1 710 ? 11.340 -33.857 35.623 1.00 35.19 710 GLY A O 1
ATOM 5429 N N . ALA A 1 711 ? 9.776 -34.670 37.034 1.00 26.59 711 ALA A N 1
ATOM 5430 C CA . ALA A 1 711 ? 10.040 -33.858 38.237 1.00 26.59 711 ALA A CA 1
ATOM 5431 C C . ALA A 1 711 ? 9.024 -34.182 39.365 1.00 26.59 711 ALA A C 1
ATOM 5433 O O . ALA A 1 711 ? 7.830 -34.267 39.074 1.00 26.59 711 ALA A O 1
ATOM 5434 N N . PRO A 1 712 ? 9.453 -34.368 40.633 1.00 29.03 712 PRO A N 1
ATOM 5435 C CA . PRO A 1 712 ? 8.564 -34.482 41.791 1.00 29.03 712 PRO A CA 1
ATOM 5436 C C . PRO A 1 712 ? 8.158 -33.106 42.359 1.00 29.03 712 PRO A C 1
ATOM 5438 O O . PRO A 1 712 ? 8.869 -32.115 42.213 1.00 29.03 712 PRO A O 1
ATOM 5441 N N . SER A 1 713 ? 6.997 -33.080 43.014 1.00 32.84 713 SER A N 1
ATOM 5442 C CA . SER A 1 713 ? 6.288 -31.938 43.613 1.00 32.84 713 SER A CA 1
ATOM 5443 C C . SER A 1 713 ? 6.985 -31.292 44.818 1.00 32.84 713 SER A C 1
ATOM 5445 O O . SER A 1 713 ? 7.427 -32.034 45.689 1.00 32.84 713 SER A O 1
ATOM 5447 N N . PHE A 1 714 ? 6.915 -29.958 44.962 1.00 21.95 714 PHE A N 1
ATOM 5448 C CA . PHE A 1 714 ? 6.968 -29.269 46.266 1.00 21.95 714 PHE A CA 1
ATOM 5449 C C . PHE A 1 714 ? 6.106 -27.993 46.311 1.00 21.95 714 PHE A C 1
ATOM 5451 O O . PHE A 1 714 ? 5.833 -27.359 45.294 1.00 21.95 714 PHE A O 1
ATOM 5458 N N . THR A 1 715 ? 5.642 -27.702 47.527 1.00 23.66 715 THR A N 1
ATOM 5459 C CA . THR A 1 715 ? 4.512 -26.859 47.944 1.00 23.66 715 THR A CA 1
ATOM 5460 C C . THR A 1 715 ? 4.862 -25.375 48.125 1.00 23.66 715 THR A C 1
ATOM 5462 O O . THR A 1 715 ? 6.003 -25.021 48.402 1.00 23.66 715 THR A O 1
ATOM 5465 N N . ILE A 1 716 ? 3.836 -24.527 48.011 1.00 28.28 716 ILE A N 1
ATOM 5466 C CA . ILE A 1 716 ? 3.838 -23.062 48.159 1.00 28.28 716 ILE A CA 1
ATOM 5467 C C . ILE A 1 716 ? 4.014 -22.646 49.631 1.00 28.28 716 ILE A C 1
ATOM 5469 O O . ILE A 1 716 ? 3.370 -23.220 50.508 1.00 28.28 716 ILE A O 1
ATOM 5473 N N . ALA A 1 717 ? 4.797 -21.590 49.876 1.00 22.39 717 ALA A N 1
ATOM 5474 C CA . ALA A 1 717 ? 4.687 -20.743 51.064 1.00 22.39 717 ALA A CA 1
ATOM 5475 C C . ALA A 1 717 ? 4.486 -19.281 50.623 1.00 22.39 717 ALA A C 1
ATOM 5477 O O . ALA A 1 717 ? 5.217 -18.772 49.773 1.00 22.39 717 ALA A O 1
ATOM 5478 N N . GLU A 1 718 ? 3.446 -18.650 51.168 1.00 34.88 718 GLU A N 1
ATOM 5479 C CA . GLU A 1 718 ? 3.081 -17.245 50.981 1.00 34.88 718 GLU A CA 1
ATOM 5480 C C . GLU A 1 718 ? 3.990 -16.326 51.811 1.00 34.88 718 GLU A C 1
ATOM 5482 O O . GLU A 1 718 ? 4.053 -16.478 53.026 1.00 34.88 718 GLU A O 1
ATOM 5487 N N . GLU A 1 719 ? 4.573 -15.294 51.196 1.00 22.39 719 GLU A N 1
ATOM 5488 C CA . GLU A 1 719 ? 4.899 -14.041 51.888 1.00 22.39 719 GLU A CA 1
ATOM 5489 C C . GLU A 1 719 ? 4.523 -12.848 50.997 1.00 22.39 719 GLU A C 1
ATOM 5491 O O . GLU A 1 719 ? 4.995 -12.691 49.870 1.00 22.39 719 GLU A O 1
ATOM 5496 N N . ARG A 1 720 ? 3.611 -12.012 51.507 1.00 36.22 720 ARG A N 1
ATOM 5497 C CA . ARG A 1 720 ? 3.223 -10.718 50.929 1.00 36.22 720 ARG A CA 1
ATOM 5498 C C . ARG A 1 720 ? 4.291 -9.674 51.262 1.00 36.22 720 ARG A C 1
ATOM 5500 O O . ARG A 1 720 ? 4.615 -9.507 52.434 1.00 36.22 720 ARG A O 1
ATOM 5507 N N . LEU A 1 721 ? 4.717 -8.879 50.277 1.00 20.95 721 LEU A N 1
ATOM 5508 C CA . LEU A 1 721 ? 5.434 -7.615 50.501 1.00 20.95 721 LEU A CA 1
ATOM 5509 C C . LEU A 1 721 ? 4.777 -6.453 49.722 1.00 20.95 721 LEU A C 1
ATOM 5511 O O . LEU A 1 721 ? 4.151 -6.685 48.687 1.00 20.95 721 LEU A O 1
ATOM 5515 N N . PRO A 1 722 ? 4.842 -5.213 50.248 1.00 23.55 722 PRO A N 1
ATOM 5516 C CA . PRO A 1 722 ? 3.878 -4.154 49.967 1.00 23.55 722 PRO A CA 1
ATOM 5517 C C . PRO A 1 722 ? 4.299 -3.279 48.781 1.00 23.55 722 PRO A C 1
ATOM 5519 O O . PRO A 1 722 ? 5.438 -2.823 48.700 1.00 23.55 722 PRO A O 1
ATOM 5522 N N . ILE A 1 723 ? 3.356 -2.965 47.892 1.00 23.72 723 ILE A N 1
ATOM 5523 C CA . ILE A 1 723 ? 3.566 -1.974 46.831 1.00 23.72 723 ILE A CA 1
ATOM 5524 C C . ILE A 1 723 ? 3.285 -0.583 47.414 1.00 23.72 723 ILE A C 1
ATOM 5526 O O . ILE A 1 723 ? 2.146 -0.255 47.742 1.00 23.72 723 ILE A O 1
ATOM 5530 N N . ARG A 1 724 ? 4.333 0.238 47.549 1.00 21.58 724 ARG A N 1
ATOM 5531 C CA . ARG A 1 724 ? 4.217 1.688 47.758 1.00 21.58 724 ARG A CA 1
ATOM 5532 C C . ARG A 1 724 ? 4.017 2.362 46.402 1.00 21.58 724 ARG A C 1
ATOM 5534 O O . ARG A 1 724 ? 4.860 2.234 45.521 1.00 21.58 724 ARG A O 1
ATOM 5541 N N . VAL A 1 725 ? 2.922 3.103 46.270 1.00 24.14 725 VAL A N 1
ATOM 5542 C CA . VAL A 1 725 ? 2.682 4.039 45.166 1.00 24.14 725 VAL A CA 1
ATOM 5543 C C . VAL A 1 725 ? 3.508 5.297 45.438 1.00 24.14 725 VAL A C 1
ATOM 5545 O O . VAL A 1 725 ? 3.301 5.954 46.458 1.00 24.14 725 VAL A O 1
ATOM 5548 N N . ILE A 1 726 ? 4.460 5.612 44.558 1.00 24.69 726 ILE A N 1
ATOM 5549 C CA . ILE A 1 726 ? 5.119 6.921 44.526 1.00 24.69 726 ILE A CA 1
ATOM 5550 C C . ILE A 1 726 ? 4.342 7.776 43.522 1.00 24.69 726 ILE A C 1
ATOM 5552 O O . ILE A 1 726 ? 4.222 7.415 42.355 1.00 24.69 726 ILE A O 1
ATOM 5556 N N . SER A 1 727 ? 3.773 8.870 44.024 1.00 31.81 727 SER A N 1
ATOM 5557 C CA . SER A 1 727 ? 3.214 9.975 43.244 1.00 31.81 727 SER A CA 1
ATOM 5558 C C . SER A 1 727 ? 4.340 10.702 42.517 1.00 31.81 727 SER A C 1
ATOM 5560 O O . SER A 1 727 ? 5.338 11.030 43.155 1.00 31.81 727 SER A O 1
ATOM 5562 N N . THR A 1 728 ? 4.174 11.008 41.232 1.00 26.36 728 THR A N 1
ATOM 5563 C CA . THR A 1 728 ? 5.074 11.922 40.518 1.00 26.36 728 THR A CA 1
ATOM 5564 C C . THR A 1 728 ? 4.264 12.936 39.724 1.00 26.36 728 THR A C 1
ATOM 5566 O O . THR A 1 728 ? 3.898 12.705 38.572 1.00 26.36 728 THR A O 1
ATOM 5569 N N . ASP A 1 729 ? 4.018 14.072 40.373 1.00 27.22 729 ASP A N 1
ATOM 5570 C CA . ASP A 1 729 ? 3.922 15.381 39.736 1.00 27.22 729 ASP A CA 1
ATOM 5571 C C . ASP A 1 729 ? 5.310 15.761 39.182 1.00 27.22 729 ASP A C 1
ATOM 5573 O O . ASP A 1 729 ? 5.992 16.591 39.765 1.00 27.22 729 ASP A O 1
ATOM 5577 N N . GLU A 1 730 ? 5.775 15.148 38.090 1.00 30.42 730 GLU A N 1
ATOM 5578 C CA . GLU A 1 730 ? 6.924 15.663 37.326 1.00 30.42 730 GLU A CA 1
ATOM 5579 C C . GLU A 1 730 ? 6.692 15.417 35.829 1.00 30.42 730 GLU A C 1
ATOM 5581 O O . GLU A 1 730 ? 6.456 14.295 35.382 1.00 30.42 730 GLU A O 1
ATOM 5586 N N . ALA A 1 731 ? 6.683 16.503 35.053 1.00 28.72 731 ALA A N 1
ATOM 5587 C CA . ALA A 1 731 ? 6.425 16.495 33.618 1.00 28.72 731 ALA A CA 1
ATOM 5588 C C . ALA A 1 731 ? 7.476 15.659 32.854 1.00 28.72 731 ALA A C 1
ATOM 5590 O O . ALA A 1 731 ? 8.662 15.737 33.176 1.00 28.72 731 ALA A O 1
ATOM 5591 N N . PRO A 1 732 ? 7.096 14.903 31.805 1.00 35.62 732 PRO A N 1
ATOM 5592 C CA . PRO A 1 732 ? 8.065 14.145 31.026 1.00 35.62 732 PRO A CA 1
ATOM 5593 C C . PRO A 1 732 ? 8.972 15.095 30.234 1.00 35.62 732 PRO A C 1
ATOM 5595 O O . PRO A 1 732 ? 8.511 15.864 29.387 1.00 35.62 732 PRO A O 1
ATOM 5598 N N . HIS A 1 733 ? 10.278 15.016 30.494 1.00 36.12 733 HIS A N 1
ATOM 5599 C CA . HIS A 1 733 ? 11.309 15.591 29.637 1.00 36.12 733 HIS A CA 1
ATOM 5600 C C . HIS A 1 733 ? 11.132 15.064 28.205 1.00 36.12 733 HIS A C 1
ATOM 5602 O O . HIS A 1 733 ? 11.292 13.874 27.935 1.00 36.12 733 HIS A O 1
ATOM 5608 N N . ILE A 1 734 ? 10.777 15.963 27.287 1.00 36.94 734 ILE A N 1
ATOM 5609 C CA . ILE A 1 734 ? 10.690 15.704 25.848 1.00 36.94 734 ILE A CA 1
ATOM 5610 C C . ILE A 1 734 ? 12.072 15.222 25.381 1.00 36.94 734 ILE A C 1
ATOM 5612 O O . ILE A 1 734 ? 13.042 15.975 25.472 1.00 36.94 734 ILE A O 1
ATOM 5616 N N . MET A 1 735 ? 12.183 13.977 24.897 1.00 40.06 735 MET A N 1
ATOM 5617 C CA . MET A 1 735 ? 13.417 13.524 24.245 1.00 40.06 735 MET A CA 1
ATOM 5618 C C . MET A 1 735 ? 13.675 14.422 23.026 1.00 40.06 735 MET A C 1
ATOM 5620 O O . MET A 1 735 ? 12.765 14.586 22.207 1.00 40.06 735 MET A O 1
ATOM 5624 N N . PRO A 1 736 ? 14.871 15.018 22.878 1.00 45.50 736 PRO A N 1
ATOM 5625 C CA . PRO A 1 736 ? 15.172 15.831 21.712 1.00 45.50 736 PRO A CA 1
ATOM 5626 C C . PRO A 1 736 ? 15.082 14.957 20.457 1.00 45.50 736 PRO A C 1
ATOM 5628 O O . PRO A 1 736 ? 15.701 13.896 20.375 1.00 45.50 736 PRO A O 1
ATOM 5631 N N . VAL A 1 737 ? 14.284 15.401 19.485 1.00 49.78 737 VAL A N 1
ATOM 5632 C CA . VAL A 1 737 ? 14.232 14.803 18.149 1.00 49.78 737 VAL A CA 1
ATOM 5633 C C . VAL A 1 737 ? 15.641 14.894 17.566 1.00 49.78 737 VAL A C 1
ATOM 5635 O O . VAL A 1 737 ? 16.145 15.999 17.363 1.00 49.78 737 VAL A O 1
ATOM 5638 N N . LEU A 1 738 ? 16.294 13.749 17.345 1.00 58.16 738 LEU A N 1
ATOM 5639 C CA . LEU A 1 738 ? 17.610 13.724 16.707 1.00 58.16 738 LEU A CA 1
ATOM 5640 C C . LEU A 1 738 ? 17.470 14.333 15.299 1.00 58.16 738 LEU A C 1
ATOM 5642 O O . LEU A 1 738 ? 16.625 13.870 14.528 1.00 58.16 738 LEU A O 1
ATOM 5646 N N . PRO A 1 739 ? 18.236 15.385 14.964 1.00 59.25 739 PRO A N 1
ATOM 5647 C CA . PRO A 1 739 ? 18.137 16.032 13.663 1.00 59.25 739 PRO A CA 1
ATOM 5648 C C . PRO A 1 739 ? 18.586 15.082 12.546 1.00 59.25 739 PRO A C 1
ATOM 5650 O O . PRO A 1 739 ? 19.406 14.189 12.758 1.00 59.25 739 PRO A O 1
ATOM 5653 N N . SER A 1 740 ? 18.066 15.287 11.333 1.00 70.00 740 SER A N 1
ATOM 5654 C CA . SER A 1 740 ? 18.596 14.623 10.139 1.00 70.00 740 SER A CA 1
ATOM 5655 C C . SER A 1 740 ? 20.065 15.001 9.941 1.00 70.00 740 SER A C 1
ATOM 5657 O O . SER A 1 740 ? 20.407 16.179 10.040 1.00 70.00 740 SER A O 1
ATOM 5659 N N . VAL A 1 741 ? 20.913 14.021 9.633 1.00 81.75 741 VAL A N 1
ATOM 5660 C CA . VAL A 1 741 ? 22.350 14.220 9.398 1.00 81.75 741 VAL A CA 1
ATOM 5661 C C . VAL A 1 741 ? 22.685 14.035 7.919 1.00 81.75 741 VAL A C 1
ATOM 5663 O O . VAL A 1 741 ? 22.139 13.151 7.261 1.00 81.75 741 VAL A O 1
ATOM 5666 N N . ASP A 1 742 ? 23.607 14.846 7.401 1.00 79.19 742 ASP A N 1
ATOM 5667 C CA . ASP A 1 742 ? 23.933 14.898 5.964 1.00 79.19 742 ASP A CA 1
ATOM 5668 C C . ASP A 1 742 ? 24.766 13.702 5.468 1.00 79.19 742 ASP A C 1
ATOM 5670 O O . ASP A 1 742 ? 24.941 13.498 4.267 1.00 79.19 742 ASP A O 1
ATOM 5674 N N . SER A 1 743 ? 25.310 12.895 6.383 1.00 89.25 743 SER A N 1
ATOM 5675 C CA . SER A 1 743 ? 26.031 11.663 6.056 1.00 89.25 743 SER A CA 1
ATOM 5676 C C . SER A 1 743 ? 26.038 10.691 7.233 1.00 89.25 743 SER A C 1
ATOM 5678 O O . SER A 1 743 ? 25.809 11.080 8.378 1.00 89.25 743 SER A O 1
ATOM 5680 N N . ALA A 1 744 ? 26.392 9.430 6.972 1.00 88.56 744 ALA A N 1
ATOM 5681 C CA . ALA A 1 744 ? 26.579 8.438 8.030 1.00 88.56 744 ALA A CA 1
ATOM 5682 C C . ALA A 1 744 ? 27.702 8.815 9.023 1.00 88.56 744 ALA A C 1
ATOM 5684 O O . ALA A 1 744 ? 27.669 8.351 10.157 1.00 88.56 744 ALA A O 1
ATOM 5685 N N . LEU A 1 745 ? 28.652 9.689 8.649 1.00 92.88 745 LEU A N 1
ATOM 5686 C CA . LEU A 1 745 ? 29.634 10.248 9.592 1.00 92.88 745 LEU A CA 1
ATOM 5687 C C . LEU A 1 745 ? 28.971 11.181 10.612 1.00 92.88 745 LEU A C 1
ATOM 5689 O O . LEU A 1 745 ? 29.368 11.197 11.770 1.00 92.88 745 LEU A O 1
ATOM 5693 N N . GLY A 1 746 ? 27.929 11.912 10.201 1.00 89.75 746 GLY A N 1
ATOM 5694 C CA . GLY A 1 746 ? 27.159 12.786 11.089 1.00 89.75 746 GLY A CA 1
ATOM 5695 C C . GLY A 1 746 ? 26.337 12.026 12.134 1.00 89.75 746 GLY A C 1
ATOM 5696 O O . GLY A 1 746 ? 25.920 12.621 13.117 1.00 89.75 746 GLY A O 1
ATOM 5697 N N . ALA A 1 747 ? 26.142 10.714 11.953 1.00 89.25 747 ALA A N 1
ATOM 5698 C CA . ALA A 1 747 ? 25.506 9.840 12.939 1.00 89.25 747 ALA A CA 1
ATOM 5699 C C . ALA A 1 747 ? 26.482 9.326 14.020 1.00 89.25 747 ALA A C 1
ATOM 5701 O O . ALA A 1 747 ? 26.074 8.559 14.889 1.00 89.25 747 ALA A O 1
ATOM 5702 N N . ILE A 1 748 ? 27.768 9.700 13.966 1.00 93.94 748 ILE A N 1
ATOM 5703 C CA . ILE A 1 748 ? 28.733 9.383 15.022 1.00 93.94 748 ILE A CA 1
ATOM 5704 C C . ILE A 1 748 ? 28.463 10.298 16.221 1.00 93.94 748 ILE A C 1
ATOM 5706 O O . ILE A 1 748 ? 28.614 11.515 16.141 1.00 93.94 748 ILE A O 1
ATOM 5710 N N . GLY A 1 749 ? 28.129 9.694 17.357 1.00 91.31 749 GLY A N 1
ATOM 5711 C CA . GLY A 1 749 ? 27.815 10.388 18.598 1.00 91.31 749 GLY A CA 1
ATOM 5712 C C . GLY A 1 749 ? 26.325 10.544 18.882 1.00 91.31 749 GLY A C 1
ATOM 5713 O O . GLY A 1 749 ? 25.498 9.842 18.310 1.00 91.31 749 GLY A O 1
ATOM 5714 N N . SER A 1 750 ? 25.983 11.394 19.857 1.00 90.31 750 SER A N 1
ATOM 5715 C CA . SER A 1 750 ? 24.600 11.586 20.336 1.00 90.31 750 SER A CA 1
ATOM 5716 C C . SER A 1 750 ? 23.889 10.287 20.747 1.00 90.31 750 SER A C 1
ATOM 5718 O O . SER A 1 750 ? 22.665 10.172 20.678 1.00 90.31 750 SER A O 1
ATOM 5720 N N . THR A 1 751 ? 24.653 9.297 21.209 1.00 93.00 751 THR A N 1
ATOM 5721 C CA . THR A 1 751 ? 24.120 8.004 21.651 1.00 93.00 751 THR A CA 1
ATOM 5722 C C . THR A 1 751 ? 23.340 8.168 22.965 1.00 93.00 751 THR A C 1
ATOM 5724 O O . THR A 1 751 ? 23.602 9.099 23.728 1.00 93.00 751 THR A O 1
ATOM 5727 N N . PRO A 1 752 ? 22.370 7.306 23.289 1.00 91.38 752 PRO A N 1
ATOM 5728 C CA . PRO A 1 752 ? 21.650 7.387 24.556 1.00 91.38 752 PRO A CA 1
ATOM 5729 C C . PRO A 1 752 ? 22.499 6.918 25.750 1.00 91.38 752 PRO A C 1
ATOM 5731 O O . PRO A 1 752 ? 23.377 6.061 25.628 1.00 91.38 752 PRO A O 1
ATOM 5734 N N . CYS A 1 753 ? 22.189 7.453 26.930 1.00 94.12 753 CYS A N 1
ATOM 5735 C CA . CYS A 1 753 ? 22.666 6.962 28.221 1.00 94.12 753 CYS A CA 1
ATOM 5736 C C . CYS A 1 753 ? 21.471 6.395 28.991 1.00 94.12 753 CYS A C 1
ATOM 5738 O O . CYS A 1 753 ? 20.455 7.076 29.128 1.00 94.12 753 CYS A O 1
ATOM 5740 N N . VAL A 1 754 ? 21.565 5.150 29.457 1.00 94.25 754 VAL A N 1
ATOM 5741 C CA . VAL A 1 754 ? 20.448 4.449 30.107 1.00 94.25 754 VAL A CA 1
ATOM 5742 C C . VAL A 1 754 ? 20.779 4.124 31.554 1.00 94.25 754 VAL A C 1
ATOM 5744 O O . VAL A 1 754 ? 21.900 3.728 31.864 1.00 94.25 754 VAL A O 1
ATOM 5747 N N . GLN A 1 755 ? 19.809 4.271 32.453 1.00 96.50 755 GLN A N 1
ATOM 5748 C CA . GLN A 1 755 ? 19.957 3.807 33.829 1.00 96.50 755 GLN A CA 1
ATOM 5749 C C . GLN A 1 755 ? 19.742 2.289 33.886 1.00 96.50 755 GLN A C 1
ATOM 5751 O O . GLN A 1 755 ? 18.714 1.794 33.428 1.00 96.50 755 GLN A O 1
ATOM 5756 N N . LEU A 1 756 ? 20.687 1.559 34.477 1.00 95.94 756 LEU A N 1
ATOM 5757 C CA . LEU A 1 756 ? 20.532 0.135 34.773 1.00 95.94 756 LEU A CA 1
ATOM 5758 C C . LEU A 1 756 ? 19.666 -0.018 36.027 1.00 95.94 756 LEU A C 1
ATOM 5760 O O . LEU A 1 756 ? 19.907 0.648 37.038 1.00 95.94 756 LEU A O 1
ATOM 5764 N N . THR A 1 757 ? 18.644 -0.871 35.966 1.00 90.81 757 THR A N 1
ATOM 5765 C CA . THR A 1 757 ? 17.618 -0.955 37.026 1.00 90.81 757 THR A CA 1
ATOM 5766 C C . THR A 1 757 ? 17.472 -2.341 37.634 1.00 90.81 757 THR A C 1
ATOM 5768 O O . THR A 1 757 ? 17.060 -2.458 38.785 1.00 90.81 757 THR A O 1
ATOM 5771 N N . ARG A 1 758 ? 17.819 -3.393 36.896 1.00 93.00 758 ARG A N 1
ATOM 5772 C CA . ARG A 1 758 ? 17.619 -4.790 37.288 1.00 93.00 758 ARG A CA 1
ATOM 5773 C C . ARG A 1 758 ? 18.907 -5.463 37.732 1.00 93.00 758 ARG A C 1
ATOM 5775 O O . ARG A 1 758 ? 18.869 -6.244 38.677 1.00 93.00 758 ARG A O 1
ATOM 5782 N N . VAL A 1 759 ? 20.041 -5.139 37.104 1.00 94.19 759 VAL A N 1
ATOM 5783 C CA . VAL A 1 759 ? 21.344 -5.691 37.517 1.00 94.19 759 VAL A CA 1
ATOM 5784 C C . VAL A 1 759 ? 21.916 -4.992 38.750 1.00 94.19 759 VAL A C 1
ATOM 5786 O O . VAL A 1 759 ? 22.802 -5.556 39.396 1.00 94.19 759 VAL A O 1
ATOM 5789 N N . VAL A 1 760 ? 21.416 -3.792 39.077 1.00 94.44 760 VAL A N 1
ATOM 5790 C CA . VAL A 1 760 ? 21.841 -2.979 40.226 1.00 94.44 760 VAL A CA 1
ATOM 5791 C C . VAL A 1 760 ? 21.093 -3.424 41.490 1.00 94.44 760 VAL A C 1
ATOM 5793 O O . VAL A 1 760 ? 19.871 -3.278 41.549 1.00 94.44 760 VAL A O 1
ATOM 5796 N N . PRO A 1 761 ? 21.781 -3.944 42.524 1.00 88.88 761 PRO A N 1
ATOM 5797 C CA . PRO A 1 761 ? 21.119 -4.357 43.757 1.00 88.88 761 PRO A CA 1
ATOM 5798 C C . PRO A 1 761 ? 20.512 -3.173 44.534 1.00 88.88 761 PRO A C 1
ATOM 5800 O O . PRO A 1 761 ? 21.067 -2.068 44.508 1.00 88.88 761 PRO A O 1
ATOM 5803 N N . PRO A 1 762 ? 19.426 -3.389 45.304 1.00 88.31 762 PRO A N 1
ATOM 5804 C CA . PRO A 1 762 ? 18.878 -2.367 46.195 1.00 88.31 762 PRO A CA 1
ATOM 5805 C C . PRO A 1 762 ? 19.927 -1.832 47.184 1.00 88.31 762 PRO A C 1
ATOM 5807 O O . PRO A 1 762 ? 20.777 -2.579 47.665 1.00 88.31 762 PRO A O 1
ATOM 5810 N N . GLY A 1 763 ? 19.856 -0.538 47.509 1.00 88.94 763 GLY A N 1
ATOM 5811 C CA . GLY A 1 763 ? 20.780 0.117 48.449 1.00 88.94 763 GLY A CA 1
ATOM 5812 C C . GLY A 1 763 ? 22.125 0.554 47.852 1.00 88.94 763 GLY A C 1
ATOM 5813 O O . GLY A 1 763 ? 22.917 1.175 48.559 1.00 88.94 763 GLY A O 1
ATOM 5814 N N . CYS A 1 764 ? 22.374 0.284 46.568 1.00 95.00 764 CYS A N 1
ATOM 5815 C CA . CYS A 1 764 ? 23.554 0.761 45.842 1.00 95.00 764 CYS A CA 1
ATOM 5816 C C . CYS A 1 764 ? 23.323 2.147 45.211 1.00 95.00 764 CYS A C 1
ATOM 5818 O O . CYS A 1 764 ? 22.189 2.625 45.098 1.00 95.00 764 CYS A O 1
ATOM 5820 N N . ALA A 1 765 ? 24.406 2.782 44.767 1.00 95.75 765 ALA A N 1
ATOM 5821 C CA . ALA A 1 765 ? 24.355 3.948 43.892 1.00 95.75 765 ALA A CA 1
ATOM 5822 C C . ALA A 1 765 ? 23.622 3.613 42.581 1.00 95.75 765 ALA A C 1
ATOM 5824 O O . ALA A 1 765 ? 23.627 2.468 42.122 1.00 95.75 765 ALA A O 1
ATOM 5825 N N . ARG A 1 766 ? 23.025 4.617 41.935 1.00 97.00 766 ARG A N 1
ATOM 5826 C CA . ARG A 1 766 ? 22.451 4.431 40.593 1.00 97.00 766 ARG A CA 1
ATOM 5827 C C . ARG A 1 766 ? 23.573 4.250 39.582 1.00 97.00 766 ARG A C 1
ATOM 5829 O O . ARG A 1 766 ? 24.562 4.976 39.645 1.00 97.00 766 ARG A O 1
ATOM 5836 N N . VAL A 1 767 ? 23.393 3.334 38.635 1.00 97.50 767 VAL A N 1
ATOM 5837 C CA . VAL A 1 767 ? 24.373 3.073 37.575 1.00 97.50 767 VAL A CA 1
ATOM 5838 C C . VAL A 1 767 ? 23.792 3.469 36.227 1.00 97.50 767 VAL A C 1
ATOM 5840 O O . VAL A 1 767 ? 22.721 2.992 35.855 1.00 97.50 767 VAL A O 1
ATOM 5843 N N . PHE A 1 768 ? 24.505 4.313 35.488 1.00 97.81 768 PHE A N 1
ATOM 5844 C CA . PHE A 1 768 ? 24.172 4.680 34.114 1.00 97.81 768 PHE A CA 1
ATOM 5845 C C . PHE A 1 768 ? 25.183 4.091 33.129 1.00 97.81 768 PHE A C 1
ATOM 5847 O O . PHE A 1 768 ? 26.389 4.081 33.384 1.00 97.81 768 PHE A O 1
ATOM 5854 N N . LEU A 1 769 ? 24.680 3.623 31.989 1.00 97.50 769 LEU A N 1
ATOM 5855 C CA . LEU A 1 769 ? 25.453 3.032 30.907 1.00 97.50 769 LEU A CA 1
ATOM 5856 C C . LEU A 1 769 ? 25.277 3.844 29.620 1.00 97.50 769 LEU A C 1
ATOM 5858 O O . LEU A 1 769 ? 24.185 3.917 29.056 1.00 97.50 769 LEU A O 1
ATOM 5862 N N . LYS A 1 770 ? 26.373 4.416 29.124 1.00 96.94 770 LYS A N 1
ATOM 5863 C CA . LYS A 1 770 ? 26.419 5.124 27.839 1.00 96.94 770 LYS A CA 1
ATOM 5864 C C . LYS A 1 770 ? 26.488 4.124 26.676 1.00 96.94 770 LYS A C 1
ATOM 5866 O O . LYS A 1 770 ? 27.465 3.383 26.581 1.00 96.94 770 LYS A O 1
ATOM 5871 N N . LEU A 1 771 ? 25.472 4.073 25.809 1.00 95.25 771 LEU A N 1
ATOM 5872 C CA . LEU A 1 771 ? 25.304 3.027 24.785 1.00 95.25 771 LEU A CA 1
ATOM 5873 C C . LEU A 1 771 ? 26.032 3.353 23.470 1.00 95.25 771 LEU A C 1
ATOM 5875 O O . LEU A 1 771 ? 25.419 3.662 22.449 1.00 95.25 771 LEU A O 1
ATOM 5879 N N . GLU A 1 772 ? 27.357 3.229 23.460 1.00 94.62 772 GLU A N 1
ATOM 5880 C CA . GLU A 1 772 ? 28.173 3.509 22.268 1.00 94.62 772 GLU A CA 1
ATOM 5881 C C . GLU A 1 772 ? 28.084 2.431 21.172 1.00 94.62 772 GLU A C 1
ATOM 5883 O O . GLU A 1 772 ? 28.634 2.603 20.081 1.00 94.62 772 GLU A O 1
ATOM 5888 N N . SER A 1 773 ? 27.348 1.345 21.422 1.00 89.81 773 SER A N 1
ATOM 5889 C CA . SER A 1 773 ? 26.972 0.339 20.423 1.00 89.81 773 SER A CA 1
ATOM 5890 C C . SER A 1 773 ? 26.003 0.857 19.352 1.00 89.81 773 SER A C 1
ATOM 5892 O O . SER A 1 773 ? 25.766 0.148 18.379 1.00 89.81 773 SER A O 1
ATOM 5894 N N . LEU A 1 774 ? 25.459 2.068 19.511 1.00 90.19 774 LEU A N 1
ATOM 5895 C CA . LEU A 1 774 ? 24.552 2.709 18.552 1.00 90.19 774 LEU A CA 1
ATOM 5896 C C . LEU A 1 774 ? 25.252 3.657 17.564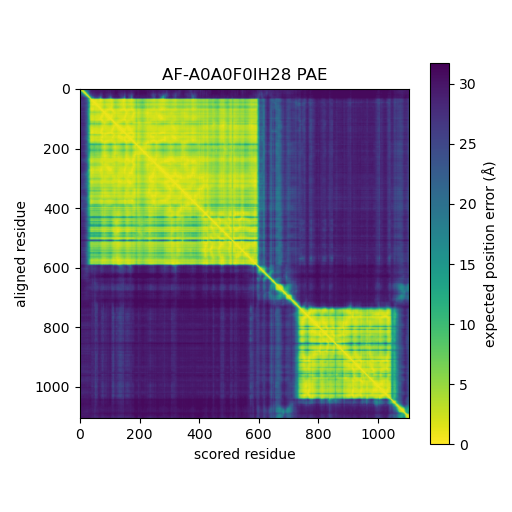 1.00 90.19 774 LEU A C 1
ATOM 5898 O O . LEU A 1 774 ? 24.588 4.234 16.709 1.00 90.19 774 LEU A O 1
ATOM 5902 N N . ASN A 1 775 ? 26.579 3.796 17.641 1.00 92.94 775 ASN A N 1
ATOM 5903 C CA . ASN A 1 775 ? 27.351 4.428 16.567 1.00 92.94 775 ASN A CA 1
ATOM 5904 C C . ASN A 1 775 ? 27.306 3.569 15.277 1.00 92.94 775 ASN A C 1
ATOM 5906 O O . ASN A 1 775 ? 27.054 2.365 15.373 1.00 92.94 775 ASN A O 1
ATOM 5910 N N . PRO A 1 776 ? 27.581 4.127 14.081 1.00 92.06 776 PRO A N 1
ATOM 5911 C CA . PRO A 1 776 ? 27.419 3.440 12.792 1.00 92.06 776 PRO A CA 1
ATOM 5912 C C . PRO A 1 776 ? 28.085 2.064 12.656 1.00 92.06 776 PRO A C 1
ATOM 5914 O O . PRO A 1 776 ? 27.493 1.158 12.070 1.00 92.06 776 PRO A O 1
ATOM 5917 N N . THR A 1 777 ? 29.291 1.863 13.200 1.00 91.19 777 THR A N 1
ATOM 5918 C CA . THR A 1 777 ? 29.951 0.541 13.192 1.00 91.19 777 THR A CA 1
ATOM 5919 C C . THR A 1 777 ? 29.640 -0.289 14.435 1.00 91.19 777 THR A C 1
ATOM 5921 O O . THR A 1 777 ? 30.173 -1.386 14.617 1.00 91.19 777 THR A O 1
ATOM 5924 N N . GLY A 1 778 ? 28.808 0.230 15.332 1.00 90.38 778 GLY A N 1
ATOM 5925 C CA . GLY A 1 778 ? 28.435 -0.375 16.599 1.00 90.38 778 GLY A CA 1
ATOM 5926 C C . GLY A 1 778 ? 29.528 -0.308 17.663 1.00 90.38 778 GLY A C 1
ATOM 5927 O O . GLY A 1 778 ? 29.722 -1.286 18.391 1.00 90.38 778 GLY A O 1
ATOM 5928 N N . SER A 1 779 ? 30.327 0.767 17.706 1.00 92.19 779 SER A N 1
ATOM 5929 C CA . SER A 1 779 ? 31.340 0.982 18.750 1.00 92.19 779 SER A CA 1
ATOM 5930 C C . SER A 1 779 ? 31.711 2.451 18.961 1.00 92.19 779 SER A C 1
ATOM 5932 O O . SER A 1 779 ? 31.750 3.237 18.019 1.00 92.19 779 SER A O 1
ATOM 5934 N N . TYR A 1 780 ? 32.139 2.780 20.183 1.00 92.62 780 TYR A N 1
ATOM 5935 C CA . TYR A 1 780 ? 32.727 4.080 20.543 1.00 92.62 780 TYR A CA 1
ATOM 5936 C C . TYR A 1 780 ? 33.953 4.480 19.700 1.00 92.62 780 TYR A C 1
ATOM 5938 O O . TYR A 1 780 ? 34.316 5.655 19.645 1.00 92.62 780 TYR A O 1
ATOM 5946 N N . LYS A 1 781 ? 34.603 3.514 19.034 1.00 93.44 781 LYS A N 1
ATOM 5947 C CA . LYS A 1 781 ? 35.796 3.741 18.207 1.00 93.44 781 LYS A CA 1
ATOM 5948 C C . LYS A 1 781 ? 35.541 4.610 16.970 1.00 93.44 781 LYS A C 1
ATOM 5950 O O . LYS A 1 781 ? 36.491 5.209 16.467 1.00 93.44 781 LYS A O 1
ATOM 5955 N N . ASP A 1 782 ? 34.287 4.762 16.544 1.00 95.25 782 ASP A N 1
ATOM 5956 C CA . ASP A 1 782 ? 33.918 5.638 15.423 1.00 95.25 782 ASP A CA 1
ATOM 5957 C C . ASP A 1 782 ? 34.317 7.091 15.687 1.00 95.25 782 ASP A C 1
ATOM 5959 O O . ASP A 1 782 ? 34.853 7.764 14.806 1.00 95.25 782 ASP A O 1
ATOM 5963 N N . ARG A 1 783 ? 34.169 7.538 16.941 1.00 95.25 783 ARG A N 1
ATOM 5964 C CA . ARG A 1 783 ? 34.530 8.892 17.373 1.00 95.25 783 ARG A CA 1
ATOM 5965 C C . ARG A 1 783 ? 36.017 9.182 17.192 1.00 95.25 783 ARG A C 1
ATOM 5967 O O . ARG A 1 783 ? 36.382 10.240 16.685 1.00 95.25 783 ARG A O 1
ATOM 5974 N N . MET A 1 784 ? 36.884 8.252 17.598 1.00 94.31 784 MET A N 1
ATOM 5975 C CA . MET A 1 784 ? 38.330 8.455 17.462 1.00 94.31 784 MET A CA 1
ATOM 5976 C C . MET A 1 784 ? 38.800 8.336 16.015 1.00 94.31 784 MET A C 1
ATOM 5978 O O . MET A 1 784 ? 39.688 9.080 15.619 1.00 94.31 784 MET A O 1
ATOM 5982 N N . ALA A 1 785 ? 38.214 7.429 15.227 1.00 96.44 785 ALA A N 1
ATOM 5983 C CA . ALA A 1 785 ? 38.618 7.231 13.841 1.00 96.44 785 ALA A CA 1
ATOM 5984 C C . ALA A 1 785 ? 38.299 8.474 13.005 1.00 96.44 785 ALA A C 1
ATOM 5986 O O . ALA A 1 785 ? 39.147 8.927 12.239 1.00 96.44 785 ALA A O 1
ATOM 5987 N N . LEU A 1 786 ? 37.114 9.063 13.211 1.00 96.69 786 LEU A N 1
ATOM 5988 C CA . LEU A 1 786 ? 36.742 10.325 12.578 1.00 96.69 786 LEU A CA 1
ATOM 5989 C C . LEU A 1 786 ? 37.695 11.453 12.991 1.00 96.69 786 LEU A C 1
ATOM 5991 O O . LEU A 1 786 ? 38.257 12.119 12.128 1.00 96.69 786 LEU A O 1
ATOM 5995 N N . SER A 1 787 ? 37.935 11.604 14.297 1.00 96.31 787 SER A N 1
ATOM 5996 C CA . SER A 1 787 ? 38.801 12.653 14.849 1.00 96.31 787 SER A CA 1
ATOM 5997 C C . SER A 1 787 ? 40.235 12.586 14.312 1.00 96.31 787 SER A C 1
ATOM 5999 O O . SER A 1 787 ? 40.761 13.595 13.857 1.00 96.31 787 SER A O 1
ATOM 6001 N N . VAL A 1 788 ? 40.849 11.397 14.292 1.00 96.62 788 VAL A N 1
ATOM 6002 C CA . VAL A 1 788 ? 42.212 11.203 13.768 1.00 96.62 788 VAL A CA 1
ATOM 6003 C C . VAL A 1 788 ? 42.306 11.596 12.294 1.00 96.62 788 VAL A C 1
ATOM 6005 O O . VAL A 1 788 ? 43.237 12.294 11.900 1.00 96.62 788 VAL A O 1
ATOM 6008 N N . VAL A 1 789 ? 41.334 11.184 11.477 1.00 96.44 789 VAL A N 1
ATOM 6009 C CA . VAL A 1 789 ? 41.322 11.527 10.048 1.00 96.44 789 VAL A CA 1
ATOM 6010 C C . VAL A 1 789 ? 41.127 13.034 9.849 1.00 96.44 789 VAL A C 1
ATOM 6012 O O . VAL A 1 789 ? 41.841 13.638 9.055 1.00 96.44 789 VAL A O 1
ATOM 6015 N N . GLU A 1 790 ? 40.219 13.665 10.594 1.00 95.50 790 GLU A N 1
ATOM 6016 C CA . GLU A 1 790 ? 39.909 15.095 10.448 1.00 95.50 790 GLU A CA 1
ATOM 6017 C C . GLU A 1 790 ? 40.999 16.032 10.974 1.00 95.50 790 GLU A C 1
ATOM 6019 O O . GLU A 1 790 ? 41.194 17.124 10.436 1.00 95.50 790 GLU A O 1
ATOM 6024 N N . GLU A 1 791 ? 41.715 15.644 12.026 1.00 96.06 791 GLU A N 1
ATOM 6025 C CA . GLU A 1 791 ? 42.878 16.393 12.508 1.00 96.06 791 GLU A CA 1
ATOM 6026 C C . GLU A 1 791 ? 44.051 16.287 11.521 1.00 96.06 791 GLU A C 1
ATOM 6028 O O . GLU A 1 791 ? 44.685 17.297 11.199 1.00 96.06 791 GLU A O 1
ATOM 6033 N N . ALA A 1 792 ? 44.286 15.100 10.952 1.00 95.12 792 ALA A N 1
ATOM 6034 C CA . ALA A 1 792 ? 45.291 14.902 9.909 1.00 95.12 792 ALA A CA 1
ATOM 6035 C C . ALA A 1 792 ? 44.962 15.674 8.617 1.00 95.12 792 ALA A C 1
ATOM 6037 O O . ALA A 1 792 ? 45.856 16.255 7.996 1.00 95.12 792 ALA A O 1
ATOM 6038 N N . GLU A 1 793 ? 43.681 15.728 8.230 1.00 95.25 793 GLU A N 1
ATOM 6039 C CA . GLU A 1 793 ? 43.173 16.586 7.150 1.00 95.25 793 GLU A CA 1
ATOM 6040 C C . GLU A 1 793 ? 43.470 18.064 7.445 1.00 95.25 793 GLU A C 1
ATOM 6042 O O . GLU A 1 793 ? 44.028 18.768 6.600 1.00 95.25 793 GLU A O 1
ATOM 6047 N N . ARG A 1 794 ? 43.157 18.537 8.661 1.00 94.81 794 ARG A N 1
ATOM 6048 C CA . ARG A 1 794 ? 43.375 19.935 9.075 1.00 94.81 794 ARG A CA 1
ATOM 6049 C C . ARG A 1 794 ? 44.842 20.343 9.075 1.00 94.81 794 ARG A C 1
ATOM 6051 O O . ARG A 1 794 ? 45.152 21.472 8.699 1.00 94.81 794 ARG A O 1
ATOM 6058 N N . ARG A 1 795 ? 45.744 19.441 9.465 1.00 95.19 795 ARG A N 1
ATOM 6059 C CA . ARG A 1 795 ? 47.197 19.674 9.413 1.00 95.19 795 ARG A CA 1
ATOM 6060 C C . ARG A 1 795 ? 47.807 19.413 8.035 1.00 95.19 795 ARG A C 1
ATOM 6062 O O . ARG A 1 795 ? 49.005 19.611 7.859 1.00 95.19 795 ARG A O 1
ATOM 6069 N N . ASN A 1 796 ? 46.993 19.021 7.048 1.00 90.19 796 ASN A N 1
ATOM 6070 C CA . ASN A 1 796 ? 47.414 18.673 5.688 1.00 90.19 796 ASN A CA 1
ATOM 6071 C C . ASN A 1 796 ? 48.437 17.514 5.636 1.00 90.19 796 ASN A C 1
ATOM 6073 O O . ASN A 1 796 ? 49.200 17.379 4.678 1.00 90.19 796 ASN A O 1
ATOM 6077 N N . GLU A 1 797 ? 48.437 16.667 6.668 1.00 92.06 797 GLU A N 1
ATOM 6078 C CA . GLU A 1 797 ? 49.234 15.438 6.772 1.00 92.06 797 GLU A CA 1
ATOM 6079 C C . GLU A 1 797 ? 48.579 14.288 5.989 1.00 92.06 797 GLU A C 1
ATOM 6081 O O . GLU A 1 797 ? 49.264 13.370 5.539 1.00 92.06 797 GLU A O 1
ATOM 6086 N N . LEU A 1 798 ? 47.259 14.369 5.776 1.00 93.06 798 LEU A N 1
ATOM 6087 C CA . LEU A 1 798 ? 46.471 13.410 5.008 1.00 93.06 798 LEU A CA 1
ATOM 6088 C C . LEU A 1 798 ? 45.780 14.092 3.812 1.00 93.06 798 LEU A C 1
ATOM 6090 O O . LEU A 1 798 ? 44.883 14.917 3.966 1.00 93.06 798 LEU A O 1
ATOM 6094 N N . ARG A 1 799 ? 46.184 13.722 2.591 1.00 90.56 799 ARG A N 1
ATOM 6095 C CA . ARG A 1 799 ? 45.710 14.287 1.311 1.00 90.56 799 ARG A CA 1
ATOM 6096 C C . ARG A 1 799 ? 44.916 13.249 0.512 1.00 90.56 799 ARG A C 1
ATOM 6098 O O . ARG A 1 799 ? 45.075 12.048 0.715 1.00 90.56 799 ARG A O 1
ATOM 6105 N N . ARG A 1 800 ? 44.041 13.690 -0.404 1.00 84.19 800 ARG A N 1
ATOM 6106 C CA . ARG A 1 800 ? 43.135 12.799 -1.166 1.00 84.19 800 ARG A CA 1
ATOM 6107 C C . ARG A 1 800 ? 43.868 11.591 -1.756 1.00 84.19 800 ARG A C 1
ATOM 6109 O O . ARG A 1 800 ? 44.911 11.755 -2.382 1.00 84.19 800 ARG A O 1
ATOM 6116 N N . ARG A 1 801 ? 43.252 10.408 -1.634 1.00 83.44 801 ARG A N 1
ATOM 6117 C CA . ARG A 1 801 ? 43.756 9.105 -2.118 1.00 83.44 801 ARG A CA 1
ATOM 6118 C C . ARG A 1 801 ? 44.996 8.560 -1.399 1.00 83.44 801 ARG A C 1
ATOM 6120 O O . ARG A 1 801 ? 45.468 7.490 -1.782 1.00 83.44 801 ARG A O 1
ATOM 6127 N N . MET A 1 802 ? 45.488 9.231 -0.356 1.00 94.25 802 MET A N 1
ATOM 6128 C CA . MET A 1 802 ? 46.465 8.630 0.552 1.00 94.25 802 MET A CA 1
ATOM 6129 C C . MET A 1 802 ? 45.873 7.408 1.265 1.00 94.25 802 MET A C 1
ATOM 6131 O O . MET A 1 802 ? 44.652 7.224 1.336 1.00 94.25 802 MET A O 1
ATOM 6135 N N . THR A 1 803 ? 46.763 6.561 1.771 1.00 95.38 803 THR A N 1
ATOM 6136 C CA . THR A 1 803 ? 46.424 5.332 2.481 1.00 95.38 803 THR A CA 1
ATOM 6137 C C . THR A 1 803 ? 46.610 5.524 3.977 1.00 95.38 803 THR A C 1
ATOM 6139 O O . THR A 1 803 ? 47.722 5.763 4.443 1.00 95.38 803 THR A O 1
ATOM 6142 N N . VAL A 1 804 ? 45.534 5.380 4.742 1.00 96.62 804 VAL A N 1
ATOM 6143 C CA . VAL A 1 804 ? 45.599 5.320 6.203 1.00 96.62 804 VAL A CA 1
ATOM 6144 C C . VAL A 1 804 ? 46.044 3.917 6.614 1.00 96.62 804 VAL A C 1
ATOM 6146 O O . VAL A 1 804 ? 45.517 2.921 6.114 1.00 96.62 804 VAL A O 1
ATOM 6149 N N . VAL A 1 805 ? 47.023 3.838 7.514 1.00 95.81 805 VAL A N 1
ATOM 6150 C CA . VAL A 1 805 ? 47.578 2.591 8.047 1.00 95.81 805 VAL A CA 1
ATOM 6151 C C . VAL A 1 805 ? 47.343 2.532 9.550 1.00 95.81 805 VAL A C 1
ATOM 6153 O O . VAL A 1 805 ? 47.655 3.485 10.259 1.00 95.81 805 VAL A O 1
ATOM 6156 N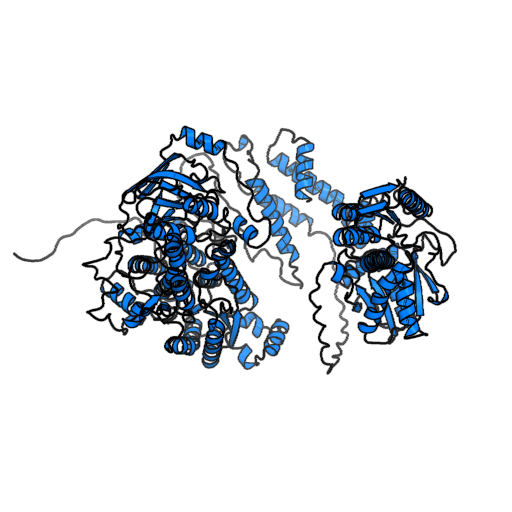 N . GLU A 1 806 ? 46.828 1.410 10.047 1.00 95.06 806 GLU A N 1
ATOM 6157 C CA . GLU A 1 806 ? 46.583 1.196 11.481 1.00 95.06 806 GLU A CA 1
ATOM 6158 C C . GLU A 1 806 ? 46.877 -0.255 11.884 1.00 95.06 806 GLU A C 1
ATOM 6160 O O . GLU A 1 806 ? 46.654 -1.180 11.101 1.00 95.06 806 GLU A O 1
ATOM 6165 N N . ALA A 1 807 ? 47.351 -0.457 13.117 1.00 91.31 807 ALA A N 1
ATOM 6166 C CA . ALA A 1 807 ? 47.580 -1.771 13.712 1.00 91.31 807 ALA A CA 1
ATOM 6167 C C . ALA A 1 807 ? 46.447 -2.124 14.687 1.00 91.31 807 ALA A C 1
ATOM 6169 O O . ALA A 1 807 ? 46.388 -1.615 15.806 1.00 91.31 807 ALA A O 1
ATOM 6170 N N . THR A 1 808 ? 45.531 -3.005 14.281 1.00 86.69 808 THR A N 1
ATOM 6171 C CA . THR A 1 808 ? 44.367 -3.378 15.097 1.00 86.69 808 THR A CA 1
ATOM 6172 C C . THR A 1 808 ? 43.685 -4.657 14.613 1.00 86.69 808 THR A C 1
ATOM 6174 O O . THR A 1 808 ? 43.641 -4.940 13.420 1.00 86.69 808 THR A O 1
ATOM 6177 N N . GLY A 1 809 ? 43.068 -5.406 15.527 1.00 67.88 809 GLY A N 1
ATOM 6178 C CA . GLY A 1 809 ? 42.036 -6.403 15.193 1.00 67.88 809 GLY A CA 1
ATOM 6179 C C . GLY A 1 809 ? 40.729 -6.222 15.969 1.00 67.88 809 GLY A C 1
ATOM 6180 O O . GLY A 1 809 ? 39.881 -7.109 16.048 1.00 67.88 809 GLY A O 1
ATOM 6181 N N . GLY A 1 810 ? 40.540 -5.038 16.553 1.00 76.88 810 GLY A N 1
ATOM 6182 C CA . GLY A 1 810 ? 39.320 -4.655 17.261 1.00 76.88 810 GLY A CA 1
ATOM 6183 C C . GLY A 1 810 ? 38.409 -3.735 16.449 1.00 76.88 810 GLY A C 1
ATOM 6184 O O . GLY A 1 810 ? 38.672 -3.422 15.287 1.00 76.88 810 GLY A O 1
ATOM 6185 N N . SER A 1 811 ? 37.373 -3.218 17.115 1.00 86.81 811 SER A N 1
ATOM 6186 C CA . SER A 1 811 ? 36.431 -2.235 16.556 1.00 86.81 811 SER A CA 1
ATOM 6187 C C . SER A 1 811 ? 37.114 -1.012 15.922 1.00 86.81 811 SER A C 1
ATOM 6189 O O . SER A 1 811 ? 36.569 -0.454 14.980 1.00 86.81 811 SER A O 1
ATOM 6191 N N . THR A 1 812 ? 38.334 -0.647 16.346 1.00 90.94 812 THR A N 1
ATOM 6192 C CA . THR A 1 812 ? 39.116 0.441 15.732 1.00 90.94 812 THR A CA 1
ATOM 6193 C C . THR A 1 812 ? 39.329 0.242 14.228 1.00 90.94 812 THR A C 1
ATOM 6195 O O . THR A 1 812 ? 39.257 1.206 13.473 1.00 90.94 812 THR A O 1
ATOM 6198 N N . GLY A 1 813 ? 39.559 -0.993 13.767 1.00 91.69 813 GLY A N 1
ATOM 6199 C CA . GLY A 1 813 ? 39.784 -1.248 12.342 1.00 91.69 813 GLY A CA 1
ATOM 6200 C C . GLY A 1 813 ? 38.505 -1.091 11.529 1.00 91.69 813 GLY A C 1
ATOM 6201 O O . GLY A 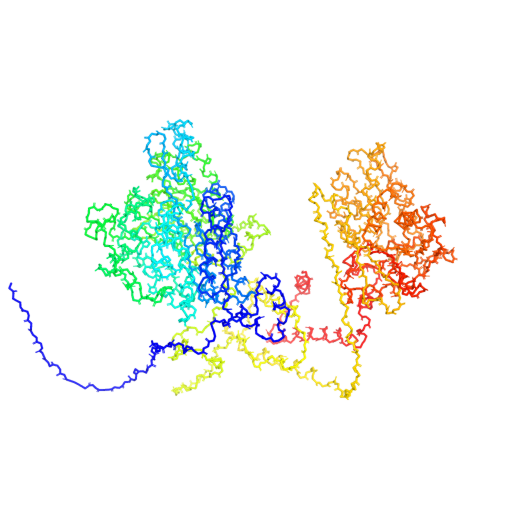1 813 ? 38.528 -0.490 10.460 1.00 91.69 813 GLY A O 1
ATOM 6202 N N . SER A 1 814 ? 37.372 -1.563 12.060 1.00 92.62 814 SER A N 1
ATOM 6203 C CA . SER A 1 814 ? 36.059 -1.369 11.438 1.00 92.62 814 SER A CA 1
ATOM 6204 C C . SER A 1 814 ? 35.706 0.119 11.343 1.00 92.62 814 SER A C 1
ATOM 6206 O O . SER A 1 814 ? 35.238 0.562 10.298 1.00 92.62 814 SER A O 1
ATOM 6208 N N . SER A 1 815 ? 36.003 0.897 12.389 1.00 95.06 815 SER A N 1
ATOM 6209 C CA . SER A 1 815 ? 35.802 2.349 12.422 1.00 95.06 815 SER A CA 1
ATOM 6210 C C . SER A 1 815 ? 36.659 3.092 11.394 1.00 95.06 815 SER A C 1
ATOM 6212 O O . SER A 1 815 ? 36.132 3.919 10.655 1.00 95.06 815 SER A O 1
ATOM 6214 N N . PHE A 1 816 ? 37.958 2.787 11.283 1.00 96.88 816 PHE A N 1
ATOM 6215 C CA . PHE A 1 816 ? 38.802 3.410 10.257 1.00 96.88 816 PHE A CA 1
ATOM 6216 C C . PHE A 1 816 ? 38.407 2.993 8.842 1.00 96.88 816 PHE A C 1
ATOM 6218 O O . PHE A 1 816 ? 38.386 3.849 7.964 1.00 96.88 816 PHE A O 1
ATOM 6225 N N . ALA A 1 817 ? 38.041 1.727 8.617 1.00 96.06 817 ALA A N 1
ATOM 6226 C CA . ALA A 1 817 ? 37.566 1.272 7.314 1.00 96.06 817 ALA A CA 1
ATOM 6227 C C . ALA A 1 817 ? 36.305 2.039 6.882 1.00 96.06 817 ALA A C 1
ATOM 6229 O O . ALA A 1 817 ? 36.250 2.560 5.771 1.00 96.06 817 ALA A O 1
ATOM 6230 N N . PHE A 1 818 ? 35.339 2.190 7.792 1.00 96.69 818 PHE A N 1
ATOM 6231 C CA . PHE A 1 818 ? 34.124 2.975 7.580 1.00 96.69 818 PHE A CA 1
ATOM 6232 C C . PHE A 1 818 ? 34.412 4.458 7.280 1.00 96.69 818 PHE A C 1
ATOM 6234 O O . PHE A 1 818 ? 33.924 4.994 6.283 1.00 96.69 818 PHE A O 1
ATOM 6241 N N . VAL A 1 819 ? 35.231 5.122 8.105 1.00 96.94 819 VAL A N 1
ATOM 6242 C CA . VAL A 1 819 ? 35.563 6.547 7.926 1.00 96.94 819 VAL A CA 1
ATOM 6243 C C . VAL A 1 819 ? 36.344 6.776 6.631 1.00 96.94 819 VAL A C 1
ATOM 6245 O O . VAL A 1 819 ? 36.022 7.694 5.875 1.00 96.94 819 VAL A O 1
ATOM 6248 N N . CYS A 1 820 ? 37.334 5.930 6.335 1.00 96.38 820 CYS A N 1
ATOM 6249 C CA . CYS A 1 820 ? 38.128 6.031 5.112 1.00 96.38 820 CYS A CA 1
ATOM 6250 C C . CYS A 1 820 ? 37.271 5.807 3.864 1.00 96.38 820 CYS A C 1
ATOM 6252 O O . CYS A 1 820 ? 37.409 6.566 2.905 1.00 96.38 820 CYS A O 1
ATOM 6254 N N . ALA A 1 821 ? 36.340 4.846 3.892 1.00 95.19 821 ALA A N 1
ATOM 6255 C CA . ALA A 1 821 ? 35.421 4.597 2.784 1.00 95.19 821 ALA A CA 1
ATOM 6256 C C . ALA A 1 821 ? 34.559 5.827 2.459 1.00 95.19 821 ALA A C 1
ATOM 6258 O O . ALA A 1 821 ? 34.402 6.180 1.291 1.00 95.19 821 ALA A O 1
ATOM 6259 N N . LEU A 1 822 ? 34.044 6.518 3.481 1.00 95.12 822 LEU A N 1
ATOM 6260 C CA . LEU A 1 822 ? 33.197 7.700 3.290 1.00 95.12 822 LEU A CA 1
ATOM 6261 C C . LEU A 1 822 ? 33.980 8.967 2.930 1.00 95.12 822 LEU A C 1
ATOM 6263 O O . LEU A 1 822 ? 33.485 9.780 2.152 1.00 95.12 822 LEU A O 1
ATOM 6267 N N . LYS A 1 823 ? 35.199 9.139 3.455 1.00 93.62 823 LYS A N 1
ATOM 6268 C CA . LYS A 1 823 ? 36.065 10.286 3.125 1.00 93.62 823 LYS A CA 1
ATOM 6269 C C . LYS A 1 823 ? 36.925 10.072 1.867 1.00 93.62 823 LYS A C 1
ATOM 6271 O O . LYS A 1 823 ? 37.546 11.014 1.378 1.00 93.62 823 LYS A O 1
ATOM 6276 N N . GLY A 1 824 ? 36.918 8.869 1.286 1.00 92.56 824 GLY A N 1
ATOM 6277 C CA . GLY A 1 824 ? 37.612 8.551 0.034 1.00 92.56 824 GLY A CA 1
ATOM 6278 C C . GLY A 1 824 ? 39.118 8.301 0.186 1.00 92.56 824 GLY A C 1
ATOM 6279 O O . GLY A 1 824 ? 39.891 8.626 -0.721 1.00 92.56 824 GLY A O 1
ATOM 6280 N N . TYR A 1 825 ? 39.533 7.741 1.323 1.00 96.00 825 TYR A N 1
ATOM 6281 C CA . TYR A 1 825 ? 40.898 7.283 1.587 1.00 96.00 825 TYR A CA 1
ATOM 6282 C C . TYR A 1 825 ? 41.014 5.772 1.398 1.00 96.00 825 TYR A C 1
ATOM 6284 O O . TYR A 1 825 ? 40.069 5.028 1.656 1.00 96.00 825 TYR A O 1
ATOM 6292 N N . ASN A 1 826 ? 42.195 5.306 0.995 1.00 95.44 826 ASN A N 1
ATOM 6293 C CA . ASN A 1 826 ? 42.497 3.880 1.068 1.00 95.44 826 ASN A CA 1
ATOM 6294 C C . ASN A 1 826 ? 42.784 3.518 2.528 1.00 95.44 826 ASN A C 1
ATOM 6296 O O . ASN A 1 826 ? 43.375 4.316 3.255 1.00 95.44 826 ASN A O 1
ATOM 6300 N N . PHE A 1 827 ? 42.411 2.316 2.956 1.00 96.50 827 PHE A N 1
ATOM 6301 C CA . PHE A 1 827 ? 42.708 1.852 4.308 1.00 96.50 827 PHE A CA 1
ATOM 6302 C C . PHE A 1 827 ? 43.437 0.515 4.273 1.00 96.50 827 PHE A C 1
ATOM 6304 O O . PHE A 1 827 ? 42.957 -0.451 3.677 1.00 96.50 827 PHE A O 1
ATOM 6311 N N . ARG A 1 828 ? 44.600 0.465 4.925 1.00 94.81 828 ARG A N 1
ATOM 6312 C CA . ARG A 1 828 ? 45.397 -0.747 5.096 1.00 94.81 828 ARG A CA 1
ATOM 6313 C C . ARG A 1 828 ? 45.545 -1.047 6.578 1.00 94.81 828 ARG A C 1
ATOM 6315 O O . ARG A 1 828 ? 46.172 -0.295 7.316 1.00 94.81 828 ARG A O 1
ATOM 6322 N N . VAL A 1 829 ? 44.979 -2.161 7.014 1.00 95.00 829 VAL A N 1
ATOM 6323 C CA . VAL A 1 829 ? 44.998 -2.567 8.417 1.00 95.00 829 VAL A CA 1
ATOM 6324 C C . VAL A 1 829 ? 45.962 -3.721 8.612 1.00 95.00 829 VAL A C 1
ATOM 6326 O O . VAL A 1 829 ? 45.869 -4.745 7.939 1.00 95.00 829 VAL A O 1
ATOM 6329 N N . VAL A 1 830 ? 46.882 -3.557 9.556 1.00 93.31 830 VAL A N 1
ATOM 6330 C CA . VAL A 1 830 ? 47.675 -4.663 10.080 1.00 93.31 830 VAL A CA 1
ATOM 6331 C C . VAL A 1 830 ? 46.870 -5.304 11.197 1.00 93.31 830 VAL A C 1
ATOM 6333 O O . VAL A 1 830 ? 46.556 -4.642 12.185 1.00 93.31 830 VAL A O 1
ATOM 6336 N N . SER A 1 831 ? 46.511 -6.571 11.028 1.00 91.31 831 SER A N 1
ATOM 6337 C CA . SER A 1 831 ? 45.704 -7.346 11.971 1.00 91.31 831 SER A CA 1
ATOM 6338 C C . SER A 1 831 ? 46.342 -8.704 12.256 1.00 91.31 831 SER A C 1
ATOM 6340 O O . SER A 1 831 ? 47.456 -8.969 11.817 1.00 91.31 831 SER A O 1
ATOM 6342 N N . SER A 1 832 ? 45.656 -9.566 12.997 1.00 85.25 832 SER A N 1
ATOM 6343 C CA . SER A 1 832 ? 46.096 -10.933 13.289 1.00 85.25 832 SER A CA 1
ATOM 6344 C C . SER A 1 832 ? 44.911 -11.894 13.228 1.00 85.25 832 SER A C 1
ATOM 6346 O O . SER A 1 832 ? 43.758 -11.484 13.356 1.00 85.25 832 SER A O 1
ATOM 6348 N N . ASP A 1 833 ? 45.195 -13.175 13.028 1.00 78.06 833 ASP A N 1
ATOM 6349 C CA . ASP A 1 833 ? 44.232 -14.268 13.133 1.00 78.06 833 ASP A CA 1
ATOM 6350 C C . ASP A 1 833 ? 43.802 -14.578 14.580 1.00 78.06 833 ASP A C 1
ATOM 6352 O O . ASP A 1 833 ? 42.841 -15.323 14.769 1.00 78.06 833 ASP A O 1
ATOM 6356 N N . ALA A 1 834 ? 44.428 -13.948 15.582 1.00 74.12 834 ALA A N 1
ATOM 6357 C CA . ALA A 1 834 ? 44.000 -13.983 16.985 1.00 74.12 834 ALA A CA 1
ATOM 6358 C C . ALA A 1 834 ? 42.713 -13.176 17.282 1.00 74.12 834 ALA A C 1
ATOM 6360 O O . ALA A 1 834 ? 42.163 -13.265 18.379 1.00 74.12 834 ALA A O 1
ATOM 6361 N N . PHE A 1 835 ? 42.223 -12.367 16.336 1.00 77.38 835 PHE A N 1
ATOM 6362 C CA . PHE A 1 835 ? 41.025 -11.538 16.517 1.00 77.38 835 PHE A CA 1
ATOM 6363 C C . PHE A 1 835 ? 39.783 -12.136 15.841 1.00 77.38 835 PHE A C 1
ATOM 6365 O O . PHE A 1 835 ? 39.890 -12.918 14.894 1.00 77.38 835 PHE A O 1
ATOM 6372 N N . ALA A 1 836 ? 38.584 -11.741 16.293 1.00 72.62 836 ALA A N 1
ATOM 6373 C CA . ALA A 1 836 ? 37.334 -12.266 15.731 1.00 72.62 836 ALA A CA 1
ATOM 6374 C C . ALA A 1 836 ? 37.208 -12.003 14.216 1.00 72.62 836 ALA A C 1
ATOM 6376 O O . ALA A 1 836 ? 37.371 -10.873 13.734 1.00 72.62 836 ALA A O 1
ATOM 6377 N N . VAL A 1 837 ? 36.869 -13.057 13.469 1.00 74.75 837 VAL A N 1
ATOM 6378 C CA . VAL A 1 837 ? 36.825 -13.067 11.997 1.00 74.75 837 VAL A CA 1
ATOM 6379 C C . VAL A 1 837 ? 35.787 -12.079 11.465 1.00 74.75 837 VAL A C 1
ATOM 6381 O O . VAL A 1 837 ? 35.993 -11.445 10.433 1.00 74.75 837 VAL A O 1
ATOM 6384 N N . GLU A 1 838 ? 34.694 -11.873 12.191 1.00 73.00 838 GLU A N 1
ATOM 6385 C CA . GLU A 1 838 ? 33.615 -10.953 11.841 1.00 73.00 838 GLU A CA 1
ATOM 6386 C C . GLU A 1 838 ? 34.111 -9.517 11.721 1.00 73.00 838 GLU A C 1
ATOM 6388 O O . GLU A 1 838 ? 33.661 -8.770 10.851 1.00 73.00 838 GLU A O 1
ATOM 6393 N N . LYS A 1 839 ? 35.088 -9.125 12.542 1.00 77.75 839 LYS A N 1
ATOM 6394 C CA . LYS A 1 839 ? 35.677 -7.787 12.466 1.00 77.75 839 LYS A CA 1
ATOM 6395 C C . LYS A 1 839 ? 36.594 -7.650 11.260 1.00 77.75 839 LYS A C 1
ATOM 6397 O O . LYS A 1 839 ? 36.527 -6.622 10.590 1.00 77.75 839 LYS A O 1
ATOM 6402 N N . LEU A 1 840 ? 37.364 -8.684 10.921 1.00 83.81 840 LEU A N 1
ATOM 6403 C CA . LEU A 1 840 ? 38.171 -8.721 9.693 1.00 83.81 840 LEU A CA 1
ATOM 6404 C C . LEU A 1 840 ? 37.282 -8.661 8.437 1.00 83.81 840 LEU A C 1
ATOM 6406 O O . LEU A 1 840 ? 37.557 -7.906 7.500 1.00 83.81 840 LEU A O 1
ATOM 6410 N N . ASN A 1 841 ? 36.161 -9.383 8.452 1.00 84.19 841 ASN A N 1
ATOM 6411 C CA . ASN A 1 841 ? 35.152 -9.345 7.392 1.00 84.19 841 ASN A CA 1
ATOM 6412 C C . ASN A 1 841 ? 34.476 -7.972 7.301 1.00 84.19 841 ASN A C 1
ATOM 6414 O O . ASN A 1 841 ? 34.259 -7.451 6.210 1.00 84.19 841 ASN A O 1
ATOM 6418 N N . THR A 1 842 ? 34.188 -7.342 8.441 1.00 84.56 842 THR A N 1
ATOM 6419 C CA . THR A 1 842 ? 33.626 -5.985 8.472 1.00 84.56 842 THR A CA 1
ATOM 6420 C C . THR A 1 842 ? 34.599 -4.984 7.847 1.00 84.56 842 THR A C 1
ATOM 6422 O O . THR A 1 842 ? 34.199 -4.172 7.017 1.00 84.56 842 THR A O 1
ATOM 6425 N N . MET A 1 843 ? 35.889 -5.063 8.190 1.00 90.69 843 MET A N 1
ATOM 6426 C CA . MET A 1 843 ? 36.926 -4.196 7.620 1.00 90.69 843 MET A CA 1
ATOM 6427 C C . MET A 1 843 ? 37.020 -4.356 6.095 1.00 90.69 843 MET A C 1
ATOM 642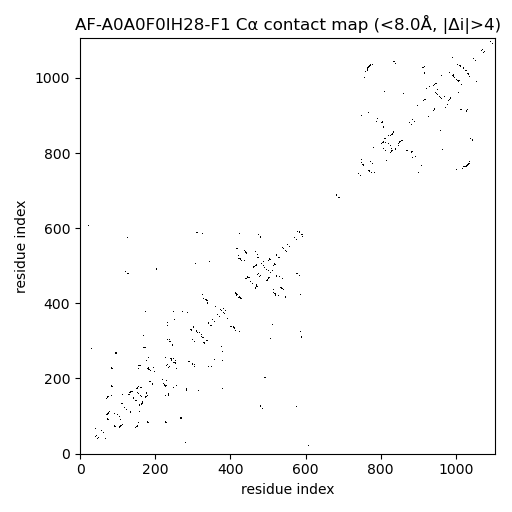9 O O . MET A 1 843 ? 36.978 -3.364 5.371 1.00 90.69 843 MET A O 1
ATOM 6433 N N . THR A 1 844 ? 37.092 -5.592 5.595 1.00 89.56 844 THR A N 1
ATOM 6434 C CA . THR A 1 844 ? 37.172 -5.869 4.146 1.00 89.56 844 THR A CA 1
ATOM 6435 C C . THR A 1 844 ? 35.910 -5.469 3.392 1.00 89.56 844 THR A C 1
ATOM 6437 O O . THR A 1 844 ? 36.008 -4.967 2.276 1.00 89.56 844 THR A O 1
ATOM 6440 N N . THR A 1 845 ? 34.735 -5.601 4.010 1.00 89.38 845 THR A N 1
ATOM 6441 C CA . THR A 1 845 ? 33.458 -5.156 3.426 1.00 89.38 845 THR A CA 1
ATOM 6442 C C . THR A 1 845 ? 33.435 -3.642 3.200 1.00 89.38 845 THR A C 1
ATOM 6444 O O . THR A 1 845 ? 32.919 -3.181 2.186 1.00 89.38 845 THR A O 1
ATOM 6447 N N . PHE A 1 846 ? 34.055 -2.864 4.092 1.00 91.12 846 PHE A N 1
ATOM 6448 C CA . PHE A 1 846 ? 34.264 -1.423 3.899 1.00 91.12 846 PHE A CA 1
ATOM 6449 C C . PHE A 1 846 ? 35.432 -1.086 2.951 1.00 91.12 846 PHE A C 1
ATOM 6451 O O . PHE A 1 846 ? 35.745 0.085 2.759 1.00 91.12 846 PHE A O 1
ATOM 6458 N N . GLY A 1 847 ? 36.073 -2.083 2.334 1.00 90.62 847 GLY A N 1
ATOM 6459 C CA . GLY A 1 847 ? 37.154 -1.892 1.364 1.00 90.62 847 GLY A CA 1
ATOM 6460 C C . GLY A 1 847 ? 38.563 -1.850 1.964 1.00 90.62 847 GLY A C 1
ATOM 6461 O O . GLY A 1 847 ? 39.498 -1.452 1.270 1.00 90.62 847 GLY A O 1
ATOM 6462 N N . ALA A 1 848 ? 38.747 -2.255 3.227 1.00 93.88 848 ALA A N 1
ATOM 6463 C CA . ALA A 1 848 ? 40.072 -2.321 3.844 1.00 93.88 848 ALA A CA 1
ATOM 6464 C C . ALA A 1 848 ? 40.942 -3.438 3.247 1.00 93.88 848 ALA A C 1
ATOM 6466 O O . ALA A 1 848 ? 40.480 -4.559 3.027 1.00 93.88 848 ALA A O 1
ATOM 6467 N N . GLN A 1 849 ? 42.235 -3.163 3.089 1.00 93.62 849 GLN A N 1
ATOM 6468 C CA . GLN A 1 849 ? 43.248 -4.167 2.767 1.00 93.62 849 GLN A CA 1
ATOM 6469 C C . GLN A 1 849 ? 43.841 -4.741 4.059 1.00 93.62 849 GLN A C 1
ATOM 6471 O O . GLN A 1 849 ? 44.406 -3.993 4.859 1.00 93.62 849 GLN A O 1
ATOM 6476 N N . LEU A 1 850 ? 43.722 -6.056 4.266 1.00 91.69 850 LEU A N 1
ATOM 6477 C CA . LEU A 1 850 ? 44.250 -6.738 5.454 1.00 91.69 850 LEU A CA 1
ATOM 6478 C C . LEU A 1 850 ? 45.716 -7.166 5.254 1.00 91.69 850 LEU A C 1
ATOM 6480 O O . LEU A 1 850 ? 46.047 -7.810 4.261 1.00 91.69 850 LEU A O 1
ATOM 6484 N N . ASP A 1 851 ? 46.571 -6.877 6.233 1.00 90.50 851 ASP A N 1
ATOM 6485 C CA . ASP A 1 851 ? 47.926 -7.427 6.395 1.00 90.50 851 ASP A CA 1
ATOM 6486 C C . ASP A 1 851 ? 47.916 -8.261 7.691 1.00 90.50 851 ASP A C 1
ATOM 6488 O O . ASP A 1 851 ? 47.851 -7.708 8.788 1.00 90.50 851 ASP A O 1
ATOM 6492 N N . ILE A 1 852 ? 47.851 -9.593 7.573 1.00 89.69 852 ILE A N 1
ATOM 6493 C CA . ILE A 1 852 ? 47.678 -10.499 8.722 1.00 89.69 852 ILE A CA 1
ATOM 6494 C C . ILE A 1 852 ? 49.040 -10.941 9.266 1.00 89.69 852 ILE A C 1
ATOM 6496 O O . ILE A 1 852 ? 49.821 -11.578 8.560 1.00 89.69 852 ILE A O 1
ATOM 6500 N N . VAL A 1 853 ? 49.291 -10.643 10.540 1.00 86.12 853 VAL A N 1
ATOM 6501 C CA . VAL A 1 853 ? 50.404 -11.168 11.336 1.00 86.12 853 VAL A CA 1
ATOM 6502 C C . VAL A 1 853 ? 49.933 -12.460 12.022 1.00 86.12 853 VAL A C 1
ATOM 6504 O O . VAL A 1 853 ? 49.020 -12.389 12.848 1.00 86.12 853 VAL A O 1
ATOM 6507 N N . PRO A 1 854 ? 50.497 -13.633 11.682 1.00 77.44 854 PRO A N 1
ATOM 6508 C CA . PRO A 1 854 ? 50.046 -14.912 12.228 1.00 77.44 854 PRO A CA 1
ATOM 6509 C C . PRO A 1 854 ? 50.455 -15.082 13.699 1.00 77.44 854 PRO A C 1
ATOM 6511 O O . PRO A 1 854 ? 51.592 -14.768 14.056 1.00 77.44 854 PRO A O 1
ATOM 6514 N N . ASP A 1 855 ? 49.564 -15.636 14.521 1.00 68.12 855 ASP A N 1
ATOM 6515 C CA . ASP A 1 855 ? 49.852 -16.115 15.879 1.00 68.12 855 ASP A CA 1
ATOM 6516 C C . ASP A 1 855 ? 49.595 -17.632 15.995 1.00 68.12 855 ASP A C 1
ATOM 6518 O O . ASP A 1 855 ? 48.625 -18.163 15.460 1.00 68.12 855 ASP A O 1
ATOM 6522 N N . ALA A 1 856 ? 50.483 -18.360 16.681 1.00 54.66 856 ALA A N 1
ATOM 6523 C CA . ALA A 1 856 ? 50.444 -19.826 16.730 1.00 54.66 856 ALA A CA 1
ATOM 6524 C C . ALA A 1 856 ? 49.322 -20.402 17.619 1.00 54.66 856 ALA A C 1
ATOM 6526 O O . ALA A 1 856 ? 48.983 -21.576 17.461 1.00 54.66 856 ALA A O 1
ATOM 6527 N N . ASN A 1 857 ? 48.759 -19.603 18.536 1.00 58.06 857 ASN A N 1
ATOM 6528 C CA . ASN A 1 857 ? 47.831 -20.064 19.575 1.00 58.06 857 ASN A CA 1
ATOM 6529 C C . ASN A 1 857 ? 46.476 -19.330 19.573 1.00 58.06 857 ASN A C 1
ATOM 6531 O O . ASN A 1 857 ? 45.583 -19.729 20.318 1.00 58.06 857 ASN A O 1
ATOM 6535 N N . GLY A 1 858 ? 46.298 -18.289 18.752 1.00 59.50 858 GLY A N 1
ATOM 6536 C CA . GLY A 1 858 ? 45.028 -17.560 18.623 1.00 59.50 858 GLY A CA 1
ATOM 6537 C C . GLY A 1 858 ? 44.697 -16.646 19.811 1.00 59.50 858 GLY A C 1
ATOM 6538 O O . GLY A 1 858 ? 43.554 -16.212 19.941 1.00 59.50 858 GLY A O 1
ATOM 6539 N N . ASN A 1 859 ? 45.680 -16.347 20.668 1.00 66.12 859 ASN A N 1
ATOM 6540 C CA . ASN A 1 859 ? 45.531 -15.493 21.851 1.00 66.12 859 ASN A CA 1
ATOM 6541 C C . ASN A 1 859 ? 46.156 -14.108 21.632 1.00 66.12 859 ASN A C 1
ATOM 6543 O O . ASN A 1 859 ? 47.108 -13.944 20.869 1.00 66.12 859 ASN A O 1
ATOM 6547 N N . ILE A 1 860 ? 45.674 -13.100 22.370 1.00 70.50 860 ILE A N 1
ATOM 6548 C CA . ILE A 1 860 ? 46.324 -11.785 22.420 1.00 70.50 860 ILE A CA 1
ATOM 6549 C C . ILE A 1 860 ? 47.520 -11.883 23.376 1.00 70.50 860 ILE A C 1
ATOM 6551 O O . ILE A 1 860 ? 47.356 -11.871 24.596 1.00 70.50 860 ILE A O 1
ATOM 6555 N N . THR A 1 861 ? 48.727 -11.995 22.816 1.00 73.56 861 THR A N 1
ATOM 6556 C CA . THR A 1 861 ? 49.979 -12.054 23.586 1.00 73.56 861 THR A CA 1
ATOM 6557 C C . THR A 1 861 ? 50.575 -10.655 23.808 1.00 73.56 861 THR A C 1
ATOM 6559 O O . THR A 1 861 ? 50.353 -9.749 22.993 1.00 73.56 861 THR A O 1
ATOM 6562 N N . PRO A 1 862 ? 51.396 -10.444 24.858 1.00 69.25 862 PRO A N 1
ATOM 6563 C CA . PRO A 1 862 ? 52.053 -9.155 25.103 1.00 69.25 862 PRO A CA 1
ATOM 6564 C C . PRO A 1 862 ? 52.936 -8.661 23.942 1.00 69.25 862 PRO A C 1
ATOM 6566 O O . PRO A 1 862 ? 53.197 -7.464 23.831 1.00 69.25 862 PRO A O 1
ATOM 6569 N N . GLN A 1 863 ? 53.403 -9.563 23.071 1.00 75.19 863 GLN A N 1
ATOM 6570 C CA . GLN A 1 863 ? 54.258 -9.252 21.921 1.00 75.19 863 GLN A CA 1
ATOM 6571 C C . GLN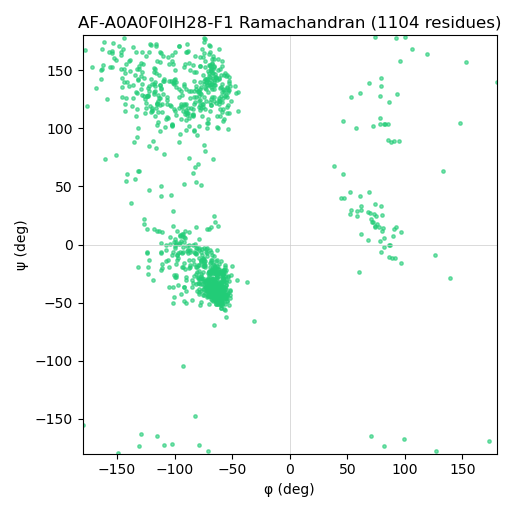 A 1 863 ? 53.472 -9.005 20.624 1.00 75.19 863 GLN A C 1
ATOM 6573 O O . GLN A 1 863 ? 54.005 -8.358 19.719 1.00 75.19 863 GLN A O 1
ATOM 6578 N N . LEU A 1 864 ? 52.212 -9.449 20.533 1.00 81.31 864 LEU A N 1
ATOM 6579 C CA . LEU A 1 864 ? 51.400 -9.353 19.317 1.00 81.31 864 LEU A CA 1
ATOM 6580 C C . LEU A 1 864 ? 51.119 -7.900 18.912 1.00 81.31 864 LEU A C 1
ATOM 6582 O O . LEU A 1 864 ? 51.387 -7.500 17.779 1.00 81.31 864 LEU A O 1
ATOM 6586 N N . ILE A 1 865 ? 50.627 -7.081 19.848 1.00 82.00 865 ILE A N 1
ATOM 6587 C CA . ILE A 1 865 ? 50.313 -5.669 19.582 1.00 82.00 865 ILE A CA 1
ATOM 6588 C C . ILE A 1 865 ? 51.578 -4.873 19.196 1.00 82.00 865 ILE A C 1
ATOM 6590 O O . ILE A 1 865 ? 51.538 -4.182 18.174 1.00 82.00 865 ILE A O 1
ATOM 6594 N N . PRO A 1 866 ? 52.718 -4.976 19.916 1.00 84.62 866 PRO A N 1
ATOM 6595 C CA . PRO A 1 866 ? 53.982 -4.388 19.466 1.00 84.62 866 PRO A CA 1
ATOM 6596 C C . PRO A 1 866 ? 54.414 -4.826 18.059 1.00 84.62 866 PRO A C 1
ATOM 6598 O O . PRO A 1 866 ? 54.814 -3.976 17.263 1.00 84.62 866 PRO A O 1
ATOM 6601 N N . ALA A 1 867 ? 54.297 -6.115 17.721 1.00 85.56 867 ALA A N 1
ATOM 6602 C CA . ALA A 1 867 ? 54.670 -6.630 16.403 1.00 85.56 867 ALA A CA 1
ATOM 6603 C C . ALA A 1 867 ? 53.787 -6.058 15.281 1.00 85.56 867 ALA A C 1
ATOM 6605 O O . ALA A 1 867 ? 54.297 -5.623 14.246 1.00 85.56 867 ALA A O 1
ATOM 6606 N N . MET A 1 868 ? 52.470 -5.984 15.499 1.00 90.19 868 MET A N 1
ATOM 6607 C CA . MET A 1 868 ? 51.535 -5.369 14.551 1.00 90.19 868 MET A CA 1
ATOM 6608 C C . MET A 1 868 ? 51.815 -3.874 14.356 1.00 90.19 868 MET A C 1
ATOM 6610 O O . MET A 1 868 ? 51.784 -3.388 13.225 1.00 90.19 868 MET A O 1
ATOM 6614 N N . ARG A 1 869 ? 52.127 -3.143 15.435 1.00 89.31 869 ARG A N 1
ATOM 6615 C CA . ARG A 1 869 ? 52.493 -1.716 15.368 1.00 89.31 869 ARG A CA 1
ATOM 6616 C C . ARG A 1 869 ? 53.776 -1.500 14.579 1.00 89.31 869 ARG A C 1
ATOM 6618 O O . ARG A 1 869 ? 53.817 -0.630 13.716 1.00 89.31 869 ARG A O 1
ATOM 6625 N N . GLU A 1 870 ? 54.800 -2.313 14.822 1.00 89.06 870 GLU A N 1
ATOM 6626 C CA . GLU A 1 870 ? 56.053 -2.236 14.071 1.00 89.06 870 GLU A CA 1
ATOM 6627 C C . GLU A 1 870 ? 55.835 -2.542 12.582 1.00 89.06 870 GLU A C 1
ATOM 6629 O O . GLU A 1 870 ? 56.349 -1.831 11.719 1.00 89.06 870 GLU A O 1
ATOM 6634 N N . ARG A 1 871 ? 54.992 -3.528 12.257 1.00 91.75 871 ARG A N 1
ATOM 6635 C CA . ARG A 1 871 ? 54.609 -3.831 10.873 1.00 91.75 871 ARG A CA 1
ATOM 6636 C C . ARG A 1 871 ? 53.834 -2.682 10.212 1.00 91.75 871 ARG A C 1
ATOM 6638 O O . ARG A 1 871 ? 54.143 -2.322 9.077 1.00 91.75 871 ARG A O 1
ATOM 6645 N N . ALA A 1 872 ? 52.874 -2.072 10.907 1.00 91.69 872 ALA A N 1
ATOM 6646 C CA . ALA A 1 872 ? 52.128 -0.914 10.405 1.00 91.69 872 ALA A CA 1
ATOM 6647 C C . ALA A 1 872 ? 53.045 0.295 10.182 1.00 91.69 872 ALA A C 1
ATOM 6649 O O . ALA A 1 872 ? 52.977 0.952 9.141 1.00 91.69 872 ALA A O 1
ATOM 6650 N N . ARG A 1 873 ? 53.980 0.519 11.110 1.00 90.75 873 ARG A N 1
ATOM 6651 C CA . ARG A 1 873 ? 55.025 1.532 10.992 1.00 90.75 873 ARG A CA 1
ATOM 6652 C C . ARG A 1 873 ? 55.897 1.284 9.756 1.00 90.75 873 ARG A C 1
ATOM 6654 O O . ARG A 1 873 ? 56.099 2.201 8.967 1.00 90.75 873 ARG A O 1
ATOM 6661 N N . GLN A 1 874 ? 56.357 0.056 9.527 1.00 90.81 874 GLN A N 1
ATOM 6662 C CA . GLN A 1 874 ? 57.130 -0.299 8.328 1.00 90.81 874 GLN A CA 1
ATOM 6663 C C . GLN A 1 874 ? 56.360 -0.036 7.030 1.00 90.81 874 GLN A C 1
ATOM 6665 O O . GLN A 1 874 ? 56.941 0.498 6.089 1.00 90.81 874 GLN A O 1
ATOM 6670 N N . ILE A 1 875 ? 55.064 -0.366 6.979 1.00 90.50 875 ILE A N 1
ATOM 6671 C CA . ILE A 1 875 ? 54.202 -0.070 5.822 1.00 90.50 875 ILE A CA 1
ATOM 6672 C C . ILE A 1 875 ? 54.107 1.440 5.594 1.00 90.50 875 ILE A C 1
ATOM 6674 O O . ILE A 1 875 ? 54.230 1.891 4.459 1.00 90.50 875 ILE A O 1
ATOM 6678 N N . SER A 1 876 ? 53.963 2.225 6.662 1.00 89.38 876 SER A N 1
ATOM 6679 C CA . SER A 1 876 ? 53.877 3.685 6.557 1.00 89.38 876 SER A CA 1
ATOM 6680 C C . SER A 1 876 ? 55.137 4.342 5.979 1.00 89.38 876 SER A C 1
ATOM 6682 O O . SER A 1 876 ? 55.049 5.400 5.369 1.00 89.38 876 SER A O 1
ATOM 6684 N N . PHE A 1 877 ? 56.298 3.686 6.087 1.00 86.88 877 PHE A N 1
ATOM 6685 C CA . PHE A 1 877 ? 57.557 4.153 5.502 1.00 86.88 877 PHE A CA 1
ATOM 6686 C C . PHE A 1 877 ? 57.775 3.704 4.045 1.00 86.88 877 PHE A C 1
ATOM 6688 O O . PHE A 1 877 ? 58.791 4.062 3.451 1.00 86.88 877 PHE A O 1
ATOM 6695 N N . GLN A 1 878 ? 56.850 2.942 3.442 1.00 81.88 878 GLN A N 1
ATOM 6696 C CA . GLN A 1 878 ? 56.982 2.455 2.057 1.00 81.88 878 GLN A CA 1
ATOM 6697 C C . GLN A 1 878 ? 56.774 3.551 0.999 1.00 81.88 878 GLN A C 1
ATOM 6699 O O . GLN A 1 878 ? 57.121 3.345 -0.163 1.00 81.88 878 GLN A O 1
ATOM 6704 N N . GLY A 1 879 ? 56.230 4.713 1.369 1.00 77.25 879 GLY A N 1
ATOM 6705 C CA . GLY A 1 879 ? 56.064 5.848 0.464 1.00 77.25 879 GLY A CA 1
ATOM 6706 C C . GLY A 1 879 ? 55.456 7.069 1.149 1.00 77.25 879 GLY A C 1
ATOM 6707 O O . GLY A 1 879 ? 54.914 6.973 2.244 1.00 77.25 879 GLY A O 1
ATOM 6708 N N . SER A 1 880 ? 55.505 8.223 0.482 1.00 79.38 880 SER A N 1
ATOM 6709 C CA . SER A 1 880 ? 54.957 9.491 0.994 1.00 79.38 880 SER A CA 1
ATOM 6710 C C . SER A 1 880 ? 53.424 9.573 0.998 1.00 79.38 880 SER A C 1
ATOM 6712 O O . SER A 1 880 ? 52.872 10.576 1.446 1.00 79.38 880 SER A O 1
ATOM 6714 N N . ASP A 1 881 ? 52.742 8.550 0.476 1.00 89.44 881 ASP A N 1
ATOM 6715 C CA . ASP A 1 881 ? 51.281 8.500 0.342 1.00 89.44 881 ASP A CA 1
ATOM 6716 C C . ASP A 1 881 ? 50.601 7.714 1.475 1.00 89.44 881 ASP A C 1
ATOM 6718 O O . ASP A 1 881 ? 49.413 7.404 1.385 1.00 89.44 881 ASP A O 1
ATOM 6722 N N . TYR A 1 882 ? 51.335 7.389 2.542 1.00 92.31 882 TYR A N 1
ATOM 6723 C CA . TYR A 1 882 ? 50.817 6.680 3.709 1.00 92.31 882 TYR A CA 1
ATOM 6724 C C . TYR A 1 882 ? 50.732 7.597 4.931 1.00 92.31 882 TYR A C 1
ATOM 6726 O O . TYR A 1 882 ? 51.629 8.395 5.189 1.00 92.31 882 TYR A O 1
ATOM 6734 N N . TYR A 1 883 ? 49.664 7.443 5.709 1.00 94.69 883 TYR A N 1
ATOM 6735 C CA . TYR A 1 883 ? 49.474 8.102 6.998 1.00 94.69 883 TYR A CA 1
ATOM 6736 C C . TYR A 1 883 ? 49.292 7.038 8.081 1.00 94.69 883 TYR A C 1
ATOM 6738 O O . TYR A 1 883 ? 48.364 6.233 8.006 1.00 94.69 883 TYR A O 1
ATOM 6746 N N . TYR A 1 884 ? 50.179 7.010 9.074 1.00 94.38 884 TYR A N 1
ATOM 6747 C CA . TYR A 1 884 ? 50.082 6.072 10.193 1.00 94.38 884 TYR A CA 1
ATOM 6748 C C . TYR A 1 884 ? 49.225 6.675 11.308 1.00 94.38 884 TYR A C 1
ATOM 6750 O O . TYR A 1 884 ? 49.617 7.665 11.919 1.00 94.38 884 TYR A O 1
ATOM 6758 N N . ALA A 1 885 ? 48.057 6.083 11.562 1.00 92.75 885 ALA A N 1
ATOM 6759 C CA . ALA A 1 885 ? 47.077 6.623 12.502 1.00 92.75 885 ALA A CA 1
ATOM 6760 C C . ALA A 1 885 ? 47.470 6.439 13.983 1.00 92.75 885 ALA A C 1
ATOM 6762 O O . ALA A 1 885 ? 47.108 7.283 14.800 1.00 92.75 885 ALA A O 1
ATOM 6763 N N . ASP A 1 886 ? 48.216 5.375 14.312 1.00 91.12 886 ASP A N 1
ATOM 6764 C CA . ASP A 1 886 ? 48.752 5.015 15.639 1.00 91.12 886 ASP A CA 1
ATOM 6765 C C . ASP A 1 886 ? 47.808 5.304 16.820 1.00 91.12 886 ASP A C 1
ATOM 6767 O O . ASP A 1 886 ? 48.112 6.136 17.681 1.00 91.12 886 ASP A O 1
ATOM 6771 N N . GLN A 1 887 ? 46.686 4.575 16.916 1.00 87.44 887 GLN A N 1
ATOM 6772 C CA . GLN A 1 887 ? 45.647 4.796 17.945 1.00 87.44 887 GLN A CA 1
ATOM 6773 C C . GLN A 1 887 ? 46.143 4.879 19.407 1.00 87.44 887 GLN A C 1
ATOM 6775 O O . GLN A 1 887 ? 45.403 5.322 20.285 1.00 87.44 887 GLN A O 1
ATOM 6780 N N . PHE A 1 888 ? 47.347 4.381 19.697 1.00 86.44 888 PHE A N 1
ATOM 6781 C CA . PHE A 1 888 ? 47.916 4.304 21.043 1.00 86.44 888 PHE A CA 1
ATOM 6782 C C . PHE A 1 888 ? 48.718 5.537 21.455 1.00 86.44 888 PHE A C 1
ATOM 6784 O O . PHE A 1 888 ? 48.808 5.802 22.653 1.00 86.44 888 PHE A O 1
ATOM 6791 N N . SER A 1 889 ? 49.315 6.256 20.502 1.00 88.88 889 SER A N 1
ATOM 6792 C CA . SER A 1 889 ? 50.171 7.419 20.794 1.00 88.88 889 SER A CA 1
ATOM 6793 C C . SER A 1 889 ? 49.680 8.701 20.128 1.00 88.88 889 SER A C 1
ATOM 6795 O O . SER A 1 889 ? 50.151 9.777 20.489 1.00 88.88 889 SER A O 1
ATOM 6797 N N . ASN A 1 890 ? 48.745 8.610 19.180 1.00 92.06 890 ASN A N 1
ATOM 6798 C CA . ASN A 1 890 ? 48.227 9.773 18.479 1.00 92.06 890 ASN A CA 1
ATOM 6799 C C . ASN A 1 890 ? 47.293 10.599 19.391 1.00 92.06 890 ASN A C 1
ATOM 6801 O O . ASN A 1 890 ? 46.237 10.097 19.788 1.00 92.06 890 ASN A O 1
ATOM 6805 N N . PRO A 1 891 ? 47.630 11.861 19.725 1.00 90.12 891 PRO A N 1
ATOM 6806 C CA . PRO A 1 891 ? 46.783 12.708 20.566 1.00 90.12 891 PRO A CA 1
ATOM 6807 C C . PRO A 1 891 ? 45.441 13.071 19.908 1.00 90.12 891 PRO A C 1
ATOM 6809 O O . PRO A 1 891 ? 44.499 13.425 20.618 1.00 90.12 891 PRO A O 1
ATOM 6812 N N . ASP A 1 892 ? 45.303 12.917 18.588 1.00 93.75 892 ASP A N 1
ATOM 6813 C CA . ASP A 1 892 ? 44.071 13.212 17.842 1.00 93.75 892 ASP A CA 1
ATOM 6814 C C . ASP A 1 892 ? 42.920 12.253 18.152 1.00 93.75 892 ASP A C 1
ATOM 6816 O O . ASP A 1 892 ? 41.790 12.469 17.714 1.00 93.75 892 ASP A O 1
ATOM 6820 N N . VAL A 1 893 ? 43.159 11.196 18.930 1.00 90.88 893 VAL A N 1
ATOM 6821 C CA . VAL A 1 893 ? 42.071 10.362 19.454 1.00 90.88 893 VAL A CA 1
ATOM 6822 C C . VAL A 1 893 ? 41.258 11.088 20.533 1.00 90.88 893 VAL A C 1
ATOM 6824 O O . VAL A 1 893 ? 40.100 10.739 20.761 1.00 90.88 893 VAL A O 1
ATOM 6827 N N . LEU A 1 894 ? 41.850 12.078 21.216 1.00 90.69 894 LEU A N 1
ATOM 6828 C CA . LEU A 1 894 ? 41.250 12.745 22.375 1.00 90.69 894 LEU A CA 1
ATOM 6829 C C . LEU A 1 894 ? 40.068 13.666 22.004 1.00 90.69 894 LEU A C 1
ATOM 6831 O O . LEU A 1 894 ? 39.031 13.574 22.670 1.00 90.69 894 LEU A O 1
ATOM 6835 N N . PRO A 1 895 ? 40.136 14.514 20.953 1.00 88.75 895 PRO A N 1
ATOM 6836 C CA . PRO A 1 895 ? 39.003 15.359 20.566 1.00 88.75 895 PRO A CA 1
ATOM 6837 C C . PRO A 1 895 ? 37.735 14.555 20.244 1.00 88.75 895 PRO A C 1
ATOM 6839 O O . PRO A 1 895 ? 36.644 14.937 20.671 1.00 88.75 895 PRO A O 1
ATOM 6842 N N . GLY A 1 896 ? 37.876 13.393 19.595 1.00 87.19 896 GLY A N 1
ATOM 6843 C CA . GLY A 1 896 ? 36.762 12.484 19.313 1.00 87.19 896 GLY A CA 1
ATOM 6844 C C . GLY A 1 896 ? 35.997 12.066 20.572 1.00 87.19 896 GLY A C 1
ATOM 6845 O O . GLY A 1 896 ? 34.767 12.103 20.595 1.00 87.19 896 GLY A O 1
ATOM 6846 N N . TYR A 1 897 ? 36.701 11.742 21.660 1.00 92.19 897 TYR A N 1
ATOM 6847 C CA . TYR A 1 897 ? 36.073 11.332 22.922 1.00 92.19 897 TYR A CA 1
ATOM 6848 C C . TYR A 1 897 ? 35.632 12.490 23.825 1.00 92.19 897 TYR A C 1
ATOM 6850 O O . TYR A 1 897 ? 34.844 12.265 24.744 1.00 92.19 897 TYR A O 1
ATOM 6858 N N . ALA A 1 898 ? 36.064 13.728 23.568 1.00 87.38 898 ALA A N 1
ATOM 6859 C CA . ALA A 1 898 ? 35.603 14.894 24.329 1.00 87.38 898 ALA A CA 1
ATOM 6860 C C . ALA A 1 898 ? 34.079 15.099 24.209 1.00 87.38 898 ALA A C 1
ATOM 6862 O O . ALA A 1 898 ? 33.419 15.520 25.159 1.00 87.38 898 ALA A O 1
ATOM 6863 N N . THR A 1 899 ? 33.497 14.751 23.056 1.00 89.50 899 THR A N 1
ATOM 6864 C CA . THR A 1 899 ? 32.038 14.766 22.847 1.00 89.50 899 THR A CA 1
ATOM 6865 C C . THR A 1 899 ? 31.315 13.777 23.759 1.00 89.50 899 THR A C 1
ATOM 6867 O O . THR A 1 899 ? 30.310 14.139 24.360 1.00 89.50 899 THR A O 1
ATOM 6870 N N . LEU A 1 900 ? 31.869 12.577 23.950 1.00 93.88 900 LEU A N 1
ATOM 6871 C CA . LEU A 1 900 ? 31.294 11.541 24.809 1.00 93.88 900 LEU A CA 1
ATOM 6872 C C . LEU A 1 900 ? 31.196 12.018 26.266 1.00 93.88 900 LEU A C 1
ATOM 6874 O O . LEU A 1 900 ? 30.151 11.860 26.891 1.00 93.88 900 LEU A O 1
ATOM 6878 N N . GLY A 1 901 ? 32.252 12.651 26.791 1.00 91.06 901 GLY A N 1
ATOM 6879 C CA . GLY A 1 901 ? 32.246 13.223 28.141 1.00 91.06 901 GLY A CA 1
ATOM 6880 C C . GLY A 1 901 ? 31.174 14.303 28.330 1.00 91.06 901 GLY A C 1
ATOM 6881 O O . GLY A 1 901 ? 30.477 14.306 29.343 1.00 91.06 901 GLY A O 1
ATOM 6882 N N . ARG A 1 902 ? 30.991 15.187 27.337 1.00 90.62 902 ARG A N 1
ATOM 6883 C CA . ARG A 1 902 ? 29.934 16.217 27.361 1.00 90.62 902 ARG A CA 1
ATOM 6884 C C . ARG A 1 902 ? 28.536 15.612 27.314 1.00 90.62 902 ARG A C 1
ATOM 6886 O O . ARG A 1 902 ? 27.705 15.966 28.139 1.00 90.62 902 ARG A O 1
ATOM 6893 N N . GLU A 1 903 ? 28.307 14.648 26.427 1.00 93.56 903 GLU A N 1
ATOM 6894 C CA . GLU A 1 903 ? 27.017 13.958 26.340 1.00 93.56 903 GLU A CA 1
ATOM 6895 C C . GLU A 1 903 ? 26.662 13.266 27.664 1.00 93.56 903 GLU A C 1
ATOM 6897 O O . GLU A 1 903 ? 25.516 13.312 28.096 1.00 93.56 903 GLU A O 1
ATOM 6902 N N . VAL A 1 904 ? 27.640 12.665 28.352 1.00 94.06 904 VAL A N 1
ATOM 6903 C CA . VAL A 1 904 ? 27.429 12.087 29.690 1.00 94.06 904 VAL A CA 1
ATOM 6904 C C . VAL A 1 904 ? 27.006 13.155 30.707 1.00 94.06 904 VAL A C 1
ATOM 6906 O O . VAL A 1 904 ? 26.097 12.911 31.497 1.00 94.06 904 VAL A O 1
ATOM 6909 N N . LEU A 1 905 ? 27.619 14.342 30.678 1.00 90.81 905 LEU A N 1
ATOM 6910 C CA . LEU A 1 905 ? 27.253 15.457 31.559 1.00 90.81 905 LEU A CA 1
ATOM 6911 C C . LEU A 1 905 ? 25.860 16.034 31.292 1.00 90.81 905 LEU A C 1
ATOM 6913 O O . LEU A 1 905 ? 25.275 16.613 32.207 1.00 90.81 905 LEU A O 1
ATOM 6917 N N . GLU A 1 906 ? 25.389 15.946 30.051 1.00 90.06 906 GLU A N 1
ATOM 6918 C CA . GLU A 1 906 ? 24.087 16.456 29.610 1.00 90.06 906 GLU A CA 1
ATOM 6919 C C . GLU A 1 906 ? 22.959 15.450 29.861 1.00 90.06 906 GLU A C 1
ATOM 6921 O O . GLU A 1 906 ? 21.844 15.840 30.194 1.00 90.06 906 GLU A O 1
ATOM 6926 N N . GLN A 1 907 ? 23.239 14.155 29.697 1.00 92.06 907 GLN A N 1
ATOM 6927 C CA . GLN A 1 907 ? 22.229 13.093 29.733 1.00 92.06 907 GLN A CA 1
ATOM 6928 C C . GLN A 1 907 ? 22.010 12.496 31.126 1.00 92.06 907 GLN A C 1
ATOM 6930 O O . GLN A 1 907 ? 20.971 11.881 31.363 1.00 92.06 907 GLN A O 1
ATOM 6935 N N . VAL A 1 908 ? 22.975 12.633 32.040 1.00 91.75 908 VAL A N 1
ATOM 6936 C CA . VAL A 1 908 ? 22.830 12.158 33.421 1.00 91.75 908 VAL A CA 1
ATOM 6937 C C . VAL A 1 908 ? 22.304 13.316 34.278 1.00 91.75 908 VAL A C 1
ATOM 6939 O O . VAL A 1 908 ? 23.005 14.318 34.423 1.00 91.75 908 VAL A O 1
ATOM 6942 N N . PRO A 1 909 ? 21.082 13.209 34.838 1.00 75.75 909 PRO A N 1
ATOM 6943 C CA . PRO A 1 909 ? 20.374 14.350 35.433 1.00 75.75 909 PRO A CA 1
ATOM 6944 C C . PRO A 1 909 ? 21.012 14.872 36.727 1.00 75.75 909 PRO A C 1
ATOM 6946 O O . PRO A 1 909 ? 20.832 16.034 37.082 1.00 75.75 909 PRO A O 1
ATOM 6949 N N . ASP A 1 910 ? 21.778 14.031 37.421 1.00 80.25 910 ASP A N 1
ATOM 6950 C CA . ASP A 1 910 ? 22.351 14.333 38.729 1.00 80.25 910 ASP A CA 1
ATOM 6951 C C . ASP A 1 910 ? 23.881 14.369 38.703 1.00 80.25 910 ASP A C 1
ATOM 6953 O O . ASP A 1 910 ? 24.537 13.992 37.730 1.00 80.25 910 ASP A O 1
ATOM 6957 N N . ARG A 1 911 ? 24.473 14.791 39.825 1.00 90.75 911 ARG A N 1
ATOM 6958 C CA . ARG A 1 911 ? 25.919 14.697 40.039 1.00 90.75 911 ARG A CA 1
ATOM 6959 C C . ARG A 1 911 ? 26.404 13.261 39.811 1.00 90.75 911 ARG A C 1
ATOM 6961 O O . ARG A 1 911 ? 25.845 12.323 40.378 1.00 90.75 911 ARG A O 1
ATOM 6968 N N . ILE A 1 912 ? 27.494 13.126 39.056 1.00 96.38 912 ILE A N 1
ATOM 6969 C CA . ILE A 1 912 ? 28.248 11.878 38.916 1.00 96.38 912 ILE A CA 1
ATOM 6970 C C . ILE A 1 912 ? 29.295 11.832 40.035 1.00 96.38 912 ILE A C 1
ATOM 6972 O O . ILE A 1 912 ? 30.155 12.710 40.127 1.00 96.38 912 ILE A O 1
ATOM 6976 N N . ASP A 1 913 ? 29.187 10.843 40.923 1.00 97.12 913 ASP A N 1
ATOM 6977 C CA . ASP A 1 913 ? 30.124 10.637 42.033 1.00 97.12 913 ASP A CA 1
ATOM 6978 C C . ASP A 1 913 ? 31.281 9.718 41.634 1.00 97.12 913 ASP A C 1
ATOM 6980 O O . ASP A 1 913 ? 32.384 9.881 42.154 1.00 97.12 913 ASP A O 1
ATOM 6984 N N . ALA A 1 914 ? 31.044 8.782 40.709 1.00 97.81 914 ALA A N 1
ATOM 6985 C CA . ALA A 1 914 ? 32.092 7.925 40.178 1.00 97.81 914 ALA A CA 1
ATOM 6986 C C . ALA A 1 914 ? 31.935 7.582 38.693 1.00 97.81 914 ALA A C 1
ATOM 6988 O O . ALA A 1 914 ? 30.830 7.470 38.160 1.00 97.81 914 ALA A O 1
ATOM 6989 N N . PHE A 1 915 ? 33.069 7.350 38.040 1.00 98.00 915 PHE A N 1
ATOM 6990 C CA . PHE A 1 915 ? 33.165 6.847 36.678 1.00 98.00 915 PHE A CA 1
ATOM 6991 C C . PHE A 1 915 ? 34.156 5.689 36.613 1.00 98.00 915 PHE A C 1
ATOM 6993 O O . PHE A 1 915 ? 35.197 5.713 37.267 1.00 98.00 915 PHE A O 1
ATOM 7000 N N . CYS A 1 916 ? 33.857 4.677 35.803 1.00 97.56 916 CYS A N 1
ATOM 7001 C CA . CYS A 1 916 ? 34.823 3.623 35.519 1.00 97.56 916 CYS A CA 1
ATOM 7002 C C . CYS A 1 916 ? 34.821 3.212 34.052 1.00 97.56 916 CYS A C 1
ATOM 7004 O O . CYS A 1 916 ? 33.788 3.260 33.378 1.00 97.56 916 CYS A O 1
ATOM 7006 N N . GLY A 1 917 ? 35.984 2.790 33.560 1.00 96.06 917 GLY A N 1
ATOM 7007 C CA . GLY A 1 917 ? 36.129 2.325 32.188 1.00 96.06 917 GLY A CA 1
ATOM 7008 C C . GLY A 1 917 ? 37.417 1.546 31.954 1.00 96.06 917 GLY A C 1
ATOM 7009 O O . GLY A 1 917 ? 38.480 1.876 32.485 1.00 96.06 917 GLY A O 1
ATOM 7010 N N . ALA A 1 918 ? 37.318 0.506 31.136 1.00 92.50 918 ALA A N 1
ATOM 7011 C CA . ALA A 1 918 ? 38.434 -0.352 30.794 1.00 92.50 918 ALA A CA 1
ATOM 7012 C C . ALA A 1 918 ? 39.424 0.306 29.826 1.00 92.50 918 ALA A C 1
ATOM 7014 O O . ALA A 1 918 ? 39.060 1.042 28.901 1.00 92.50 918 ALA A O 1
ATOM 7015 N N . ILE A 1 919 ? 40.706 0.021 30.049 1.00 89.31 919 ILE A N 1
ATOM 7016 C CA . ILE A 1 919 ? 41.820 0.651 29.351 1.00 89.31 919 ILE A CA 1
ATOM 7017 C C . ILE A 1 919 ? 42.249 -0.196 28.155 1.00 89.31 919 ILE A C 1
ATOM 7019 O O . ILE A 1 919 ? 42.867 -1.248 28.290 1.00 89.31 919 ILE A O 1
ATOM 7023 N N . GLY A 1 920 ? 41.927 0.309 26.964 1.00 85.12 920 GLY A N 1
ATOM 7024 C CA . GLY A 1 920 ? 42.601 -0.033 25.708 1.00 85.12 920 GLY A CA 1
ATOM 7025 C C . GLY A 1 920 ? 43.729 0.959 25.437 1.00 85.12 920 GLY A C 1
ATOM 7026 O O . GLY A 1 920 ? 44.741 0.950 26.116 1.00 85.12 920 GLY A O 1
ATOM 7027 N N . GLY A 1 921 ? 43.524 1.892 24.503 1.00 86.25 921 GLY A N 1
ATOM 7028 C CA . GLY A 1 921 ? 44.447 3.014 24.253 1.00 86.25 921 GLY A CA 1
ATOM 7029 C C . GLY A 1 921 ? 44.305 4.211 25.209 1.00 86.25 921 GLY A C 1
ATOM 7030 O O . GLY A 1 921 ? 44.758 5.294 24.874 1.00 86.25 921 GLY A O 1
ATOM 7031 N N . ALA A 1 922 ? 43.622 4.055 26.348 1.00 89.69 922 ALA A N 1
ATOM 7032 C CA . ALA A 1 922 ? 43.319 5.083 27.364 1.00 89.69 922 ALA A CA 1
ATOM 7033 C C . ALA A 1 922 ? 42.486 6.319 26.934 1.00 89.69 922 ALA A C 1
ATOM 7035 O O . ALA A 1 922 ? 41.803 6.888 27.783 1.00 89.69 922 ALA A O 1
ATOM 7036 N N . GLY A 1 923 ? 42.446 6.698 25.650 1.00 90.88 923 GLY A N 1
ATOM 7037 C CA . GLY A 1 923 ? 41.836 7.957 25.187 1.00 90.88 923 GLY A CA 1
ATOM 7038 C C . GLY A 1 923 ? 40.396 8.214 25.658 1.00 90.88 923 GLY A C 1
ATOM 7039 O O . GLY A 1 923 ? 40.107 9.294 26.160 1.00 90.88 923 GLY A O 1
ATOM 7040 N N . MET A 1 924 ? 39.503 7.220 25.575 1.00 93.75 924 MET A N 1
ATOM 7041 C CA . MET A 1 924 ? 38.108 7.382 26.024 1.00 93.75 924 MET A CA 1
ATOM 7042 C C . MET A 1 924 ? 38.020 7.674 27.522 1.00 93.75 924 MET A C 1
ATOM 7044 O O . MET A 1 924 ? 37.393 8.650 27.922 1.00 93.75 924 MET A O 1
ATOM 7048 N N . VAL A 1 925 ? 38.684 6.854 28.340 1.00 93.69 925 VAL A N 1
ATOM 7049 C CA . VAL A 1 925 ? 38.608 6.961 29.800 1.00 93.69 925 VAL A CA 1
ATOM 7050 C C . VAL A 1 925 ? 39.221 8.277 30.265 1.00 93.69 925 VAL A C 1
ATOM 7052 O O . VAL A 1 925 ? 38.631 8.947 31.100 1.00 93.69 925 VAL A O 1
ATOM 7055 N N . MET A 1 926 ? 40.342 8.694 29.672 1.00 94.00 926 MET A N 1
ATOM 7056 C CA . MET A 1 926 ? 41.014 9.953 30.005 1.00 94.00 926 MET A CA 1
ATOM 7057 C C . MET A 1 926 ? 40.191 11.187 29.629 1.00 94.00 926 MET A C 1
ATOM 7059 O O . MET A 1 926 ? 40.095 12.115 30.427 1.00 94.00 926 MET A O 1
ATOM 7063 N N . CYS A 1 927 ? 39.551 11.198 28.457 1.00 93.12 927 CYS A N 1
ATOM 7064 C CA . CYS A 1 927 ? 38.695 12.313 28.051 1.00 93.12 927 CYS A CA 1
ATOM 7065 C C . CYS A 1 927 ? 37.454 12.438 28.932 1.00 93.12 927 CYS A C 1
ATOM 7067 O O . CYS A 1 927 ? 37.153 13.533 29.399 1.00 93.12 927 CYS A O 1
ATOM 7069 N N . VAL A 1 928 ? 36.762 11.326 29.200 1.00 94.69 928 VAL A N 1
ATOM 7070 C CA . VAL A 1 928 ? 35.589 11.346 30.081 1.00 94.69 928 VAL A CA 1
ATOM 7071 C C . VAL A 1 928 ? 35.999 11.742 31.495 1.00 94.69 928 VAL A C 1
ATOM 7073 O O . VAL A 1 928 ? 35.397 12.646 32.063 1.00 94.69 928 VAL A O 1
ATOM 7076 N N . ALA A 1 929 ? 37.058 11.139 32.039 1.00 94.50 929 ALA A N 1
ATOM 7077 C CA . ALA A 1 929 ? 37.557 11.452 33.373 1.00 94.50 929 ALA A CA 1
ATOM 7078 C C . ALA A 1 929 ? 37.935 12.927 33.521 1.00 94.50 929 ALA A C 1
ATOM 7080 O O . ALA A 1 929 ? 37.532 13.562 34.493 1.00 94.50 929 ALA A O 1
ATOM 7081 N N . ARG A 1 930 ? 38.641 13.495 32.536 1.00 93.94 930 ARG A N 1
ATOM 7082 C CA . ARG A 1 930 ? 38.969 14.920 32.504 1.00 93.94 930 ARG A CA 1
ATOM 7083 C C . ARG A 1 930 ? 37.705 15.779 32.518 1.00 93.94 930 ARG A C 1
ATOM 7085 O O . ARG A 1 930 ? 37.585 16.642 33.379 1.00 93.94 930 ARG A O 1
ATOM 7092 N N . THR A 1 931 ? 36.751 15.521 31.622 1.00 93.38 931 THR A N 1
ATOM 7093 C CA . THR A 1 931 ? 35.490 16.281 31.553 1.00 93.38 931 THR A CA 1
ATOM 7094 C C . THR A 1 931 ? 34.688 16.193 32.856 1.00 93.38 931 THR A C 1
ATOM 7096 O O . THR A 1 931 ? 34.133 17.191 33.316 1.00 93.38 931 THR A O 1
ATOM 7099 N N . LEU A 1 932 ? 34.656 15.018 33.492 1.00 93.62 932 LEU A N 1
ATOM 7100 C CA . LEU A 1 932 ? 33.979 14.827 34.772 1.00 93.62 932 LEU A CA 1
ATOM 7101 C C . LEU A 1 932 ? 34.712 15.517 35.927 1.00 93.62 932 LEU A C 1
ATOM 7103 O O . LEU A 1 932 ? 34.053 16.185 36.715 1.00 93.62 932 LEU A O 1
ATOM 7107 N N . LYS A 1 933 ? 36.046 15.417 36.019 1.00 92.88 933 LYS A N 1
ATOM 7108 C CA . LYS A 1 933 ? 36.846 16.064 37.076 1.00 92.88 933 LYS A CA 1
ATOM 7109 C C . LYS A 1 933 ? 36.911 17.589 36.925 1.00 92.88 933 LYS A C 1
ATOM 7111 O O . LYS A 1 933 ? 36.956 18.284 37.934 1.00 92.88 933 LYS A O 1
ATOM 7116 N N . GLU A 1 934 ? 36.846 18.123 35.704 1.00 92.94 934 GLU A N 1
ATOM 7117 C CA . GLU A 1 934 ? 36.721 19.569 35.455 1.00 92.94 934 GLU A CA 1
ATOM 7118 C C . GLU A 1 934 ? 35.403 20.127 36.023 1.00 92.94 934 GLU A C 1
ATOM 7120 O O . GLU A 1 934 ? 35.399 21.206 36.615 1.00 92.94 934 GLU A O 1
ATOM 7125 N N . LYS A 1 935 ? 34.290 19.387 35.902 1.00 93.06 935 LYS A N 1
ATOM 7126 C CA . LYS A 1 935 ? 32.995 19.782 36.489 1.00 93.06 935 LYS A CA 1
ATOM 7127 C C . LYS A 1 935 ? 32.896 19.445 37.980 1.00 93.06 935 LYS A C 1
ATOM 7129 O O . LYS A 1 935 ? 32.350 20.219 38.765 1.00 93.06 935 LYS A O 1
ATOM 7134 N N . TRP A 1 936 ? 33.403 18.281 38.369 1.00 93.12 936 TRP A N 1
ATOM 7135 C CA . TRP A 1 936 ? 33.328 17.722 39.713 1.00 93.12 936 TRP A CA 1
ATOM 7136 C C . TRP A 1 936 ? 34.692 17.154 40.121 1.00 93.12 936 TRP A C 1
ATOM 7138 O O . TRP A 1 936 ? 34.925 15.955 39.969 1.00 93.12 936 TRP A O 1
ATOM 7148 N N . PRO A 1 937 ? 35.581 17.972 40.715 1.00 92.06 937 PRO A N 1
ATOM 7149 C CA . PRO A 1 937 ? 36.928 17.536 41.102 1.00 92.06 937 PRO A CA 1
ATOM 7150 C C . PRO A 1 937 ? 36.955 16.319 42.038 1.00 92.06 937 PRO A C 1
ATOM 7152 O O . PRO A 1 937 ? 37.902 15.541 42.022 1.00 92.06 937 PRO A O 1
ATOM 7155 N N . ALA A 1 938 ? 35.890 16.134 42.824 1.00 92.25 938 ALA A N 1
ATOM 7156 C CA . ALA A 1 938 ? 35.702 15.002 43.729 1.00 92.25 938 ALA A CA 1
ATOM 7157 C C . ALA A 1 938 ? 35.033 13.772 43.073 1.00 92.25 938 ALA A C 1
ATOM 7159 O O . ALA A 1 938 ? 34.586 12.883 43.792 1.00 92.25 938 ALA A O 1
ATOM 7160 N N . CYS A 1 939 ? 34.877 13.738 41.745 1.00 95.94 939 CYS A N 1
ATOM 7161 C CA . CYS A 1 939 ? 34.437 12.541 41.031 1.00 95.94 939 CYS A CA 1
ATOM 7162 C C . CYS A 1 939 ? 35.551 11.490 41.085 1.00 95.94 939 CYS A C 1
ATOM 7164 O O . CYS A 1 939 ? 36.674 11.750 40.639 1.00 95.94 939 CYS A O 1
ATOM 7166 N N . HIS A 1 940 ? 35.217 10.314 41.614 1.00 97.44 940 HIS A N 1
ATOM 7167 C CA . HIS A 1 940 ? 36.122 9.172 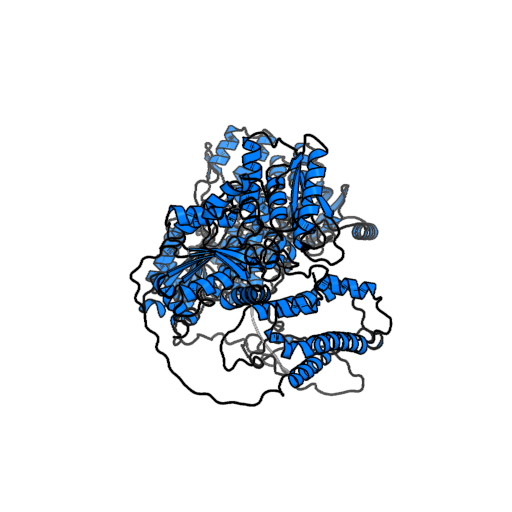41.700 1.00 97.44 940 HIS A CA 1
ATOM 7168 C C . HIS A 1 940 ? 36.199 8.451 40.353 1.00 97.44 940 HIS A C 1
ATOM 7170 O O . HIS A 1 940 ? 35.177 8.168 39.733 1.00 97.44 940 HIS A O 1
ATOM 7176 N N . VAL A 1 941 ? 37.395 8.159 39.867 1.00 97.75 941 VAL A N 1
ATOM 7177 C CA . VAL A 1 941 ? 37.630 7.571 38.549 1.00 97.75 941 VAL A CA 1
ATOM 7178 C C . VAL A 1 941 ? 38.450 6.297 38.699 1.00 97.75 941 VAL A C 1
ATOM 7180 O O . VAL A 1 941 ? 39.613 6.342 39.098 1.00 97.75 941 VAL A O 1
ATOM 7183 N N . ALA A 1 942 ? 37.860 5.166 38.311 1.00 97.25 942 ALA A N 1
ATOM 7184 C CA . ALA A 1 942 ? 38.526 3.869 38.294 1.00 97.25 942 ALA A CA 1
ATOM 7185 C C . ALA A 1 942 ? 38.850 3.427 36.860 1.00 97.25 942 ALA A C 1
ATOM 7187 O O . ALA A 1 942 ? 37.964 3.310 36.007 1.00 97.25 942 ALA A O 1
ATOM 7188 N N . VAL A 1 943 ? 40.120 3.134 36.592 1.00 96.56 943 VAL A N 1
ATOM 7189 C CA . VAL A 1 943 ? 40.550 2.530 35.325 1.00 96.56 943 VAL A CA 1
ATOM 7190 C C . VAL A 1 943 ? 40.561 1.012 35.446 1.00 96.56 943 VAL A C 1
ATOM 7192 O O . VAL A 1 943 ? 40.972 0.480 36.473 1.00 96.56 943 VAL A O 1
ATOM 7195 N N . LEU A 1 944 ? 40.091 0.301 34.422 1.00 95.75 944 LEU A N 1
ATOM 7196 C CA . LEU A 1 944 ? 39.914 -1.154 34.508 1.00 95.75 944 LEU A CA 1
ATOM 7197 C C . LEU A 1 944 ? 40.859 -1.904 33.572 1.00 95.75 944 LEU A C 1
ATOM 7199 O O . LEU A 1 944 ? 41.126 -1.463 32.452 1.00 95.75 944 LEU A O 1
ATOM 7203 N N . GLU A 1 945 ? 41.307 -3.072 34.014 1.00 93.06 945 GLU A N 1
ATOM 7204 C CA . GLU A 1 945 ? 42.111 -4.004 33.226 1.00 93.06 945 GLU A CA 1
ATOM 7205 C C . GLU A 1 945 ? 41.673 -5.461 33.457 1.00 93.06 945 GLU A C 1
ATOM 7207 O O . GLU A 1 945 ? 41.029 -5.749 34.470 1.00 93.06 945 GLU A O 1
ATOM 7212 N N . PRO A 1 946 ? 41.985 -6.387 32.533 1.00 91.81 946 PRO A N 1
ATOM 7213 C CA . PRO A 1 946 ? 41.742 -7.812 32.742 1.00 91.81 946 PRO A CA 1
ATOM 7214 C C . PRO A 1 946 ? 42.615 -8.364 33.879 1.00 91.81 946 PRO A C 1
ATOM 7216 O O . PRO A 1 946 ? 43.808 -8.061 33.950 1.00 91.81 946 PRO A O 1
ATOM 7219 N N . ALA A 1 947 ? 42.053 -9.204 34.749 1.00 91.19 947 ALA A N 1
ATOM 7220 C CA . ALA A 1 947 ? 42.793 -9.795 35.865 1.00 91.19 947 ALA A CA 1
ATOM 7221 C C . ALA A 1 947 ? 43.947 -10.715 35.436 1.00 91.19 947 ALA A C 1
ATOM 7223 O O . ALA A 1 947 ? 44.949 -10.809 36.153 1.00 91.19 947 ALA A O 1
ATOM 7224 N N . SER A 1 948 ? 43.841 -11.337 34.258 1.00 86.50 948 SER A N 1
ATOM 7225 C CA . SER A 1 948 ? 44.909 -12.148 33.660 1.00 86.50 948 SER A CA 1
ATOM 7226 C C . SER A 1 948 ? 46.041 -11.322 33.032 1.00 86.50 948 SER A C 1
ATOM 7228 O O . SER A 1 948 ? 47.132 -11.853 32.827 1.00 86.50 948 SER A O 1
ATOM 7230 N N . ALA A 1 949 ? 45.837 -10.017 32.803 1.00 86.00 949 ALA A N 1
ATOM 7231 C CA . ALA A 1 949 ? 46.841 -9.092 32.266 1.00 86.00 949 ALA A CA 1
ATOM 7232 C C . ALA A 1 949 ? 46.953 -7.783 33.092 1.00 86.00 949 ALA A C 1
ATOM 7234 O O . ALA A 1 949 ? 46.684 -6.695 32.572 1.00 86.00 949 ALA A O 1
ATOM 7235 N N . PRO A 1 950 ? 47.361 -7.862 34.375 1.00 88.62 950 PRO A N 1
ATOM 7236 C CA . PRO A 1 950 ? 47.275 -6.768 35.343 1.00 88.62 950 PRO A CA 1
ATOM 7237 C C . PRO A 1 950 ? 48.458 -5.778 35.265 1.00 88.62 950 PRO A C 1
ATOM 7239 O O . PRO A 1 950 ? 49.235 -5.610 36.215 1.00 88.62 950 PRO A O 1
ATOM 7242 N N . ALA A 1 951 ? 48.625 -5.120 34.118 1.00 87.19 951 ALA A N 1
ATOM 7243 C CA . ALA A 1 951 ? 49.765 -4.243 33.856 1.00 87.19 951 ALA A CA 1
ATOM 7244 C C . ALA A 1 951 ? 49.803 -2.992 34.759 1.00 87.19 951 ALA A C 1
ATOM 7246 O O . ALA A 1 951 ? 50.887 -2.519 35.099 1.00 87.19 951 ALA A O 1
ATOM 7247 N N . LEU A 1 952 ? 48.650 -2.459 35.170 1.00 89.06 952 LEU A N 1
ATOM 7248 C CA . LEU A 1 952 ? 48.522 -1.271 36.019 1.00 89.06 952 LEU A CA 1
ATOM 7249 C C . LEU A 1 952 ? 48.499 -1.618 37.510 1.00 89.06 952 LEU A C 1
ATOM 7251 O O . LEU A 1 952 ? 49.108 -0.907 38.306 1.00 89.06 952 LEU A O 1
ATOM 7255 N N . THR A 1 953 ? 47.811 -2.694 37.894 1.00 90.12 953 THR A N 1
ATOM 7256 C CA . THR A 1 953 ? 47.645 -3.089 39.302 1.00 90.12 953 THR A CA 1
ATOM 7257 C C . THR A 1 953 ? 48.813 -3.914 39.835 1.00 90.12 953 THR A C 1
ATOM 7259 O O . THR A 1 953 ? 49.149 -3.786 41.011 1.00 90.12 953 THR A O 1
ATOM 7262 N N . LYS A 1 954 ? 49.451 -4.748 38.998 1.00 87.38 954 LYS A N 1
ATOM 7263 C CA . LYS A 1 954 ? 50.550 -5.646 39.411 1.00 87.38 954 LYS A CA 1
ATOM 7264 C C . LYS A 1 954 ? 51.848 -5.475 38.614 1.00 87.38 954 LYS A C 1
ATOM 7266 O O . LYS A 1 954 ? 52.857 -6.065 38.995 1.00 87.38 954 LYS A O 1
ATOM 7271 N N . GLY A 1 955 ? 51.860 -4.667 37.552 1.00 83.00 955 GLY A N 1
ATOM 7272 C CA . GLY A 1 955 ? 53.087 -4.281 36.842 1.00 83.00 955 GLY A CA 1
ATOM 7273 C C . GLY A 1 955 ? 53.620 -5.300 35.830 1.00 83.00 955 GLY A C 1
ATOM 7274 O O . GLY A 1 955 ? 54.760 -5.163 35.389 1.00 83.00 955 GLY A O 1
ATOM 7275 N N . TYR A 1 956 ? 52.829 -6.308 35.449 1.00 79.69 956 TYR A N 1
ATOM 7276 C CA . TYR A 1 956 ? 53.187 -7.267 34.399 1.00 79.69 956 TYR A CA 1
ATOM 7277 C C . TYR A 1 956 ? 52.019 -7.497 33.432 1.00 79.69 956 TYR A C 1
ATOM 7279 O O . TYR A 1 956 ? 50.856 -7.463 33.829 1.00 79.69 956 TYR A O 1
ATOM 7287 N N . GLY A 1 957 ? 52.332 -7.725 32.154 1.00 78.19 957 GLY A N 1
ATOM 7288 C CA . GLY A 1 957 ? 51.353 -8.128 31.141 1.00 78.19 957 GLY A CA 1
ATOM 7289 C C . GLY A 1 957 ? 51.080 -9.634 31.169 1.00 78.19 957 GLY A C 1
ATOM 7290 O O . GLY A 1 957 ? 51.879 -10.404 31.699 1.00 78.19 957 GLY A O 1
ATOM 7291 N N . GLY A 1 958 ? 49.975 -10.062 30.565 1.00 77.94 958 GLY A N 1
ATOM 7292 C CA . GLY A 1 958 ? 49.597 -11.472 30.462 1.00 77.94 958 GLY A CA 1
ATOM 7293 C C . GLY A 1 958 ? 48.717 -11.739 29.243 1.00 77.94 958 GLY A C 1
ATOM 7294 O O . GLY A 1 958 ? 48.344 -10.805 28.534 1.00 77.94 958 GLY A O 1
ATOM 7295 N N . GLU A 1 959 ? 48.431 -13.012 28.979 1.00 78.38 959 GLU A N 1
ATOM 7296 C CA . GLU A 1 959 ? 47.540 -13.431 27.892 1.00 78.38 959 GLU A CA 1
ATOM 7297 C C . GLU A 1 959 ? 46.080 -13.357 28.338 1.00 78.38 959 GLU A C 1
ATOM 7299 O O . GLU A 1 959 ? 45.722 -13.866 29.399 1.00 78.38 959 GLU A O 1
ATOM 7304 N N . HIS A 1 960 ? 45.228 -12.757 27.507 1.00 82.38 960 HIS A N 1
ATOM 7305 C CA . HIS A 1 960 ? 43.797 -12.639 27.771 1.00 82.38 960 HIS A CA 1
ATOM 7306 C C . HIS A 1 960 ? 42.987 -12.692 26.468 1.00 82.38 960 HIS A C 1
ATOM 7308 O O . HIS A 1 960 ? 43.512 -12.520 25.369 1.00 82.38 960 HIS A O 1
ATOM 7314 N N . SER A 1 961 ? 41.674 -12.899 26.597 1.00 74.44 961 SER A N 1
ATOM 7315 C CA . SER A 1 961 ? 40.734 -13.011 25.468 1.00 74.44 961 SER A CA 1
ATOM 7316 C C . SER A 1 961 ? 39.712 -11.871 25.390 1.00 74.44 961 SER A C 1
ATOM 7318 O O . SER A 1 961 ? 38.729 -11.950 24.655 1.00 74.44 961 SER A O 1
ATOM 7320 N N . VAL A 1 962 ? 39.907 -10.799 26.166 1.00 78.12 962 VAL A N 1
ATOM 7321 C CA . VAL A 1 962 ? 39.028 -9.617 26.117 1.00 78.12 962 VAL A CA 1
ATOM 7322 C C . VAL A 1 962 ? 39.537 -8.617 25.093 1.00 78.12 962 VAL A C 1
ATOM 7324 O O . VAL A 1 962 ? 40.523 -7.924 25.315 1.00 78.12 962 VAL A O 1
ATOM 7327 N N . GLU A 1 963 ? 38.837 -8.513 23.973 1.00 76.12 963 GLU A N 1
ATOM 7328 C CA . GLU A 1 963 ? 39.253 -7.649 22.877 1.00 76.12 963 GLU A CA 1
ATOM 7329 C C . GLU A 1 963 ? 39.038 -6.157 23.198 1.00 76.12 963 GLU A C 1
ATOM 7331 O O . GLU A 1 963 ? 38.046 -5.754 23.808 1.00 76.12 963 GLU A O 1
ATOM 7336 N N . GLY A 1 964 ? 39.974 -5.311 22.756 1.00 76.38 964 GLY A N 1
ATOM 7337 C CA . GLY A 1 964 ? 39.878 -3.850 22.874 1.00 76.38 964 GLY A CA 1
ATOM 7338 C C . GLY A 1 964 ? 40.388 -3.242 24.188 1.00 76.38 964 GLY A C 1
ATOM 7339 O O . GLY A 1 964 ? 40.369 -2.014 24.309 1.00 76.38 964 GLY A O 1
ATOM 7340 N N . ILE A 1 965 ? 40.869 -4.056 25.133 1.00 82.25 965 ILE A N 1
ATOM 7341 C CA . ILE A 1 965 ? 41.435 -3.630 26.426 1.00 82.25 965 ILE A CA 1
ATOM 7342 C C . ILE A 1 965 ? 42.726 -4.405 26.731 1.00 82.25 965 ILE A C 1
ATOM 7344 O O . ILE A 1 965 ? 43.016 -5.372 26.038 1.00 82.25 965 ILE A O 1
ATOM 7348 N N . GLY A 1 966 ? 43.482 -4.011 27.760 1.00 73.62 966 GLY A N 1
ATOM 7349 C CA . GLY A 1 966 ? 44.532 -4.859 28.341 1.00 73.62 966 GLY A CA 1
ATOM 7350 C C . GLY A 1 966 ? 45.754 -5.094 27.449 1.00 73.62 966 GLY A C 1
ATOM 7351 O O . GLY A 1 966 ? 46.241 -6.206 27.363 1.00 73.62 966 GLY A O 1
ATOM 7352 N N . ILE A 1 967 ? 46.304 -4.058 26.811 1.00 73.06 967 ILE A N 1
ATOM 7353 C CA . ILE A 1 967 ? 47.376 -4.189 25.797 1.00 73.06 967 ILE A CA 1
ATOM 7354 C C . ILE A 1 967 ? 48.757 -4.658 26.316 1.00 73.06 967 ILE A C 1
ATOM 7356 O O . ILE A 1 967 ? 49.761 -4.495 25.627 1.00 73.06 967 ILE A O 1
ATOM 7360 N N . GLY A 1 968 ? 48.834 -5.207 27.531 1.00 74.75 968 GLY A N 1
ATOM 7361 C CA . GLY A 1 968 ? 50.049 -5.764 28.135 1.00 74.75 968 GLY A CA 1
ATOM 7362 C C . GLY A 1 968 ? 51.031 -4.741 28.720 1.00 74.75 968 GLY A C 1
ATOM 7363 O O . GLY A 1 968 ? 51.993 -5.138 29.372 1.00 74.75 968 GLY A O 1
ATOM 7364 N N . PHE A 1 969 ? 50.797 -3.441 28.527 1.00 81.19 969 PHE A N 1
ATOM 7365 C CA . PHE A 1 969 ? 51.592 -2.348 29.094 1.00 81.19 969 PHE A CA 1
ATOM 7366 C C . PHE A 1 969 ? 50.730 -1.088 29.313 1.00 81.19 969 PHE A C 1
ATOM 7368 O O . PHE A 1 969 ? 49.688 -0.943 28.667 1.00 81.19 969 PHE A O 1
ATOM 7375 N N . PRO A 1 970 ? 51.141 -0.150 30.190 1.00 86.25 970 PRO A N 1
ATOM 7376 C CA . PRO A 1 970 ? 50.447 1.127 30.367 1.00 86.25 970 PRO A CA 1
ATOM 7377 C C . PRO A 1 970 ? 50.454 1.958 29.065 1.00 86.25 970 PRO A C 1
ATOM 7379 O O . PRO A 1 970 ? 51.537 2.277 28.567 1.00 86.25 970 PRO A O 1
ATOM 7382 N N . PRO A 1 971 ? 49.292 2.330 28.493 1.00 87.25 971 PRO A N 1
ATOM 7383 C CA . PRO A 1 971 ? 49.251 3.074 27.234 1.00 87.25 971 PRO A CA 1
ATOM 7384 C C . PRO A 1 971 ? 49.873 4.476 27.359 1.00 87.25 971 PRO A C 1
ATOM 7386 O O . PRO A 1 971 ? 49.669 5.121 28.388 1.00 87.25 971 PRO A O 1
ATOM 7389 N N . PRO A 1 972 ? 50.531 5.012 26.311 1.00 89.06 972 PRO A N 1
ATOM 7390 C CA . PRO A 1 972 ? 51.145 6.346 26.347 1.00 89.06 972 PRO A CA 1
ATOM 7391 C C . PRO A 1 972 ? 50.182 7.491 26.688 1.00 89.06 972 PRO A C 1
ATOM 7393 O O . PRO A 1 972 ? 50.587 8.474 27.297 1.00 89.06 972 PRO A O 1
ATOM 7396 N N . LEU A 1 973 ? 48.907 7.365 26.307 1.00 89.94 973 LEU A N 1
ATOM 7397 C CA . LEU A 1 973 ? 47.875 8.372 26.578 1.00 89.94 973 LEU A CA 1
ATOM 7398 C C . LEU A 1 973 ? 47.289 8.290 27.997 1.00 89.94 973 LEU A C 1
ATOM 7400 O O . LEU A 1 973 ? 46.429 9.098 28.340 1.00 89.94 973 LEU A O 1
ATOM 7404 N N . LEU A 1 974 ? 47.698 7.316 28.815 1.00 91.94 974 LEU A N 1
ATOM 7405 C CA . LEU A 1 974 ? 47.232 7.193 30.192 1.00 91.94 974 LEU A CA 1
ATOM 7406 C C . LEU A 1 974 ? 47.862 8.288 31.063 1.00 91.94 974 LEU A C 1
ATOM 7408 O O . LEU A 1 974 ? 49.082 8.371 31.180 1.00 91.94 974 LEU A O 1
ATOM 7412 N N . ASN A 1 975 ? 47.028 9.087 31.727 1.00 91.38 975 ASN A N 1
ATOM 7413 C CA . ASN A 1 975 ? 47.469 10.129 32.648 1.00 91.38 975 ASN A CA 1
ATOM 7414 C C . ASN A 1 975 ? 47.072 9.779 34.090 1.00 91.38 975 ASN A C 1
ATOM 7416 O O . ASN A 1 975 ? 45.886 9.647 34.391 1.00 91.38 975 ASN A O 1
ATOM 7420 N N . LYS A 1 976 ? 48.064 9.663 34.983 1.00 88.56 976 LYS A N 1
ATOM 7421 C CA . LYS A 1 976 ? 47.851 9.358 36.407 1.00 88.56 976 LYS A CA 1
ATOM 7422 C C . LYS A 1 976 ? 47.094 10.443 37.170 1.00 88.56 976 LYS A C 1
ATOM 7424 O O . LYS A 1 976 ? 46.472 10.125 38.171 1.00 88.56 976 LYS A O 1
ATOM 7429 N N . ASP A 1 977 ? 47.086 11.680 36.685 1.00 90.00 977 ASP A N 1
ATOM 7430 C CA . ASP A 1 977 ? 46.396 12.787 37.357 1.00 90.00 977 ASP A CA 1
ATOM 7431 C C . ASP A 1 977 ? 44.869 12.722 37.194 1.00 90.00 977 ASP A C 1
ATOM 7433 O O . ASP A 1 977 ? 44.129 13.435 37.873 1.00 90.00 977 ASP A O 1
ATOM 7437 N N . TRP A 1 978 ? 44.372 11.902 36.262 1.00 90.56 978 TRP A N 1
ATOM 7438 C CA . TRP A 1 978 ? 42.954 11.864 35.897 1.00 90.56 978 TRP A CA 1
ATOM 7439 C C . TRP A 1 978 ? 42.218 10.620 36.382 1.00 90.56 978 TRP A C 1
ATOM 7441 O O . TRP A 1 978 ? 41.008 10.536 36.182 1.00 90.56 978 TRP A O 1
ATOM 7451 N N . TYR A 1 979 ? 42.891 9.692 37.059 1.00 95.06 979 TYR A N 1
ATOM 7452 C CA . TYR A 1 979 ? 42.236 8.559 37.704 1.00 95.06 979 TYR A CA 1
ATOM 7453 C C . TYR A 1 979 ? 42.728 8.351 39.133 1.00 95.06 979 TYR A C 1
ATOM 7455 O O . TYR A 1 979 ? 43.862 8.679 39.461 1.00 95.06 979 TYR A O 1
ATOM 7463 N N . ASP A 1 980 ? 41.861 7.806 39.978 1.00 96.00 980 ASP A N 1
ATOM 7464 C CA . ASP A 1 980 ? 42.108 7.658 41.413 1.00 96.00 980 ASP A CA 1
ATOM 7465 C C . ASP A 1 980 ? 42.550 6.231 41.765 1.00 96.00 980 ASP A C 1
ATOM 7467 O O . ASP A 1 980 ? 43.309 6.023 42.709 1.00 96.00 980 ASP A O 1
ATOM 7471 N N . GLU A 1 981 ? 42.123 5.236 40.983 1.00 95.31 981 GLU A N 1
ATOM 7472 C CA . GLU A 1 981 ? 42.519 3.841 41.180 1.00 95.31 981 GLU A CA 1
ATOM 7473 C C . GLU A 1 981 ? 42.505 3.015 39.888 1.00 95.31 981 GLU A C 1
ATOM 7475 O O . GLU A 1 981 ? 41.831 3.358 38.914 1.00 95.31 981 GLU A O 1
ATOM 7480 N N . ALA A 1 982 ? 43.218 1.887 39.906 1.00 94.75 982 ALA A N 1
ATOM 7481 C CA . ALA A 1 982 ? 43.126 0.846 38.889 1.00 94.75 982 ALA A CA 1
ATOM 7482 C C . ALA A 1 982 ? 42.507 -0.423 39.492 1.00 94.75 982 ALA A C 1
ATOM 7484 O O . ALA A 1 982 ? 42.879 -0.820 40.597 1.00 94.75 982 ALA A O 1
ATOM 7485 N N . ARG A 1 983 ? 41.590 -1.075 38.768 1.00 95.12 983 ARG A N 1
ATOM 7486 C CA . ARG A 1 983 ? 40.966 -2.341 39.180 1.00 95.12 983 ARG A CA 1
ATOM 7487 C C . ARG A 1 983 ? 41.173 -3.422 38.125 1.00 95.12 983 ARG A C 1
ATOM 7489 O O . ARG A 1 983 ? 40.833 -3.242 36.957 1.00 95.12 983 ARG A O 1
ATOM 7496 N N . ALA A 1 984 ? 41.684 -4.562 38.572 1.00 94.06 984 ALA A N 1
ATOM 7497 C CA . ALA A 1 984 ? 41.717 -5.790 37.796 1.00 94.06 984 ALA A CA 1
ATOM 7498 C C . ALA A 1 984 ? 40.361 -6.496 37.930 1.00 94.06 984 ALA A C 1
ATOM 7500 O O . ALA A 1 984 ? 39.941 -6.802 39.046 1.00 94.06 984 ALA A O 1
ATOM 7501 N N . ILE A 1 985 ? 39.674 -6.725 36.812 1.00 94.56 985 ILE A N 1
ATOM 7502 C CA . ILE A 1 985 ? 38.366 -7.387 36.782 1.00 94.56 985 ILE A CA 1
ATOM 7503 C C . ILE A 1 985 ? 38.518 -8.763 36.145 1.00 94.56 985 ILE A C 1
ATOM 7505 O O . ILE A 1 985 ? 39.072 -8.896 35.051 1.00 94.56 985 ILE A O 1
ATOM 7509 N N . GLU A 1 986 ? 38.000 -9.777 36.831 1.00 92.94 986 GLU A N 1
ATOM 7510 C CA . GLU A 1 986 ? 37.978 -11.149 36.338 1.00 92.94 986 GLU A CA 1
ATOM 7511 C C . GLU A 1 986 ? 37.153 -11.227 35.050 1.00 92.94 986 GLU A C 1
ATOM 7513 O O . GLU A 1 986 ? 35.975 -10.859 34.988 1.00 92.94 986 GLU A O 1
ATOM 7518 N N . GLU A 1 987 ? 37.765 -11.738 33.988 1.00 89.38 987 GLU A N 1
ATOM 7519 C CA . GLU A 1 987 ? 37.158 -11.796 32.664 1.00 89.38 987 GLU A CA 1
ATOM 7520 C C . GLU A 1 987 ? 35.917 -12.691 32.680 1.00 89.38 987 GLU A C 1
ATOM 7522 O O . GLU A 1 987 ? 34.943 -12.417 31.982 1.00 89.38 987 GLU A O 1
ATOM 7527 N N . GLY A 1 988 ? 35.921 -13.741 33.509 1.00 85.25 988 GLY A N 1
ATOM 7528 C CA . GLY A 1 988 ? 34.760 -14.599 33.745 1.00 85.25 988 GLY A CA 1
ATOM 7529 C C . GLY A 1 988 ? 33.550 -13.833 34.288 1.00 85.25 988 GLY A C 1
ATOM 7530 O O . GLY A 1 988 ? 32.438 -14.035 33.795 1.00 85.25 988 GLY A O 1
ATOM 7531 N N . GLU A 1 989 ? 33.762 -12.908 35.229 1.00 90.00 989 GLU A N 1
ATOM 7532 C CA . GLU A 1 989 ? 32.697 -12.060 35.780 1.00 90.00 989 GLU A CA 1
ATOM 7533 C C . GLU A 1 989 ? 32.168 -11.084 34.734 1.00 90.00 989 GLU A C 1
ATOM 7535 O O . GLU A 1 989 ? 30.957 -10.927 34.583 1.00 90.00 989 GLU A O 1
ATOM 7540 N N . GLY A 1 990 ? 33.062 -10.473 33.957 1.00 90.56 990 GLY A N 1
ATOM 7541 C CA . GLY A 1 990 ? 32.673 -9.593 32.861 1.00 90.56 990 GLY A CA 1
ATOM 7542 C C . GLY A 1 990 ? 31.840 -10.311 31.797 1.00 90.56 990 GLY A C 1
ATOM 7543 O O . GLY A 1 990 ? 30.796 -9.819 31.370 1.00 90.56 990 GLY A O 1
ATOM 7544 N N . ARG A 1 991 ? 32.241 -11.530 31.428 1.00 88.38 991 ARG A N 1
ATOM 7545 C CA . ARG A 1 991 ? 31.493 -12.403 30.514 1.00 88.38 991 ARG A CA 1
ATOM 7546 C C . ARG A 1 991 ? 30.119 -12.789 31.072 1.00 88.38 991 ARG A C 1
ATOM 7548 O O . ARG A 1 991 ? 29.124 -12.727 30.350 1.00 88.38 991 ARG A O 1
ATOM 7555 N N . ALA A 1 992 ? 30.042 -13.134 32.357 1.00 87.62 992 ALA A N 1
ATOM 7556 C CA . ALA A 1 992 ? 28.772 -13.388 33.035 1.00 87.62 992 ALA A CA 1
ATOM 7557 C C . ALA A 1 992 ? 27.876 -12.141 33.058 1.00 87.62 992 ALA A C 1
ATOM 7559 O O . ALA A 1 992 ? 26.668 -12.239 32.837 1.00 87.62 992 ALA A O 1
ATOM 7560 N N . MET A 1 993 ? 28.463 -10.959 33.248 1.00 94.44 993 MET A N 1
ATOM 7561 C CA . MET A 1 993 ? 27.734 -9.698 33.227 1.00 94.44 993 MET A CA 1
ATOM 7562 C C . MET A 1 993 ? 27.147 -9.382 31.850 1.00 94.44 993 MET A C 1
ATOM 7564 O O . MET A 1 993 ? 26.005 -8.946 31.788 1.00 94.44 993 MET A O 1
ATOM 7568 N N . CYS A 1 994 ? 27.842 -9.671 30.745 1.00 90.69 994 CYS A N 1
ATOM 7569 C CA . CYS A 1 994 ? 27.259 -9.545 29.401 1.00 90.69 994 CYS A CA 1
ATOM 7570 C C . CYS A 1 994 ? 25.966 -10.362 29.255 1.00 90.69 994 CYS A C 1
ATOM 7572 O O . CYS A 1 994 ? 24.963 -9.852 28.755 1.00 90.69 994 CYS A O 1
ATOM 7574 N N . ARG A 1 995 ? 25.958 -11.610 29.752 1.00 84.38 995 ARG A N 1
ATOM 7575 C CA . ARG A 1 995 ? 24.760 -12.470 29.749 1.00 84.38 995 ARG A CA 1
ATOM 7576 C C . ARG A 1 995 ? 23.634 -11.869 30.590 1.00 84.38 995 ARG A C 1
ATOM 7578 O O . ARG A 1 995 ? 22.479 -11.863 30.164 1.00 84.38 995 ARG A O 1
ATOM 7585 N N . ARG A 1 996 ? 23.969 -11.348 31.773 1.00 92.94 996 ARG A N 1
ATOM 7586 C CA . ARG A 1 996 ? 23.008 -10.692 32.669 1.00 92.94 996 ARG A CA 1
ATOM 7587 C C . ARG A 1 996 ? 22.438 -9.417 32.062 1.00 92.94 996 ARG A C 1
ATOM 7589 O O . ARG A 1 996 ? 21.229 -9.256 32.069 1.00 92.94 996 ARG A O 1
ATOM 7596 N N . LEU A 1 997 ? 23.259 -8.560 31.463 1.00 91.81 997 LEU A N 1
ATOM 7597 C CA . LEU A 1 997 ? 22.802 -7.358 30.761 1.00 91.81 997 LEU A CA 1
ATOM 7598 C C . LEU A 1 997 ? 21.844 -7.700 29.613 1.00 91.81 997 LEU A C 1
ATOM 7600 O O . LEU A 1 997 ? 20.800 -7.066 29.489 1.00 91.81 997 LEU A O 1
ATOM 7604 N N . ALA A 1 998 ? 22.126 -8.745 28.833 1.00 86.69 998 ALA A N 1
ATOM 7605 C CA . ALA A 1 998 ? 21.224 -9.185 27.771 1.00 86.69 998 ALA A CA 1
ATOM 7606 C C . ALA A 1 998 ? 19.888 -9.723 28.320 1.00 86.69 998 ALA A C 1
ATOM 7608 O O . ALA A 1 998 ? 18.825 -9.392 27.799 1.00 86.69 998 ALA A O 1
ATOM 7609 N N . LYS A 1 999 ? 19.928 -10.539 29.382 1.00 84.31 999 LYS A N 1
ATOM 7610 C CA . LYS A 1 999 ? 18.749 -11.215 29.953 1.00 84.31 999 LYS A CA 1
ATOM 7611 C C . LYS A 1 999 ? 17.892 -10.310 30.840 1.00 84.31 999 LYS A C 1
ATOM 7613 O O . LYS A 1 999 ? 16.667 -10.393 30.808 1.00 84.31 999 LYS A O 1
ATOM 7618 N N . GLU A 1 1000 ? 18.534 -9.507 31.676 1.00 91.81 1000 GLU A N 1
ATOM 7619 C CA . GLU A 1 1000 ? 17.891 -8.676 32.691 1.00 91.81 1000 GLU A CA 1
ATOM 7620 C C . GLU A 1 1000 ? 17.560 -7.298 32.094 1.00 91.81 1000 GLU A C 1
ATOM 7622 O O . GLU A 1 1000 ? 16.403 -6.882 32.144 1.00 91.81 1000 GLU A O 1
ATOM 7627 N N . GLU A 1 1001 ? 18.522 -6.632 31.447 1.00 88.81 1001 GLU A N 1
ATOM 7628 C CA . GLU A 1 1001 ? 18.378 -5.245 30.958 1.00 88.81 1001 GLU A CA 1
ATOM 7629 C C . GLU A 1 1001 ? 18.018 -5.138 29.464 1.00 88.81 1001 GLU A C 1
ATOM 7631 O O . GLU A 1 1001 ? 17.711 -4.051 28.984 1.00 88.81 1001 GLU A O 1
ATOM 7636 N N . GLY A 1 1002 ? 18.052 -6.240 28.704 1.00 86.69 1002 GLY A N 1
ATOM 7637 C CA . GLY A 1 1002 ? 17.825 -6.222 27.252 1.00 86.69 1002 GLY A CA 1
ATOM 7638 C C . GLY A 1 1002 ? 18.979 -5.613 26.444 1.00 86.69 1002 GLY A C 1
ATOM 7639 O O . GLY A 1 1002 ? 18.784 -5.206 25.300 1.00 86.69 1002 GLY A O 1
ATOM 7640 N N . LEU A 1 1003 ? 20.182 -5.535 27.023 1.00 88.94 1003 LEU A N 1
ATOM 7641 C CA . LEU A 1 1003 ? 21.349 -4.878 26.432 1.00 88.94 1003 LEU A CA 1
ATOM 7642 C C . LEU A 1 1003 ? 22.384 -5.909 25.967 1.00 88.94 1003 LEU A C 1
ATOM 7644 O O . LEU A 1 1003 ? 23.079 -6.522 26.776 1.00 88.94 1003 LEU A O 1
ATOM 7648 N N . LEU A 1 1004 ? 22.512 -6.084 24.649 1.00 88.94 1004 LEU A N 1
ATOM 7649 C CA . LEU A 1 1004 ? 23.481 -7.000 24.043 1.00 88.94 1004 LEU A CA 1
ATOM 7650 C C . LEU A 1 1004 ? 24.834 -6.302 23.823 1.00 88.94 1004 LEU A C 1
ATOM 7652 O O . LEU A 1 1004 ? 25.002 -5.545 22.865 1.00 88.94 1004 LEU A O 1
ATOM 7656 N N . VAL A 1 1005 ? 25.810 -6.569 24.695 1.00 89.38 1005 VAL A N 1
ATOM 7657 C CA . VAL A 1 1005 ? 27.101 -5.851 24.744 1.00 89.38 1005 VAL A CA 1
ATOM 7658 C C . VAL A 1 1005 ? 28.316 -6.786 24.712 1.00 89.38 1005 VAL A C 1
ATOM 7660 O O . VAL A 1 1005 ? 28.216 -7.943 25.119 1.00 89.38 1005 VAL A O 1
ATOM 7663 N N . GLY A 1 1006 ? 29.470 -6.287 24.255 1.00 88.00 1006 GLY A N 1
ATOM 7664 C CA . GLY A 1 1006 ? 30.736 -7.035 24.262 1.00 88.00 1006 GLY A CA 1
ATOM 7665 C C . GLY A 1 1006 ? 31.383 -7.172 25.648 1.00 88.00 1006 GLY A C 1
ATOM 7666 O O . GLY A 1 1006 ? 31.044 -6.445 26.584 1.00 88.00 1006 GLY A O 1
ATOM 7667 N N . THR A 1 1007 ? 32.351 -8.089 25.783 1.00 88.44 1007 THR A N 1
ATOM 7668 C CA . THR A 1 1007 ? 32.982 -8.453 27.073 1.00 88.44 1007 THR A CA 1
ATOM 7669 C C . THR A 1 1007 ? 33.596 -7.265 27.817 1.00 88.44 1007 THR A C 1
ATOM 7671 O O . THR A 1 1007 ? 33.447 -7.168 29.031 1.00 88.44 1007 THR A O 1
ATOM 7674 N N . SER A 1 1008 ? 34.219 -6.312 27.117 1.00 89.31 1008 SER A N 1
ATOM 7675 C CA . SER A 1 1008 ? 34.767 -5.089 27.729 1.00 89.31 1008 SER A CA 1
ATOM 7676 C C . SER A 1 1008 ? 33.689 -4.231 28.411 1.00 89.31 1008 SER A C 1
ATOM 7678 O O . SER A 1 1008 ? 33.921 -3.683 29.487 1.00 89.31 1008 SER A O 1
ATOM 7680 N N . SER A 1 1009 ? 32.478 -4.191 27.846 1.00 94.31 1009 SER A N 1
ATOM 7681 C CA . SER A 1 1009 ? 31.307 -3.550 28.461 1.00 94.31 1009 SER A CA 1
ATOM 7682 C C . SER A 1 1009 ? 30.828 -4.309 29.702 1.00 94.31 1009 SER A C 1
ATOM 7684 O O . SER A 1 1009 ? 30.392 -3.699 30.675 1.00 94.31 1009 SER A O 1
ATOM 7686 N N . GLY A 1 1010 ? 30.938 -5.639 29.692 1.00 94.31 1010 GLY A N 1
ATOM 7687 C CA . GLY A 1 1010 ? 30.675 -6.474 30.861 1.00 94.31 1010 GLY A CA 1
ATOM 7688 C C . GLY A 1 1010 ? 31.611 -6.155 32.027 1.00 94.31 1010 GLY A C 1
ATOM 7689 O O . GLY A 1 1010 ? 31.133 -5.940 33.138 1.00 94.31 1010 GLY A O 1
ATOM 7690 N N . LEU A 1 1011 ? 32.923 -6.041 31.777 1.00 94.88 1011 LEU A N 1
ATOM 7691 C CA . LEU A 1 1011 ? 33.908 -5.646 32.800 1.00 94.88 1011 LEU A CA 1
ATOM 7692 C C . LEU A 1 1011 ? 33.602 -4.251 33.367 1.00 94.88 1011 LEU A C 1
ATOM 7694 O O . LEU A 1 1011 ? 33.618 -4.060 34.582 1.00 94.88 1011 LEU A O 1
ATOM 7698 N N . ASN A 1 1012 ? 33.272 -3.303 32.486 1.00 97.31 1012 ASN A N 1
ATOM 7699 C CA . ASN A 1 1012 ? 32.845 -1.955 32.857 1.00 97.31 1012 ASN A CA 1
ATOM 7700 C C . ASN A 1 1012 ? 31.661 -1.973 33.832 1.00 97.31 1012 ASN A C 1
ATOM 7702 O O . ASN A 1 1012 ? 31.703 -1.322 34.875 1.00 97.31 1012 ASN A O 1
ATOM 7706 N N . VAL A 1 1013 ? 30.620 -2.757 33.538 1.00 97.56 1013 VAL A N 1
ATOM 7707 C CA . VAL A 1 1013 ? 29.442 -2.847 34.410 1.00 97.56 1013 VAL A CA 1
ATOM 7708 C C . VAL A 1 1013 ? 29.746 -3.583 35.717 1.00 97.56 1013 VAL A C 1
ATOM 7710 O O . VAL A 1 1013 ? 29.245 -3.163 36.757 1.00 97.56 1013 VAL A O 1
ATOM 7713 N N . VAL A 1 1014 ? 30.591 -4.621 35.718 1.00 97.81 1014 VAL A N 1
ATOM 7714 C CA . VAL A 1 1014 ? 31.022 -5.284 36.965 1.00 97.81 1014 VAL A CA 1
ATOM 7715 C C . VAL A 1 1014 ? 31.682 -4.280 37.909 1.00 97.81 1014 VAL A C 1
ATOM 7717 O O . VAL A 1 1014 ? 31.271 -4.165 39.064 1.00 97.81 1014 VAL A O 1
ATOM 7720 N N . ALA A 1 1015 ? 32.643 -3.500 37.415 1.00 97.50 1015 ALA A N 1
ATOM 7721 C CA . ALA A 1 1015 ? 33.300 -2.477 38.220 1.00 97.50 1015 ALA A CA 1
ATOM 7722 C C . ALA A 1 1015 ? 32.333 -1.365 38.654 1.00 97.50 1015 ALA A C 1
ATOM 7724 O O . ALA A 1 1015 ? 32.381 -0.918 39.799 1.00 97.50 1015 ALA A O 1
ATOM 7725 N N . ALA A 1 1016 ? 31.411 -0.955 37.777 1.00 97.94 1016 ALA A N 1
ATOM 7726 C CA . ALA A 1 1016 ? 30.403 0.045 38.114 1.00 97.94 1016 ALA A CA 1
ATOM 7727 C C . ALA A 1 1016 ? 29.486 -0.424 39.252 1.00 97.94 1016 ALA A C 1
ATOM 7729 O O . ALA A 1 1016 ? 29.152 0.367 40.130 1.00 97.94 1016 ALA A O 1
ATOM 7730 N N . LEU A 1 1017 ? 29.117 -1.708 39.281 1.00 97.44 1017 LEU A N 1
ATOM 7731 C CA . LEU A 1 1017 ? 28.329 -2.297 40.366 1.00 97.44 1017 LEU A CA 1
ATOM 7732 C C . LEU A 1 1017 ? 29.124 -2.414 41.674 1.00 97.44 1017 LEU A C 1
ATOM 7734 O O . LEU A 1 1017 ? 28.553 -2.201 42.743 1.00 97.44 1017 LEU A O 1
ATOM 7738 N N . GLN A 1 1018 ? 30.426 -2.714 41.609 1.00 96.94 1018 GLN A N 1
ATOM 7739 C CA . GLN A 1 1018 ? 31.306 -2.708 42.786 1.00 96.94 1018 GLN A CA 1
ATOM 7740 C C . GLN A 1 1018 ? 31.392 -1.300 43.394 1.00 96.94 1018 GLN A C 1
ATOM 7742 O O . GLN A 1 1018 ? 31.083 -1.122 44.572 1.00 96.94 1018 GLN A O 1
ATOM 7747 N N . LEU A 1 1019 ? 31.684 -0.288 42.571 1.00 96.56 1019 LEU A N 1
ATOM 7748 C CA . LEU A 1 1019 ? 31.693 1.119 42.980 1.00 96.56 1019 LEU A CA 1
ATOM 7749 C C . LEU A 1 1019 ? 30.331 1.571 43.509 1.00 96.56 1019 LEU A C 1
ATOM 7751 O O . LEU A 1 1019 ? 30.249 2.266 44.519 1.00 96.56 1019 LEU A O 1
ATOM 7755 N N . ALA A 1 1020 ? 29.242 1.152 42.863 1.00 96.94 1020 ALA A N 1
ATOM 7756 C CA . ALA A 1 1020 ? 27.902 1.510 43.299 1.00 96.94 1020 ALA A CA 1
ATOM 7757 C C . ALA A 1 1020 ? 27.569 0.937 44.679 1.00 96.94 1020 ALA A C 1
ATOM 7759 O O . ALA A 1 1020 ? 26.907 1.598 45.482 1.00 96.94 1020 ALA A O 1
ATOM 7760 N N . LYS A 1 1021 ? 28.046 -0.274 44.969 1.00 96.31 1021 LYS A N 1
ATOM 7761 C CA . LYS A 1 1021 ? 27.906 -0.903 46.280 1.00 96.31 1021 LYS A CA 1
ATOM 7762 C C . LYS A 1 1021 ? 28.743 -0.196 47.347 1.00 96.31 1021 LYS A C 1
ATOM 7764 O O . LYS A 1 1021 ? 28.260 -0.017 48.459 1.00 96.31 1021 LYS A O 1
ATOM 7769 N N . GLU A 1 1022 ? 29.966 0.209 47.015 1.00 96.38 1022 GLU A N 1
ATOM 7770 C CA . GLU A 1 1022 ? 30.866 0.931 47.925 1.00 96.38 1022 GLU A CA 1
ATOM 7771 C C . GLU A 1 1022 ? 30.347 2.334 48.270 1.00 96.38 1022 GLU A C 1
ATOM 7773 O O . GLU A 1 1022 ? 30.432 2.763 49.418 1.00 96.38 1022 GLU A O 1
ATOM 7778 N N . LEU A 1 1023 ? 29.775 3.037 47.289 1.00 94.88 1023 LEU A N 1
ATOM 7779 C CA . LEU A 1 1023 ? 29.257 4.397 47.452 1.00 94.88 1023 LEU A CA 1
ATOM 7780 C C . LEU A 1 1023 ? 27.884 4.453 48.137 1.00 94.88 1023 LEU A C 1
ATOM 7782 O O . LEU A 1 1023 ? 27.580 5.432 48.819 1.00 94.88 1023 LEU A O 1
ATOM 7786 N N . GLY A 1 1024 ? 27.060 3.416 47.965 1.00 92.25 1024 GLY A N 1
ATOM 7787 C CA . GLY A 1 1024 ? 25.727 3.324 48.558 1.00 92.25 1024 GLY A CA 1
ATOM 7788 C C . GLY A 1 1024 ? 24.668 4.228 47.907 1.00 92.25 1024 GLY A C 1
ATOM 7789 O O . GLY A 1 1024 ? 24.914 4.959 46.946 1.00 92.25 1024 GLY A O 1
ATOM 7790 N N . SER A 1 1025 ? 23.438 4.143 48.415 1.00 90.56 1025 SER A N 1
ATOM 7791 C CA . SER A 1 1025 ? 22.268 4.852 47.875 1.00 90.56 1025 SER A CA 1
ATOM 7792 C C . SER A 1 1025 ? 22.423 6.378 47.868 1.00 90.56 1025 SER A C 1
ATOM 7794 O O . SER A 1 1025 ? 22.976 6.956 48.800 1.00 90.56 1025 SER A O 1
ATOM 7796 N N . GLY A 1 1026 ? 21.855 7.044 46.856 1.00 89.88 1026 GLY A N 1
ATOM 7797 C CA . GLY A 1 1026 ? 21.918 8.507 46.701 1.00 89.88 1026 GLY A CA 1
ATOM 7798 C C . GLY A 1 1026 ? 23.161 9.008 45.959 1.00 89.88 1026 GLY A C 1
ATOM 7799 O O . GLY A 1 1026 ? 23.307 10.210 45.752 1.00 89.88 1026 GLY A O 1
ATOM 7800 N N . LYS A 1 1027 ? 24.035 8.089 45.541 1.00 96.00 1027 LYS A N 1
ATOM 7801 C CA . LYS A 1 1027 ? 25.195 8.341 44.685 1.00 96.00 1027 LYS A CA 1
ATOM 7802 C C . LYS A 1 1027 ? 24.925 7.919 43.244 1.00 96.00 1027 LYS A C 1
ATOM 7804 O O . LYS A 1 1027 ? 23.995 7.145 42.983 1.00 96.00 1027 LYS A O 1
ATOM 7809 N N . THR A 1 1028 ? 25.747 8.401 42.316 1.00 97.31 1028 THR A N 1
ATOM 7810 C CA . THR A 1 1028 ? 25.637 8.060 40.889 1.00 97.31 1028 THR A CA 1
ATOM 7811 C C . THR A 1 1028 ? 26.972 7.586 40.320 1.00 97.31 1028 THR A C 1
ATOM 7813 O O . THR A 1 1028 ? 27.983 8.280 40.431 1.00 97.31 1028 THR A O 1
ATOM 7816 N N . VAL A 1 1029 ? 26.954 6.426 39.664 1.00 97.81 1029 VAL A N 1
ATOM 7817 C CA . VAL A 1 1029 ? 28.080 5.840 38.929 1.00 97.81 1029 VAL A CA 1
ATOM 7818 C C . VAL A 1 1029 ? 27.755 5.822 37.440 1.00 97.81 1029 VAL A C 1
ATOM 7820 O O . VAL A 1 1029 ? 26.650 5.446 37.049 1.00 97.81 1029 VAL A O 1
ATOM 7823 N N . VAL A 1 1030 ? 28.718 6.185 36.596 1.00 97.94 1030 VAL A N 1
ATOM 7824 C CA . VAL A 1 1030 ? 28.580 6.096 35.136 1.00 97.94 1030 VAL A CA 1
ATOM 7825 C C . VAL A 1 1030 ? 29.651 5.185 34.549 1.00 97.94 1030 VAL A C 1
ATOM 7827 O O . VAL A 1 1030 ? 30.803 5.189 34.981 1.00 97.94 1030 VAL A O 1
ATOM 7830 N N . THR A 1 1031 ? 29.283 4.407 33.536 1.00 97.94 1031 THR A N 1
ATOM 7831 C CA . THR A 1 1031 ? 30.231 3.658 32.711 1.00 97.94 1031 THR A CA 1
ATOM 7832 C C . THR A 1 1031 ? 29.775 3.597 31.248 1.00 97.94 1031 THR A C 1
ATOM 7834 O O . THR A 1 1031 ? 28.726 4.134 30.885 1.00 97.94 1031 THR A O 1
ATOM 7837 N N . VAL A 1 1032 ? 30.580 2.987 30.375 1.00 96.75 1032 VAL A N 1
ATOM 7838 C CA . VAL A 1 1032 ? 30.373 2.981 28.918 1.00 96.75 1032 VAL A CA 1
ATOM 7839 C C . VAL A 1 1032 ? 30.153 1.561 28.401 1.00 96.75 1032 VAL A C 1
ATOM 7841 O O . VAL A 1 1032 ? 30.957 0.668 28.659 1.00 96.75 1032 VAL A O 1
ATOM 7844 N N . GLY A 1 1033 ? 29.090 1.363 27.622 1.00 94.88 1033 GLY A N 1
ATOM 7845 C CA . GLY A 1 1033 ? 28.883 0.177 26.796 1.00 94.88 1033 GLY A CA 1
ATOM 7846 C C . GLY A 1 1033 ? 29.637 0.352 25.483 1.00 94.88 1033 GLY A C 1
ATOM 7847 O O . GLY A 1 1033 ? 29.175 1.060 24.594 1.00 94.88 1033 GLY A O 1
ATOM 7848 N N . CYS A 1 1034 ? 30.826 -0.236 25.386 1.00 92.19 1034 CYS A N 1
ATOM 7849 C CA . CYS A 1 1034 ? 31.814 0.046 24.348 1.00 92.19 1034 CYS A CA 1
ATOM 7850 C C . CYS A 1 1034 ? 31.395 -0.414 22.943 1.00 92.19 1034 CYS A C 1
ATOM 7852 O O . CYS A 1 1034 ? 31.759 0.226 21.952 1.00 92.19 1034 CYS A O 1
ATOM 7854 N N . ASP A 1 1035 ? 30.677 -1.527 22.831 1.00 87.75 1035 ASP A N 1
ATOM 7855 C CA . ASP A 1 1035 ? 30.267 -2.110 21.557 1.00 87.75 1035 ASP A CA 1
ATOM 7856 C C . ASP A 1 1035 ? 29.130 -3.131 21.702 1.00 87.75 1035 ASP A C 1
ATOM 7858 O O . ASP A 1 1035 ? 28.751 -3.547 22.800 1.00 87.75 1035 ASP A O 1
ATOM 7862 N N . THR A 1 1036 ? 28.552 -3.503 20.559 1.00 83.88 1036 THR A N 1
ATOM 7863 C CA . THR A 1 1036 ? 27.493 -4.516 20.483 1.00 83.88 1036 THR A CA 1
ATOM 7864 C C . THR A 1 1036 ? 28.039 -5.933 20.659 1.00 83.88 1036 THR A C 1
ATOM 7866 O O . THR A 1 1036 ? 29.073 -6.293 20.091 1.00 83.88 1036 THR A O 1
ATOM 7869 N N . GLY A 1 1037 ? 27.290 -6.765 21.388 1.00 79.00 1037 GLY A N 1
ATOM 7870 C CA . GLY A 1 1037 ? 27.581 -8.192 21.543 1.00 79.00 1037 GLY A CA 1
ATOM 7871 C C . GLY A 1 1037 ? 27.506 -8.980 20.228 1.00 79.00 1037 GLY A C 1
ATOM 7872 O O . GLY A 1 1037 ? 28.119 -10.037 20.127 1.00 79.00 1037 GLY A O 1
ATOM 7873 N N . LEU A 1 1038 ? 26.850 -8.435 19.191 1.00 76.19 1038 LEU A N 1
ATOM 7874 C CA . LEU A 1 1038 ? 26.753 -9.055 17.859 1.00 76.19 1038 LEU A CA 1
ATOM 7875 C C . LEU A 1 1038 ? 28.116 -9.323 17.207 1.00 76.19 1038 LEU A C 1
ATOM 7877 O O . LEU A 1 1038 ? 28.244 -10.238 16.401 1.00 76.19 1038 LEU A O 1
ATOM 7881 N N . LYS A 1 1039 ? 29.145 -8.550 17.572 1.00 73.00 1039 LYS A N 1
ATOM 7882 C CA . LYS A 1 1039 ? 30.513 -8.693 17.046 1.00 73.00 1039 LYS A CA 1
ATOM 7883 C C . LYS A 1 1039 ? 31.256 -9.925 17.567 1.00 73.00 1039 LYS A C 1
ATOM 7885 O O . LYS A 1 1039 ? 32.368 -10.179 17.116 1.00 73.00 1039 LYS A O 1
ATOM 7890 N N . TYR A 1 1040 ? 30.658 -10.636 18.518 1.00 71.25 1040 TYR A N 1
ATOM 7891 C CA . TYR A 1 1040 ? 31.249 -11.763 19.236 1.00 71.25 1040 TYR A CA 1
ATOM 7892 C C . TYR A 1 1040 ? 30.380 -13.028 19.116 1.00 71.25 1040 TYR A C 1
ATOM 7894 O O . TYR A 1 1040 ? 30.537 -13.973 19.889 1.00 71.25 1040 TYR A O 1
ATOM 7902 N N . CYS A 1 1041 ? 29.412 -13.028 18.191 1.00 55.69 1041 CYS A N 1
ATOM 7903 C CA . CYS A 1 1041 ? 28.417 -14.087 18.065 1.00 55.69 1041 CYS A CA 1
ATOM 7904 C C . CYS A 1 1041 ? 28.882 -15.311 17.254 1.00 55.69 1041 CYS A C 1
ATOM 7906 O O . CYS A 1 1041 ? 28.151 -16.298 17.279 1.00 55.69 1041 CYS A O 1
ATOM 7908 N N . MET A 1 1042 ? 30.057 -15.332 16.609 1.00 49.25 1042 MET A N 1
ATOM 7909 C CA . MET A 1 1042 ? 30.638 -16.546 16.008 1.00 49.25 1042 MET A CA 1
ATOM 7910 C C . MET A 1 1042 ? 31.970 -16.918 16.684 1.00 49.25 1042 MET A C 1
ATOM 7912 O O . MET A 1 1042 ? 32.674 -16.054 17.205 1.00 49.25 1042 MET A O 1
ATOM 7916 N N . PRO A 1 1043 ? 32.339 -18.211 16.721 1.00 42.09 1043 PRO A N 1
ATOM 7917 C CA . PRO A 1 1043 ? 33.576 -18.629 17.370 1.00 42.09 1043 PRO A CA 1
ATOM 7918 C C . PRO A 1 1043 ? 34.805 -18.136 16.591 1.00 42.09 1043 PRO A C 1
ATOM 7920 O O . PRO A 1 1043 ? 34.972 -18.448 15.409 1.00 42.09 1043 PRO A O 1
ATOM 7923 N N . SER A 1 1044 ? 35.700 -17.412 17.269 1.00 39.50 1044 SER A N 1
ATOM 7924 C CA . SER A 1 1044 ? 37.067 -17.191 16.795 1.00 39.50 1044 SER A CA 1
ATOM 7925 C C . SER A 1 1044 ? 37.843 -18.515 16.813 1.00 39.50 1044 SER A C 1
ATOM 7927 O O . SER A 1 1044 ? 37.598 -19.401 17.638 1.00 39.50 1044 SER A O 1
ATOM 7929 N N . LYS A 1 1045 ? 38.773 -18.691 15.866 1.00 39.31 1045 LYS A N 1
ATOM 7930 C CA . LYS A 1 1045 ? 39.615 -19.892 15.795 1.00 39.31 1045 LYS A CA 1
ATOM 7931 C C . LYS A 1 1045 ? 40.478 -19.979 17.058 1.00 39.31 1045 LYS A C 1
ATOM 7933 O O . LYS A 1 1045 ? 41.391 -19.186 17.222 1.00 39.31 1045 LYS A O 1
ATOM 7938 N N . GLY A 1 1046 ? 40.191 -20.952 17.919 1.00 38.34 1046 GLY A N 1
ATOM 7939 C CA . GLY A 1 1046 ? 40.985 -21.241 19.120 1.00 38.34 1046 GLY A CA 1
ATOM 7940 C C . GLY A 1 1046 ? 40.136 -21.571 20.344 1.00 38.34 1046 GLY A C 1
ATOM 7941 O O . GLY A 1 1046 ? 40.533 -22.402 21.151 1.00 38.34 1046 GLY A O 1
ATOM 7942 N N . VAL A 1 1047 ? 38.921 -21.024 20.427 1.00 38.31 1047 VAL A N 1
ATOM 7943 C CA . VAL A 1 1047 ? 37.962 -21.367 21.483 1.00 38.31 1047 VAL A CA 1
ATOM 7944 C C . VAL A 1 1047 ? 37.145 -22.555 20.993 1.00 38.31 1047 VAL A C 1
ATOM 7946 O O . VAL A 1 1047 ? 36.385 -22.453 20.025 1.00 38.31 1047 VAL A O 1
ATOM 7949 N N . GLY A 1 1048 ? 37.335 -23.721 21.614 1.00 34.19 1048 GLY A N 1
ATOM 7950 C CA . GLY A 1 1048 ? 36.536 -24.900 21.296 1.00 34.19 1048 GLY A CA 1
ATOM 7951 C C . GLY A 1 1048 ? 35.054 -24.540 21.388 1.00 34.19 1048 GLY A C 1
ATOM 7952 O O . GLY A 1 1048 ? 34.647 -23.832 22.303 1.00 34.19 1048 GLY A O 1
ATOM 7953 N N . MET A 1 1049 ? 34.231 -25.028 20.455 1.00 34.38 1049 MET A N 1
ATOM 7954 C CA . MET A 1 1049 ? 32.786 -24.744 20.402 1.00 34.38 1049 MET A CA 1
ATOM 7955 C C . MET A 1 1049 ? 32.115 -24.894 21.784 1.00 34.38 1049 MET A C 1
ATOM 7957 O O . MET A 1 1049 ? 31.188 -24.167 22.111 1.00 34.38 1049 MET A O 1
ATOM 7961 N N . GLN A 1 1050 ? 32.651 -25.783 22.621 1.00 34.00 1050 GLN A N 1
ATOM 7962 C CA . GLN A 1 1050 ? 32.290 -26.019 24.015 1.00 34.00 1050 GLN A CA 1
ATOM 7963 C C . GLN A 1 1050 ? 32.458 -24.800 24.946 1.00 34.00 1050 GLN A C 1
ATOM 7965 O O . GLN A 1 1050 ? 31.516 -24.468 25.652 1.00 34.00 1050 GLN A O 1
ATOM 7970 N N . GLU A 1 1051 ? 33.581 -24.081 24.894 1.00 39.50 1051 GLU A N 1
ATOM 7971 C CA . GLU A 1 1051 ? 33.818 -22.875 25.705 1.00 39.50 1051 GLU A CA 1
ATOM 7972 C C . GLU A 1 1051 ? 32.958 -21.688 25.245 1.00 39.50 1051 GLU A C 1
ATOM 7974 O O . GLU A 1 1051 ? 32.560 -20.863 26.060 1.00 39.50 1051 GLU A O 1
ATOM 7979 N N . TYR A 1 1052 ? 32.601 -21.626 23.957 1.00 41.12 1052 TYR A N 1
ATOM 7980 C CA . TYR A 1 1052 ? 31.617 -20.673 23.425 1.00 41.12 1052 TYR A CA 1
ATOM 7981 C C . TYR A 1 1052 ? 30.196 -20.964 23.955 1.00 41.12 1052 TYR A C 1
ATOM 7983 O O . TYR A 1 1052 ? 29.462 -20.048 24.332 1.00 41.12 1052 TYR A O 1
ATOM 7991 N N . TRP A 1 1053 ? 29.816 -22.242 24.061 1.00 37.94 1053 TRP A N 1
ATOM 7992 C CA . TRP A 1 1053 ? 28.561 -22.647 24.706 1.00 37.94 1053 TRP A CA 1
ATOM 7993 C C . TRP A 1 1053 ? 28.583 -22.381 26.217 1.00 37.94 1053 TRP A C 1
ATOM 7995 O O . TRP A 1 1053 ? 27.590 -21.897 26.761 1.00 37.94 1053 TRP A O 1
ATOM 8005 N N . ASP A 1 1054 ? 29.721 -22.590 26.878 1.00 40.06 1054 ASP A N 1
ATOM 8006 C CA . ASP A 1 1054 ? 29.917 -22.231 28.286 1.00 40.06 1054 ASP A CA 1
ATOM 8007 C C . ASP A 1 1054 ? 29.899 -20.698 28.496 1.00 40.06 1054 ASP A C 1
ATOM 8009 O O . ASP A 1 1054 ? 29.377 -20.208 29.500 1.00 40.06 1054 ASP A O 1
ATOM 8013 N N . TYR A 1 1055 ? 30.376 -19.921 27.513 1.00 42.41 1055 TYR A N 1
ATOM 8014 C CA . TYR A 1 1055 ? 30.374 -18.453 27.496 1.00 42.41 1055 TYR A CA 1
ATOM 8015 C C . TYR A 1 1055 ? 28.981 -17.828 27.336 1.00 42.41 1055 TYR A C 1
ATOM 8017 O O . TYR A 1 1055 ? 28.772 -16.696 27.761 1.00 42.41 1055 TYR A O 1
ATOM 8025 N N . MET A 1 1056 ? 27.993 -18.524 26.784 1.00 37.78 1056 MET A N 1
ATOM 8026 C CA . MET A 1 1056 ? 26.640 -17.967 26.638 1.00 37.78 1056 MET A CA 1
ATOM 8027 C C . MET A 1 1056 ? 25.608 -18.644 27.551 1.00 37.78 1056 MET A C 1
ATOM 8029 O O . MET A 1 1056 ? 24.583 -18.037 27.864 1.00 37.78 1056 MET A O 1
ATOM 8033 N N . PHE A 1 1057 ? 25.881 -19.855 28.050 1.00 45.31 1057 PHE A N 1
ATOM 8034 C CA . PHE A 1 1057 ? 24.836 -20.728 28.589 1.00 45.31 1057 PHE A CA 1
ATOM 8035 C C . PHE A 1 1057 ? 25.262 -21.532 29.830 1.00 45.31 1057 PHE A C 1
ATOM 8037 O O . PHE A 1 1057 ? 25.098 -22.749 29.891 1.00 45.31 1057 PHE A O 1
ATOM 8044 N N . GLU A 1 1058 ? 25.749 -20.853 30.866 1.00 37.16 1058 GLU A N 1
ATOM 8045 C CA . GLU A 1 1058 ? 26.242 -21.488 32.100 1.00 37.16 1058 GLU A CA 1
ATOM 8046 C C . GLU A 1 1058 ? 25.158 -22.258 32.897 1.00 37.16 1058 GLU A C 1
ATOM 8048 O O . GLU A 1 1058 ? 25.451 -23.296 33.492 1.00 37.16 1058 GLU A O 1
ATOM 8053 N N . ASP A 1 1059 ? 23.882 -21.856 32.792 1.00 37.25 1059 ASP A N 1
ATOM 8054 C CA . ASP A 1 1059 ? 22.725 -22.579 33.368 1.00 37.25 1059 ASP A CA 1
ATOM 8055 C C . ASP A 1 1059 ? 22.422 -23.919 32.667 1.00 37.25 1059 ASP A C 1
ATOM 8057 O O . ASP A 1 1059 ? 21.557 -24.692 33.085 1.00 37.25 1059 ASP A O 1
ATOM 8061 N N . SER A 1 1060 ? 23.144 -24.233 31.593 1.00 36.28 1060 SER A N 1
ATOM 8062 C CA . SER A 1 1060 ? 22.825 -25.367 30.730 1.00 36.28 1060 SER A CA 1
ATOM 8063 C C . SER A 1 1060 ? 23.645 -26.613 31.015 1.00 36.28 1060 SER A C 1
ATOM 8065 O O . SER A 1 1060 ? 23.425 -27.621 30.347 1.00 36.28 1060 SER A O 1
ATOM 8067 N N . ARG A 1 1061 ? 24.534 -26.622 32.019 1.00 31.33 1061 ARG A N 1
ATOM 8068 C CA . ARG A 1 1061 ? 25.323 -27.829 32.348 1.00 31.33 1061 ARG A CA 1
ATOM 8069 C C . ARG A 1 1061 ? 24.440 -29.055 32.624 1.00 31.33 1061 ARG A C 1
ATOM 8071 O O . ARG A 1 1061 ? 24.810 -30.165 32.252 1.00 31.33 1061 ARG A O 1
ATOM 8078 N N . ASN A 1 1062 ? 23.228 -28.860 33.153 1.00 33.16 1062 ASN A N 1
ATOM 8079 C CA . ASN A 1 1062 ? 22.281 -29.955 33.399 1.00 33.16 1062 ASN A CA 1
ATOM 8080 C C . ASN A 1 1062 ? 21.385 -30.321 32.199 1.00 33.16 1062 ASN A C 1
ATOM 8082 O O . ASN A 1 1062 ? 20.847 -31.429 32.167 1.00 33.16 1062 ASN A O 1
ATOM 8086 N N . LEU A 1 1063 ? 21.257 -29.450 31.190 1.00 34.69 1063 LEU A N 1
ATOM 8087 C CA . LEU A 1 1063 ? 20.437 -29.703 29.996 1.00 34.69 1063 LEU A CA 1
ATOM 8088 C C . LEU A 1 1063 ? 21.292 -30.131 28.782 1.00 34.69 1063 LEU A C 1
ATOM 8090 O O . LEU A 1 1063 ? 20.908 -31.023 28.022 1.00 34.69 1063 LEU A O 1
ATOM 8094 N N . ILE A 1 1064 ? 22.494 -29.564 28.630 1.00 33.84 1064 ILE A N 1
ATOM 8095 C CA . ILE A 1 1064 ? 23.392 -29.744 27.478 1.00 33.84 1064 ILE A CA 1
ATOM 8096 C C . ILE A 1 1064 ? 24.322 -30.951 27.608 1.00 33.84 1064 ILE A C 1
ATOM 8098 O O . ILE A 1 1064 ? 24.667 -31.529 26.585 1.00 33.84 1064 ILE A O 1
ATOM 8102 N N . ALA A 1 1065 ? 24.592 -31.493 28.799 1.00 32.84 1065 ALA A N 1
ATOM 8103 C CA . ALA A 1 1065 ? 25.244 -32.810 28.888 1.00 32.84 1065 ALA A CA 1
ATOM 8104 C C . ALA A 1 1065 ? 24.417 -33.934 28.214 1.00 32.84 1065 ALA A C 1
ATOM 8106 O O . ALA A 1 1065 ? 24.929 -35.018 27.935 1.00 32.84 1065 ALA A O 1
ATOM 8107 N N . LYS A 1 1066 ? 23.135 -33.675 27.908 1.00 32.91 1066 LYS A N 1
ATOM 8108 C CA . LYS A 1 1066 ? 22.257 -34.601 27.187 1.00 32.91 1066 LYS A CA 1
ATOM 8109 C C . LYS A 1 1066 ? 21.869 -34.123 25.785 1.00 32.91 1066 LYS A C 1
ATOM 8111 O O . LYS A 1 1066 ? 21.563 -34.974 24.962 1.00 32.91 1066 LYS A O 1
ATOM 8116 N N . LEU A 1 1067 ? 21.929 -32.832 25.446 1.00 32.47 1067 LEU A N 1
ATOM 8117 C CA . LEU A 1 1067 ? 21.363 -32.309 24.188 1.00 32.47 1067 LEU A CA 1
ATOM 8118 C C . LEU A 1 1067 ? 22.186 -32.521 22.900 1.00 32.47 1067 LEU A C 1
ATOM 8120 O O . LEU A 1 1067 ? 21.545 -32.768 21.895 1.00 32.47 1067 LEU A O 1
ATOM 8124 N N . PRO A 1 1068 ? 23.529 -32.542 22.826 1.00 33.78 1068 PRO A N 1
ATOM 8125 C CA . PRO A 1 1068 ? 24.232 -32.904 21.584 1.00 33.78 1068 PRO A CA 1
ATOM 8126 C C . PRO A 1 1068 ? 24.158 -34.411 21.305 1.00 33.78 1068 PRO A C 1
ATOM 8128 O O . PRO A 1 1068 ? 24.061 -34.842 20.155 1.00 33.78 1068 PRO A O 1
ATOM 8131 N N . ILE A 1 1069 ? 24.111 -35.222 22.368 1.00 34.81 1069 ILE A N 1
ATOM 8132 C CA . ILE A 1 1069 ? 23.870 -36.668 22.285 1.00 34.81 1069 ILE A CA 1
ATOM 8133 C C . ILE A 1 1069 ? 22.392 -36.956 22.002 1.00 34.81 1069 ILE A C 1
ATOM 8135 O O . ILE A 1 1069 ? 22.098 -38.010 21.455 1.00 34.81 1069 ILE A O 1
ATOM 8139 N N . LEU A 1 1070 ? 21.460 -36.053 22.320 1.00 31.80 1070 LEU A N 1
ATOM 8140 C CA . LEU A 1 1070 ? 20.042 -36.230 22.020 1.00 31.80 1070 LEU A CA 1
ATOM 8141 C C . LEU A 1 1070 ? 19.650 -35.574 20.696 1.00 31.80 1070 LEU A C 1
ATOM 8143 O O . LEU A 1 1070 ? 19.010 -36.237 19.921 1.00 31.80 1070 LEU A O 1
ATOM 8147 N N . ALA A 1 1071 ? 20.087 -34.368 20.346 1.00 32.66 1071 ALA A N 1
ATOM 8148 C CA . ALA A 1 1071 ? 19.822 -33.694 19.073 1.00 32.66 1071 ALA A CA 1
ATOM 8149 C C . ALA A 1 1071 ? 20.693 -34.245 17.940 1.00 32.66 1071 ALA A C 1
ATOM 8151 O O . ALA A 1 1071 ? 20.175 -34.518 16.873 1.00 32.66 1071 ALA A O 1
ATOM 8152 N N . GLY A 1 1072 ? 21.974 -34.549 18.158 1.00 34.97 1072 GLY A N 1
ATOM 8153 C CA . GLY A 1 1072 ? 22.795 -35.228 17.148 1.00 34.97 1072 GLY A CA 1
ATOM 8154 C C . GLY A 1 1072 ? 22.351 -36.669 16.882 1.00 34.97 1072 GLY A C 1
ATOM 8155 O O . GLY A 1 1072 ? 22.642 -37.204 15.814 1.00 34.97 1072 GLY A O 1
ATOM 8156 N N . ARG A 1 1073 ? 21.632 -37.288 17.829 1.00 33.25 1073 ARG A N 1
ATOM 8157 C CA . ARG A 1 1073 ? 21.073 -38.648 17.749 1.00 33.25 1073 ARG A CA 1
ATOM 8158 C C . ARG A 1 1073 ? 19.589 -38.628 17.394 1.00 33.25 1073 ARG A C 1
ATOM 8160 O O . ARG A 1 1073 ? 19.167 -39.565 16.756 1.00 33.25 1073 ARG A O 1
ATOM 8167 N N . ILE A 1 1074 ? 18.832 -37.572 17.687 1.00 34.81 1074 ILE A N 1
ATOM 8168 C CA . ILE A 1 1074 ? 17.463 -37.315 17.214 1.00 34.81 1074 ILE A CA 1
ATOM 8169 C C . ILE A 1 1074 ? 17.543 -36.836 15.781 1.00 34.81 1074 ILE A C 1
ATOM 8171 O O . ILE A 1 1074 ? 16.915 -37.460 14.966 1.00 34.81 1074 ILE A O 1
ATOM 8175 N N . TYR A 1 1075 ? 18.362 -35.857 15.404 1.00 36.72 1075 TYR A N 1
ATOM 8176 C CA . TYR A 1 1075 ? 18.552 -35.504 13.998 1.00 36.72 1075 TYR A CA 1
ATOM 8177 C C . TYR A 1 1075 ? 19.186 -36.658 13.224 1.00 36.72 1075 TYR A C 1
ATOM 8179 O O . TYR A 1 1075 ? 18.637 -37.012 12.196 1.00 36.72 1075 TYR A O 1
ATOM 8187 N N . ARG A 1 1076 ? 20.221 -37.373 13.713 1.00 37.50 1076 ARG A N 1
ATOM 8188 C CA . ARG A 1 1076 ? 20.663 -38.597 12.999 1.00 37.50 1076 ARG A CA 1
ATOM 8189 C C . ARG A 1 1076 ? 19.627 -39.707 12.992 1.00 37.50 1076 ARG A C 1
ATOM 8191 O O . ARG A 1 1076 ? 19.574 -40.403 11.991 1.00 37.50 1076 ARG A O 1
ATOM 8198 N N . ASN A 1 1077 ? 18.850 -39.934 14.050 1.00 36.91 1077 ASN A N 1
ATOM 8199 C CA . ASN A 1 1077 ? 17.858 -41.012 14.056 1.00 36.91 1077 ASN A CA 1
ATOM 8200 C C . ASN A 1 1077 ? 16.597 -40.614 13.303 1.00 36.91 1077 ASN A C 1
ATOM 8202 O O . ASN A 1 1077 ? 16.045 -41.477 12.660 1.00 36.91 1077 ASN A O 1
ATOM 8206 N N . VAL A 1 1078 ? 16.171 -39.357 13.302 1.00 37.78 1078 VAL A N 1
ATOM 8207 C CA . VAL A 1 1078 ? 15.082 -38.797 12.489 1.00 37.78 1078 VAL A CA 1
ATOM 8208 C C . VAL A 1 1078 ? 15.513 -38.810 11.035 1.00 37.78 1078 VAL A C 1
ATOM 8210 O O . VAL A 1 1078 ? 14.802 -39.379 10.232 1.00 37.78 1078 VAL A O 1
ATOM 8213 N N . PHE A 1 1079 ? 16.717 -38.352 10.691 1.00 39.22 1079 PHE A N 1
ATOM 8214 C CA . PHE A 1 1079 ? 17.237 -38.418 9.322 1.00 39.22 1079 PHE A CA 1
ATOM 8215 C C . PHE A 1 1079 ? 17.476 -39.870 8.866 1.00 39.22 1079 PHE A C 1
ATOM 8217 O O . PHE A 1 1079 ? 17.108 -40.225 7.756 1.00 39.22 1079 PHE A O 1
ATOM 8224 N N . LYS A 1 1080 ? 17.985 -40.770 9.727 1.00 38.59 1080 LYS A N 1
ATOM 8225 C CA . LYS A 1 1080 ? 18.109 -42.214 9.416 1.00 38.59 1080 LYS A CA 1
ATOM 8226 C C . LYS A 1 1080 ? 16.769 -42.948 9.390 1.00 38.59 1080 LYS A C 1
ATOM 8228 O O . LYS A 1 1080 ? 16.662 -43.933 8.670 1.00 38.59 1080 LYS A O 1
ATOM 8233 N N . THR A 1 1081 ? 15.780 -42.517 10.173 1.00 39.75 1081 THR A N 1
ATOM 8234 C CA . THR A 1 1081 ? 14.433 -43.110 10.217 1.00 39.75 1081 THR A CA 1
ATOM 8235 C C . THR A 1 1081 ? 13.634 -42.619 9.029 1.00 39.75 1081 THR A C 1
ATOM 8237 O O . THR A 1 1081 ? 13.049 -43.462 8.385 1.00 39.75 1081 THR A O 1
ATOM 8240 N N . VAL A 1 1082 ? 13.729 -41.339 8.656 1.00 37.62 1082 VAL A N 1
ATOM 8241 C CA . VAL A 1 1082 ? 13.176 -40.746 7.428 1.00 37.62 1082 VAL A CA 1
ATOM 8242 C C . VAL A 1 1082 ? 13.806 -41.388 6.190 1.00 37.62 1082 VAL A C 1
ATOM 8244 O O . VAL A 1 1082 ? 13.077 -41.851 5.326 1.00 37.62 1082 VAL A O 1
ATOM 8247 N N . ILE A 1 1083 ? 15.134 -41.553 6.132 1.00 41.12 1083 ILE A N 1
ATOM 8248 C CA . ILE A 1 1083 ? 15.797 -42.269 5.022 1.00 41.12 1083 ILE A CA 1
ATOM 8249 C C . ILE A 1 1083 ? 15.395 -43.756 4.974 1.00 41.12 1083 ILE A C 1
ATOM 8251 O O . ILE A 1 1083 ? 15.198 -44.295 3.887 1.00 41.12 1083 ILE A O 1
ATOM 8255 N N . ARG A 1 1084 ? 15.229 -44.432 6.124 1.00 38.25 1084 ARG A N 1
ATOM 8256 C CA . ARG A 1 1084 ? 14.764 -45.835 6.174 1.00 38.25 1084 ARG A CA 1
ATOM 8257 C C . ARG A 1 1084 ? 13.269 -45.996 5.884 1.00 38.25 1084 ARG A C 1
ATOM 8259 O O . ARG A 1 1084 ? 12.905 -47.000 5.287 1.00 38.25 1084 ARG A O 1
ATOM 8266 N N . SER A 1 1085 ? 12.423 -45.052 6.291 1.00 36.66 1085 SER A N 1
ATOM 8267 C CA . SER A 1 1085 ? 10.970 -45.062 6.072 1.00 36.66 1085 SER A CA 1
ATOM 8268 C C . SER A 1 1085 ? 10.587 -44.590 4.670 1.00 36.66 1085 SER A C 1
ATOM 8270 O O . SER A 1 1085 ? 9.494 -44.893 4.212 1.00 36.66 1085 SER A O 1
ATOM 8272 N N . LEU A 1 1086 ? 11.491 -43.879 3.988 1.00 34.16 1086 LEU A N 1
ATOM 8273 C CA . LEU A 1 1086 ? 11.390 -43.502 2.578 1.00 34.16 1086 LEU A CA 1
ATOM 8274 C C . LEU A 1 1086 ? 12.076 -44.508 1.635 1.00 34.16 1086 LEU A C 1
ATOM 8276 O O . LEU A 1 1086 ? 12.242 -44.189 0.470 1.00 34.16 1086 LEU A O 1
ATOM 8280 N N . GLY A 1 1087 ? 12.533 -45.682 2.091 1.00 33.94 1087 GLY A N 1
ATOM 8281 C CA . GLY A 1 1087 ? 13.034 -46.754 1.208 1.00 33.94 1087 GLY A CA 1
ATOM 8282 C C . GLY A 1 1087 ? 14.265 -46.431 0.334 1.00 33.94 1087 GLY A C 1
ATOM 8283 O O . GLY A 1 1087 ? 14.638 -47.238 -0.520 1.00 33.94 1087 GLY A O 1
ATOM 8284 N N . LEU A 1 1088 ? 14.934 -45.290 0.527 1.00 37.31 1088 LEU A N 1
ATOM 8285 C CA . LEU A 1 1088 ? 16.038 -44.830 -0.324 1.00 37.31 1088 LEU A CA 1
ATOM 8286 C C . LEU A 1 1088 ? 17.301 -45.684 -0.097 1.00 37.31 1088 LEU A C 1
ATOM 8288 O O . LEU A 1 1088 ? 18.039 -45.503 0.872 1.00 37.31 1088 LEU A O 1
ATOM 8292 N N . ARG A 1 1089 ? 17.559 -46.642 -0.999 1.00 36.16 1089 ARG A N 1
ATOM 8293 C CA . ARG A 1 1089 ? 18.712 -47.568 -0.942 1.00 36.16 1089 ARG A CA 1
ATOM 8294 C C . ARG A 1 1089 ? 19.964 -47.130 -1.713 1.00 36.16 1089 ARG A C 1
ATOM 8296 O O . ARG A 1 1089 ? 20.903 -47.920 -1.792 1.00 36.16 1089 ARG A O 1
ATOM 8303 N N . LYS A 1 1090 ? 20.054 -45.905 -2.243 1.00 34.59 1090 LYS A N 1
ATOM 8304 C CA . LYS A 1 1090 ? 21.311 -45.401 -2.831 1.00 34.59 1090 LYS A CA 1
ATOM 8305 C C . LYS A 1 1090 ? 21.783 -44.114 -2.162 1.00 34.59 1090 LYS A C 1
ATOM 8307 O O . LYS A 1 1090 ? 21.007 -43.203 -1.907 1.00 34.59 1090 LYS A O 1
ATOM 8312 N N . SER A 1 1091 ? 23.070 -44.123 -1.831 1.00 38.19 1091 SER A N 1
ATOM 8313 C CA . SER A 1 1091 ? 23.817 -43.118 -1.083 1.00 38.19 1091 SER A CA 1
ATOM 8314 C C . SER A 1 1091 ? 23.673 -41.720 -1.678 1.00 38.19 1091 SER A C 1
ATOM 8316 O O . SER A 1 1091 ? 24.110 -41.485 -2.803 1.00 38.19 1091 SER A O 1
ATOM 8318 N N . ILE A 1 1092 ? 23.142 -40.790 -0.889 1.00 36.06 1092 ILE A N 1
ATOM 8319 C CA . ILE A 1 1092 ? 23.395 -39.364 -1.091 1.00 36.06 1092 ILE A CA 1
ATOM 8320 C C . ILE A 1 1092 ? 24.870 -39.146 -0.743 1.00 36.06 1092 ILE A C 1
ATOM 8322 O O . ILE A 1 1092 ? 25.296 -39.466 0.370 1.00 36.06 1092 ILE A O 1
ATOM 8326 N N . ASP A 1 1093 ? 25.648 -38.672 -1.710 1.00 39.00 1093 ASP A N 1
ATOM 8327 C CA . ASP A 1 1093 ? 27.032 -38.261 -1.503 1.00 39.00 1093 ASP A CA 1
ATOM 8328 C C . ASP A 1 1093 ? 27.084 -37.182 -0.407 1.00 39.00 1093 ASP A C 1
ATOM 8330 O O . ASP A 1 1093 ? 26.314 -36.219 -0.389 1.00 39.00 1093 ASP A O 1
ATOM 8334 N N . THR A 1 1094 ? 28.007 -37.374 0.529 1.00 40.09 1094 THR A N 1
ATOM 8335 C CA . THR A 1 1094 ? 28.458 -36.431 1.556 1.00 40.09 1094 THR A CA 1
ATOM 8336 C C . THR A 1 1094 ? 28.541 -34.967 1.104 1.00 40.09 1094 THR A C 1
ATOM 8338 O O . THR A 1 1094 ? 28.257 -34.085 1.916 1.00 40.09 1094 THR A O 1
ATOM 8341 N N . GLN A 1 1095 ? 28.859 -34.672 -0.161 1.00 35.44 1095 GLN A N 1
ATOM 8342 C CA . GLN A 1 1095 ? 28.849 -33.301 -0.687 1.00 35.44 1095 GLN A CA 1
ATOM 8343 C C . GLN A 1 1095 ? 27.446 -32.681 -0.732 1.00 35.44 1095 GLN A C 1
ATOM 8345 O O . GLN A 1 1095 ? 27.267 -31.543 -0.299 1.00 35.44 1095 GLN A O 1
ATOM 8350 N N . THR A 1 1096 ? 26.430 -33.429 -1.164 1.00 36.47 1096 THR A N 1
ATOM 8351 C CA . THR A 1 1096 ? 25.045 -32.938 -1.255 1.00 36.47 1096 THR A CA 1
ATOM 8352 C C . THR A 1 1096 ? 24.428 -32.743 0.131 1.00 36.47 1096 THR A C 1
ATOM 8354 O O . THR A 1 1096 ? 23.720 -31.767 0.367 1.00 36.47 1096 THR A O 1
ATOM 8357 N N . GLY A 1 1097 ? 24.755 -33.622 1.086 1.00 37.31 1097 GLY A N 1
ATOM 8358 C CA . GLY A 1 1097 ? 24.318 -33.483 2.481 1.00 37.31 1097 GLY A CA 1
ATOM 8359 C C . GLY A 1 1097 ? 24.948 -32.285 3.200 1.00 37.31 1097 GLY A C 1
ATOM 8360 O O . GLY A 1 1097 ? 24.292 -31.641 4.016 1.00 37.31 1097 GLY A O 1
ATOM 8361 N N . THR A 1 1098 ? 26.197 -31.951 2.866 1.00 37.44 1098 THR A N 1
ATOM 8362 C CA . THR A 1 1098 ? 26.908 -30.799 3.444 1.00 37.44 1098 THR A CA 1
ATOM 8363 C C . THR A 1 1098 ? 26.403 -29.484 2.855 1.00 37.44 1098 THR A C 1
ATOM 8365 O O . THR A 1 1098 ? 26.198 -28.524 3.593 1.00 37.44 1098 THR A O 1
ATOM 8368 N N . TRP A 1 1099 ? 26.106 -29.463 1.554 1.00 37.00 1099 TRP A N 1
ATOM 8369 C CA . TRP A 1 1099 ? 25.530 -28.298 0.887 1.00 37.00 1099 TRP A CA 1
ATOM 8370 C C . TRP A 1 1099 ? 24.114 -27.979 1.396 1.00 37.00 1099 TRP A C 1
ATOM 8372 O O . TRP A 1 1099 ? 23.815 -26.824 1.692 1.00 37.00 1099 TRP A O 1
ATOM 8382 N N . LEU A 1 1100 ? 23.269 -28.994 1.625 1.00 33.03 1100 LEU A N 1
ATOM 8383 C CA . LEU A 1 1100 ? 21.923 -28.795 2.179 1.00 33.03 1100 LEU A CA 1
ATOM 8384 C C . LEU A 1 1100 ? 21.956 -28.293 3.635 1.00 33.03 1100 LEU A C 1
ATOM 8386 O O . LEU A 1 1100 ? 21.147 -27.455 4.020 1.00 33.03 1100 LEU A O 1
ATOM 8390 N N . PHE A 1 1101 ? 22.916 -28.767 4.438 1.00 35.88 1101 PHE A N 1
ATOM 8391 C CA . PHE A 1 1101 ? 23.106 -28.311 5.820 1.00 35.88 1101 PHE A CA 1
ATOM 8392 C C . PHE A 1 1101 ? 23.656 -26.878 5.885 1.00 35.88 1101 PHE A C 1
ATOM 8394 O O . PHE A 1 1101 ? 23.243 -26.107 6.742 1.00 35.88 1101 PHE A O 1
ATOM 8401 N N . GLN A 1 1102 ? 24.537 -26.495 4.956 1.00 34.56 1102 GLN A N 1
ATOM 8402 C CA . GLN A 1 1102 ? 25.028 -25.118 4.830 1.00 34.56 1102 GLN A CA 1
ATOM 8403 C C . GLN A 1 1102 ? 23.953 -24.154 4.311 1.00 34.56 1102 GLN A C 1
ATOM 8405 O O . GLN A 1 1102 ? 23.914 -23.011 4.747 1.00 34.56 1102 GLN A O 1
ATOM 8410 N N . THR A 1 1103 ? 23.057 -24.621 3.439 1.00 33.75 1103 THR A N 1
ATOM 8411 C CA . THR A 1 1103 ? 21.965 -23.802 2.879 1.00 33.75 1103 THR A CA 1
ATOM 8412 C C . THR A 1 1103 ? 20.808 -23.611 3.864 1.00 33.75 1103 THR A C 1
ATOM 8414 O O . THR A 1 1103 ? 20.114 -22.611 3.786 1.00 33.75 1103 THR A O 1
ATOM 8417 N N . LEU A 1 1104 ? 20.600 -24.549 4.796 1.00 32.94 1104 LEU A N 1
ATOM 8418 C CA . LEU A 1 1104 ? 19.591 -24.441 5.864 1.00 32.94 1104 LEU A CA 1
ATOM 8419 C C . LEU A 1 1104 ? 20.101 -23.731 7.126 1.00 32.94 1104 LEU A C 1
ATOM 8421 O O . LEU A 1 1104 ? 19.311 -23.440 8.020 1.00 32.94 1104 LEU A O 1
ATOM 8425 N N . SER A 1 1105 ? 21.417 -23.537 7.238 1.00 30.81 1105 SER A N 1
ATOM 8426 C CA . SER A 1 1105 ? 22.049 -22.877 8.383 1.00 30.81 1105 SER A CA 1
ATOM 8427 C C . SER A 1 1105 ? 22.451 -21.421 8.097 1.00 30.81 1105 SER A C 1
ATOM 8429 O O . SER A 1 1105 ? 22.850 -20.733 9.037 1.00 30.81 1105 SER A O 1
ATOM 8431 N N . LEU A 1 1106 ? 22.366 -20.987 6.832 1.00 27.31 1106 LEU A N 1
ATOM 8432 C CA . LEU A 1 1106 ? 22.295 -19.588 6.386 1.00 27.31 1106 LEU A CA 1
ATOM 8433 C C . LEU A 1 1106 ? 20.833 -19.135 6.406 1.00 27.31 1106 LEU A C 1
ATOM 8435 O O . LEU A 1 1106 ? 20.611 -17.947 6.724 1.00 27.31 1106 LEU A O 1
#

Nearest PDB structures (foldseek):
  5ze4-assembly1_A  TM=9.863E-01  e=8.770E-76  Arabidopsis thaliana
  6ovt-assembly1_D  TM=9.555E-01  e=6.125E-65  Mycobacterium tuberculosis
  6nte-assembly1_A  TM=9.531E-01  e=4.278E-54  Synechocystis sp. PCC 6803
  6nte-assembly2_B  TM=9.446E-01  e=1.454E-54  Synechocystis sp. PCC 6803
  7m3k-assembly1_A  TM=9.112E-01  e=1.547E-42  Brucella abortus 2308

Mean predicted aligned error: 19.62 Å

Radius of gyration: 37.11 Å; Cα contacts (8 Å, |Δi|>4): 2079; chains: 1; bounding box: 115×88×95 Å

pLDDT: mean 78.97, std 25.28, range [20.95, 98.88]

Foldseek 3Di:
DDDDDDDDDDDDDDDDDDPDDLDDPDPDPQPDLPDQLQPFLCVQLPDPVNVVSVVVVVVVVDDNLQSSAAEEEEEEAADCPDLQHPCRVVLSVLLQVLLVVLVHHYDYDYFYADALLVCAPHLSLLVHQLSLQRLLVVLLCCCNVNRGQEYEYEGGEQSNLLSVLLNLLQNFHLYAYQYLFAFDWWAAPVGDTAASLQLLLLVLLPLVVNDDPVRSVSRVVTRGPGHGYTFFLFRQLLSLLLCVLLQRYAPPRSLHHNPDVVSSVRSNNVNVLSVVCSSSVPTSLQSRDPQSLLSSLLVCQQRLHYPLCLLSSLSSCVSNPHHDFPVSSQVSQAQHFHFFQTPPNHDHTSNVCVVQQHSLLVVQVCVVVVNGDQQGAHSNRDTSCVSSVPGDHGDPPDRGGHDQVDTLGVGGQWAWFDELQFPLIWIWRHSCPLPFKAKAWEDEAAADVVLVVCVSVVVQDAPHAYEYEHALLACQSSNSQGEHANNQSNCVSVVNQNRYAYEYCGHYTRNHDHNDMYQRPPGLLVLGLSVLDDGGWMWMQGNVVRYIYGPDDPVSSVVSSVVDDRDPGPDPDDSSVVLSVQFDGSRSSRHGPDPPDPPPQQDCVVDSHSPDDDLCPVPDDPDDDDDDDDDDDDDDDDDDDDPRPVPDPPDDDDDDDPVVVVVVVVVVVVVVCCVVVDDDDFDCVCVPDDDDPPPVVVVVVVVVVVPPPDDDDDDDDDDDDDDDDDDDPDDDDDDDDDDDDPDLLRQQDPFAKDWDDFVFDPFFAIEIAGQQCRRPLRFLLLLLLLLLQVVCVVVVLADAAFEEFEEFQDSNLLNNLQNCLVVRYAYEYEYELLHFVLSVVSNVVSPYHYDYDYDPFSWQFLVRSVVSLVVSVVVQVPDSRYDYSYLQADPSSQVSLLSVLVSCVVNPPDQAQEEEAADQSCRNLQNNLVSNCVVPVNYAYEYEAALQQPCPPPNFGHIDSQGRHRSGHDGPPDDPSRHDYYDHFHLLQLLVQQLCCCVGVVAAAGSRLSSRVVVQSVNRRVVTYPHYYYYYRGGGNVSVQDDRPNQPVVVVCCSNPVVCPVPVVCCCVVVVCCVVVVVVVVCVVSVPPDDDPPVVVVVVVVVSVD

Solvent-accessible surface area (backbone atoms only — not comparable to full-atom values): 60018 Å² total; per-residue (Å²): 134,84,82,85,89,79,91,86,83,87,87,86,84,89,84,88,81,86,87,75,79,66,60,70,78,66,92,74,77,78,71,72,92,82,66,72,67,19,76,40,29,36,70,41,46,63,48,80,91,26,52,68,52,39,52,56,44,42,74,75,68,50,52,81,74,52,47,71,37,29,30,30,34,33,40,20,32,44,48,75,95,30,48,25,17,47,58,32,57,60,50,48,51,42,30,36,52,16,21,41,73,55,66,33,44,58,45,77,49,72,40,69,78,67,52,64,82,77,21,50,80,48,81,57,21,30,54,35,56,51,37,17,55,53,26,14,53,49,49,34,48,48,42,63,74,66,25,37,34,27,39,41,34,31,29,22,38,56,47,39,52,49,8,49,49,26,18,35,25,65,64,48,36,26,45,41,46,46,54,44,15,29,19,65,74,13,50,32,96,86,69,47,80,28,32,68,65,52,40,59,37,35,54,24,28,38,81,68,64,75,41,53,72,68,57,40,50,41,36,54,72,23,14,67,72,57,51,18,15,72,37,33,31,39,48,40,41,29,48,36,44,28,39,40,59,24,18,42,25,60,91,45,39,43,28,35,36,37,85,38,71,65,48,55,55,50,32,52,49,44,14,55,39,54,51,49,19,48,70,72,61,49,26,34,60,69,25,62,35,76,67,23,53,51,37,18,54,40,52,33,21,28,42,54,35,28,74,62,49,60,29,41,52,28,32,35,30,50,32,53,74,42,92,59,51,61,66,56,50,36,62,42,16,66,76,24,40,18,26,35,36,27,17,60,86,35,84,40,37,42,59,56,47,31,75,50,49,23,53,36,17,50,52,41,51,37,46,74,73,65,77,40,81,38,78,51,42,22,52,80,80,40,27,49,46,66,70,25,68,83,48,60,71,58,62,92,82,61,81,48,64,42,53,89,92,58,41,79,28,78,36,22,30,57,40,58,29,27,37,70,36,12,72,64,25,23,46,28,59,51,77,58,87,65,53,56,64,50,67,25,35,30,42,69,29,74,43,75,64,62,51,51,55,39,53,77,70,56,73,70,54,85,86,48,47,32,32,37,35,40,31,34,24,7,49,48,32,42,28,25,31,27,53,44,44,54,64,50,34,38,36,50,38,69,70,33,40,88,30,42,34,42,40,25,24,14,34,64,48,66,78,54,78,28,56,50,32,15,34,26,17,50,29,29,53,78,68,15,51,61,54,62,65,50,69,68,41,42,36,42,39,30,67,82,83,27,33,31,33,57,72,65,60,68,70,59,54,52,50,43,58,72,71,58,73,72,72,78,66,79,48,91,60,64,70,59,28,54,43,39,72,38,46,34,58,54,63,60,22,46,32,62,60,70,86,66,79,69,73,96,69,79,55,70,91,80,40,72,56,74,83,65,93,56,97,58,70,90,71,67,76,90,80,81,82,86,79,88,83,85,90,78,93,82,84,82,89,76,82,94,79,86,87,66,81,86,78,61,95,74,81,82,83,86,88,87,68,75,67,64,61,50,55,60,49,51,54,52,51,54,54,53,48,53,64,71,77,43,91,82,82,73,51,78,93,45,74,93,54,84,81,75,72,61,68,64,59,55,56,52,54,58,56,57,69,71,72,75,84,82,83,86,90,86,84,92,81,91,81,91,80,83,86,80,86,81,86,74,99,66,83,81,79,77,76,78,79,79,75,92,58,96,44,75,73,62,48,51,62,94,54,59,65,43,76,56,71,70,87,52,63,89,68,26,19,49,40,34,37,34,38,26,33,69,22,83,84,25,22,52,38,40,35,28,34,47,26,38,53,53,50,30,40,74,70,65,70,48,56,91,67,26,30,42,26,34,54,41,54,39,64,56,40,35,19,37,13,48,45,23,51,77,74,54,33,42,32,38,36,21,28,40,64,43,32,45,59,62,45,58,51,48,14,42,73,41,62,28,44,79,43,74,49,86,58,98,73,30,60,50,43,58,61,50,62,59,52,31,42,53,51,26,51,54,58,32,69,72,46,93,55,40,36,68,57,46,76,44,74,40,72,42,33,34,68,26,25,42,55,56,25,51,51,51,66,71,65,45,91,63,75,64,45,30,39,32,35,59,33,35,42,24,35,57,51,48,27,28,34,43,51,46,32,74,76,33,74,82,37,43,26,38,39,29,32,36,50,63,14,27,26,82,75,72,68,43,48,27,62,49,88,58,72,69,37,37,69,26,51,82,40,78,52,56,57,76,90,51,44,78,46,66,46,64,39,54,59,67,58,7,37,51,37,21,52,45,33,35,72,64,71,67,42,61,36,27,51,54,24,10,38,17,49,53,53,39,51,53,51,14,54,74,67,19,58,95,37,27,25,40,29,51,31,46,24,34,25,76,71,64,73,66,84,40,70,73,58,53,72,64,56,55,47,52,63,74,41,68,89,33,66,84,56,51,81,48,39,63,72,42,49,59,43,43,52,48,46,49,52,51,44,50,42,60,75,53,64,65,88,70,85,80,54,70,66,61,60,49,51,53,53,53,64,73,71,106

Sequence (1106 aa):
MLSSNIRSRALGLSRRAQLENTRLPPAGRRYKSDESLNRFSSKITQPKSQGASQAMLYATGLTEEDMSKPQVGISSVWFEGNPCNMHLNDLSGIVRDSVRRAGLVPMRFNSVGVSDGISMGTEGMRYSLQSRELIADGIESVMNGQWYDANVSLPGCDKNMPGVLMAMGRTNRPSIMVYGGSIKPGCSAKGQKLDLVSAFQSYGQYITGQIDEKERFDIIRNACPGRGACGGMYTANTLATAIETMGMTVPGSSSCPADDPKKLVECENIGEVVKNMLREDIRPSDVLTRQAFENAMIVVNILGGSTNAVLHLIAIADSVGIKLTIDDFQAVSDKTPFLADLKPSGKYVMNDLYTIGGTPALLRYLLKEGLIDGSGITVTGKTMKENVASWPDFPADQDIIHPLSKPIKPSGHLQILRGSLAPGGSVGKITGKEGLRFEGTAKCYDYEDAFIESLERGEIKKGEKTVVIIRYEGPKGGPGMPEMLKPSSAIMGAGLGQDVALLTDGRFSGGSHGFLIGHIVPEAIEGGPIALVRDGDRIVIDAEERVIDLDIPTEELEKRRKEWKAPPFRYQKGTLKKYATLVSDASHGCAYVSFLGRPLQCNPEDFEDPFKYDPLRFAWIREKAPTDTKGGSTTSNLSFVSTALEHLPFEHVGHSCPGRFLVDFELKIIVAYLLREYDVEFPAEYNGQRPANRWMAEALKHLHHAATKGAPSFTIAEERLPIRVISTDEAPHIMPVLPSVDSALGAIGSTPCVQLTRVVPPGCARVFLKLESLNPTGSYKDRMALSVVEEAERRNELRRRMTVVEATGGSTGSSFAFVCALKGYNFRVVSSDAFAVEKLNTMTTFGAQLDIVPDANGNITPQLIPAMRERARQISFQGSDYYYADQFSNPDVLPGYATLGREVLEQVPDRIDAFCGAIGGAGMVMCVARTLKEKWPACHVAVLEPASAPALTKGYGGEHSVEGIGIGFPPPLLNKDWYDEARAIEEGEGRAMCRRLAKEEGLLVGTSSGLNVVAALQLAKELGSGKTVVTVGCDTGLKYCMPSKGVGMQEYWDYMFEDSRNLIAKLPILAGRIYRNVFKTVIRSLGLRKSIDTQTGTWLFQTLSL